Protein AF-0000000073580993 (afdb_homodimer)

Nearest PDB structures (foldseek):
  2byl-assembly1_B  TM=9.867E-01  e=9.637E-42  Homo sapiens
  6hx7-assembly2_B-2  TM=9.896E-01  e=3.726E-40  Homo sapiens
  4zwm-assembly1_A  TM=9.589E-01  e=9.419E-40  Toxoplasma gondii ME49
  5eqc-assembly1_B  TM=9.728E-01  e=3.890E-39  Toxoplasma gondii
  5eqc-assembly1_A  TM=9.597E-01  e=5.052E-38  Toxoplasma gondii

Organism: NCBI:txid1480154

Sequence (876 aa):
MHLLVDSFIYGAGDREDLPPVPARFLVEGRILGPAESFRPQTLSNTRFFTVRTIIIPFQLYLLVQKMLWCGTLRDVNISIFCLLTRPSIRLLTRIFGYDMMLPMNTGAEGVETALKLAKKWGYMKKGITKDEALIVSCCGCFHGRTLAAVSMSCDNDATRGFSPLLGGNLKVDFGDADALESIFKEHGDNIAGFLFEPIQGEAGVIVPPEGYLRKVRELCSKYNVLMIADEIQTGMARTGRLLAVEWENVRPDVVILGKALGAGVLPVSAVLADKEVMLCIQPGEHGSTFGGNPLGSAVGIASLEIVQEECLAERAEELGEKLRESLRELQVRHPDVIKEVRGRGLLNAVEMHPVGSSKVTAYDVCLALKERGILAKPTHNTIIRLSPPLTITEEQIQEAVKAFGSVLEDDYSHLKDLSSKRGSVQKPEPCDRCGRVKMHLLVDSFIYGAGDREDLPPVPARFLVEGRILGPAESFRPQTLSNTRFFTVRTIIIPFQLYLLVQKMLWCGTLRDVNISIFCLLTRPSIRLLTRIFGYDMMLPMNTGAEGVETALKLAKKWGYMKKGITKDEALIVSCCGCFHGRTLAAVSMSCDNDATRGFSPLLGGNLKVDFGDADALESIFKEHGDNIAGFLFEPIQGEAGVIVPPEGYLRKVRELCSKYNVLMIADEIQTGMARTGRLLAVEWENVRPDVVILGKALGAGVLPVSAVLADKEVMLCIQPGEHGSTFGGNPLGSAVGIASLEIVQEECLAERAEELGEKLRESLRELQVRHPDVIKEVRGRGLLNAVEMHPVGSSKVTAYDVCLALKERGILAKPTHNTIIRLSPPLTITEEQIQEAVKAFGSVLEDDYSHLKDLSSKRGSVQKPEPCDRCGRVK

Radius of gyration: 27.7 Å; Cα contacts (8 Å, |Δi|>4): 1701; chains: 2; bounding box: 60×83×71 Å

Structure (mmCIF, N/CA/C/O backbone):
data_AF-0000000073580993-model_v1
#
loop_
_entity.id
_entity.type
_entity.pdbx_description
1 polymer 'Ornithine aminotransferase'
#
loop_
_atom_site.group_PDB
_atom_site.id
_atom_site.type_symbol
_atom_site.label_atom_id
_atom_site.label_alt_id
_atom_site.label_comp_id
_atom_site.label_asym_id
_atom_site.label_entity_id
_atom_site.label_seq_id
_atom_site.pdbx_PDB_ins_code
_atom_site.Cartn_x
_atom_site.Cartn_y
_atom_site.Cartn_z
_atom_site.occupancy
_atom_site.B_iso_or_equiv
_atom_site.auth_seq_id
_atom_site.auth_comp_id
_atom_site.auth_asym_id
_atom_site.auth_atom_id
_atom_site.pdbx_PDB_model_num
ATOM 1 N N . MET A 1 1 ? 11.773 17.062 6.859 1 16.48 1 MET A N 1
ATOM 2 C CA . MET A 1 1 ? 11.078 15.969 6.195 1 16.48 1 MET A CA 1
ATOM 3 C C . MET A 1 1 ? 12.078 14.977 5.598 1 16.48 1 MET A C 1
ATOM 5 O O . MET A 1 1 ? 11.75 13.805 5.395 1 16.48 1 MET A O 1
ATOM 9 N N . HIS A 1 2 ? 13.148 15.727 5.246 1 20.66 2 HIS A N 1
ATOM 10 C CA . HIS A 1 2 ? 14.445 15.25 4.773 1 20.66 2 HIS A CA 1
ATOM 11 C C . HIS A 1 2 ? 15.211 14.531 5.883 1 20.66 2 HIS A C 1
ATOM 13 O O . HIS A 1 2 ? 16.234 13.891 5.629 1 20.66 2 HIS A O 1
ATOM 19 N N . LEU A 1 3 ? 14.953 15.141 7.031 1 20.69 3 LEU A N 1
ATOM 20 C CA . LEU A 1 3 ? 15.836 14.586 8.055 1 20.69 3 LEU A CA 1
ATOM 21 C C . LEU A 1 3 ? 15.492 13.125 8.328 1 20.69 3 LEU A C 1
ATOM 23 O O . LEU A 1 3 ? 16.391 12.305 8.555 1 20.69 3 LEU A O 1
ATOM 27 N N . LEU A 1 4 ? 14.18 12.984 8.461 1 23.67 4 LEU A N 1
ATOM 28 C CA . LEU A 1 4 ? 13.836 11.641 8.922 1 23.67 4 LEU A CA 1
ATOM 29 C C . LEU A 1 4 ? 13.969 10.633 7.785 1 23.67 4 LEU A C 1
ATOM 31 O O . LEU A 1 4 ? 14.141 9.43 8.031 1 23.67 4 LEU A O 1
ATOM 35 N N . VAL A 1 5 ? 13.672 11.039 6.578 1 25.28 5 VAL A N 1
ATOM 36 C CA . VAL A 1 5 ? 13.711 10.117 5.449 1 25.28 5 VAL A CA 1
ATOM 37 C C . VAL A 1 5 ? 15.156 9.867 5.039 1 25.28 5 VAL A C 1
ATOM 39 O O . VAL A 1 5 ? 15.438 8.977 4.227 1 25.28 5 VAL A O 1
ATOM 42 N N . ASP A 1 6 ? 16.031 10.867 5.207 1 24.36 6 ASP A N 1
ATOM 43 C CA . ASP A 1 6 ? 17.297 10.773 4.5 1 24.36 6 ASP A CA 1
ATOM 44 C C . ASP A 1 6 ? 18.047 9.492 4.879 1 24.36 6 ASP A C 1
ATOM 46 O O . ASP A 1 6 ? 19.016 9.117 4.223 1 24.36 6 ASP A O 1
ATOM 50 N N . SER A 1 7 ? 17.953 9.25 6.105 1 24.81 7 SER A N 1
ATOM 51 C CA . SER A 1 7 ? 19.016 8.336 6.523 1 24.81 7 SER A CA 1
ATOM 52 C C . SER A 1 7 ? 18.797 6.938 5.961 1 24.81 7 SER A C 1
ATOM 54 O O . SER A 1 7 ? 19.516 6.004 6.297 1 24.81 7 SER A O 1
ATOM 56 N N . PHE A 1 8 ? 17.531 6.805 5.316 1 27.73 8 PHE A N 1
ATOM 57 C CA . PHE A 1 8 ? 17.234 5.379 5.266 1 27.73 8 PHE A CA 1
ATOM 58 C C . PHE A 1 8 ? 18.016 4.707 4.141 1 27.73 8 PHE A C 1
ATOM 60 O O . PHE A 1 8 ? 17.797 3.529 3.846 1 27.73 8 PHE A O 1
ATOM 67 N N . ILE A 1 9 ? 18.453 5.605 3.219 1 24.52 9 ILE A N 1
ATOM 68 C CA . ILE A 1 9 ? 19.172 4.852 2.189 1 24.52 9 ILE A CA 1
ATOM 69 C C . ILE A 1 9 ? 20.531 4.426 2.709 1 24.52 9 ILE A C 1
ATOM 71 O O . ILE A 1 9 ? 21.391 5.27 2.977 1 24.52 9 ILE A O 1
ATOM 75 N N . TYR A 1 10 ? 20.672 3.471 3.559 1 27.2 10 TYR A N 1
ATOM 76 C CA . TYR A 1 10 ? 21.969 3.127 4.129 1 27.2 10 TYR A CA 1
ATOM 77 C C . TYR A 1 10 ? 22.828 2.387 3.115 1 27.2 10 TYR A C 1
ATOM 79 O O . TYR A 1 10 ? 22.344 1.519 2.389 1 27.2 10 TYR A O 1
ATOM 87 N N . GLY A 1 11 ? 23.703 3.062 2.438 1 22.91 11 GLY A N 1
ATOM 88 C CA . GLY A 1 11 ? 24.75 2.41 1.648 1 22.91 11 GLY A CA 1
ATOM 89 C C . GLY A 1 11 ? 25.703 1.596 2.488 1 22.91 11 GLY A C 1
ATOM 90 O O . GLY A 1 11 ? 25.844 1.823 3.693 1 22.91 11 GLY A O 1
ATOM 91 N N . ALA A 1 12 ? 26.297 0.463 2.02 1 26.25 12 ALA A N 1
ATOM 92 C CA . ALA A 1 12 ? 27.281 -0.498 2.533 1 26.25 12 ALA A CA 1
ATOM 93 C C . ALA A 1 12 ? 28.469 0.215 3.168 1 26.25 12 ALA A C 1
ATOM 95 O O . ALA A 1 12 ? 29.281 -0.414 3.84 1 26.25 12 ALA A O 1
ATOM 96 N N . GLY A 1 13 ? 29.047 1.31 2.658 1 23.62 13 GLY A N 1
ATOM 97 C CA . GLY A 1 13 ? 30.422 1.585 3.059 1 23.62 13 GLY A CA 1
ATOM 98 C C . GLY A 1 13 ? 30.562 1.898 4.535 1 23.62 13 GLY A C 1
ATOM 99 O O . GLY A 1 13 ? 31.609 1.66 5.133 1 23.62 13 GLY A O 1
ATOM 100 N N . ASP A 1 14 ? 30.234 3.043 5.07 1 24.03 14 ASP A N 1
ATOM 101 C CA . ASP A 1 14 ? 31.125 3.736 5.996 1 24.03 14 ASP A CA 1
ATOM 102 C C . ASP A 1 14 ? 31.203 3 7.332 1 24.03 14 ASP A C 1
ATOM 104 O O . ASP A 1 14 ? 32.312 2.678 7.805 1 24.03 14 ASP A O 1
ATOM 108 N N . ARG A 1 15 ? 30.734 3.621 8.719 1 25.2 15 ARG A N 1
ATOM 109 C CA . ARG A 1 15 ? 31.469 3.545 9.984 1 25.2 15 ARG A CA 1
ATOM 110 C C . ARG A 1 15 ? 31.297 2.174 10.625 1 25.2 15 ARG A C 1
ATOM 112 O O . ARG A 1 15 ? 30.188 1.628 10.656 1 25.2 15 ARG A O 1
ATOM 119 N N . GLU A 1 16 ? 32.312 1.208 10.766 1 25.2 16 GLU A N 1
ATOM 120 C CA . GLU A 1 16 ? 32.75 0.004 11.461 1 25.2 16 GLU A CA 1
ATOM 121 C C . GLU A 1 16 ? 32.156 -0.072 12.859 1 25.2 16 GLU A C 1
ATOM 123 O O . GLU A 1 16 ? 32.125 -1.14 13.477 1 25.2 16 GLU A O 1
ATOM 128 N N . ASP A 1 17 ? 32.219 1.053 13.609 1 23.47 17 ASP A N 1
ATOM 129 C CA . ASP A 1 17 ? 32.312 0.964 15.062 1 23.47 17 ASP A CA 1
ATOM 130 C C . ASP A 1 17 ? 30.938 0.675 15.68 1 23.47 17 ASP A C 1
ATOM 132 O O . ASP A 1 17 ? 30.703 0.973 16.859 1 23.47 17 ASP A O 1
ATOM 136 N N . LEU A 1 18 ? 29.969 0.556 14.836 1 26.05 18 LEU A N 1
ATOM 137 C CA . LEU A 1 18 ? 28.891 0.313 15.789 1 26.05 18 LEU A CA 1
ATOM 138 C C . LEU A 1 18 ? 29.016 -1.074 16.406 1 26.05 18 LEU A C 1
ATOM 140 O O . LEU A 1 18 ? 29.312 -2.047 15.711 1 26.05 18 LEU A O 1
ATOM 144 N N . PRO A 1 19 ? 29.297 -1.221 17.703 1 24.36 19 PRO A N 1
ATOM 145 C CA . PRO A 1 19 ? 29.5 -2.516 18.344 1 24.36 19 PRO A CA 1
ATOM 146 C C . PRO A 1 19 ? 28.438 -3.541 17.953 1 24.36 19 PRO A C 1
ATOM 148 O O . PRO A 1 19 ? 27.328 -3.17 17.594 1 24.36 19 PRO A O 1
ATOM 151 N N . PRO A 1 20 ? 28.859 -4.77 17.672 1 23.27 20 PRO A N 1
ATOM 152 C CA . PRO A 1 20 ? 28.047 -5.938 17.344 1 23.27 20 PRO A CA 1
ATOM 153 C C . PRO A 1 20 ? 26.828 -6.082 18.266 1 23.27 20 PRO A C 1
ATOM 155 O O . PRO A 1 20 ? 26.953 -5.898 19.484 1 23.27 20 PRO A O 1
ATOM 158 N N . VAL A 1 21 ? 25.766 -5.703 17.938 1 24.72 21 VAL A N 1
ATOM 159 C CA . VAL A 1 21 ? 24.625 -6.023 18.797 1 24.72 21 VAL A CA 1
ATOM 160 C C . VAL A 1 21 ? 24.609 -7.52 19.109 1 24.72 21 VAL A C 1
ATOM 162 O O . VAL A 1 21 ? 24.672 -8.344 18.188 1 24.72 21 VAL A O 1
ATOM 165 N N . PRO A 1 22 ? 25.094 -8.008 20.281 1 22.66 22 PRO A N 1
ATOM 166 C CA . PRO A 1 22 ? 25.141 -9.43 20.625 1 22.66 22 PRO A CA 1
ATOM 167 C C . PRO A 1 22 ? 23.828 -10.148 20.328 1 22.66 22 PRO A C 1
ATOM 169 O O . PRO A 1 22 ? 22.75 -9.602 20.594 1 22.66 22 PRO A O 1
ATOM 172 N N . ALA A 1 23 ? 23.797 -11.094 19.453 1 22.88 23 ALA A N 1
ATOM 173 C CA . ALA A 1 23 ? 22.781 -12.023 18.984 1 22.88 23 ALA A CA 1
ATOM 174 C C . ALA A 1 23 ? 22.172 -12.789 20.156 1 22.88 23 ALA A C 1
ATOM 176 O O . ALA A 1 23 ? 21.078 -13.352 20.031 1 22.88 23 ALA A O 1
ATOM 177 N N . ARG A 1 24 ? 23.047 -13.312 21.266 1 20.44 24 ARG A N 1
ATOM 178 C CA . ARG A 1 24 ? 22.75 -14.523 22.047 1 20.44 24 ARG A CA 1
ATOM 179 C C . ARG A 1 24 ? 21.625 -14.266 23.047 1 20.44 24 ARG A C 1
ATOM 181 O O . ARG A 1 24 ? 21.875 -14.133 24.25 1 20.44 24 ARG A O 1
ATOM 188 N N . PHE A 1 25 ? 20.859 -13.367 23 1 23.09 25 PHE A N 1
ATOM 189 C CA . PHE A 1 25 ? 20.031 -13.398 24.203 1 23.09 25 PHE A CA 1
ATOM 190 C C . PHE A 1 25 ? 19.125 -14.617 24.203 1 23.09 25 PHE A C 1
ATOM 192 O O . PHE A 1 25 ? 18.203 -14.703 23.406 1 23.09 25 PHE A O 1
ATOM 199 N N . LEU A 1 26 ? 19.688 -15.836 24.594 1 20.14 26 LEU A N 1
ATOM 200 C CA . LEU A 1 26 ? 19.094 -17.141 24.844 1 20.14 26 LEU A CA 1
ATOM 201 C C . LEU A 1 26 ? 18.016 -17.047 25.922 1 20.14 26 LEU A C 1
ATOM 203 O O . LEU A 1 26 ? 18.328 -16.703 27.062 1 20.14 26 LEU A O 1
ATOM 207 N N . VAL A 1 27 ? 16.953 -16.469 25.703 1 23.27 27 VAL A N 1
ATOM 208 C CA . VAL A 1 27 ? 15.945 -16.406 26.75 1 23.27 27 VAL A CA 1
ATOM 209 C C . VAL A 1 27 ? 15.461 -17.812 27.094 1 23.27 27 VAL A C 1
ATOM 211 O O . VAL A 1 27 ? 15.07 -18.578 26.203 1 23.27 27 VAL A O 1
ATOM 214 N N . GLU A 1 28 ? 16.016 -18.453 28.156 1 20.77 28 GLU A N 1
ATOM 215 C CA . GLU A 1 28 ? 15.586 -19.703 28.797 1 20.77 28 GLU A CA 1
ATOM 216 C C . GLU A 1 28 ? 14.156 -19.594 29.328 1 20.77 28 GLU A C 1
ATOM 218 O O . GLU A 1 28 ? 13.891 -18.828 30.266 1 20.77 28 GLU A O 1
ATOM 223 N N . GLY A 1 29 ? 13.133 -19.391 28.531 1 22.64 29 GLY A N 1
ATOM 224 C CA . GLY A 1 29 ? 11.75 -19.328 28.969 1 22.64 29 GLY A CA 1
ATOM 225 C C . GLY A 1 29 ? 11.25 -20.641 29.547 1 22.64 29 GLY A C 1
ATOM 226 O O . GLY A 1 29 ? 11.555 -21.719 29.031 1 22.64 29 GLY A O 1
ATOM 227 N N . ARG A 1 30 ? 11.328 -20.781 30.922 1 19.69 30 ARG A N 1
ATOM 228 C CA . ARG A 1 30 ? 10.734 -21.938 31.594 1 19.69 30 ARG A CA 1
ATOM 229 C C . ARG A 1 30 ? 9.25 -22.062 31.266 1 19.69 30 ARG A C 1
ATOM 231 O O . ARG A 1 30 ? 8.516 -21.078 31.312 1 19.69 30 ARG A O 1
A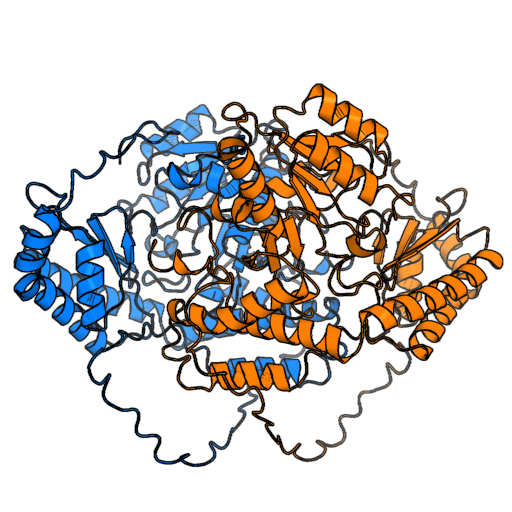TOM 238 N N . ILE A 1 31 ? 8.859 -23.031 30.547 1 21.44 31 ILE A N 1
ATOM 239 C CA . ILE A 1 31 ? 7.57 -23.547 30.109 1 21.44 31 ILE A CA 1
ATOM 240 C C . ILE A 1 31 ? 6.754 -24 31.312 1 21.44 31 ILE A C 1
ATOM 242 O O . ILE A 1 31 ? 7.188 -24.859 32.094 1 21.44 31 ILE A O 1
ATOM 246 N N . LEU A 1 32 ? 6.086 -23.109 31.984 1 22.33 32 LEU A N 1
ATOM 247 C CA . LEU A 1 32 ? 5.242 -23.641 33.062 1 22.33 32 LEU A CA 1
ATOM 248 C C . LEU A 1 32 ? 4.344 -24.75 32.531 1 22.33 32 LEU A C 1
ATOM 250 O O . LEU A 1 32 ? 4.047 -24.812 31.344 1 22.33 32 LEU A O 1
ATOM 254 N N . GLY A 1 33 ? 3.908 -25.688 33.469 1 19.7 33 GLY A N 1
ATOM 255 C CA . GLY A 1 33 ? 3.287 -27 33.375 1 19.7 33 GLY A CA 1
ATOM 256 C C . GLY A 1 33 ? 1.959 -26.984 32.625 1 19.7 33 GLY A C 1
ATOM 257 O O . GLY A 1 33 ? 1.432 -25.906 32.312 1 19.7 33 GLY A O 1
ATOM 258 N N . PRO A 1 34 ? 1.285 -28.172 32.406 1 21.09 34 PRO A N 1
ATOM 259 C CA . PRO A 1 34 ? 0.253 -28.766 31.547 1 21.09 34 PRO A CA 1
ATOM 260 C C . PRO A 1 34 ? -1.145 -28.234 31.859 1 21.09 34 PRO A C 1
ATOM 262 O O . PRO A 1 34 ? -1.585 -28.281 33 1 21.09 34 PRO A O 1
ATOM 265 N N . ALA A 1 35 ? -1.562 -27.062 31.516 1 21.25 35 ALA A N 1
ATOM 266 C CA . ALA A 1 35 ? -2.979 -26.875 31.812 1 21.25 35 ALA A CA 1
ATOM 267 C C . ALA A 1 35 ? -3.797 -28.094 31.406 1 21.25 35 ALA A C 1
ATOM 269 O O . ALA A 1 35 ? -3.553 -28.703 30.375 1 21.25 35 ALA A O 1
ATOM 270 N N . GLU A 1 36 ? -4.531 -28.75 32.156 1 19.94 36 GLU A N 1
ATOM 271 C CA . GLU A 1 36 ? -5.289 -30 32.094 1 19.94 36 GLU A CA 1
ATOM 272 C C . GLU A 1 36 ? -6.16 -30.062 30.859 1 19.94 36 GLU A C 1
ATOM 274 O O . GLU A 1 3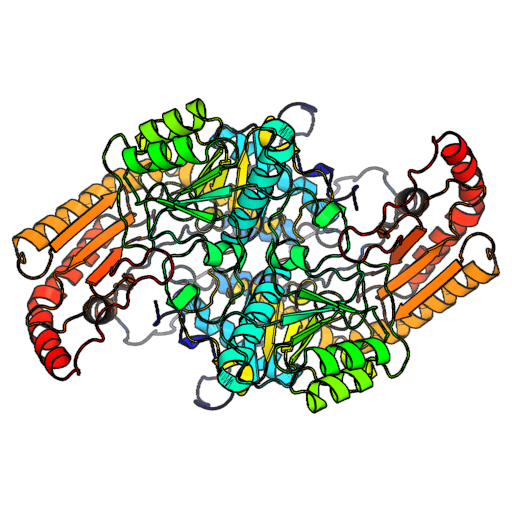6 ? -6.262 -29.078 30.125 1 19.94 36 GLU A O 1
ATOM 279 N N . SER A 1 37 ? -7.594 -30.547 30.922 1 20.27 37 SER A N 1
ATOM 280 C CA . SER A 1 37 ? -8.453 -31.516 30.25 1 20.27 37 SER A CA 1
ATOM 281 C C . SER A 1 37 ? -9.297 -30.844 29.172 1 20.27 37 SER A C 1
ATOM 283 O O . SER A 1 37 ? -10.461 -30.516 29.406 1 20.27 37 SER A O 1
ATOM 285 N N . PHE A 1 38 ? -9.148 -29.719 28.766 1 21 38 PHE A N 1
ATOM 286 C CA . PHE A 1 38 ? -10.203 -29.359 27.828 1 21 38 PHE A CA 1
ATOM 287 C C . PHE A 1 38 ? -10.32 -30.391 26.719 1 21 38 PHE A C 1
ATOM 289 O O . PHE A 1 38 ? -9.375 -30.609 25.969 1 21 38 PHE A O 1
ATOM 296 N N . ARG A 1 39 ? -11.211 -31.359 26.906 1 19.77 39 ARG A N 1
ATOM 297 C CA . ARG A 1 39 ? -11.539 -32.406 25.953 1 19.77 39 ARG A CA 1
ATOM 298 C C . ARG A 1 39 ? -12.016 -31.844 24.625 1 19.77 39 ARG A C 1
ATOM 300 O O . ARG A 1 39 ? -13.094 -31.25 24.547 1 19.77 39 ARG A O 1
ATOM 307 N N . PRO A 1 40 ? -11.109 -31.281 23.812 1 23.06 40 PRO A N 1
ATOM 308 C CA . PRO A 1 40 ? -11.523 -30.906 22.453 1 23.06 40 PRO A CA 1
ATOM 309 C C . PRO A 1 40 ? -12.359 -31.984 21.766 1 23.06 40 PRO A C 1
ATOM 311 O O . PRO A 1 40 ? -11.93 -33.125 21.672 1 23.06 40 PRO A O 1
ATOM 314 N N . GLN A 1 41 ? -13.602 -32.062 21.953 1 21.61 41 GLN A N 1
ATOM 315 C CA . GLN A 1 41 ? -14.328 -33.094 21.25 1 21.61 41 GLN A CA 1
ATOM 316 C C . GLN A 1 41 ? -13.766 -33.312 19.859 1 21.61 41 GLN A C 1
ATOM 318 O O . GLN A 1 41 ? -12.977 -32.531 19.359 1 21.61 41 GLN A O 1
ATOM 323 N N . THR A 1 42 ? -14.695 -34 18.781 1 21.23 42 THR A N 1
ATOM 324 C CA . THR A 1 42 ? -14.609 -34.875 17.625 1 21.23 42 THR A CA 1
ATOM 325 C C . THR A 1 42 ? -14.062 -34.156 16.406 1 21.23 42 THR A C 1
ATOM 327 O O . THR A 1 42 ? -13.977 -34.75 15.32 1 21.23 42 THR A O 1
ATOM 330 N N . LEU A 1 43 ? -14.047 -32.875 16.234 1 22.55 43 LEU A N 1
ATOM 331 C CA . LEU A 1 43 ? -13.656 -32.719 14.844 1 22.55 43 LEU A CA 1
ATOM 332 C C . LEU A 1 43 ? -12.289 -33.344 14.586 1 22.55 43 LEU A C 1
ATOM 334 O O . LEU A 1 43 ? -11.258 -32.75 14.875 1 22.55 43 LEU A O 1
ATOM 338 N N . SER A 1 44 ? -11.961 -34.562 15 1 23.34 44 SER A N 1
ATOM 339 C CA . SER A 1 44 ? -10.82 -35.469 14.922 1 23.34 44 SER A CA 1
ATOM 340 C C . SER A 1 44 ? -10.125 -35.375 13.57 1 23.34 44 SER A C 1
ATOM 342 O O . SER A 1 44 ? -8.891 -35.344 13.492 1 23.34 44 SER A O 1
ATOM 344 N N . ASN A 1 45 ? -10.789 -35.656 12.414 1 20.95 45 ASN A N 1
ATOM 345 C CA . ASN A 1 45 ? -10.172 -36.219 11.211 1 20.95 45 ASN A CA 1
ATOM 346 C C . ASN A 1 45 ? -9.617 -35.094 10.312 1 20.95 45 ASN A C 1
ATOM 348 O O . ASN A 1 45 ? -9.273 -35.344 9.156 1 20.95 45 ASN A O 1
ATOM 352 N N . THR A 1 46 ? -10.109 -33.938 10.398 1 20.81 46 THR A N 1
ATOM 353 C CA . THR A 1 46 ? -9.734 -33.125 9.242 1 20.81 46 THR A CA 1
ATOM 354 C C . THR A 1 46 ? -8.281 -32.688 9.344 1 20.81 46 THR A C 1
ATOM 356 O O . THR A 1 46 ? -7.875 -32.094 10.344 1 20.81 46 THR A O 1
ATOM 359 N N . ARG A 1 47 ? -7.359 -33.438 8.797 1 22.42 47 ARG A N 1
ATOM 360 C CA . ARG A 1 47 ? -5.922 -33.25 8.688 1 22.42 47 ARG A CA 1
ATOM 361 C C . ARG A 1 47 ? -5.617 -31.906 7.992 1 22.42 47 ARG A C 1
ATOM 363 O O . ARG A 1 47 ? -6.039 -31.688 6.855 1 22.42 47 ARG A O 1
ATOM 370 N N . PHE A 1 48 ? -5.805 -30.953 8.672 1 23.12 48 PHE A N 1
ATOM 371 C CA . PHE A 1 48 ? -5.461 -29.656 8.117 1 23.12 48 PHE A CA 1
ATOM 372 C C . PHE A 1 48 ? -4.016 -29.625 7.641 1 23.12 48 PHE A C 1
ATOM 374 O O . PHE A 1 48 ? -3.125 -30.156 8.312 1 23.12 48 PHE A O 1
ATOM 381 N N . PHE A 1 49 ? -3.799 -29.953 6.391 1 20.8 49 PHE A N 1
ATOM 382 C CA . PHE A 1 49 ? -2.455 -29.641 5.922 1 20.8 49 PHE A CA 1
ATOM 383 C C . PHE A 1 49 ? -1.992 -28.297 6.469 1 20.8 49 PHE A C 1
ATOM 385 O O . PHE A 1 49 ? -2.664 -27.281 6.285 1 20.8 49 PHE A O 1
ATOM 392 N N . THR A 1 50 ? -1.534 -28.359 7.621 1 22.3 50 THR A N 1
ATOM 393 C CA . THR A 1 50 ? -0.922 -27.266 8.375 1 22.3 50 THR A CA 1
ATOM 394 C C . THR A 1 50 ? 0.117 -26.531 7.531 1 22.3 50 THR A C 1
ATOM 396 O O . THR A 1 50 ? 1.1 -27.141 7.09 1 22.3 50 THR A O 1
ATOM 399 N N . VAL A 1 51 ? -0.341 -25.969 6.473 1 22.08 51 VAL A N 1
ATOM 400 C CA . VAL A 1 51 ? 0.698 -25.172 5.828 1 22.08 51 VAL A CA 1
ATOM 401 C C . VAL A 1 51 ? 1.48 -24.391 6.883 1 22.08 51 VAL A C 1
ATOM 403 O O . VAL A 1 51 ? 0.901 -23.625 7.645 1 22.08 51 VAL A O 1
ATOM 406 N N . ARG A 1 52 ? 2.473 -25.016 7.418 1 22.95 52 ARG A N 1
ATOM 407 C CA . ARG A 1 52 ? 3.525 -24.547 8.312 1 22.95 52 ARG A CA 1
ATOM 408 C C . ARG A 1 52 ? 4.145 -23.25 7.801 1 22.95 52 ARG A C 1
ATOM 410 O O . ARG A 1 52 ? 4.918 -23.25 6.844 1 22.95 52 ARG A O 1
ATOM 417 N N . THR A 1 53 ? 3.396 -22.266 7.621 1 24.14 53 THR A N 1
ATOM 418 C CA . THR A 1 53 ? 4.078 -20.984 7.5 1 24.14 53 THR A CA 1
ATOM 419 C C . THR A 1 53 ? 5.207 -20.875 8.516 1 24.14 53 THR A C 1
ATOM 421 O O . THR A 1 53 ? 5.172 -21.516 9.57 1 24.14 53 THR A O 1
ATOM 424 N N . ILE A 1 54 ? 6.375 -20.359 8.117 1 23.81 54 ILE A N 1
ATOM 425 C CA . ILE A 1 54 ? 7.574 -20.172 8.922 1 23.81 54 ILE A CA 1
ATOM 426 C C . ILE A 1 54 ? 7.18 -19.766 10.344 1 23.81 54 ILE A C 1
ATOM 428 O O . ILE A 1 54 ? 6.441 -18.797 10.539 1 23.81 54 ILE A O 1
ATOM 432 N N . ILE A 1 55 ? 7.004 -20.75 11.109 1 25.64 55 ILE A N 1
ATOM 433 C CA . ILE A 1 55 ? 6.965 -20.594 12.555 1 25.64 55 ILE A CA 1
ATOM 434 C C . ILE A 1 55 ? 8.008 -19.578 13 1 25.64 55 ILE A C 1
ATOM 436 O O . ILE A 1 55 ? 9.211 -19.812 12.875 1 25.64 55 ILE A O 1
ATOM 440 N N . ILE A 1 56 ? 7.984 -18.422 12.57 1 27.64 56 ILE A N 1
ATOM 441 C CA . ILE A 1 56 ? 8.906 -17.469 13.18 1 27.64 56 ILE A CA 1
ATOM 442 C C . ILE A 1 56 ? 8.93 -17.688 14.695 1 27.64 56 ILE A C 1
ATOM 444 O O . ILE A 1 56 ? 7.906 -17.547 15.367 1 27.64 56 ILE A O 1
ATOM 448 N N . PRO A 1 57 ? 9.898 -18.438 15.125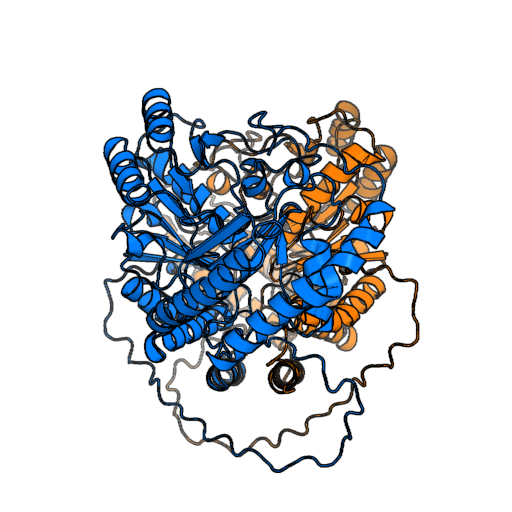 1 28.3 57 PRO A N 1
ATOM 449 C CA . PRO A 1 57 ? 10.203 -18.906 16.484 1 28.3 57 PRO A CA 1
ATOM 450 C C . PRO A 1 57 ? 9.875 -17.859 17.547 1 28.3 57 PRO A C 1
ATOM 452 O O . PRO A 1 57 ? 9.766 -16.656 17.234 1 28.3 57 PRO A O 1
ATOM 455 N N . PHE A 1 58 ? 9.742 -18.328 18.797 1 30.14 58 PHE A N 1
ATOM 456 C CA . PHE A 1 58 ? 9.797 -17.766 20.141 1 30.14 58 PHE A CA 1
ATOM 457 C C . PHE A 1 58 ? 10.812 -16.625 20.219 1 30.14 58 PHE A C 1
ATOM 459 O O . PHE A 1 58 ? 10.594 -15.633 20.906 1 30.14 58 PHE A O 1
ATOM 466 N N . GLN A 1 59 ? 11.734 -16.781 19.438 1 29.45 59 GLN A N 1
ATOM 467 C CA . GLN A 1 59 ? 12.82 -15.812 19.406 1 29.45 59 GLN A CA 1
ATOM 468 C C . GLN A 1 59 ? 12.344 -14.484 18.828 1 29.45 59 GLN A C 1
ATOM 470 O O . GLN A 1 59 ? 12.766 -13.414 19.266 1 29.45 59 GLN A O 1
ATOM 475 N N . LEU A 1 60 ? 11.602 -14.523 17.844 1 33.69 60 LEU A N 1
ATOM 476 C CA . LEU A 1 60 ? 11.102 -13.273 17.297 1 33.69 60 LEU A CA 1
ATOM 477 C C . LEU A 1 60 ? 10.141 -12.594 18.266 1 33.69 60 LEU A C 1
ATOM 479 O O . LEU A 1 60 ? 10.156 -11.367 18.422 1 33.69 60 LEU A O 1
ATOM 483 N N . TYR A 1 61 ? 9.336 -13.438 18.922 1 33.91 61 TYR A N 1
ATOM 484 C CA . TYR A 1 61 ? 8.469 -12.945 19.984 1 33.91 61 TYR A CA 1
ATOM 485 C C . TYR A 1 61 ? 9.281 -12.25 21.078 1 33.91 61 TYR A C 1
ATOM 487 O O . TYR A 1 61 ? 8.922 -11.164 21.531 1 33.91 61 TYR A O 1
ATOM 495 N N . LEU A 1 62 ? 10.266 -12.938 21.375 1 33.34 62 LEU A N 1
ATOM 496 C CA . LEU A 1 62 ? 11.172 -12.383 22.391 1 33.34 62 LEU A CA 1
ATOM 497 C C . LEU A 1 62 ? 11.797 -11.086 21.891 1 33.34 62 LEU A C 1
ATOM 499 O O . LEU A 1 62 ? 12.008 -10.156 22.672 1 33.34 62 LEU A O 1
ATOM 503 N N . LEU A 1 63 ? 11.977 -11.078 20.719 1 34.44 63 LEU A N 1
ATOM 504 C CA . LEU A 1 63 ? 12.555 -9.859 20.156 1 34.44 63 LEU A CA 1
ATOM 505 C C . LEU A 1 63 ? 11.531 -8.734 20.125 1 34.44 63 LEU A C 1
ATOM 507 O O . LEU A 1 63 ? 11.852 -7.594 20.484 1 34.44 63 LEU A O 1
ATOM 511 N N . VAL A 1 64 ? 10.328 -9.094 19.766 1 37.41 64 VAL A N 1
ATOM 512 C CA . VAL A 1 64 ? 9.305 -8.055 19.812 1 37.41 64 VAL A CA 1
ATOM 513 C C . VAL A 1 64 ? 9.062 -7.641 21.266 1 37.41 64 VAL A C 1
ATOM 515 O O . VAL A 1 64 ? 8.93 -6.453 21.562 1 37.41 64 VAL A O 1
ATOM 518 N N . GLN A 1 65 ? 9.047 -8.656 22.094 1 33.5 65 GLN A N 1
ATOM 519 C CA . GLN A 1 65 ? 8.922 -8.391 23.531 1 33.5 65 GLN A CA 1
ATOM 520 C C . GLN A 1 65 ? 10.07 -7.516 24.016 1 33.5 65 GLN A C 1
ATOM 522 O O . GLN A 1 65 ? 9.859 -6.574 24.797 1 33.5 65 GLN A O 1
ATOM 527 N N . LYS A 1 66 ? 11.148 -8.023 23.703 1 32.78 66 LYS A N 1
ATOM 528 C CA . LYS A 1 66 ? 12.328 -7.258 24.109 1 32.78 66 LYS A CA 1
ATOM 529 C C . LYS A 1 66 ? 12.312 -5.859 23.5 1 32.78 66 LYS A C 1
ATOM 531 O O . LYS A 1 66 ? 12.719 -4.891 24.156 1 32.78 66 LYS A O 1
ATOM 536 N N . MET A 1 67 ? 12 -5.84 22.297 1 33.97 67 MET A N 1
ATOM 537 C CA . MET A 1 67 ? 11.938 -4.516 21.688 1 33.97 67 MET A CA 1
ATOM 538 C C . MET A 1 67 ? 10.836 -3.676 22.312 1 33.97 67 MET A C 1
ATOM 540 O O . MET A 1 67 ? 11.008 -2.475 22.531 1 33.97 67 MET A O 1
ATOM 544 N N . LEU A 1 68 ? 9.711 -4.363 22.5 1 34.28 68 LEU A N 1
ATOM 545 C CA . LEU A 1 68 ? 8.617 -3.672 23.172 1 34.28 68 LEU A CA 1
ATOM 546 C C . LEU A 1 68 ? 8.953 -3.436 24.641 1 34.28 68 LEU A C 1
ATOM 548 O O . LEU A 1 68 ? 8.531 -2.436 25.234 1 34.28 68 LEU A O 1
ATOM 552 N N . TRP A 1 69 ? 9.453 -4.492 25.297 1 29.64 69 TRP A N 1
ATOM 553 C CA . TRP A 1 69 ? 9.836 -4.391 26.703 1 29.64 69 TRP A CA 1
ATOM 554 C C . TRP A 1 69 ? 11.031 -3.457 26.875 1 29.64 69 TRP A C 1
ATOM 556 O O . TRP A 1 69 ? 11.297 -2.977 27.984 1 29.64 69 TRP A O 1
ATOM 566 N N . CYS A 1 70 ? 12.055 -3.678 25.984 1 28.61 70 CYS A N 1
ATOM 567 C CA . CYS A 1 70 ? 13.055 -2.666 26.312 1 28.61 70 CYS A CA 1
ATOM 568 C C . CYS A 1 70 ? 12.422 -1.282 26.406 1 28.61 70 CYS A C 1
ATOM 570 O O . CYS A 1 70 ? 11.602 -0.917 25.562 1 28.61 70 CYS A O 1
ATOM 572 N N . GLY A 1 71 ? 12.125 -0.839 27.531 1 28.5 71 GLY A N 1
ATOM 573 C CA . GLY A 1 71 ? 11.734 0.496 27.953 1 28.5 71 GLY A CA 1
ATOM 574 C C . GLY A 1 71 ? 11.891 1.535 26.859 1 28.5 71 GLY A C 1
ATOM 575 O O . GLY A 1 71 ? 11.633 2.721 27.078 1 28.5 71 GLY A O 1
ATOM 576 N N . THR A 1 72 ? 12.672 1.2 25.922 1 27.31 72 THR A N 1
ATOM 577 C CA . THR A 1 72 ? 13.023 2.158 24.891 1 27.31 72 THR A CA 1
ATOM 578 C C . THR A 1 72 ? 11.859 2.348 23.906 1 27.31 72 THR A C 1
ATOM 580 O O . THR A 1 72 ? 11.969 3.113 22.953 1 27.31 72 THR A O 1
ATOM 583 N N . LEU A 1 73 ? 10.922 1.471 23.875 1 30.02 73 LEU A N 1
ATOM 584 C CA . LEU A 1 73 ? 9.789 1.756 23 1 30.02 73 LEU A CA 1
ATOM 585 C C . LEU A 1 73 ? 9 2.961 23.5 1 30.02 73 LEU A C 1
ATOM 587 O O . LEU A 1 73 ? 8.125 3.473 22.797 1 30.02 73 LEU A O 1
ATOM 591 N N . ARG A 1 74 ? 8.922 3.064 24.812 1 28.05 74 ARG A N 1
ATOM 592 C CA . ARG A 1 74 ? 8.344 4.332 25.25 1 28.05 74 ARG A CA 1
ATOM 593 C C . ARG A 1 74 ? 8.797 5.477 24.344 1 28.05 74 ARG A C 1
ATOM 595 O O . ARG A 1 74 ? 8.031 6.41 24.094 1 28.05 74 ARG A O 1
ATOM 602 N N . ASP A 1 75 ? 10.117 5.539 24.328 1 26.77 75 ASP A N 1
ATOM 603 C CA . ASP A 1 75 ? 10.719 6.609 23.531 1 26.77 75 ASP A CA 1
ATOM 604 C C . ASP A 1 75 ? 10.898 6.195 22.078 1 26.77 75 ASP A C 1
ATOM 606 O O . ASP A 1 75 ? 11.875 6.578 21.438 1 26.77 75 ASP A O 1
ATOM 610 N N . VAL A 1 76 ? 10.266 5.129 21.734 1 28.44 76 VAL A N 1
ATOM 611 C CA . VAL A 1 76 ? 10.555 4.676 20.375 1 28.44 76 VAL A CA 1
ATOM 612 C C . VAL A 1 76 ? 9.945 5.652 19.359 1 28.44 76 VAL A C 1
ATOM 614 O O . VAL A 1 76 ? 8.727 5.73 19.219 1 28.44 76 VAL A O 1
ATOM 617 N N . ASN A 1 77 ? 10.336 6.742 19.422 1 27.34 77 ASN A N 1
ATOM 618 C CA . ASN A 1 77 ? 10.055 7.641 18.312 1 27.34 77 ASN A CA 1
ATOM 619 C C . ASN A 1 77 ? 10.297 6.961 16.953 1 27.34 77 ASN A C 1
ATOM 621 O O . ASN A 1 77 ? 11.188 6.113 16.844 1 27.34 77 ASN A O 1
ATOM 625 N N . ILE A 1 78 ? 9.234 6.879 16.219 1 33.31 78 ILE A N 1
ATOM 626 C CA . ILE A 1 78 ? 9.305 6.441 14.82 1 33.31 78 ILE A CA 1
ATOM 627 C C . ILE A 1 78 ? 10.711 6.676 14.273 1 33.31 78 ILE A C 1
ATOM 629 O O . ILE A 1 78 ? 11.227 5.867 13.5 1 33.31 78 ILE A O 1
ATOM 633 N N . SER A 1 79 ? 11.344 7.801 14.758 1 30.3 79 SER A N 1
ATOM 634 C CA . SER A 1 79 ? 12.672 8.125 14.258 1 30.3 79 SER A CA 1
ATOM 635 C C . SER A 1 79 ? 13.703 7.098 14.719 1 30.3 79 SER A C 1
ATOM 637 O O . SER A 1 79 ? 14.773 6.969 14.109 1 30.3 79 SER A O 1
ATOM 639 N N . ILE A 1 80 ? 13.516 6.664 15.883 1 31.22 80 ILE A N 1
ATOM 640 C CA . ILE A 1 80 ? 14.508 5.777 16.469 1 31.22 80 ILE A CA 1
ATOM 641 C C . ILE A 1 80 ? 14.445 4.406 15.805 1 31.22 80 ILE A C 1
ATOM 643 O O . ILE A 1 80 ? 15.383 3.617 15.898 1 31.22 80 ILE A O 1
ATOM 647 N N . PHE A 1 81 ? 13.289 4.238 15.18 1 36.34 81 PHE A N 1
ATOM 648 C CA . PHE A 1 81 ? 13.055 2.973 14.492 1 36.34 81 PHE A CA 1
ATOM 649 C C . PHE A 1 81 ? 14.141 2.715 13.461 1 36.34 81 PHE A C 1
ATOM 651 O O . PHE A 1 81 ? 14.461 1.562 13.156 1 36.34 81 PHE A O 1
ATOM 658 N N . CYS A 1 82 ? 14.875 3.83 13.203 1 36.09 82 CYS A N 1
ATOM 659 C CA . CYS A 1 82 ? 15.836 3.717 12.109 1 36.09 82 CYS A CA 1
ATOM 660 C C . CYS A 1 82 ? 17 2.807 12.492 1 36.09 82 CYS A C 1
ATOM 662 O O . CYS A 1 82 ? 17.547 2.104 11.641 1 36.09 82 CYS A O 1
ATOM 664 N N . LEU A 1 83 ? 17.234 2.738 13.828 1 34.41 83 LEU A N 1
ATOM 665 C CA . LEU A 1 83 ? 18.453 2.031 14.195 1 34.41 83 LEU A CA 1
ATOM 666 C C . LEU A 1 83 ? 18.281 0.525 14.039 1 34.41 83 LEU A C 1
ATOM 668 O O . LEU A 1 83 ? 19.234 -0.181 13.695 1 34.41 83 LEU A O 1
ATOM 672 N N . LEU A 1 84 ? 17.094 0.079 14.32 1 38.03 84 LEU A N 1
ATOM 673 C CA . LEU A 1 84 ? 16.891 -1.365 14.297 1 38.03 84 LEU A CA 1
ATOM 674 C C . LEU A 1 84 ? 16.719 -1.865 12.867 1 38.03 84 LEU A C 1
ATOM 676 O O . LEU A 1 84 ? 16.797 -3.068 12.609 1 38.03 84 LEU A O 1
ATOM 680 N N . THR A 1 85 ? 16.609 -0.833 11.961 1 51.88 85 THR A N 1
ATOM 681 C CA . THR A 1 85 ? 16.391 -1.222 10.57 1 51.88 85 THR A CA 1
ATOM 682 C C . THR A 1 85 ? 17.719 -1.527 9.883 1 51.88 85 THR A C 1
ATOM 684 O O . THR A 1 85 ? 17.766 -2.273 8.906 1 51.88 85 THR A O 1
ATOM 687 N N . ARG A 1 86 ? 18.781 -1.165 10.586 1 51.66 86 ARG A N 1
ATOM 688 C CA . ARG A 1 86 ? 20.094 -1.218 9.93 1 51.66 86 ARG A CA 1
ATOM 689 C C . ARG A 1 86 ? 20.578 -2.654 9.812 1 51.66 86 ARG A C 1
ATOM 691 O O . ARG A 1 86 ? 21.047 -3.066 8.75 1 51.66 86 ARG A O 1
ATOM 698 N N . PRO A 1 87 ? 20.438 -3.393 10.844 1 50.44 87 PRO A N 1
ATOM 699 C CA . PRO A 1 87 ? 20.891 -4.777 10.695 1 50.44 87 PRO A CA 1
ATOM 700 C C . PRO A 1 87 ? 20.125 -5.535 9.609 1 50.44 87 PRO A C 1
ATOM 702 O O . PRO A 1 87 ? 20.703 -6.34 8.883 1 50.44 87 PRO A O 1
ATOM 705 N N . SER A 1 88 ? 18.922 -5.156 9.461 1 60.78 88 SER A N 1
ATOM 706 C CA . SER A 1 88 ? 18.109 -5.84 8.453 1 60.78 88 SER A CA 1
ATOM 707 C C . SER A 1 88 ? 18.562 -5.469 7.043 1 60.78 88 SER A C 1
ATOM 709 O O . SER A 1 88 ? 18.625 -6.324 6.16 1 60.78 88 SER A O 1
ATOM 711 N N . ILE A 1 89 ? 18.906 -4.297 6.941 1 63.38 89 ILE A N 1
ATOM 712 C CA . ILE A 1 89 ? 19.328 -3.809 5.633 1 63.38 89 ILE A CA 1
ATOM 713 C C . ILE A 1 89 ? 20.656 -4.461 5.246 1 63.38 89 ILE A C 1
ATOM 715 O O . ILE A 1 89 ? 20.812 -4.957 4.125 1 63.38 89 ILE A O 1
ATOM 719 N N . ARG A 1 90 ? 21.562 -4.52 6.148 1 65.06 90 ARG A N 1
ATOM 720 C CA . ARG A 1 90 ? 22.875 -5.105 5.875 1 65.06 90 ARG A CA 1
ATOM 721 C C . ARG A 1 90 ? 22.75 -6.594 5.559 1 65.06 90 ARG A C 1
ATOM 723 O O . ARG A 1 90 ? 23.406 -7.094 4.645 1 65.06 90 ARG A O 1
ATOM 730 N N . LEU A 1 91 ? 21.953 -7.188 6.285 1 67.31 91 LEU A N 1
ATOM 731 C CA . LEU A 1 91 ? 21.781 -8.625 6.074 1 67.31 91 LEU A CA 1
ATOM 732 C C . LEU A 1 91 ? 21.172 -8.898 4.707 1 67.31 91 LEU A C 1
ATOM 734 O O . LEU A 1 91 ? 21.672 -9.758 3.967 1 67.31 91 LEU A O 1
ATOM 738 N N . LEU A 1 92 ? 20.156 -8.148 4.363 1 73.12 92 LEU A N 1
ATOM 739 C CA . LEU A 1 92 ? 19.484 -8.383 3.096 1 73.12 92 LEU A CA 1
ATOM 740 C C . LEU A 1 92 ? 20.391 -8.023 1.921 1 73.12 92 LEU A C 1
ATOM 742 O O . LEU A 1 92 ? 20.453 -8.758 0.932 1 73.12 92 LEU A O 1
ATOM 746 N N . THR A 1 93 ? 21.031 -6.996 2.029 1 74.81 93 THR A N 1
ATOM 747 C CA . THR A 1 93 ? 21.906 -6.57 0.939 1 74.81 93 THR A CA 1
ATOM 748 C C . THR A 1 93 ? 23.047 -7.562 0.743 1 74.81 93 THR A C 1
ATOM 750 O O . THR A 1 93 ? 23.438 -7.859 -0.39 1 74.81 93 THR A O 1
ATOM 753 N N . ARG A 1 94 ? 23.516 -8.055 1.787 1 77.31 94 ARG A N 1
ATOM 754 C CA . ARG A 1 94 ? 24.594 -9.031 1.7 1 77.31 94 ARG A CA 1
ATOM 755 C C . ARG A 1 94 ? 24.109 -10.359 1.138 1 77.31 94 ARG A C 1
ATOM 757 O O . ARG A 1 94 ? 24.719 -10.922 0.234 1 77.31 94 ARG A O 1
ATOM 764 N N . ILE A 1 95 ? 23.047 -10.781 1.56 1 83.75 95 ILE A N 1
ATOM 765 C CA . ILE A 1 95 ? 22.516 -12.094 1.195 1 83.75 95 ILE A CA 1
ATOM 766 C C . ILE A 1 95 ? 22.109 -12.094 -0.276 1 83.75 95 ILE A C 1
ATOM 768 O O . ILE A 1 95 ? 22.375 -13.055 -0.998 1 83.75 95 ILE A O 1
ATOM 772 N N . PHE A 1 96 ? 21.531 -11 -0.729 1 89.94 96 PHE A N 1
ATOM 773 C CA . PHE A 1 96 ? 20.984 -10.992 -2.082 1 89.94 96 PHE A CA 1
ATOM 774 C C . PHE A 1 96 ? 21.953 -10.312 -3.045 1 89.94 96 PHE A C 1
ATOM 776 O O . PHE A 1 96 ? 21.781 -10.391 -4.266 1 89.94 96 PHE A O 1
ATOM 783 N N . GLY A 1 97 ? 22.984 -9.672 -2.537 1 90.06 97 GLY A N 1
ATOM 784 C CA . GLY A 1 97 ? 24.047 -9.125 -3.375 1 90.06 97 GLY A CA 1
ATOM 785 C C . GLY A 1 97 ? 23.672 -7.801 -4.02 1 90.06 97 GLY A C 1
ATOM 786 O O . GLY A 1 97 ? 23.922 -7.586 -5.203 1 90.06 97 GLY A O 1
ATOM 787 N N . TYR A 1 98 ? 23.016 -6.977 -3.381 1 92.38 98 TYR A N 1
ATOM 788 C CA . TYR A 1 98 ? 22.688 -5.637 -3.854 1 92.38 98 TYR A CA 1
ATOM 789 C C . TYR A 1 98 ? 23.266 -4.574 -2.928 1 92.38 98 TYR A C 1
ATOM 791 O O . TYR A 1 98 ? 23.516 -4.836 -1.749 1 92.38 98 TYR A O 1
ATOM 799 N N . ASP A 1 99 ? 23.391 -3.348 -3.42 1 88.31 99 ASP A N 1
ATOM 800 C CA . ASP A 1 99 ? 23.984 -2.271 -2.637 1 88.31 99 ASP A CA 1
ATOM 801 C C . ASP A 1 99 ? 22.984 -1.692 -1.642 1 88.31 99 ASP A C 1
ATOM 803 O O . ASP A 1 99 ? 23.375 -1.226 -0.567 1 88.31 99 ASP A O 1
ATOM 807 N N . MET A 1 100 ? 21.719 -1.714 -2.094 1 87.19 100 MET A N 1
ATOM 808 C CA . MET A 1 100 ? 20.734 -0.989 -1.303 1 87.19 100 MET A CA 1
ATOM 809 C C . MET A 1 100 ? 19.438 -1.78 -1.198 1 87.19 100 MET A C 1
ATOM 811 O O . MET A 1 100 ? 19.156 -2.645 -2.033 1 87.19 100 MET A O 1
ATOM 815 N N . MET A 1 101 ? 18.781 -1.449 -0.09 1 86.88 101 MET A N 1
ATOM 816 C CA . MET A 1 101 ? 17.453 -2.006 0.147 1 86.88 101 MET A CA 1
ATOM 817 C C . MET A 1 101 ? 16.516 -0.942 0.691 1 86.88 101 MET A C 1
ATOM 819 O O . MET A 1 101 ? 16.891 -0.155 1.561 1 86.88 101 MET A O 1
ATOM 823 N N . LEU A 1 102 ? 15.367 -0.829 0.087 1 86.81 102 LEU A N 1
ATOM 824 C CA . LEU A 1 102 ? 14.297 0.025 0.593 1 86.81 102 LEU A CA 1
ATOM 825 C C . LEU A 1 102 ? 13.164 -0.812 1.187 1 86.81 102 LEU A C 1
ATOM 827 O O . LEU A 1 102 ? 12.445 -1.493 0.457 1 86.81 102 LEU A O 1
ATOM 831 N N . PRO A 1 103 ? 13.062 -0.767 2.527 1 85.5 103 PRO A N 1
ATOM 832 C CA . PRO A 1 103 ? 11.984 -1.526 3.164 1 85.5 103 PRO A CA 1
ATOM 833 C C . PRO A 1 103 ? 10.609 -0.872 2.982 1 85.5 103 PRO A C 1
ATOM 835 O O . PRO A 1 103 ? 10.5 0.355 3.033 1 85.5 103 PRO A O 1
ATOM 838 N N . MET A 1 104 ? 9.633 -1.658 2.654 1 87.25 104 MET A N 1
ATOM 839 C CA . MET A 1 104 ? 8.234 -1.253 2.541 1 87.25 104 MET A CA 1
ATOM 840 C C . MET A 1 104 ? 7.336 -2.164 3.371 1 87.25 104 MET A C 1
ATOM 842 O O . MET A 1 104 ? 7.816 -2.908 4.227 1 87.25 104 MET A O 1
ATOM 846 N N . ASN A 1 105 ? 6.008 -2.068 3.18 1 85.62 105 ASN A N 1
ATOM 847 C CA . ASN A 1 105 ? 5.086 -2.801 4.043 1 85.62 105 ASN A CA 1
ATOM 848 C C . ASN A 1 105 ? 4.469 -3.994 3.318 1 85.62 105 ASN A C 1
ATOM 850 O O . ASN A 1 105 ? 4.398 -5.094 3.871 1 85.62 105 ASN A O 1
ATOM 854 N N . THR A 1 106 ? 3.975 -3.807 2.131 1 88.75 106 THR A N 1
ATOM 855 C CA . THR A 1 106 ? 3.271 -4.855 1.401 1 88.75 106 THR A CA 1
ATOM 856 C C . THR A 1 106 ? 3.898 -5.07 0.027 1 88.75 106 THR A C 1
ATOM 858 O O . THR A 1 106 ? 4.645 -4.223 -0.461 1 88.75 106 THR A O 1
ATOM 861 N N . GLY A 1 107 ? 3.578 -6.234 -0.546 1 91.06 107 GLY A N 1
ATOM 862 C CA . GLY A 1 107 ? 4.027 -6.488 -1.905 1 91.06 107 GLY A CA 1
ATOM 863 C C . GLY A 1 107 ? 3.594 -5.418 -2.889 1 91.06 107 GLY A C 1
ATOM 864 O O . GLY A 1 107 ? 4.371 -5.012 -3.758 1 91.06 107 GLY A O 1
ATOM 865 N N . ALA A 1 108 ? 2.369 -4.922 -2.762 1 91.56 108 ALA A N 1
ATOM 866 C CA . ALA A 1 108 ? 1.847 -3.873 -3.633 1 91.56 108 ALA A CA 1
ATOM 867 C C . ALA A 1 108 ? 2.678 -2.598 -3.516 1 91.56 108 ALA A C 1
ATOM 869 O O . ALA A 1 108 ? 2.971 -1.945 -4.52 1 91.56 108 ALA A O 1
ATOM 870 N N . GLU A 1 109 ? 3.037 -2.244 -2.332 1 91.88 109 GLU A N 1
ATOM 871 C CA . GLU A 1 109 ? 3.875 -1.066 -2.131 1 91.88 109 GLU A CA 1
ATOM 872 C C . GLU A 1 109 ? 5.273 -1.28 -2.699 1 91.88 109 GLU A C 1
ATOM 874 O O . GLU A 1 109 ? 5.902 -0.339 -3.193 1 91.88 109 GLU A O 1
ATOM 879 N N . GLY A 1 110 ? 5.762 -2.555 -2.551 1 93.94 110 GLY A N 1
ATOM 880 C CA . GLY A 1 110 ? 7.02 -2.873 -3.203 1 93.94 110 GLY A CA 1
ATOM 881 C C . GLY A 1 110 ? 6.984 -2.666 -4.707 1 93.94 110 GLY A C 1
ATOM 882 O O . GLY A 1 110 ? 7.918 -2.104 -5.285 1 93.94 110 GLY A O 1
ATOM 883 N N . VAL A 1 111 ? 5.914 -3.098 -5.312 1 97.31 111 VAL A N 1
ATOM 884 C CA . VAL A 1 111 ? 5.742 -2.939 -6.754 1 97.31 111 VAL A CA 1
ATOM 885 C C . VAL A 1 111 ? 5.633 -1.456 -7.102 1 97.31 111 VAL A C 1
ATOM 887 O O . VAL A 1 111 ? 6.25 -0.992 -8.062 1 97.31 111 VAL A O 1
ATOM 890 N N . GLU A 1 112 ? 4.844 -0.698 -6.324 1 96.06 112 GLU A N 1
ATOM 891 C CA . GLU A 1 112 ? 4.734 0.748 -6.492 1 96.06 112 GLU A CA 1
ATOM 892 C C . GLU A 1 112 ? 6.109 1.414 -6.445 1 96.06 112 GLU A C 1
ATOM 894 O O . GLU A 1 112 ? 6.398 2.303 -7.246 1 96.06 112 GLU A O 1
ATOM 899 N N . THR A 1 113 ? 6.902 0.989 -5.52 1 94.31 113 THR A N 1
ATOM 900 C CA . THR A 1 113 ? 8.242 1.541 -5.348 1 94.31 113 THR A CA 1
ATOM 901 C C . THR A 1 113 ? 9.117 1.222 -6.559 1 94.31 113 THR A C 1
ATOM 903 O O . THR A 1 113 ? 9.828 2.092 -7.062 1 94.31 113 THR A O 1
ATOM 906 N N . ALA A 1 114 ? 9.055 -0.026 -6.98 1 97.38 114 ALA A N 1
ATOM 907 C CA . ALA A 1 114 ? 9.859 -0.445 -8.133 1 97.38 114 ALA A CA 1
ATOM 908 C C . ALA A 1 114 ? 9.461 0.325 -9.383 1 97.38 114 ALA A C 1
ATOM 910 O O . ALA A 1 114 ? 10.312 0.695 -10.195 1 97.38 114 ALA A O 1
ATOM 911 N N . LEU A 1 115 ? 8.18 0.571 -9.594 1 97.81 115 LEU A N 1
ATOM 912 C CA . LEU A 1 115 ? 7.695 1.328 -10.742 1 97.81 115 LEU A CA 1
ATOM 913 C C . LEU A 1 115 ? 8.195 2.768 -10.695 1 97.81 115 LEU A C 1
ATOM 915 O O . LEU A 1 115 ? 8.672 3.295 -11.703 1 97.81 115 LEU A O 1
ATOM 919 N N . LYS A 1 116 ? 8.047 3.371 -9.562 1 96 116 LYS A N 1
ATOM 920 C CA . LYS A 1 116 ? 8.5 4.75 -9.398 1 96 116 LYS A CA 1
ATOM 921 C C . LYS A 1 116 ? 10.016 4.852 -9.602 1 96 116 LYS A C 1
ATOM 923 O O . LYS A 1 116 ? 10.492 5.801 -10.227 1 96 116 LYS A O 1
ATOM 928 N N . LEU A 1 117 ? 10.727 3.879 -9.078 1 94.75 117 LEU A N 1
ATOM 929 C CA . LEU A 1 117 ? 12.18 3.83 -9.242 1 94.75 117 LEU A CA 1
ATOM 930 C C . LEU A 1 117 ? 12.555 3.719 -10.719 1 94.75 117 LEU A C 1
ATOM 932 O O . LEU A 1 117 ? 13.461 4.41 -11.18 1 94.75 117 LEU A O 1
ATOM 936 N N . ALA A 1 118 ? 11.891 2.834 -11.414 1 98.12 118 ALA A N 1
ATOM 937 C CA . ALA A 1 118 ? 12.18 2.611 -12.828 1 98.12 118 ALA A CA 1
ATOM 938 C C . ALA A 1 118 ? 11.93 3.875 -13.641 1 98.12 118 ALA A C 1
ATOM 940 O O . ALA A 1 118 ? 12.75 4.254 -14.484 1 98.12 118 ALA A O 1
ATOM 941 N N . LYS A 1 119 ? 10.828 4.527 -13.43 1 97.62 119 LYS A N 1
ATOM 942 C CA . LYS A 1 119 ? 10.5 5.746 -14.164 1 97.62 119 LYS A CA 1
ATOM 943 C C . LYS A 1 119 ? 11.516 6.848 -13.883 1 97.62 119 LYS A C 1
ATOM 945 O O . LYS A 1 119 ? 12.031 7.473 -14.812 1 97.62 119 LYS A O 1
ATOM 950 N N . LYS A 1 120 ? 11.742 7.043 -12.609 1 95.88 120 LYS A N 1
ATOM 951 C CA . LYS A 1 120 ? 12.688 8.094 -12.234 1 95.88 120 LYS A CA 1
ATOM 952 C C . LYS A 1 120 ? 14.07 7.82 -12.828 1 95.88 120 LYS A C 1
ATOM 954 O O . LYS A 1 120 ? 14.711 8.727 -13.359 1 95.88 120 LYS A O 1
ATOM 959 N N . TRP A 1 121 ? 14.555 6.59 -12.688 1 97.56 121 TRP A N 1
ATOM 960 C CA . TRP A 1 121 ? 15.812 6.184 -13.305 1 97.56 121 TRP A CA 1
ATOM 961 C C . TRP A 1 121 ? 15.789 6.441 -14.805 1 97.56 121 TRP A C 1
ATOM 963 O O . TRP A 1 121 ? 16.766 6.926 -15.375 1 97.56 121 TRP A O 1
ATOM 973 N N . GLY A 1 122 ? 14.672 6.098 -15.445 1 98.19 122 GLY A N 1
ATOM 974 C CA . GLY A 1 122 ? 14.531 6.293 -16.875 1 98.19 122 GLY A CA 1
ATOM 975 C C . GLY A 1 122 ? 14.727 7.734 -17.312 1 98.19 122 GLY A C 1
ATOM 976 O O . GLY A 1 122 ? 15.406 8 -18.312 1 98.19 122 GLY A O 1
ATOM 977 N N . TYR A 1 123 ? 14.18 8.617 -16.562 1 97.19 123 TYR A N 1
ATOM 978 C CA . TYR A 1 123 ? 14.305 10.039 -16.906 1 97.19 123 TYR A CA 1
ATOM 979 C C . TYR A 1 123 ? 15.688 10.562 -16.547 1 97.19 123 TYR A C 1
ATOM 981 O O . TYR A 1 123 ? 16.312 11.273 -17.328 1 97.19 123 TYR A O 1
ATOM 989 N N . MET A 1 124 ? 16.234 10.188 -15.508 1 95.94 124 MET A N 1
ATOM 990 C CA . MET A 1 124 ? 17.453 10.781 -14.969 1 95.94 124 MET A CA 1
ATOM 991 C C . MET A 1 124 ? 18.688 10.172 -15.633 1 95.94 124 MET A C 1
ATOM 993 O O . MET A 1 124 ? 19.688 10.859 -15.82 1 95.94 124 MET A O 1
ATOM 997 N N . LYS A 1 125 ? 18.656 8.891 -15.953 1 96.81 125 LYS A N 1
ATOM 998 C CA . LYS A 1 125 ? 19.875 8.188 -16.359 1 96.81 125 LYS A CA 1
ATOM 999 C C . LYS A 1 125 ? 19.781 7.73 -17.812 1 96.81 125 LYS A C 1
ATOM 1001 O O . LYS A 1 125 ? 20.719 7.906 -18.594 1 96.81 125 LYS A O 1
ATOM 1006 N N . LYS A 1 126 ? 18.703 7.184 -18.172 1 97.31 126 LYS A N 1
ATOM 1007 C CA . LYS A 1 126 ? 18.547 6.645 -19.516 1 97.31 126 LYS A CA 1
ATOM 1008 C C . LYS A 1 126 ? 18.266 7.754 -20.531 1 97.31 126 LYS A C 1
ATOM 1010 O O . LYS A 1 126 ? 18.578 7.617 -21.703 1 97.31 126 LYS A O 1
ATOM 1015 N N . GLY A 1 127 ? 17.594 8.875 -20.047 1 97.38 127 GLY A N 1
ATOM 1016 C CA . GLY A 1 127 ? 17.297 9.992 -20.938 1 97.38 127 GLY A CA 1
ATOM 1017 C C . GLY A 1 127 ? 15.984 9.828 -21.672 1 97.38 127 GLY A C 1
ATOM 1018 O O . GLY A 1 127 ? 15.875 10.188 -22.844 1 97.38 127 GLY A O 1
ATOM 1019 N N . ILE A 1 128 ? 14.984 9.266 -21.047 1 97.56 128 ILE A N 1
ATOM 1020 C CA . ILE A 1 128 ? 13.656 9.094 -21.625 1 97.56 128 ILE A CA 1
ATOM 1021 C C . ILE A 1 128 ? 12.992 10.461 -21.797 1 97.56 128 ILE A C 1
ATOM 1023 O O . ILE A 1 128 ? 13.141 11.336 -20.953 1 97.56 128 ILE A O 1
ATOM 1027 N N . THR A 1 129 ? 12.281 10.602 -22.891 1 96.06 129 THR A N 1
ATOM 1028 C CA . THR A 1 129 ? 11.531 11.828 -23.141 1 96.06 129 THR A CA 1
ATOM 1029 C C . THR A 1 129 ? 10.555 12.102 -22 1 96.06 129 THR A C 1
ATOM 1031 O O . THR A 1 129 ? 9.93 11.172 -21.469 1 96.06 129 THR A O 1
ATOM 1034 N N . LYS A 1 130 ? 10.453 13.312 -21.688 1 93.56 130 LYS A N 1
ATOM 1035 C CA . LYS A 1 130 ? 9.609 13.727 -20.562 1 93.56 130 LYS A CA 1
ATOM 1036 C C . LYS A 1 130 ? 8.195 13.164 -20.703 1 93.56 130 LYS A C 1
ATOM 1038 O O . LYS A 1 130 ? 7.594 13.25 -21.781 1 93.56 130 LYS A O 1
ATOM 1043 N N . ASP A 1 131 ? 7.734 12.484 -19.656 1 93.56 131 ASP A N 1
ATOM 1044 C CA . ASP A 1 131 ? 6.363 12.008 -19.484 1 93.56 131 ASP A CA 1
ATOM 1045 C C . ASP A 1 131 ? 6.074 10.828 -20.406 1 93.56 131 ASP A C 1
ATOM 1047 O O . ASP A 1 131 ? 4.91 10.492 -20.641 1 93.56 131 ASP A O 1
ATOM 1051 N N . GLU A 1 132 ? 7.105 10.141 -20.938 1 96.5 132 GLU A N 1
ATOM 1052 C CA . GLU A 1 132 ? 6.863 9.086 -21.922 1 96.5 132 GLU A CA 1
ATOM 1053 C C . GLU A 1 132 ? 7.422 7.75 -21.453 1 96.5 132 GLU A C 1
ATOM 1055 O O . GLU A 1 132 ? 7.562 6.812 -22.234 1 96.5 132 GLU A O 1
ATOM 1060 N N . ALA A 1 133 ? 7.75 7.715 -20.188 1 98.06 133 ALA A N 1
ATOM 1061 C CA . ALA A 1 133 ? 8.312 6.461 -19.688 1 98.06 133 ALA A CA 1
ATOM 1062 C C . ALA A 1 133 ? 7.324 5.309 -19.859 1 98.06 133 ALA A C 1
ATOM 1064 O O . ALA A 1 133 ? 6.125 5.469 -19.609 1 98.06 133 ALA A O 1
ATOM 1065 N N . LEU A 1 134 ? 7.812 4.172 -20.375 1 98.44 134 LEU A N 1
ATOM 1066 C CA . LEU A 1 134 ? 7.016 2.971 -20.578 1 98.44 134 LEU A CA 1
ATOM 1067 C C . LEU A 1 134 ? 7.492 1.838 -19.688 1 98.44 134 LEU A C 1
ATOM 1069 O O . LEU A 1 134 ? 8.688 1.728 -19.391 1 98.44 134 LEU A O 1
ATOM 1073 N N . ILE A 1 135 ? 6.582 1.051 -19.203 1 98.56 135 ILE A N 1
ATOM 1074 C CA . ILE A 1 135 ? 6.84 -0.183 -18.469 1 98.56 135 ILE A CA 1
ATOM 1075 C C . ILE A 1 135 ? 6.273 -1.372 -19.234 1 98.56 135 ILE A C 1
ATOM 1077 O O . ILE A 1 135 ? 5.121 -1.342 -19.672 1 98.56 135 ILE A O 1
ATOM 1081 N N . VAL A 1 136 ? 7.062 -2.346 -19.453 1 98.38 136 VAL A N 1
ATOM 1082 C CA . VAL A 1 136 ? 6.609 -3.574 -20.109 1 98.38 136 VAL A CA 1
ATOM 1083 C C . VAL A 1 136 ? 6.34 -4.645 -19.047 1 98.38 136 VAL A C 1
ATOM 1085 O O . VAL A 1 136 ? 7.113 -4.789 -18.094 1 98.38 136 VAL A O 1
ATOM 1088 N N . SER A 1 137 ? 5.234 -5.309 -19.125 1 97.81 137 SER A N 1
ATOM 1089 C CA . SER A 1 137 ? 4.898 -6.453 -18.281 1 97.81 137 SER A CA 1
ATOM 1090 C C . SER A 1 137 ? 4.324 -7.598 -19.109 1 97.81 137 SER A C 1
ATOM 1092 O O . SER A 1 137 ? 4.156 -7.469 -20.312 1 97.81 137 SER A O 1
ATOM 1094 N N . CYS A 1 138 ? 4.105 -8.688 -18.484 1 97.31 138 CYS A N 1
ATOM 1095 C CA . CYS A 1 138 ? 3.684 -9.875 -19.219 1 97.31 138 CYS A CA 1
ATOM 1096 C C . CYS A 1 138 ? 2.174 -10.07 -19.125 1 97.31 138 CYS A C 1
ATOM 1098 O O . CYS A 1 138 ? 1.559 -9.695 -18.125 1 97.31 138 CYS A O 1
ATOM 1100 N N . CYS A 1 139 ? 1.646 -10.641 -20.156 1 94.75 139 CYS A N 1
ATOM 1101 C CA . CYS A 1 139 ? 0.27 -11.117 -20.062 1 94.75 139 CYS A CA 1
ATOM 1102 C C . CYS A 1 139 ? 0.128 -12.18 -18.984 1 94.75 139 CYS A C 1
ATOM 1104 O O . CYS A 1 139 ? 1.012 -13.023 -18.812 1 94.75 139 CYS A O 1
ATOM 1106 N N . GLY A 1 140 ? -1 -12.07 -18.203 1 92.44 140 GLY A N 1
ATOM 1107 C CA . GLY A 1 140 ? -1.245 -13.023 -17.125 1 92.44 140 GLY A CA 1
ATOM 1108 C C . GLY A 1 140 ? -0.586 -12.633 -15.82 1 92.44 140 GLY A C 1
ATOM 1109 O O . GLY A 1 140 ? -0.699 -13.352 -14.82 1 92.44 140 GLY A O 1
ATOM 1110 N N . CYS A 1 141 ? -0.004 -11.445 -15.797 1 94.88 141 CYS A N 1
ATOM 1111 C CA . CYS A 1 141 ? 0.759 -11.047 -14.625 1 94.88 141 CYS A CA 1
ATOM 1112 C C . CYS A 1 141 ? -0.169 -10.656 -13.477 1 94.88 141 CYS A C 1
ATOM 1114 O O . CYS A 1 141 ? -1.333 -10.32 -13.703 1 94.88 141 CYS A O 1
ATOM 1116 N N . PHE A 1 142 ? 0.296 -10.758 -12.297 1 92.81 142 PHE A N 1
ATOM 1117 C CA . PHE A 1 142 ? -0.28 -10.227 -11.07 1 92.81 142 PHE A CA 1
ATOM 1118 C C . PHE A 1 142 ? 0.775 -9.484 -10.25 1 92.81 142 PHE A C 1
ATOM 1120 O O . PHE A 1 142 ? 1.681 -10.109 -9.695 1 92.81 142 PHE A O 1
ATOM 1127 N N . HIS A 1 143 ? 0.627 -8.188 -10.102 1 96.44 143 HIS A N 1
ATOM 1128 C CA . HIS A 1 143 ? 1.623 -7.391 -9.398 1 96.44 143 HIS A CA 1
ATOM 1129 C C . HIS A 1 143 ? 0.992 -6.613 -8.25 1 96.44 143 HIS A C 1
ATOM 1131 O O . HIS A 1 143 ? 1.605 -5.691 -7.707 1 96.44 143 HIS A O 1
ATOM 1137 N N . GLY A 1 144 ? -0.214 -6.941 -7.922 1 91.69 144 GLY A N 1
ATOM 1138 C CA . GLY A 1 144 ? -0.877 -6.254 -6.824 1 91.69 144 GLY A CA 1
ATOM 1139 C C . GLY A 1 144 ? -2.209 -5.648 -7.215 1 91.69 144 GLY A C 1
ATOM 1140 O O . GLY A 1 144 ? -2.711 -5.895 -8.312 1 91.69 144 GLY A O 1
ATOM 1141 N N . ARG A 1 145 ? -2.793 -4.84 -6.277 1 90.5 145 ARG A N 1
ATOM 1142 C CA . ARG A 1 145 ? -4.164 -4.395 -6.508 1 90.5 145 ARG A CA 1
ATOM 1143 C C . ARG A 1 145 ? -4.273 -2.877 -6.414 1 90.5 145 ARG A C 1
ATOM 1145 O O . ARG A 1 145 ? -5.375 -2.33 -6.363 1 90.5 145 ARG A O 1
ATOM 1152 N N . THR A 1 146 ? -3.189 -2.158 -6.305 1 94.56 146 THR A N 1
ATOM 1153 C CA . THR A 1 146 ? -3.26 -0.708 -6.441 1 94.56 146 THR A CA 1
ATOM 1154 C C . THR A 1 146 ? -3.668 -0.319 -7.859 1 94.56 146 THR A C 1
ATOM 1156 O O . THR A 1 146 ? -3.611 -1.142 -8.773 1 94.56 146 THR A O 1
ATOM 1159 N N . LEU A 1 147 ? -4.039 0.863 -8.039 1 96.25 147 LEU A N 1
ATOM 1160 C CA . LEU A 1 147 ? -4.473 1.309 -9.359 1 96.25 147 LEU A CA 1
ATOM 1161 C C . LEU A 1 147 ? -3.338 1.199 -10.367 1 96.25 147 LEU A C 1
ATOM 1163 O O . LEU A 1 147 ? -3.562 0.829 -11.523 1 96.25 147 LEU A O 1
ATOM 1167 N N . ALA A 1 148 ? -2.121 1.488 -9.961 1 96.56 148 ALA A N 1
ATOM 1168 C CA . ALA A 1 148 ? -0.988 1.339 -10.867 1 96.56 148 ALA A CA 1
ATOM 1169 C C . ALA A 1 148 ? -0.738 -0.13 -11.203 1 96.56 148 ALA A C 1
ATOM 1171 O O . ALA A 1 148 ? -0.508 -0.482 -12.359 1 96.56 148 ALA A O 1
ATOM 1172 N N . ALA A 1 149 ? -0.814 -0.958 -10.227 1 95.38 149 ALA A N 1
ATOM 1173 C CA . ALA A 1 149 ? -0.57 -2.385 -10.43 1 95.38 149 ALA A CA 1
ATOM 1174 C C . ALA A 1 149 ? -1.638 -3.002 -11.328 1 95.38 149 ALA A C 1
ATOM 1176 O O . ALA A 1 149 ? -1.319 -3.75 -12.258 1 95.38 149 ALA A O 1
ATOM 1177 N N . VAL A 1 150 ? -2.914 -2.67 -11.078 1 94.25 150 VAL A N 1
ATOM 1178 C CA . VAL A 1 150 ? -3.992 -3.295 -11.836 1 94.25 150 VAL A CA 1
ATOM 1179 C C . VAL A 1 150 ? -3.986 -2.768 -13.266 1 94.25 150 VAL A C 1
ATOM 1181 O O . VAL A 1 150 ? -4.496 -3.424 -14.18 1 94.25 150 VAL A O 1
ATOM 1184 N N . SER A 1 151 ? -3.398 -1.615 -13.477 1 95.69 151 SER A N 1
ATOM 1185 C CA . SER A 1 151 ? -3.316 -1.045 -14.812 1 95.69 151 SER A CA 1
ATOM 1186 C C . SER A 1 151 ? -2.463 -1.912 -15.734 1 95.69 151 SER A C 1
ATOM 1188 O O . SER A 1 151 ? -2.533 -1.787 -16.953 1 95.69 151 SER A O 1
ATOM 1190 N N . MET A 1 152 ? -1.666 -2.793 -15.18 1 95.12 152 MET A N 1
ATOM 1191 C CA . MET A 1 152 ? -0.837 -3.695 -15.977 1 95.12 152 MET A CA 1
ATOM 1192 C C . MET A 1 152 ? -1.513 -5.055 -16.141 1 95.12 152 MET A C 1
ATOM 1194 O O . MET A 1 152 ? -1.025 -5.91 -16.875 1 95.12 152 MET A O 1
ATOM 1198 N N . SER A 1 153 ? -2.645 -5.246 -15.492 1 92.62 153 SER A N 1
ATOM 1199 C CA . SER A 1 153 ? -3.262 -6.566 -15.422 1 92.62 153 SER A CA 1
ATOM 1200 C C . SER A 1 153 ? -4.035 -6.879 -16.703 1 92.62 153 SER A C 1
ATOM 1202 O O . SER A 1 153 ? -4.59 -5.98 -17.328 1 92.62 153 SER A O 1
ATOM 1204 N N . CYS A 1 154 ? -4.051 -8.172 -17.031 1 90.06 154 CYS A N 1
ATOM 1205 C CA . CYS A 1 154 ? -4.887 -8.672 -18.125 1 90.06 154 CYS A CA 1
ATOM 1206 C C . CYS A 1 154 ? -6.141 -9.344 -17.578 1 90.06 154 CYS A C 1
ATOM 1208 O O . CYS A 1 154 ? -6.883 -9.984 -18.328 1 90.06 154 CYS A O 1
ATOM 1210 N N . ASP A 1 155 ? -6.367 -9.242 -16.375 1 87.5 155 ASP A N 1
ATOM 1211 C CA . ASP A 1 155 ? -7.574 -9.766 -15.75 1 87.5 155 ASP A CA 1
ATOM 1212 C C . ASP A 1 155 ? -8.695 -8.727 -15.766 1 87.5 155 ASP A C 1
ATOM 1214 O O . ASP A 1 155 ? -8.617 -7.711 -15.07 1 87.5 155 ASP A O 1
ATOM 1218 N N . ASN A 1 156 ? -9.75 -9.031 -16.469 1 88.94 156 ASN A N 1
ATOM 1219 C CA . ASN A 1 156 ? -10.867 -8.094 -16.609 1 88.94 156 ASN A CA 1
ATOM 1220 C C . ASN A 1 156 ? -11.484 -7.758 -15.25 1 88.94 156 ASN A C 1
ATOM 1222 O O . AS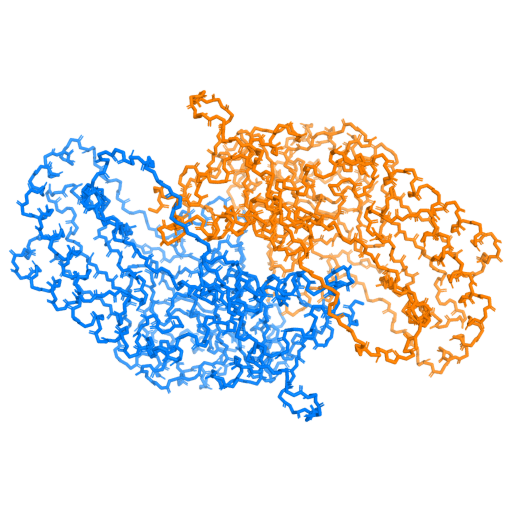N A 1 156 ? -11.922 -6.625 -15.023 1 88.94 156 ASN A O 1
ATOM 1226 N N . ASP A 1 157 ? -11.508 -8.703 -14.383 1 83.5 157 ASP A N 1
ATOM 1227 C CA . ASP A 1 157 ? -12.109 -8.484 -13.07 1 83.5 157 ASP A CA 1
ATOM 1228 C C . ASP A 1 157 ? -11.289 -7.484 -12.25 1 83.5 157 ASP A C 1
ATOM 1230 O O . ASP A 1 157 ? -11.844 -6.754 -11.422 1 83.5 157 ASP A O 1
ATOM 1234 N N . ALA A 1 158 ? -10.047 -7.453 -12.516 1 87.25 158 ALA A N 1
ATOM 1235 C CA . ALA A 1 158 ? -9.156 -6.578 -11.758 1 87.25 158 ALA A CA 1
ATOM 1236 C C . ALA A 1 158 ? -9.156 -5.164 -12.328 1 87.25 158 ALA A C 1
ATOM 1238 O O . ALA A 1 158 ? -8.812 -4.203 -11.633 1 87.25 158 ALA A O 1
ATOM 1239 N N . THR A 1 159 ? -9.57 -4.992 -13.586 1 90.94 159 THR A N 1
ATOM 1240 C CA . THR A 1 159 ? -9.414 -3.699 -14.242 1 90.94 159 THR A CA 1
ATOM 1241 C C . THR A 1 159 ? -10.766 -3.014 -14.422 1 90.94 159 THR A C 1
ATOM 1243 O O . THR A 1 159 ? -10.852 -1.784 -14.391 1 90.94 159 THR A O 1
ATOM 1246 N N . ARG A 1 160 ? -11.797 -3.82 -14.672 1 91.12 160 ARG A N 1
ATOM 1247 C CA . ARG A 1 160 ? -13.102 -3.242 -14.984 1 91.12 160 ARG A CA 1
ATOM 1248 C C . ARG A 1 160 ? -13.656 -2.455 -13.805 1 91.12 160 ARG A C 1
ATOM 1250 O O . ARG A 1 160 ? -13.641 -2.939 -12.672 1 91.12 160 ARG A O 1
ATOM 1257 N N . GLY A 1 161 ? -14.117 -1.256 -14.094 1 92.88 161 GLY A N 1
ATOM 1258 C CA . GLY A 1 161 ? -14.734 -0.414 -13.086 1 92.88 161 GLY A CA 1
ATOM 1259 C C . GLY A 1 161 ? -13.75 0.49 -12.367 1 92.88 161 GLY A C 1
ATOM 1260 O O . GLY A 1 161 ? -14.109 1.202 -11.43 1 92.88 161 GLY A O 1
ATOM 1261 N N . PHE A 1 162 ? -12.523 0.514 -12.859 1 94.25 162 PHE A N 1
ATOM 1262 C CA . PHE A 1 162 ? -11.523 1.298 -12.133 1 94.25 162 PHE A CA 1
ATOM 1263 C C . PHE A 1 162 ? -10.859 2.305 -13.062 1 94.25 162 PHE A C 1
ATOM 1265 O O . PHE A 1 162 ? -9.883 2.953 -12.68 1 94.25 162 PHE A O 1
ATOM 1272 N N . SER A 1 163 ? -11.344 2.42 -14.258 1 93.75 163 SER A N 1
ATOM 1273 C CA . SER A 1 163 ? -10.82 3.391 -15.219 1 93.75 163 SER A CA 1
ATOM 1274 C C . SER A 1 163 ? -11.102 4.82 -14.766 1 93.75 163 SER A C 1
ATOM 1276 O O . SER A 1 163 ? -12.078 5.074 -14.062 1 93.75 163 SER A O 1
ATOM 1278 N N . PRO A 1 164 ? -10.391 5.789 -15.242 1 95.44 164 PRO A N 1
ATOM 1279 C CA . PRO A 1 164 ? -9.188 5.648 -16.062 1 95.44 164 PRO A CA 1
ATOM 1280 C C . PRO A 1 164 ? -8.047 4.938 -15.336 1 95.44 164 PRO A C 1
ATOM 1282 O O . PRO A 1 164 ? -7.895 5.102 -14.125 1 95.44 164 PRO A O 1
ATOM 1285 N N . LEU A 1 165 ? -7.344 4.152 -16.109 1 95.25 165 LEU A N 1
ATOM 1286 C CA . LEU A 1 165 ? -6.188 3.434 -15.578 1 95.25 165 LEU A CA 1
ATOM 1287 C C . LEU A 1 165 ? -4.895 4.172 -15.914 1 95.25 165 LEU A C 1
ATOM 1289 O O . LEU A 1 165 ? -4.902 5.133 -16.688 1 95.25 165 LEU A O 1
ATOM 1293 N N . LEU A 1 166 ? -3.84 3.775 -15.242 1 96.19 166 LEU A N 1
ATOM 1294 C CA . LEU A 1 166 ? -2.537 4.391 -15.484 1 96.19 166 LEU A CA 1
ATOM 1295 C C . LEU A 1 166 ? -2.018 4.039 -16.875 1 96.19 166 LEU A C 1
ATOM 1297 O O . LEU A 1 166 ? -2.035 2.871 -17.266 1 96.19 166 LEU A O 1
ATOM 1301 N N . GLY A 1 167 ? -1.557 5.023 -17.625 1 94.12 167 GLY A N 1
ATOM 1302 C CA . GLY A 1 167 ? -0.985 4.812 -18.953 1 94.12 167 GLY A CA 1
ATOM 1303 C C . GLY A 1 167 ? 0.479 4.418 -18.906 1 94.12 167 GLY A C 1
ATOM 1304 O O . GLY A 1 167 ? 1.071 4.316 -17.828 1 94.12 167 GLY A O 1
ATOM 1305 N N . GLY A 1 168 ? 1.038 4.125 -20.109 1 95.94 168 GLY A N 1
ATOM 1306 C CA . GLY A 1 168 ? 2.459 3.838 -20.234 1 95.94 168 GLY A CA 1
ATOM 1307 C C . GLY A 1 168 ? 2.793 2.377 -20 1 95.94 168 GLY A C 1
ATOM 1308 O O . GLY A 1 168 ? 3.891 2.051 -19.547 1 95.94 168 GLY A O 1
ATOM 1309 N N . ASN A 1 169 ? 1.859 1.501 -20.312 1 96.06 169 ASN A N 1
ATOM 1310 C CA . ASN A 1 169 ? 2.068 0.075 -20.094 1 96.06 169 ASN A CA 1
ATOM 1311 C C . ASN A 1 169 ? 2.016 -0.713 -21.406 1 96.06 169 ASN A C 1
ATOM 1313 O O . ASN A 1 169 ? 1.065 -0.576 -22.172 1 96.06 169 ASN A O 1
ATOM 1317 N N . LEU A 1 170 ? 3.035 -1.424 -21.672 1 96.25 170 LEU A N 1
ATOM 1318 C CA . LEU A 1 170 ? 3.078 -2.35 -22.797 1 96.25 170 LEU A CA 1
ATOM 1319 C C . LEU A 1 170 ? 3.029 -3.795 -22.312 1 96.25 170 LEU A C 1
ATOM 1321 O O . LEU A 1 170 ? 3.404 -4.086 -21.172 1 96.25 170 LEU A O 1
ATOM 1325 N N . LYS A 1 171 ? 2.564 -4.699 -23.203 1 95.5 171 LYS A N 1
ATOM 1326 C CA . LYS A 1 171 ? 2.395 -6.098 -22.828 1 95.5 171 LYS A CA 1
ATOM 1327 C C . LYS A 1 171 ? 3.129 -7.023 -23.797 1 95.5 171 LYS A C 1
ATOM 1329 O O . LYS A 1 171 ? 3.211 -6.734 -25 1 95.5 171 LYS A O 1
ATOM 1334 N N . VAL A 1 172 ? 3.594 -8.086 -23.281 1 96.31 172 VAL A N 1
ATOM 1335 C CA . VAL A 1 172 ? 4.176 -9.172 -24.062 1 96.31 172 VAL A CA 1
ATOM 1336 C C . VAL A 1 172 ? 3.76 -10.516 -23.469 1 96.31 172 VAL A C 1
ATOM 1338 O O . VAL A 1 172 ? 3.408 -10.594 -22.281 1 96.31 172 VAL A O 1
ATOM 1341 N N . ASP A 1 173 ? 3.742 -11.531 -24.266 1 95.56 173 ASP A N 1
ATOM 1342 C CA . ASP A 1 173 ? 3.414 -12.852 -23.734 1 95.56 173 ASP A CA 1
ATOM 1343 C C . ASP A 1 173 ? 4.523 -13.375 -22.828 1 95.56 173 ASP A C 1
ATOM 1345 O O . ASP A 1 173 ? 5.707 -13.211 -23.125 1 95.56 173 ASP A O 1
ATOM 1349 N N . PHE A 1 174 ? 4.109 -13.984 -21.828 1 96.88 174 PHE A N 1
ATOM 1350 C CA . PHE A 1 174 ? 5.07 -14.547 -20.891 1 96.88 174 PHE A CA 1
ATOM 1351 C C . PHE A 1 174 ? 5.848 -15.695 -21.531 1 96.88 174 PHE A C 1
ATOM 1353 O O . PHE A 1 174 ? 5.262 -16.562 -22.172 1 96.88 174 PHE A O 1
ATOM 1360 N N . GLY A 1 175 ? 7.16 -15.656 -21.328 1 97.75 175 GLY A N 1
ATOM 1361 C CA . GLY A 1 175 ? 8.008 -16.703 -21.859 1 97.75 175 GLY A CA 1
ATOM 1362 C C . GLY A 1 175 ? 8.391 -16.5 -23.312 1 97.75 175 GLY A C 1
ATOM 1363 O O . GLY A 1 175 ? 9.086 -17.312 -23.906 1 97.75 175 GLY A O 1
ATOM 1364 N N . ASP A 1 176 ? 7.996 -15.422 -23.906 1 97.56 176 ASP A N 1
ATOM 1365 C CA . ASP A 1 176 ? 8.258 -15.133 -25.312 1 97.56 176 ASP A CA 1
ATOM 1366 C C . ASP A 1 176 ? 9.359 -14.086 -25.469 1 97.56 176 ASP A C 1
ATOM 1368 O O . ASP A 1 176 ? 9.078 -12.906 -25.688 1 97.56 176 ASP A O 1
ATOM 1372 N N . ALA A 1 177 ? 10.57 -14.578 -25.516 1 98.25 177 ALA A N 1
ATOM 1373 C CA . ALA A 1 177 ? 11.727 -13.68 -25.594 1 98.25 177 ALA A CA 1
ATOM 1374 C C . ALA A 1 177 ? 11.766 -12.938 -26.922 1 98.25 177 ALA A C 1
ATOM 1376 O O . ALA A 1 177 ? 12.195 -11.789 -26.984 1 98.25 177 ALA A O 1
ATOM 1377 N N . ASP A 1 178 ? 11.297 -13.562 -27.938 1 98 178 ASP A N 1
ATOM 1378 C CA . ASP A 1 178 ? 11.289 -12.93 -29.25 1 98 178 ASP A CA 1
ATOM 1379 C C . ASP A 1 178 ? 10.32 -11.742 -29.281 1 98 178 ASP A C 1
ATOM 1381 O O . ASP A 1 178 ? 10.656 -10.68 -29.812 1 98 178 ASP A O 1
ATOM 1385 N N . ALA A 1 179 ? 9.188 -11.93 -28.75 1 97.44 179 ALA A N 1
ATOM 1386 C CA . ALA A 1 179 ? 8.227 -10.836 -28.656 1 97.44 179 ALA A CA 1
ATOM 1387 C C . ALA A 1 179 ? 8.766 -9.695 -27.797 1 97.44 179 ALA A C 1
ATOM 1389 O O . ALA A 1 179 ? 8.531 -8.523 -28.094 1 97.44 179 ALA A O 1
ATOM 1390 N N . LEU A 1 180 ? 9.445 -10.039 -26.75 1 98.44 180 LEU A N 1
ATOM 1391 C CA . LEU A 1 180 ? 10.047 -9.023 -25.891 1 98.44 180 LEU A CA 1
ATOM 1392 C C . LEU A 1 180 ? 11.07 -8.195 -26.672 1 98.44 180 LEU A C 1
ATOM 1394 O O . LEU A 1 180 ? 11.086 -6.965 -26.562 1 98.44 180 LEU A O 1
ATOM 1398 N N . GLU A 1 181 ? 11.859 -8.891 -27.406 1 98.56 181 GLU A N 1
ATOM 1399 C CA . GLU A 1 181 ? 12.859 -8.172 -28.203 1 98.56 181 GLU A CA 1
ATOM 1400 C C . GLU A 1 181 ? 12.195 -7.246 -29.219 1 98.56 181 GLU A C 1
ATOM 1402 O O . GLU A 1 181 ? 12.672 -6.137 -29.453 1 98.56 181 GLU A O 1
ATOM 1407 N N . SER A 1 182 ? 11.156 -7.715 -29.828 1 98.44 182 SER A N 1
ATOM 1408 C CA . SER A 1 182 ? 10.438 -6.895 -30.797 1 98.44 182 SER A CA 1
ATOM 1409 C C . SER A 1 182 ? 9.93 -5.605 -30.156 1 98.44 182 SER A C 1
ATOM 1411 O O . SER A 1 182 ? 10.023 -4.531 -30.75 1 98.44 182 SER A O 1
ATOM 1413 N N . ILE A 1 183 ? 9.383 -5.68 -28.969 1 97.88 183 ILE A N 1
ATOM 1414 C CA . ILE A 1 183 ? 8.859 -4.523 -28.25 1 97.88 183 ILE A CA 1
ATOM 1415 C C . ILE A 1 183 ? 10.008 -3.584 -27.891 1 97.88 183 ILE A C 1
ATOM 1417 O O . ILE A 1 183 ? 9.867 -2.361 -27.969 1 97.88 183 ILE A O 1
ATOM 1421 N N . PHE A 1 184 ? 11.141 -4.168 -27.469 1 98.44 184 PHE A N 1
ATOM 1422 C CA . PHE A 1 184 ? 12.305 -3.361 -27.125 1 98.44 184 PHE A CA 1
ATOM 1423 C C . PHE A 1 184 ? 12.836 -2.617 -28.344 1 98.44 184 PHE A C 1
ATOM 1425 O O . PHE A 1 184 ? 13.25 -1.46 -28.234 1 98.44 184 PHE A O 1
ATOM 1432 N N . LYS A 1 185 ? 12.797 -3.277 -29.516 1 97.94 185 LYS A N 1
ATOM 1433 C CA . LYS A 1 185 ? 13.25 -2.643 -30.75 1 97.94 185 LYS A CA 1
ATOM 1434 C C . LYS A 1 185 ? 12.352 -1.464 -31.125 1 97.94 185 LYS A C 1
ATOM 1436 O O . LYS A 1 185 ? 12.844 -0.42 -31.562 1 97.94 185 LYS A O 1
ATOM 1441 N N . GLU A 1 186 ? 11.156 -1.649 -30.891 1 97.62 186 GLU A N 1
ATOM 1442 C CA . GLU A 1 186 ? 10.172 -0.663 -31.328 1 97.62 186 GLU A CA 1
ATOM 1443 C C . GLU A 1 186 ? 10.109 0.521 -30.375 1 97.62 186 GLU A C 1
ATOM 1445 O O . GLU A 1 186 ? 9.945 1.666 -30.797 1 97.62 186 GLU A O 1
ATOM 1450 N N . HIS A 1 187 ? 10.188 0.27 -29.078 1 96.75 187 HIS A N 1
ATOM 1451 C CA . HIS A 1 187 ? 9.898 1.301 -28.094 1 96.75 187 HIS A CA 1
ATOM 1452 C C . HIS A 1 187 ? 11.07 1.481 -27.125 1 96.75 187 HIS A C 1
ATOM 1454 O O . HIS A 1 187 ? 10.953 2.203 -26.141 1 96.75 187 HIS A O 1
ATOM 1460 N N . GLY A 1 188 ? 12.172 0.91 -27.375 1 94.69 188 GLY A N 1
ATOM 1461 C CA . GLY A 1 188 ? 13.266 0.738 -26.438 1 94.69 188 GLY A CA 1
ATOM 1462 C C . GLY A 1 188 ? 13.75 2.045 -25.844 1 94.69 188 GLY A C 1
ATOM 1463 O O . GLY A 1 188 ? 14.133 2.096 -24.672 1 94.69 188 GLY A O 1
ATOM 1464 N N . ASP A 1 189 ? 13.641 3.082 -26.531 1 96.38 189 ASP A N 1
ATOM 1465 C CA . ASP A 1 189 ? 14.156 4.371 -26.062 1 96.38 189 ASP A CA 1
ATOM 1466 C C . ASP A 1 189 ? 13.312 4.922 -24.922 1 96.38 189 ASP A C 1
ATOM 1468 O O . ASP A 1 189 ? 13.812 5.672 -24.078 1 96.38 189 ASP A O 1
ATOM 1472 N N . ASN A 1 190 ? 12.086 4.461 -24.891 1 98.12 190 ASN A N 1
ATOM 1473 C CA . ASN A 1 190 ? 11.195 5.02 -23.875 1 98.12 190 ASN A CA 1
ATOM 1474 C C . ASN A 1 190 ? 10.805 3.971 -22.828 1 98.12 190 ASN A C 1
ATOM 1476 O O . ASN A 1 190 ? 9.992 4.242 -21.953 1 98.12 190 ASN A O 1
ATOM 1480 N N . ILE A 1 191 ? 11.359 2.787 -22.938 1 98.75 191 ILE A N 1
ATOM 1481 C CA . ILE A 1 191 ? 11.039 1.757 -21.953 1 98.75 191 ILE A CA 1
ATOM 1482 C C . ILE A 1 191 ? 11.977 1.878 -20.75 1 98.75 191 ILE A C 1
ATOM 1484 O O . ILE A 1 191 ? 13.195 1.767 -20.891 1 98.75 191 ILE A O 1
ATOM 1488 N N . ALA A 1 192 ? 11.406 2.143 -19.594 1 98.69 192 ALA A N 1
ATOM 1489 C CA . ALA A 1 192 ? 12.172 2.297 -18.375 1 98.69 192 ALA A CA 1
ATOM 1490 C C . ALA A 1 192 ? 12.484 0.941 -17.75 1 98.69 192 ALA A C 1
ATOM 1492 O O . ALA A 1 192 ? 13.578 0.736 -17.203 1 98.69 192 ALA A O 1
ATOM 1493 N N . GLY A 1 193 ? 11.516 0.041 -17.797 1 98.81 193 GLY A N 1
ATOM 1494 C CA . GLY A 1 193 ? 11.727 -1.229 -17.125 1 98.81 193 GLY A CA 1
ATOM 1495 C C . GLY A 1 193 ? 10.836 -2.338 -17.656 1 98.81 193 GLY A C 1
ATOM 1496 O O . GLY A 1 193 ? 9.797 -2.074 -18.25 1 98.81 193 GLY A O 1
ATOM 1497 N N . PHE A 1 194 ? 11.344 -3.545 -17.562 1 98.88 194 PHE A N 1
ATOM 1498 C CA . PHE A 1 194 ? 10.578 -4.77 -17.766 1 98.88 194 PHE A CA 1
ATOM 1499 C C . PHE A 1 194 ? 10.281 -5.457 -16.438 1 98.88 194 PHE A C 1
ATOM 1501 O O . PHE A 1 194 ? 11.188 -6.016 -15.812 1 98.88 194 PHE A O 1
ATOM 1508 N N . LEU A 1 195 ? 9.016 -5.355 -15.961 1 98.88 195 LEU A N 1
ATOM 1509 C CA . LEU A 1 195 ? 8.555 -5.941 -14.711 1 98.88 195 LEU A CA 1
ATOM 1510 C C . LEU A 1 195 ? 7.898 -7.297 -14.953 1 98.88 195 LEU A C 1
ATOM 1512 O O . LEU A 1 195 ? 6.895 -7.391 -15.672 1 98.88 195 LEU A O 1
ATOM 1516 N N . PHE A 1 196 ? 8.453 -8.352 -14.328 1 98.62 196 PHE A N 1
ATOM 1517 C CA . PHE A 1 196 ? 7.902 -9.68 -14.57 1 98.62 196 PHE A CA 1
ATOM 1518 C C . PHE A 1 196 ? 8.047 -10.562 -13.336 1 98.62 196 PHE A C 1
ATOM 1520 O O . PHE A 1 196 ? 8.797 -10.227 -12.414 1 98.62 196 PHE A O 1
ATOM 1527 N N . GLU A 1 197 ? 7.262 -11.602 -13.258 1 98.56 197 GLU A N 1
ATOM 1528 C CA . GLU A 1 197 ? 7.418 -12.703 -12.305 1 98.56 197 GLU A CA 1
ATOM 1529 C C . GLU A 1 197 ? 8.297 -13.805 -12.883 1 98.56 197 GLU A C 1
ATOM 1531 O O . GLU A 1 197 ? 8.016 -14.336 -13.961 1 98.56 197 GLU A O 1
ATOM 1536 N N . PRO A 1 198 ? 9.359 -14.211 -12.172 1 98.69 198 PRO A N 1
ATOM 1537 C CA . PRO A 1 198 ? 10.164 -15.312 -12.703 1 98.69 198 PRO A CA 1
ATOM 1538 C C . PRO A 1 198 ? 9.344 -16.562 -12.977 1 98.69 198 PRO A C 1
ATOM 1540 O O . PRO A 1 198 ? 9.672 -17.344 -13.891 1 98.69 198 PRO A O 1
ATOM 1543 N N . ILE A 1 199 ? 8.391 -16.797 -12.164 1 98.5 199 ILE A N 1
ATOM 1544 C CA . ILE A 1 199 ? 7.312 -17.766 -12.336 1 98.5 199 ILE A CA 1
ATOM 1545 C C . ILE A 1 199 ? 5.969 -17.109 -12.055 1 98.5 199 ILE A C 1
ATOM 1547 O O . ILE A 1 199 ? 5.805 -16.438 -11.031 1 98.5 199 ILE A O 1
ATOM 1551 N N . GLN A 1 200 ? 5.055 -17.172 -12.992 1 97.38 200 GLN A N 1
ATOM 1552 C CA . GLN A 1 200 ? 3.754 -16.562 -12.734 1 97.38 200 GLN A CA 1
ATOM 1553 C C . GLN A 1 200 ? 2.91 -17.438 -11.812 1 97.38 200 GLN A C 1
ATOM 1555 O O . GLN A 1 200 ? 2.32 -18.422 -12.25 1 97.38 200 GLN A O 1
ATOM 1560 N N . GLY A 1 201 ? 2.801 -17.031 -10.609 1 93.31 201 GLY A N 1
ATOM 1561 C CA . GLY A 1 201 ? 2.078 -17.797 -9.617 1 93.31 201 GLY A CA 1
ATOM 1562 C C . GLY A 1 201 ? 0.572 -17.734 -9.789 1 93.31 201 GLY A C 1
ATOM 1563 O O . GLY A 1 201 ? -0.082 -18.766 -9.977 1 93.31 201 GLY A O 1
ATOM 1564 N N . GLU A 1 202 ? 0.028 -16.531 -9.836 1 88.62 202 GLU A N 1
ATOM 1565 C CA . GLU A 1 202 ? -1.416 -16.328 -9.883 1 88.62 202 GLU A CA 1
ATOM 1566 C C . GLU A 1 202 ? -2.01 -16.812 -11.195 1 88.62 202 GLU A C 1
ATOM 1568 O O . GLU A 1 202 ? -3.199 -17.125 -11.266 1 88.62 202 GLU A O 1
ATOM 1573 N N . ALA A 1 203 ? -1.199 -16.938 -12.172 1 91.44 203 ALA A N 1
ATOM 1574 C CA . ALA A 1 203 ? -1.668 -17.391 -13.477 1 91.44 203 ALA A CA 1
ATOM 1575 C C . ALA A 1 203 ? -1.723 -18.922 -13.539 1 91.44 203 ALA A C 1
ATOM 1577 O O . ALA A 1 203 ? -2.174 -19.484 -14.531 1 91.44 203 ALA A O 1
ATOM 1578 N N . GLY A 1 204 ? -1.343 -19.594 -12.461 1 93.31 204 GLY A N 1
ATOM 1579 C CA . GLY A 1 204 ? -1.37 -21.047 -12.43 1 93.31 204 GLY A CA 1
ATOM 1580 C C . GLY A 1 204 ? 0.013 -21.672 -12.406 1 93.31 204 GLY A C 1
ATOM 1581 O O . GLY A 1 204 ? 0.236 -22.719 -13 1 93.31 204 GLY A O 1
ATOM 1582 N N . VAL A 1 205 ? 0.935 -20.938 -11.82 1 96.69 205 VAL A N 1
ATOM 1583 C CA . VAL A 1 205 ? 2.311 -21.406 -11.672 1 96.69 205 VAL A CA 1
ATOM 1584 C C . VAL A 1 205 ? 2.904 -21.734 -13.039 1 96.69 205 VAL A C 1
ATOM 1586 O O . VAL A 1 205 ? 3.383 -22.844 -13.266 1 96.69 205 VAL A O 1
ATOM 1589 N N . ILE A 1 206 ? 2.943 -20.75 -13.891 1 97.25 206 ILE A N 1
ATOM 1590 C CA . ILE A 1 206 ? 3.494 -20.922 -15.234 1 97.25 206 ILE A CA 1
ATOM 1591 C C . ILE A 1 206 ? 5.012 -20.734 -15.195 1 97.25 206 ILE A C 1
ATOM 1593 O O . ILE A 1 206 ? 5.508 -19.641 -14.93 1 97.25 206 ILE A O 1
ATOM 1597 N N . VAL A 1 207 ? 5.738 -21.859 -15.422 1 97.94 207 VAL A N 1
ATOM 1598 C CA . VAL A 1 207 ? 7.195 -21.844 -15.477 1 97.94 207 VAL A CA 1
ATOM 1599 C C . VAL A 1 207 ? 7.652 -21.5 -16.891 1 97.94 207 VAL A C 1
ATOM 1601 O O . VAL A 1 207 ? 7.215 -22.109 -17.859 1 97.94 207 VAL A O 1
ATOM 1604 N N . PRO A 1 208 ? 8.453 -20.484 -17.031 1 98.06 208 PRO A N 1
ATOM 1605 C CA . PRO A 1 208 ? 8.891 -20.125 -18.391 1 98.06 208 PRO A CA 1
ATOM 1606 C C . PRO A 1 208 ? 9.828 -21.172 -19 1 98.06 208 PRO A C 1
ATOM 1608 O O . PRO A 1 208 ? 10.398 -21.984 -18.266 1 98.06 208 PRO A O 1
ATOM 1611 N N . PRO A 1 209 ? 9.961 -21.141 -20.312 1 97.75 209 PRO A N 1
ATOM 1612 C CA . PRO A 1 209 ? 10.914 -22.047 -20.953 1 97.75 209 PRO A CA 1
ATOM 1613 C C . PRO A 1 209 ? 12.344 -21.844 -20.453 1 97.75 209 PRO A C 1
ATOM 1615 O O . PRO A 1 209 ? 12.719 -20.734 -20.094 1 97.75 209 PRO A O 1
ATOM 1618 N N . GLU A 1 210 ? 13.078 -22.969 -20.5 1 97.44 210 GLU A N 1
ATOM 1619 C CA . GLU A 1 210 ? 14.484 -22.906 -20.094 1 97.44 210 GLU A CA 1
ATOM 1620 C C . GLU A 1 210 ? 15.234 -21.859 -20.922 1 97.44 210 GLU A C 1
ATOM 1622 O O . GLU A 1 210 ? 15.078 -21.781 -22.141 1 97.44 210 GLU A O 1
ATOM 1627 N N . GLY A 1 211 ? 15.984 -21.047 -20.266 1 98.31 211 GLY A N 1
ATOM 1628 C CA . GLY A 1 211 ? 16.797 -20.031 -20.938 1 98.31 211 GLY A CA 1
ATOM 1629 C C . GLY A 1 211 ? 16.094 -18.688 -21.031 1 98.31 211 GLY A C 1
ATOM 1630 O O . GLY A 1 211 ? 16.719 -17.672 -21.359 1 98.31 211 GLY A O 1
ATOM 1631 N N . TYR A 1 212 ? 14.828 -18.594 -20.797 1 98.62 212 TYR A N 1
ATOM 1632 C CA . TYR A 1 212 ? 14.047 -17.375 -20.922 1 98.62 212 TYR A CA 1
ATOM 1633 C C . TYR A 1 212 ? 14.609 -16.266 -20.047 1 98.62 212 TYR A C 1
ATOM 1635 O O . TYR A 1 212 ? 14.789 -15.133 -20.5 1 98.62 212 TYR A O 1
ATOM 1643 N N . LEU A 1 213 ? 14.898 -16.516 -18.734 1 98.75 213 LEU A N 1
ATOM 1644 C CA . LEU A 1 213 ? 15.391 -15.492 -17.797 1 98.75 213 LEU A CA 1
ATOM 1645 C C . LEU A 1 213 ? 16.734 -14.945 -18.25 1 98.75 213 LEU A C 1
ATOM 1647 O O . LEU A 1 213 ? 17 -13.742 -18.141 1 98.75 213 LEU A O 1
ATOM 1651 N N . ARG A 1 214 ? 17.594 -15.859 -18.719 1 98.56 214 ARG A N 1
ATOM 1652 C CA . ARG A 1 214 ? 18.875 -15.43 -19.25 1 98.56 214 ARG A CA 1
ATOM 1653 C C . ARG A 1 214 ? 18.703 -14.508 -20.453 1 98.56 214 ARG A C 1
ATOM 1655 O O . ARG A 1 214 ? 19.391 -13.492 -20.562 1 98.56 214 ARG A O 1
ATOM 1662 N N . LYS A 1 215 ? 17.812 -14.898 -21.297 1 98.62 215 LYS A N 1
ATOM 1663 C CA . LYS A 1 215 ? 17.531 -14.078 -22.469 1 98.62 215 LYS A CA 1
ATOM 1664 C C . LYS A 1 215 ? 16.984 -12.719 -22.078 1 98.62 215 LYS A C 1
ATOM 1666 O O . LYS A 1 215 ? 17.328 -11.695 -22.688 1 98.62 215 LYS A O 1
ATOM 1671 N N . VAL A 1 216 ? 16.078 -12.664 -21.141 1 98.75 216 VAL A N 1
ATOM 1672 C CA . VAL A 1 216 ? 15.523 -11.414 -20.641 1 98.75 216 VAL A CA 1
ATOM 1673 C C . VAL A 1 216 ? 16.656 -10.516 -20.141 1 98.75 216 VAL A C 1
ATOM 1675 O O . VAL A 1 216 ? 16.688 -9.32 -20.438 1 98.75 216 VAL A O 1
ATOM 1678 N N . ARG A 1 217 ? 17.562 -11.086 -19.344 1 98.75 217 ARG A N 1
ATOM 1679 C CA . ARG A 1 217 ? 18.703 -10.32 -18.828 1 98.75 217 ARG A CA 1
ATOM 1680 C C . ARG A 1 217 ? 19.531 -9.734 -19.969 1 98.75 217 ARG A C 1
ATOM 1682 O O . ARG A 1 217 ? 19.922 -8.562 -19.906 1 98.75 217 ARG A O 1
ATOM 1689 N N . GLU A 1 218 ? 19.812 -10.562 -20.938 1 98.69 218 GLU A N 1
ATOM 1690 C CA . GLU A 1 218 ? 20.578 -10.117 -22.109 1 98.69 218 GLU A CA 1
ATOM 1691 C C . GLU A 1 218 ? 19.859 -8.969 -22.828 1 98.69 218 GLU A C 1
ATOM 1693 O O . GLU A 1 218 ? 20.5 -7.969 -23.172 1 98.69 218 GLU A O 1
ATOM 1698 N N . LEU A 1 219 ? 18.594 -9.109 -23.062 1 98.75 219 LEU A N 1
ATOM 1699 C CA . LEU A 1 219 ? 17.812 -8.102 -23.766 1 98.75 219 LEU A CA 1
ATOM 1700 C C . LEU A 1 219 ? 17.75 -6.797 -22.969 1 98.75 219 LEU A C 1
ATOM 1702 O O . LEU A 1 219 ? 17.906 -5.711 -23.547 1 98.75 219 LEU A O 1
ATOM 1706 N N . CYS A 1 220 ? 17.484 -6.914 -21.672 1 98.75 220 CYS A N 1
ATOM 1707 C CA . CYS A 1 220 ? 17.438 -5.723 -20.828 1 98.75 220 CYS A CA 1
ATOM 1708 C C . CYS A 1 220 ? 18.766 -4.973 -20.844 1 98.75 220 CYS A C 1
ATOM 1710 O O . CYS A 1 220 ? 18.781 -3.742 -20.875 1 98.75 220 CYS A O 1
ATOM 1712 N N . SER A 1 221 ? 19.891 -5.719 -20.859 1 98.38 221 SER A N 1
ATOM 1713 C CA . SER A 1 221 ? 21.219 -5.102 -20.953 1 98.38 221 SER A CA 1
ATOM 1714 C C . SER A 1 221 ? 21.422 -4.441 -22.297 1 98.38 221 SER A C 1
ATOM 1716 O O . SER A 1 221 ? 21.906 -3.311 -22.375 1 98.38 221 SER A O 1
ATOM 1718 N N . LYS A 1 222 ? 21.078 -5.137 -23.297 1 98.31 222 LYS A N 1
ATOM 1719 C CA . LYS A 1 222 ? 21.281 -4.668 -24.656 1 98.31 222 LYS A CA 1
ATOM 1720 C C . LYS A 1 222 ? 20.516 -3.371 -24.922 1 98.31 222 LYS A C 1
ATOM 1722 O O . LYS A 1 222 ? 21.047 -2.457 -25.562 1 98.31 222 LYS A O 1
ATOM 1727 N N . TYR A 1 223 ? 19.328 -3.223 -24.438 1 98.38 223 TYR A N 1
ATOM 1728 C CA . TYR A 1 223 ? 18.469 -2.094 -24.766 1 98.38 223 TYR A CA 1
ATOM 1729 C C . TYR A 1 223 ? 18.422 -1.095 -23.625 1 98.38 223 TYR A C 1
ATOM 1731 O O . TYR A 1 223 ? 17.641 -0.138 -23.656 1 98.38 223 TYR A O 1
ATOM 1739 N N . ASN A 1 224 ? 19.172 -1.311 -22.578 1 98.44 224 ASN A N 1
ATOM 1740 C CA . ASN A 1 224 ? 19.234 -0.438 -21.406 1 98.44 224 ASN A CA 1
ATOM 1741 C C . ASN A 1 224 ? 17.859 -0.266 -20.766 1 98.44 224 ASN A C 1
ATOM 1743 O O . ASN A 1 224 ? 17.375 0.858 -20.609 1 98.44 224 ASN A O 1
ATOM 1747 N N . VAL A 1 225 ? 17.25 -1.335 -20.5 1 98.75 225 VAL A N 1
ATOM 1748 C CA . VAL A 1 225 ? 15.984 -1.439 -19.797 1 98.75 225 VAL A CA 1
ATOM 1749 C C . VAL A 1 225 ? 16.203 -2.104 -18.438 1 98.75 225 VAL A C 1
ATOM 1751 O O . VAL A 1 225 ? 16.938 -3.082 -18.328 1 98.75 225 VAL A O 1
ATOM 1754 N N . LEU A 1 226 ? 15.648 -1.551 -17.344 1 98.88 226 LEU A N 1
ATOM 1755 C CA . LEU A 1 226 ? 15.812 -2.176 -16.031 1 98.88 226 LEU A CA 1
ATOM 1756 C C . LEU A 1 226 ? 15.07 -3.508 -15.977 1 98.88 226 LEU A C 1
ATOM 1758 O O . LEU A 1 226 ? 13.875 -3.57 -16.266 1 98.88 226 LEU A O 1
ATOM 1762 N N . MET A 1 227 ? 15.789 -4.555 -15.672 1 98.88 227 MET A N 1
ATOM 1763 C CA . MET A 1 227 ? 15.172 -5.836 -15.352 1 98.88 227 MET A CA 1
ATOM 1764 C C . MET A 1 227 ? 14.633 -5.84 -13.922 1 98.88 227 MET A C 1
ATOM 1766 O O . MET A 1 227 ? 15.398 -5.766 -12.969 1 98.88 227 MET A O 1
ATOM 1770 N N . ILE A 1 228 ? 13.344 -5.914 -13.766 1 98.94 228 ILE A N 1
ATOM 1771 C CA . ILE A 1 228 ? 12.695 -5.875 -12.461 1 98.94 228 ILE A CA 1
ATOM 1772 C C . ILE A 1 228 ? 12.016 -7.215 -12.188 1 98.94 228 ILE A C 1
ATOM 1774 O O . ILE A 1 228 ? 11 -7.543 -12.805 1 98.94 228 ILE A O 1
ATOM 1778 N N . ALA A 1 229 ? 12.523 -7.918 -11.242 1 98.88 229 ALA A N 1
ATOM 1779 C CA . ALA A 1 229 ? 11.969 -9.234 -10.906 1 98.88 229 ALA A CA 1
ATOM 1780 C C . ALA A 1 229 ? 11.047 -9.148 -9.703 1 98.88 229 ALA A C 1
ATOM 1782 O O . ALA A 1 229 ? 11.469 -8.781 -8.602 1 98.88 229 ALA A O 1
ATOM 1783 N N . ASP A 1 230 ? 9.805 -9.414 -9.93 1 98.69 230 ASP A N 1
ATOM 1784 C CA . ASP A 1 230 ? 8.836 -9.562 -8.852 1 98.69 230 ASP A CA 1
ATOM 1785 C C . ASP A 1 230 ? 8.945 -10.938 -8.195 1 98.69 230 ASP A C 1
ATOM 1787 O O . ASP A 1 230 ? 8.336 -11.898 -8.656 1 98.69 230 ASP A O 1
ATOM 1791 N N . GLU A 1 231 ? 9.68 -11 -7.09 1 98.19 231 GLU A N 1
ATOM 1792 C CA . GLU A 1 231 ? 9.969 -12.242 -6.371 1 98.19 231 GLU A CA 1
ATOM 1793 C C . GLU A 1 231 ? 9.086 -12.375 -5.129 1 98.19 231 GLU A C 1
ATOM 1795 O O . GLU A 1 231 ? 9.422 -13.109 -4.199 1 98.19 231 GLU A O 1
ATOM 1800 N N . ILE A 1 232 ? 8.008 -11.641 -5.117 1 95.5 232 ILE A N 1
ATOM 1801 C CA . ILE A 1 232 ? 7.113 -11.633 -3.959 1 95.5 232 ILE A CA 1
ATOM 1802 C C . ILE A 1 232 ? 6.609 -13.047 -3.686 1 95.5 232 ILE A C 1
ATOM 1804 O O . ILE A 1 232 ? 6.57 -13.484 -2.533 1 95.5 232 ILE A O 1
ATOM 1808 N N . GLN A 1 233 ? 6.234 -13.781 -4.711 1 93.31 233 GLN A N 1
ATOM 1809 C CA . GLN A 1 233 ? 5.727 -15.133 -4.52 1 93.31 233 GLN A CA 1
ATOM 1810 C C . GLN A 1 233 ? 6.844 -16.172 -4.645 1 93.31 233 GLN A C 1
ATOM 1812 O O . GLN A 1 233 ? 6.809 -17.203 -3.984 1 93.31 233 GLN A O 1
ATOM 1817 N N . THR A 1 234 ? 7.844 -15.898 -5.438 1 97.25 234 THR A N 1
ATOM 1818 C CA . THR A 1 234 ? 8.805 -16.922 -5.82 1 97.25 234 THR A CA 1
ATOM 1819 C C . THR A 1 234 ? 10.062 -16.844 -4.957 1 97.25 234 THR A C 1
ATOM 1821 O O . THR A 1 234 ? 10.828 -17.797 -4.875 1 97.25 234 THR A O 1
ATOM 1824 N N . GLY A 1 235 ? 10.297 -15.727 -4.344 1 95.38 235 GLY A N 1
ATOM 1825 C CA . GLY A 1 235 ? 11.508 -15.547 -3.559 1 95.38 235 GLY A CA 1
ATOM 1826 C C . GLY A 1 235 ? 11.453 -16.234 -2.207 1 95.38 235 GLY A C 1
ATOM 1827 O O . GLY A 1 235 ? 10.539 -17.016 -1.944 1 95.38 235 GLY A O 1
ATOM 1828 N N . MET A 1 236 ? 12.523 -16.078 -1.479 1 93.75 236 MET A N 1
ATOM 1829 C CA . MET A 1 236 ? 12.656 -16.594 -0.119 1 93.75 236 MET A CA 1
ATOM 1830 C C . MET A 1 236 ? 12.562 -18.125 -0.104 1 93.75 236 MET A C 1
ATOM 1832 O O . MET A 1 236 ? 11.797 -18.688 0.67 1 93.75 236 MET A O 1
ATOM 1836 N N . ALA A 1 237 ? 13.188 -18.766 -1.015 1 95.44 237 ALA A N 1
ATOM 1837 C CA . ALA A 1 237 ? 13.461 -20.203 -1.026 1 95.44 237 ALA A CA 1
ATOM 1838 C C . ALA A 1 237 ? 12.266 -20.984 -1.555 1 95.44 237 ALA A C 1
ATOM 1840 O O . ALA A 1 237 ? 12.305 -22.203 -1.642 1 95.44 237 ALA A O 1
ATOM 1841 N N . ARG A 1 238 ? 11.203 -20.281 -2.016 1 96.06 238 ARG A N 1
ATOM 1842 C CA . ARG A 1 238 ? 9.953 -20.922 -2.406 1 96.06 238 ARG A CA 1
ATOM 1843 C C . ARG A 1 238 ? 10.172 -21.906 -3.549 1 96.06 238 ARG A C 1
ATOM 1845 O O . ARG A 1 238 ? 9.57 -22.984 -3.574 1 96.06 238 ARG A O 1
ATOM 1852 N N . THR A 1 239 ? 11.102 -21.578 -4.473 1 98.12 239 THR A N 1
ATOM 1853 C CA . THR A 1 239 ? 11.227 -22.328 -5.715 1 98.12 239 THR A CA 1
ATOM 1854 C C . THR A 1 239 ? 12.461 -23.219 -5.691 1 98.12 239 THR A C 1
ATOM 1856 O O . THR A 1 239 ? 12.828 -23.797 -6.711 1 98.12 239 THR A O 1
ATOM 1859 N N . GLY A 1 240 ? 13.094 -23.312 -4.543 1 97.88 240 GLY A N 1
ATOM 1860 C CA . GLY A 1 240 ? 14.266 -24.172 -4.438 1 97.88 240 GLY A CA 1
ATOM 1861 C C . GLY A 1 240 ? 15.57 -23.406 -4.449 1 97.88 240 GLY A C 1
ATOM 1862 O O . GLY A 1 240 ? 16.641 -23.984 -4.258 1 97.88 240 GLY A O 1
ATOM 1863 N N . ARG A 1 241 ? 15.516 -22.172 -4.719 1 97.38 241 ARG A N 1
ATOM 1864 C CA . ARG A 1 241 ? 16.594 -21.188 -4.59 1 97.38 241 ARG A CA 1
ATOM 1865 C C . ARG A 1 241 ? 16.141 -20 -3.756 1 97.38 241 ARG A C 1
ATOM 1867 O O . ARG A 1 241 ? 14.945 -19.797 -3.523 1 97.38 241 ARG A O 1
ATOM 1874 N N . LEU A 1 242 ? 17.094 -19.234 -3.266 1 95.56 242 LEU A N 1
ATOM 1875 C CA . LEU A 1 242 ? 16.703 -18.047 -2.514 1 95.56 242 LEU A CA 1
ATOM 1876 C C . LEU A 1 242 ? 15.844 -17.125 -3.367 1 95.56 242 LEU A C 1
ATOM 1878 O O . LEU A 1 242 ? 14.836 -16.609 -2.893 1 95.56 242 LEU A O 1
ATOM 1882 N N . LEU A 1 243 ? 16.297 -16.875 -4.578 1 97.88 243 LEU A N 1
ATOM 1883 C CA . LEU A 1 243 ? 15.516 -16.203 -5.609 1 97.88 243 LEU A CA 1
ATOM 1884 C C . LEU A 1 243 ? 15.32 -17.109 -6.82 1 97.88 243 LEU A C 1
ATOM 1886 O O . LEU A 1 243 ? 16.234 -17.859 -7.199 1 97.88 243 LEU A O 1
ATOM 1890 N N . ALA A 1 244 ? 14.18 -17.031 -7.445 1 98.5 244 ALA A N 1
ATOM 1891 C CA . ALA A 1 244 ? 13.875 -17.875 -8.602 1 98.5 244 ALA A CA 1
ATOM 1892 C C . ALA A 1 244 ? 14.805 -17.562 -9.766 1 98.5 244 ALA A C 1
ATOM 1894 O O . ALA A 1 244 ? 15.156 -18.453 -10.547 1 98.5 244 ALA A O 1
ATOM 1895 N N . VAL A 1 245 ? 15.211 -16.391 -9.914 1 98.31 245 VAL A N 1
ATOM 1896 C CA . VAL A 1 245 ? 16.062 -15.977 -11.023 1 98.31 245 VAL A CA 1
ATOM 1897 C C . VAL A 1 245 ? 17.406 -16.703 -10.945 1 98.31 245 VAL A C 1
ATOM 1899 O O . VAL A 1 245 ? 18.109 -16.828 -11.945 1 98.31 245 VAL A O 1
ATOM 1902 N N . GLU A 1 246 ? 17.766 -17.203 -9.805 1 97.56 246 GLU A N 1
ATOM 1903 C CA . GLU A 1 246 ? 19.031 -17.906 -9.609 1 97.56 246 GLU A CA 1
ATOM 1904 C C . GLU A 1 246 ? 19.047 -19.234 -10.352 1 97.56 246 GLU A C 1
ATOM 1906 O O . GLU A 1 246 ? 20.125 -19.797 -10.586 1 97.56 246 GLU A O 1
ATOM 1911 N N . TRP A 1 247 ? 17.953 -19.75 -10.695 1 97.75 247 TRP A N 1
ATOM 1912 C CA . TRP A 1 247 ? 17.906 -20.984 -11.469 1 97.75 247 TRP A CA 1
ATOM 1913 C C . TRP A 1 247 ? 18.641 -20.828 -12.797 1 97.75 247 TRP A C 1
ATOM 1915 O O . TRP A 1 247 ? 19.109 -21.812 -13.359 1 97.75 247 TRP A O 1
ATOM 1925 N N . GLU A 1 248 ? 18.703 -19.609 -13.281 1 98 248 GLU A N 1
ATOM 1926 C CA . GLU A 1 248 ? 19.422 -19.375 -14.531 1 98 248 GLU A CA 1
ATOM 1927 C C . GLU A 1 248 ? 20.578 -18.391 -14.32 1 98 248 GLU A C 1
ATOM 1929 O O . GLU A 1 248 ? 21.031 -17.75 -15.266 1 98 248 GLU A O 1
ATOM 1934 N N . ASN A 1 249 ? 20.953 -18.188 -13.07 1 96.94 249 ASN A N 1
ATOM 1935 C CA . ASN A 1 249 ? 22.094 -17.359 -12.672 1 96.94 249 ASN A CA 1
ATOM 1936 C C . ASN A 1 249 ? 21.969 -15.945 -13.219 1 96.94 249 ASN A C 1
ATOM 1938 O O . ASN A 1 249 ? 22.906 -15.43 -13.828 1 96.94 249 ASN A O 1
ATOM 1942 N N . VAL A 1 250 ? 20.812 -15.422 -13.062 1 97.25 250 VAL A N 1
ATOM 1943 C CA . VAL A 1 250 ? 20.516 -14.062 -13.508 1 97.25 250 VAL A CA 1
ATOM 1944 C C . VAL A 1 250 ? 20.391 -13.141 -12.305 1 97.25 250 VAL A C 1
ATOM 1946 O O . VAL A 1 250 ? 19.844 -13.531 -11.266 1 97.25 250 VAL A O 1
ATOM 1949 N N . ARG A 1 251 ? 20.969 -11.938 -12.438 1 97.94 251 ARG A N 1
ATOM 1950 C CA . ARG A 1 251 ? 20.828 -10.898 -11.414 1 97.94 251 ARG A CA 1
ATOM 1951 C C . ARG A 1 251 ? 20.031 -9.711 -11.945 1 97.94 251 ARG A C 1
ATOM 1953 O O . ARG A 1 251 ? 20.562 -8.906 -12.719 1 97.94 251 ARG A O 1
ATOM 1960 N N . PRO A 1 252 ? 18.797 -9.516 -11.531 1 98.69 252 PRO A N 1
ATOM 1961 C CA . PRO A 1 252 ? 18 -8.359 -11.969 1 98.69 252 PRO A CA 1
ATOM 1962 C C . PRO A 1 252 ? 18.547 -7.035 -11.453 1 98.69 252 PRO A C 1
ATOM 1964 O O . PRO A 1 252 ? 19.359 -7.016 -10.523 1 98.69 252 PRO A O 1
ATOM 1967 N N . ASP A 1 253 ? 18.141 -5.938 -12.055 1 98.69 253 ASP A N 1
ATOM 1968 C CA . ASP A 1 253 ? 18.516 -4.605 -11.578 1 98.69 253 ASP A CA 1
ATOM 1969 C C . ASP A 1 253 ? 17.734 -4.242 -10.312 1 98.69 253 ASP A C 1
ATOM 1971 O O . ASP A 1 253 ? 18.219 -3.498 -9.469 1 98.69 253 ASP A O 1
ATOM 1975 N N . VAL A 1 254 ? 16.531 -4.723 -10.25 1 98.5 254 VAL A N 1
ATOM 1976 C CA . VAL A 1 254 ? 15.641 -4.492 -9.109 1 98.5 254 VAL A CA 1
ATOM 1977 C C . VAL A 1 254 ? 14.93 -5.793 -8.734 1 98.5 254 VAL A C 1
ATOM 1979 O O . VAL A 1 254 ? 14.453 -6.52 -9.602 1 98.5 254 VAL A O 1
ATOM 1982 N N . VAL A 1 255 ? 14.906 -6.102 -7.465 1 98.38 255 VAL A N 1
ATOM 1983 C CA . VAL A 1 255 ? 14.195 -7.258 -6.934 1 98.38 255 VAL A CA 1
ATOM 1984 C C . VAL A 1 255 ? 13.156 -6.801 -5.914 1 98.38 255 VAL A C 1
ATOM 1986 O O . VAL A 1 255 ? 13.438 -5.945 -5.07 1 98.38 255 VAL A O 1
ATOM 1989 N N . ILE A 1 256 ? 11.992 -7.316 -6.031 1 97.88 256 ILE A N 1
ATOM 1990 C CA . ILE A 1 256 ? 10.93 -7.02 -5.078 1 97.88 256 ILE A CA 1
ATOM 1991 C C . ILE A 1 256 ? 10.633 -8.25 -4.234 1 97.88 256 ILE A C 1
ATOM 1993 O O . ILE A 1 256 ? 10.344 -9.328 -4.77 1 97.88 256 ILE A O 1
ATOM 1997 N N . LEU A 1 257 ? 10.727 -8.117 -2.955 1 95 257 LEU A N 1
ATOM 1998 C CA . LEU A 1 257 ? 10.414 -9.195 -2.018 1 95 257 LEU A CA 1
ATOM 1999 C C . LEU A 1 257 ? 9.188 -8.836 -1.176 1 95 257 LEU A C 1
ATOM 2001 O O . LEU A 1 257 ? 8.875 -7.656 -0.994 1 95 257 LEU A O 1
ATOM 2005 N N . GLY A 1 258 ? 8.516 -9.789 -0.671 1 90.88 258 GLY A N 1
ATOM 2006 C CA . GLY A 1 258 ? 7.363 -9.641 0.208 1 90.88 258 GLY A CA 1
ATOM 2007 C C . GLY A 1 258 ? 6.883 -10.953 0.796 1 90.88 258 GLY A C 1
ATOM 2008 O O . GLY A 1 258 ? 7.691 -11.82 1.138 1 90.88 258 GLY A O 1
ATOM 2009 N N . LYS A 1 259 ? 5.586 -11.016 1.085 1 81.69 259 LYS A N 1
ATOM 2010 C CA . LYS A 1 259 ? 4.863 -12.195 1.559 1 81.69 259 LYS A CA 1
ATOM 2011 C C . LYS A 1 259 ? 5.699 -12.984 2.561 1 81.69 259 LYS A C 1
ATOM 2013 O O . LYS A 1 259 ? 5.66 -12.719 3.762 1 81.69 259 LYS A O 1
ATOM 2018 N N . ALA A 1 260 ? 6.621 -13.812 2.062 1 76.62 260 ALA A N 1
ATOM 2019 C CA . ALA A 1 260 ? 7.41 -14.719 2.898 1 76.62 260 ALA A CA 1
ATOM 2020 C C . ALA A 1 260 ? 8.375 -13.945 3.787 1 76.62 260 ALA A C 1
ATOM 2022 O O . ALA A 1 260 ? 8.773 -14.422 4.852 1 76.62 260 ALA A O 1
ATOM 2023 N N . LEU A 1 261 ? 8.727 -12.789 3.354 1 81.69 261 LEU A N 1
ATOM 2024 C CA . LEU A 1 261 ? 9.633 -11.961 4.141 1 81.69 261 LEU A CA 1
ATOM 2025 C C . LEU A 1 261 ? 9.031 -11.633 5.504 1 81.69 261 LEU A C 1
ATOM 2027 O O . LEU A 1 261 ? 9.758 -11.508 6.492 1 81.69 261 LEU A O 1
ATOM 2031 N N . GLY A 1 262 ? 7.754 -11.523 5.52 1 75.31 262 GLY A N 1
ATOM 2032 C CA . GLY A 1 262 ? 7.055 -11.25 6.766 1 75.31 262 GLY A CA 1
ATOM 2033 C C . GLY A 1 262 ? 6.641 -12.508 7.504 1 75.31 262 GLY A C 1
ATOM 2034 O O . GLY A 1 262 ? 5.898 -12.445 8.484 1 75.31 262 GLY A O 1
ATOM 2035 N N . ALA A 1 263 ? 7.082 -13.57 7.043 1 65.88 263 ALA A N 1
ATOM 2036 C CA . ALA A 1 263 ? 6.844 -14.883 7.648 1 65.88 263 ALA A CA 1
ATOM 2037 C C . ALA A 1 263 ? 5.348 -15.148 7.801 1 65.88 263 ALA A C 1
ATOM 2039 O O . ALA A 1 263 ? 4.93 -15.852 8.727 1 65.88 263 ALA A O 1
ATOM 2040 N N . GLY A 1 264 ? 4.57 -14.469 7.043 1 64 264 GLY A N 1
ATOM 2041 C CA . GLY A 1 264 ? 3.131 -14.688 7.094 1 64 264 GLY A CA 1
ATOM 2042 C C . GLY A 1 264 ? 2.469 -14.016 8.281 1 64 264 GLY A C 1
ATOM 2043 O O . GLY A 1 264 ? 1.254 -14.117 8.461 1 64 264 GLY A O 1
ATOM 2044 N N . VAL A 1 265 ? 3.17 -13.195 8.961 1 63.41 265 VAL A N 1
ATOM 2045 C CA . VAL A 1 265 ? 2.627 -12.656 10.203 1 63.41 265 VAL A CA 1
ATOM 2046 C C . VAL A 1 265 ? 2.371 -11.164 10.055 1 63.41 265 VAL A C 1
ATOM 2048 O O . VAL A 1 265 ? 1.408 -10.633 10.609 1 63.41 265 VAL A O 1
ATOM 2051 N N . LEU A 1 266 ? 3.264 -10.523 9.352 1 74.5 266 LEU A N 1
ATOM 2052 C CA . LEU A 1 266 ? 3.193 -9.07 9.227 1 74.5 266 LEU A CA 1
ATOM 2053 C C . LEU A 1 266 ? 3.449 -8.641 7.785 1 74.5 266 LEU A C 1
ATOM 2055 O O . LEU A 1 266 ? 4.129 -9.344 7.031 1 74.5 266 LEU A O 1
ATOM 2059 N N . PRO A 1 267 ? 2.84 -7.555 7.473 1 82.5 267 PRO A N 1
ATOM 2060 C CA . PRO A 1 267 ? 3.195 -7.008 6.16 1 82.5 267 PRO A CA 1
ATOM 2061 C C . PRO A 1 267 ? 4.617 -6.445 6.121 1 82.5 267 PRO A C 1
ATOM 2063 O O . PRO A 1 267 ? 4.926 -5.484 6.828 1 82.5 267 PRO A O 1
ATOM 2066 N N . VAL A 1 268 ? 5.492 -7.086 5.414 1 84.44 268 VAL A N 1
ATOM 2067 C CA . VAL A 1 268 ? 6.867 -6.648 5.188 1 84.44 268 VAL A CA 1
ATOM 2068 C C . VAL A 1 268 ? 7.238 -6.844 3.723 1 84.44 268 VAL A C 1
ATOM 2070 O O . VAL A 1 268 ? 6.871 -7.852 3.111 1 84.44 268 VAL A O 1
ATOM 2073 N N . SER A 1 269 ? 7.82 -5.875 3.15 1 90.25 269 SER A N 1
ATOM 2074 C CA . SER A 1 269 ? 8.375 -6.012 1.807 1 90.25 269 SER A CA 1
ATOM 2075 C C . SER A 1 269 ? 9.695 -5.266 1.672 1 90.25 269 SER A C 1
ATOM 2077 O O . SER A 1 269 ? 10.062 -4.484 2.551 1 90.25 269 SER A O 1
ATOM 2079 N N . ALA A 1 270 ? 10.406 -5.543 0.669 1 90.38 270 ALA A N 1
ATOM 2080 C CA . ALA A 1 270 ? 11.695 -4.898 0.411 1 90.38 270 ALA A CA 1
ATOM 2081 C C . ALA A 1 270 ? 11.961 -4.789 -1.087 1 90.38 270 ALA A C 1
ATOM 2083 O O . ALA A 1 270 ? 11.641 -5.703 -1.851 1 90.38 270 ALA A O 1
ATOM 2084 N N . VAL A 1 271 ? 12.477 -3.676 -1.458 1 93.25 271 VAL A N 1
ATOM 2085 C CA . VAL A 1 271 ? 12.945 -3.457 -2.822 1 93.25 271 VAL A CA 1
ATOM 2086 C C . VAL A 1 271 ? 14.469 -3.34 -2.83 1 93.25 271 VAL A C 1
ATOM 2088 O O . VAL A 1 271 ? 15.039 -2.518 -2.109 1 93.25 271 VAL A O 1
ATOM 2091 N N . LEU A 1 272 ? 15.141 -4.195 -3.572 1 93.38 272 LEU A N 1
ATOM 2092 C CA . LEU A 1 272 ? 16.594 -4.23 -3.635 1 93.38 272 LEU A CA 1
ATOM 2093 C C . LEU A 1 272 ? 17.094 -3.709 -4.98 1 93.38 272 LEU A C 1
ATOM 2095 O O . LEU A 1 272 ? 16.5 -4.004 -6.02 1 93.38 272 LEU A O 1
ATOM 2099 N N . ALA A 1 273 ? 18.094 -2.924 -4.969 1 94.88 273 ALA A N 1
ATOM 2100 C CA . ALA A 1 273 ? 18.766 -2.404 -6.156 1 94.88 273 ALA A CA 1
ATOM 2101 C C . ALA A 1 273 ? 20.141 -1.857 -5.812 1 94.88 273 ALA A C 1
ATOM 2103 O O . ALA A 1 273 ? 20.484 -1.699 -4.637 1 94.88 273 ALA A O 1
ATOM 2104 N N . ASP A 1 274 ? 20.938 -1.7 -6.801 1 92.75 274 ASP A N 1
ATOM 2105 C CA . ASP A 1 274 ? 22.234 -1.049 -6.59 1 92.75 274 ASP A CA 1
ATOM 2106 C C . ASP A 1 274 ? 22.062 0.464 -6.457 1 92.75 274 ASP A C 1
ATOM 2108 O O . ASP A 1 274 ? 21 1.008 -6.777 1 92.75 274 ASP A O 1
ATOM 2112 N N . LYS A 1 275 ? 23.125 1.147 -6.051 1 88.75 275 LYS A N 1
ATOM 2113 C CA . LYS A 1 275 ? 23.109 2.572 -5.734 1 88.75 275 LYS A CA 1
ATOM 2114 C C . LYS A 1 275 ? 22.703 3.404 -6.945 1 88.75 275 LYS A C 1
ATOM 2116 O O . LYS A 1 275 ? 21.953 4.379 -6.812 1 88.75 275 LYS A O 1
ATOM 2121 N N . GLU A 1 276 ? 23.141 3.029 -8.047 1 93.31 276 GLU A N 1
ATOM 2122 C CA . GLU A 1 276 ? 22.906 3.805 -9.258 1 93.31 276 GLU A CA 1
ATOM 2123 C C . GLU A 1 276 ? 21.422 3.893 -9.586 1 93.31 276 GLU A C 1
ATOM 2125 O O . GLU A 1 276 ? 20.953 4.887 -10.148 1 93.31 276 GLU A O 1
ATOM 2130 N N . VAL A 1 277 ? 20.641 2.867 -9.188 1 94.44 277 VAL A N 1
ATOM 2131 C CA . VAL A 1 277 ? 19.203 2.834 -9.438 1 94.44 277 VAL A CA 1
ATOM 2132 C C . VAL A 1 277 ? 18.453 3.383 -8.227 1 94.44 277 VAL A C 1
ATOM 2134 O O . VAL A 1 277 ? 17.609 4.27 -8.359 1 94.44 277 VAL A O 1
ATOM 2137 N N . MET A 1 278 ? 18.781 2.982 -7.012 1 91.5 278 MET A N 1
ATOM 2138 C CA . MET A 1 278 ? 18.047 3.293 -5.789 1 91.5 278 MET A CA 1
ATOM 2139 C C . MET A 1 278 ? 18.141 4.781 -5.465 1 91.5 278 MET A C 1
ATOM 2141 O O . MET A 1 278 ? 17.156 5.379 -5.008 1 91.5 278 MET A O 1
ATOM 2145 N N . LEU A 1 279 ? 19.234 5.395 -5.758 1 88.81 279 LEU A N 1
ATOM 2146 C CA . LEU A 1 279 ? 19.469 6.77 -5.32 1 88.81 279 LEU A CA 1
ATOM 2147 C C . LEU A 1 279 ? 18.844 7.762 -6.297 1 88.81 279 LEU A C 1
ATOM 2149 O O . LEU A 1 279 ? 18.938 8.977 -6.098 1 88.81 279 LEU A O 1
ATOM 2153 N N . CYS A 1 280 ? 18.25 7.227 -7.332 1 88.12 280 CYS A N 1
ATOM 2154 C CA . CYS A 1 280 ? 17.453 8.125 -8.172 1 88.12 280 CYS A CA 1
ATOM 2155 C C . CYS A 1 280 ? 16.312 8.734 -7.387 1 88.12 280 CYS A C 1
ATOM 2157 O O . CYS A 1 280 ? 15.844 9.836 -7.707 1 88.12 280 CYS A O 1
ATOM 2159 N N . ILE A 1 281 ? 15.82 8.008 -6.43 1 84.06 281 ILE A N 1
ATOM 2160 C CA . ILE A 1 281 ? 14.828 8.562 -5.516 1 84.06 281 ILE A CA 1
ATOM 2161 C C . ILE A 1 281 ? 15.531 9.18 -4.305 1 84.06 281 ILE A C 1
ATOM 2163 O O . ILE A 1 281 ? 16.328 8.516 -3.633 1 84.06 281 ILE A O 1
ATOM 2167 N N . GLN A 1 282 ? 15.266 10.359 -4.141 1 71.44 282 GLN A N 1
ATOM 2168 C CA . GLN A 1 282 ? 15.898 11.102 -3.051 1 71.44 282 GLN A CA 1
ATOM 2169 C C . GLN A 1 282 ? 14.969 11.195 -1.842 1 71.44 282 GLN A C 1
ATOM 2171 O O . GLN A 1 282 ? 13.766 10.961 -1.956 1 71.44 282 GLN A O 1
ATOM 2176 N N . PRO A 1 283 ? 15.609 11.516 -0.728 1 64.44 283 PRO A N 1
ATOM 2177 C CA . PRO A 1 283 ? 14.781 11.68 0.471 1 64.44 283 PRO A CA 1
ATOM 2178 C C . PRO A 1 283 ? 13.609 12.633 0.257 1 64.44 283 PRO A C 1
ATOM 2180 O O . PRO A 1 283 ? 13.773 13.68 -0.38 1 64.44 283 PRO A O 1
ATOM 2183 N N . GLY A 1 284 ? 12.422 12.219 0.691 1 62.59 284 GLY A N 1
ATOM 2184 C CA . GLY A 1 284 ? 11.242 13.055 0.552 1 62.59 284 GLY A CA 1
ATOM 2185 C C . GLY A 1 284 ? 10.391 12.688 -0.652 1 62.59 284 GLY A C 1
ATOM 2186 O O . GLY A 1 284 ? 9.188 12.945 -0.669 1 62.59 284 GLY A O 1
ATOM 2187 N N . GLU A 1 285 ? 11.016 12.086 -1.637 1 66 285 GLU A N 1
ATOM 2188 C CA . GLU A 1 285 ? 10.312 11.789 -2.879 1 66 285 GLU A CA 1
ATOM 2189 C C . GLU A 1 285 ? 9.555 10.461 -2.781 1 66 285 GLU A C 1
ATOM 2191 O O . GLU A 1 285 ? 8.648 10.203 -3.574 1 66 285 GLU A O 1
ATOM 2196 N N . HIS A 1 286 ? 10.023 9.711 -1.876 1 73.62 286 HIS A N 1
ATOM 2197 C CA . HIS A 1 286 ? 9.359 8.445 -1.591 1 73.62 286 HIS A CA 1
ATOM 2198 C C . HIS A 1 286 ? 9.562 8.031 -0.135 1 73.62 286 HIS A C 1
ATOM 2200 O O . HIS A 1 286 ? 10.398 8.609 0.567 1 73.62 286 HIS A O 1
ATOM 2206 N N . GLY A 1 287 ? 8.57 7.223 0.35 1 63.38 287 GLY A N 1
ATOM 2207 C CA . GLY A 1 287 ? 8.625 6.777 1.733 1 63.38 287 GLY A CA 1
ATOM 2208 C C . GLY A 1 287 ? 7.332 6.148 2.213 1 63.38 287 GLY A C 1
ATOM 2209 O O . GLY A 1 287 ? 6.348 6.094 1.471 1 63.38 287 GLY A O 1
ATOM 2210 N N . SER A 1 288 ? 7.5 5.492 3.252 1 63.94 288 SER A N 1
ATOM 2211 C CA . SER A 1 288 ? 6.348 4.887 3.918 1 63.94 288 SER A CA 1
ATOM 2212 C C . SER A 1 288 ? 6.414 5.094 5.426 1 63.94 288 SER A C 1
ATOM 2214 O O . SER A 1 288 ? 7.492 5.047 6.02 1 63.94 288 SER A O 1
ATOM 2216 N N . THR A 1 289 ? 5.301 5.359 5.938 1 48.97 289 THR A N 1
ATOM 2217 C CA . THR A 1 289 ? 5.211 5.582 7.375 1 48.97 289 THR A CA 1
ATOM 2218 C C . THR A 1 289 ? 5.746 4.379 8.141 1 48.97 289 THR A C 1
ATOM 2220 O O . THR A 1 289 ? 6.469 4.531 9.133 1 48.97 289 THR A O 1
ATOM 2223 N N . PHE A 1 290 ? 5.57 3.248 7.637 1 53.22 290 PHE A N 1
ATOM 2224 C CA . PHE A 1 290 ? 5.902 2.062 8.422 1 53.22 290 PHE A CA 1
ATOM 2225 C C . PHE A 1 290 ? 6.957 1.225 7.711 1 53.22 290 PHE A C 1
ATOM 2227 O O . PHE A 1 290 ? 7.293 0.128 8.164 1 53.22 290 PHE A O 1
ATOM 2234 N N . GLY A 1 291 ? 7.332 1.815 6.586 1 60.75 291 GLY A N 1
ATOM 2235 C CA . GLY A 1 291 ? 8.43 1.101 5.949 1 60.75 291 GLY A CA 1
ATOM 2236 C C . GLY A 1 291 ? 9.664 1.004 6.82 1 60.75 291 GLY A C 1
ATOM 2237 O O . GLY A 1 291 ? 10.148 2.016 7.328 1 60.75 291 GLY A O 1
ATOM 2238 N N . GLY A 1 292 ? 10.109 -0.167 7.098 1 59.84 292 GLY A N 1
ATOM 2239 C CA . GLY A 1 292 ? 11.289 -0.36 7.922 1 59.84 292 GLY A CA 1
ATOM 2240 C C . GLY A 1 292 ? 11 -0.279 9.406 1 59.84 292 GLY A C 1
ATOM 2241 O O . GLY A 1 292 ? 11.883 0.042 10.203 1 59.84 292 GLY A O 1
ATOM 2242 N N . ASN A 1 293 ? 9.703 -0.494 9.734 1 66.88 293 ASN A N 1
ATOM 2243 C CA . ASN A 1 293 ? 9.383 -0.515 11.156 1 66.88 293 ASN A CA 1
ATOM 2244 C C . ASN A 1 293 ? 10.156 -1.605 11.891 1 66.88 293 ASN A C 1
ATOM 2246 O O . ASN A 1 293 ? 10.469 -2.648 11.312 1 66.88 293 ASN A O 1
ATOM 2250 N N . PRO A 1 294 ? 10.492 -1.324 13.125 1 65.19 294 PRO A N 1
ATOM 2251 C CA . PRO A 1 294 ? 11.383 -2.221 13.859 1 65.19 294 PRO A CA 1
ATOM 2252 C C . PRO A 1 294 ? 10.852 -3.65 13.938 1 65.19 294 PRO A C 1
ATOM 2254 O O . PRO A 1 294 ? 11.625 -4.605 13.82 1 65.19 294 PRO A O 1
ATOM 2257 N N . LEU A 1 295 ? 9.578 -3.787 14.156 1 69 295 LEU A N 1
ATOM 2258 C CA . LEU A 1 295 ? 9.016 -5.129 14.258 1 69 295 LEU A CA 1
ATOM 2259 C C . LEU A 1 295 ? 9.086 -5.848 12.914 1 69 295 LEU A C 1
ATOM 2261 O O . LEU A 1 295 ? 9.461 -7.02 12.852 1 69 295 LEU A O 1
ATOM 2265 N N . GLY A 1 296 ? 8.664 -5.109 11.891 1 74.38 296 GLY A N 1
ATOM 2266 C CA . GLY A 1 296 ? 8.773 -5.672 10.555 1 74.38 296 GLY A CA 1
ATOM 2267 C C . GLY A 1 296 ? 10.195 -6.051 10.18 1 74.38 296 GLY A C 1
ATOM 2268 O O . GLY A 1 296 ? 10.422 -7.109 9.586 1 74.38 296 GLY A O 1
ATOM 2269 N N . SER A 1 297 ? 11.109 -5.23 10.531 1 73.38 297 SER A N 1
ATOM 2270 C CA . SER A 1 297 ? 12.516 -5.492 10.234 1 73.38 297 SER A CA 1
ATOM 2271 C C . SER A 1 297 ? 13.023 -6.719 10.984 1 73.38 297 SER A C 1
ATOM 2273 O O . SER A 1 297 ? 13.75 -7.539 10.43 1 73.38 297 SER A O 1
ATOM 2275 N N . ALA A 1 298 ? 12.648 -6.793 12.188 1 70.5 298 ALA A N 1
ATOM 2276 C CA . ALA A 1 298 ? 13.062 -7.93 13.008 1 70.5 298 ALA A CA 1
ATOM 2277 C C . ALA A 1 298 ? 12.516 -9.234 12.445 1 70.5 298 ALA A C 1
ATOM 2279 O O . ALA A 1 298 ? 13.227 -10.242 12.383 1 70.5 298 ALA A O 1
ATOM 2280 N N . VAL A 1 299 ? 11.297 -9.188 12.062 1 73.62 299 VAL A N 1
ATOM 2281 C CA . VAL A 1 299 ? 10.656 -10.375 11.492 1 73.62 299 VAL A CA 1
ATOM 2282 C C . VAL A 1 299 ? 11.32 -10.734 10.164 1 73.62 299 VAL A C 1
ATOM 2284 O O . VAL A 1 299 ? 11.547 -11.914 9.875 1 73.62 299 VAL A O 1
ATOM 2287 N N . GLY A 1 300 ? 11.609 -9.695 9.398 1 79.19 300 GLY A N 1
ATOM 2288 C CA . GLY A 1 300 ? 12.281 -9.938 8.133 1 79.19 300 GLY A CA 1
ATOM 2289 C C . GLY A 1 300 ? 13.641 -10.602 8.297 1 79.19 300 GLY A C 1
ATOM 2290 O O . GLY A 1 300 ? 13.969 -11.539 7.57 1 79.19 300 GLY A O 1
ATOM 2291 N N . ILE A 1 301 ? 14.375 -10.18 9.25 1 75.25 301 ILE A N 1
ATOM 2292 C CA . ILE A 1 301 ? 15.695 -10.742 9.531 1 75.25 301 ILE A CA 1
ATOM 2293 C C . ILE A 1 301 ? 15.555 -12.188 10 1 75.25 301 ILE A C 1
ATOM 2295 O O . ILE A 1 301 ? 16.266 -13.07 9.523 1 75.25 301 ILE A O 1
ATOM 2299 N N . ALA A 1 302 ? 14.641 -12.359 10.883 1 73.19 302 ALA A N 1
ATOM 2300 C CA . ALA A 1 302 ? 14.414 -13.703 11.422 1 73.19 302 ALA A CA 1
ATOM 2301 C C . ALA A 1 302 ? 14.023 -14.68 10.32 1 73.19 302 ALA A C 1
ATOM 2303 O O . ALA A 1 302 ? 14.477 -15.828 10.312 1 73.19 302 ALA A O 1
ATOM 2304 N N . SER A 1 303 ? 13.156 -14.25 9.5 1 80.25 303 SER A N 1
ATOM 2305 C CA . SER A 1 303 ? 12.719 -15.086 8.391 1 80.25 303 SER A CA 1
ATOM 2306 C C . SER A 1 303 ? 13.891 -15.5 7.512 1 80.25 303 SER A C 1
ATOM 2308 O O . SER A 1 303 ? 14 -16.672 7.125 1 80.25 303 SER A O 1
ATOM 2310 N N . LEU A 1 304 ? 14.742 -14.609 7.211 1 82.25 304 LEU A N 1
ATOM 2311 C CA . LEU A 1 304 ? 15.891 -14.883 6.355 1 82.25 304 LEU A CA 1
ATOM 2312 C C . LEU A 1 304 ? 16.875 -15.812 7.047 1 82.25 304 LEU A C 1
ATOM 2314 O O . LEU A 1 304 ? 17.469 -16.688 6.402 1 82.25 304 LEU A O 1
ATOM 2318 N N . GLU A 1 305 ? 17.078 -15.562 8.281 1 76.94 305 GLU A N 1
ATOM 2319 C CA . GLU A 1 305 ? 17.984 -16.422 9.055 1 76.94 305 GLU A CA 1
ATOM 2320 C C . GLU A 1 305 ? 17.484 -17.859 9.078 1 76.94 305 GLU A C 1
ATOM 2322 O O . GLU A 1 305 ? 18.281 -18.797 8.906 1 76.94 305 GLU A O 1
ATOM 2327 N N . ILE A 1 306 ? 16.266 -18.031 9.242 1 78.5 306 ILE A N 1
ATOM 2328 C CA . ILE A 1 306 ? 15.688 -19.375 9.281 1 78.5 306 ILE A CA 1
ATOM 2329 C C . ILE A 1 306 ? 15.836 -20.031 7.914 1 78.5 306 ILE A C 1
ATOM 2331 O O . ILE A 1 306 ? 16.141 -21.234 7.832 1 78.5 306 ILE A O 1
ATOM 2335 N N . VAL A 1 307 ? 15.617 -19.312 6.891 1 86.69 307 VAL A N 1
ATOM 2336 C CA . VAL A 1 307 ? 15.727 -19.844 5.535 1 86.69 307 VAL A CA 1
ATOM 2337 C C . VAL A 1 307 ? 17.141 -20.375 5.305 1 86.69 307 VAL A C 1
ATOM 2339 O O . VAL A 1 307 ? 17.328 -21.438 4.723 1 86.69 307 VAL A O 1
ATOM 2342 N N . GLN A 1 308 ? 18.078 -19.656 5.789 1 85.75 308 GLN A N 1
ATOM 2343 C CA . GLN A 1 308 ? 19.469 -20.031 5.586 1 85.75 308 GLN A CA 1
ATOM 2344 C C . GLN A 1 308 ? 19.875 -21.172 6.516 1 85.75 308 GLN A C 1
ATOM 2346 O O . GLN A 1 308 ? 20.484 -22.156 6.078 1 85.75 308 GLN A O 1
ATOM 2351 N N . GLU A 1 309 ? 19.547 -21.031 7.738 1 80.75 309 GLU A N 1
ATOM 2352 C CA . GLU A 1 309 ? 19.984 -21.969 8.758 1 80.75 309 GLU A CA 1
ATOM 2353 C C . GLU A 1 309 ? 19.375 -23.359 8.523 1 80.75 309 GLU A C 1
ATOM 2355 O O . GLU A 1 309 ? 20.031 -24.375 8.734 1 80.75 309 GLU A O 1
ATOM 2360 N N . GLU A 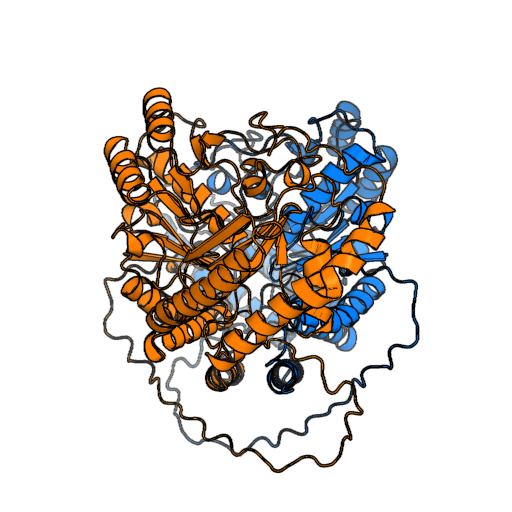1 310 ? 18.172 -23.328 8.125 1 85.31 310 GLU A N 1
ATOM 2361 C CA . GLU A 1 310 ? 17.453 -24.594 7.957 1 85.31 310 GLU A CA 1
ATOM 2362 C C . GLU A 1 310 ? 17.547 -25.094 6.516 1 85.31 310 GLU A C 1
ATOM 2364 O O . GLU A 1 310 ? 16.906 -26.078 6.16 1 85.31 310 GLU A O 1
ATOM 2369 N N . CYS A 1 311 ? 18.297 -24.469 5.742 1 92.5 311 CYS A N 1
ATOM 2370 C CA . CYS A 1 311 ? 18.516 -24.844 4.352 1 92.5 311 CYS A CA 1
ATOM 2371 C C . CYS A 1 311 ? 17.203 -25.094 3.635 1 92.5 311 CYS A C 1
ATOM 2373 O O . CYS A 1 311 ? 17 -26.141 3.029 1 92.5 311 CYS A O 1
ATOM 2375 N N . LEU A 1 312 ? 16.344 -24.094 3.732 1 92.62 312 LEU A N 1
ATOM 2376 C CA . LEU A 1 312 ? 14.969 -24.266 3.256 1 92.62 312 LEU A CA 1
ATOM 2377 C C . LEU A 1 312 ? 14.922 -24.266 1.732 1 92.62 312 LEU A C 1
ATOM 2379 O O . LEU A 1 312 ? 14.008 -24.844 1.135 1 92.62 312 LEU A O 1
ATOM 2383 N N . ALA A 1 313 ? 15.891 -23.641 1.079 1 96.06 313 ALA A N 1
ATOM 2384 C CA . ALA A 1 313 ? 15.938 -23.672 -0.381 1 96.06 313 ALA A CA 1
ATOM 2385 C C . ALA A 1 313 ? 16.188 -25.094 -0.883 1 96.06 313 ALA A C 1
ATOM 2387 O O . ALA A 1 313 ? 15.477 -25.578 -1.767 1 96.06 313 ALA A O 1
ATOM 2388 N N . GLU A 1 314 ? 17.188 -25.734 -0.33 1 97.12 314 GLU A N 1
ATOM 2389 C CA . GLU A 1 314 ? 17.5 -27.109 -0.699 1 97.12 314 GLU A CA 1
ATOM 2390 C C . GLU A 1 314 ? 16.344 -28.047 -0.374 1 97.12 314 GLU A C 1
ATOM 2392 O O . GLU A 1 314 ? 16.016 -28.938 -1.164 1 97.12 314 GLU A O 1
ATOM 2397 N N . ARG A 1 315 ? 15.766 -27.828 0.744 1 96.25 315 ARG A N 1
ATOM 2398 C CA . ARG A 1 315 ? 14.617 -28.625 1.152 1 96.25 315 ARG A CA 1
ATOM 2399 C C . ARG A 1 315 ? 13.461 -28.453 0.175 1 96.25 315 ARG A C 1
ATOM 2401 O O . ARG A 1 315 ? 12.812 -29.438 -0.2 1 96.25 315 ARG A O 1
ATOM 2408 N N . ALA A 1 316 ? 13.18 -27.203 -0.177 1 97.06 316 ALA A N 1
ATOM 2409 C CA . ALA A 1 316 ? 12.102 -26.922 -1.123 1 97.06 316 ALA A CA 1
ATOM 2410 C C . ALA A 1 316 ? 12.352 -27.625 -2.457 1 97.06 316 ALA A C 1
ATOM 2412 O O . ALA A 1 316 ? 11.414 -28.125 -3.084 1 97.06 316 ALA A O 1
ATOM 2413 N N . GLU A 1 317 ? 13.586 -27.609 -2.939 1 98 317 GLU A N 1
ATOM 2414 C CA . GLU A 1 317 ? 13.938 -28.281 -4.191 1 98 317 GLU A CA 1
ATOM 2415 C C . GLU A 1 317 ? 13.688 -29.781 -4.105 1 98 317 GLU A C 1
ATOM 2417 O O . GLU A 1 317 ? 13.055 -30.375 -4.992 1 98 317 GLU A O 1
ATOM 2422 N N . GLU A 1 318 ? 14.133 -30.359 -3.047 1 98 318 GLU A N 1
ATOM 2423 C CA . GLU A 1 318 ? 14.016 -31.812 -2.867 1 98 318 GLU A CA 1
ATOM 2424 C C . GLU A 1 318 ? 12.562 -32.219 -2.697 1 98 318 GLU A C 1
ATOM 2426 O O . GLU A 1 318 ? 12.078 -33.125 -3.404 1 98 318 GLU A O 1
ATOM 2431 N N . LEU A 1 319 ? 11.898 -31.594 -1.726 1 96.88 319 LEU A N 1
ATOM 2432 C CA . LEU A 1 319 ? 10.523 -31.969 -1.416 1 96.88 319 LEU A CA 1
ATOM 2433 C C . LEU A 1 319 ? 9.586 -31.594 -2.559 1 96.88 319 LEU A C 1
ATOM 2435 O O . LEU A 1 319 ? 8.586 -32.281 -2.799 1 96.88 319 LEU A O 1
ATOM 2439 N N . GLY A 1 320 ? 9.906 -30.469 -3.24 1 98 320 GLY A N 1
ATOM 2440 C CA . GLY A 1 320 ? 9.141 -30.109 -4.418 1 98 320 GLY A CA 1
ATOM 2441 C C . GLY A 1 320 ? 9.18 -31.172 -5.508 1 98 320 GLY A C 1
ATOM 2442 O O . GLY A 1 320 ? 8.164 -31.453 -6.137 1 98 320 GLY A O 1
ATOM 2443 N N . GLU A 1 321 ? 10.344 -31.734 -5.734 1 98 321 GLU A N 1
ATOM 2444 C CA . GLU A 1 321 ? 10.492 -32.781 -6.727 1 98 321 GLU A CA 1
ATOM 2445 C C . GLU A 1 321 ? 9.695 -34.031 -6.328 1 98 321 GLU A C 1
ATOM 2447 O O . GLU A 1 321 ? 9.039 -34.656 -7.168 1 98 321 GLU A O 1
ATOM 2452 N N . LYS A 1 322 ? 9.742 -34.375 -5.074 1 97.62 322 LYS A N 1
ATOM 2453 C CA . LYS A 1 322 ? 8.984 -35.531 -4.574 1 97.62 322 LYS A CA 1
ATOM 2454 C C . LYS A 1 322 ? 7.484 -35.312 -4.75 1 97.62 322 LYS A C 1
ATOM 2456 O O . LYS A 1 322 ? 6.762 -36.219 -5.133 1 97.62 322 LYS A O 1
ATOM 2461 N N . LEU A 1 323 ? 7.066 -34.125 -4.41 1 97.75 323 LEU A N 1
ATOM 2462 C CA . LEU A 1 323 ? 5.656 -33.781 -4.562 1 97.75 323 LEU A CA 1
ATOM 2463 C C . LEU A 1 323 ? 5.223 -33.938 -6.02 1 97.75 323 LEU A C 1
ATOM 2465 O O . LEU A 1 323 ? 4.207 -34.562 -6.312 1 97.75 323 LEU A O 1
ATOM 2469 N N . ARG A 1 324 ? 5.957 -33.375 -6.93 1 98.31 324 ARG A N 1
ATOM 2470 C CA . ARG A 1 324 ? 5.609 -33.406 -8.344 1 98.31 324 ARG A CA 1
ATOM 2471 C C . ARG A 1 324 ? 5.652 -34.844 -8.891 1 98.31 324 ARG A C 1
ATOM 2473 O O . ARG A 1 324 ? 4.824 -35.219 -9.719 1 98.31 324 ARG A O 1
ATOM 2480 N N . GLU A 1 325 ? 6.633 -35.594 -8.445 1 98 325 GLU A N 1
ATOM 2481 C CA . GLU A 1 325 ? 6.715 -37 -8.859 1 98 325 GLU A CA 1
ATOM 2482 C C . GLU A 1 325 ? 5.473 -37.781 -8.438 1 98 325 GLU A C 1
ATOM 2484 O O . GLU A 1 325 ? 4.906 -38.531 -9.227 1 98 325 GLU A O 1
ATOM 2489 N N . SER A 1 326 ? 5.098 -37.562 -7.199 1 97.44 326 SER A N 1
ATOM 2490 C CA . SER A 1 326 ? 3.912 -38.25 -6.684 1 97.44 326 SER A CA 1
ATOM 2491 C C . SER A 1 326 ? 2.658 -37.812 -7.434 1 97.44 326 SER A C 1
ATOM 2493 O O . SER A 1 326 ? 1.78 -38.625 -7.715 1 97.44 326 SER A O 1
ATOM 2495 N N . LEU A 1 327 ? 2.541 -36.562 -7.742 1 97.62 327 LEU A N 1
ATOM 2496 C CA . LEU A 1 327 ? 1.392 -36.031 -8.477 1 97.62 327 LEU A CA 1
ATOM 2497 C C . LEU A 1 327 ? 1.386 -36.562 -9.914 1 97.62 327 LEU A C 1
ATOM 2499 O O . LEU A 1 327 ? 0.32 -36.781 -10.484 1 97.62 327 LEU A O 1
ATOM 2503 N N . ARG A 1 328 ? 2.549 -36.719 -10.516 1 97.88 328 ARG A N 1
ATOM 2504 C CA . ARG A 1 328 ? 2.65 -37.281 -11.867 1 97.88 328 ARG A CA 1
ATOM 2505 C C . ARG A 1 328 ? 2.186 -38.719 -11.898 1 97.88 328 ARG A C 1
ATOM 2507 O O . ARG A 1 328 ? 1.601 -39.188 -12.891 1 97.88 328 ARG A O 1
ATOM 2514 N N . GLU A 1 329 ? 2.457 -39.375 -10.828 1 97.38 329 GLU A N 1
ATOM 2515 C CA . GLU A 1 329 ? 1.932 -40.719 -10.727 1 97.38 329 GLU A CA 1
ATOM 2516 C C . GLU A 1 329 ? 0.406 -40.719 -10.75 1 97.38 329 GLU A C 1
ATOM 2518 O O . GLU A 1 329 ? -0.207 -41.594 -11.375 1 97.38 329 GLU A O 1
ATOM 2523 N N . LEU A 1 330 ? -0.139 -39.812 -10.047 1 96 330 LEU A N 1
ATOM 2524 C CA . LEU A 1 330 ? -1.591 -39.656 -10.086 1 96 330 LEU A CA 1
ATOM 2525 C C . LEU A 1 330 ? -2.072 -39.312 -11.484 1 96 330 LEU A C 1
ATOM 2527 O O . LEU A 1 330 ? -3.137 -39.781 -11.914 1 96 330 LEU A O 1
ATOM 2531 N N . GLN A 1 331 ? -1.34 -38.469 -12.156 1 96.31 331 GLN A N 1
ATOM 2532 C CA . GLN A 1 331 ? -1.674 -38.094 -13.523 1 96.31 331 GLN A CA 1
ATOM 2533 C C . GLN A 1 331 ? -1.714 -39.312 -14.43 1 96.31 331 GLN A C 1
ATOM 2535 O O . GLN A 1 331 ? -2.596 -39.406 -15.289 1 96.31 331 GLN A O 1
ATOM 2540 N N . VAL A 1 332 ? -0.777 -40.219 -14.305 1 96.88 332 VAL A N 1
ATOM 2541 C CA . VAL A 1 332 ? -0.702 -41.438 -15.094 1 96.88 332 VAL A CA 1
ATOM 2542 C C . VAL A 1 332 ? -1.923 -42.312 -14.82 1 96.88 332 VAL A C 1
ATOM 2544 O O . VAL A 1 332 ? -2.475 -42.906 -15.734 1 96.88 332 VAL A O 1
ATOM 2547 N N . ARG A 1 333 ? -2.346 -42.281 -13.609 1 95.38 333 ARG A N 1
ATOM 2548 C CA . ARG A 1 333 ? -3.484 -43.125 -13.219 1 95.38 333 ARG A CA 1
ATOM 2549 C C . ARG A 1 333 ? -4.797 -42.469 -13.648 1 95.38 333 ARG A C 1
ATOM 2551 O O . ARG A 1 333 ? -5.781 -43.188 -13.898 1 95.38 333 ARG A O 1
ATOM 2558 N N . HIS A 1 334 ? -4.738 -41.156 -13.695 1 93.88 334 HIS A N 1
ATOM 2559 C CA . HIS A 1 334 ? -5.949 -40.438 -14.047 1 93.88 334 HIS A CA 1
ATOM 2560 C C . HIS A 1 334 ? -5.684 -39.438 -15.172 1 93.88 334 HIS A C 1
ATOM 2562 O O . HIS A 1 334 ? -5.914 -38.219 -15.008 1 93.88 334 HIS A O 1
ATOM 2568 N N . PRO A 1 335 ? -5.328 -39.906 -16.344 1 93.19 335 PRO A N 1
ATOM 2569 C CA . PRO A 1 335 ? -4.945 -39.031 -17.453 1 93.19 335 PRO A CA 1
ATOM 2570 C C . PRO A 1 335 ? -6.129 -38.25 -18.016 1 93.19 335 PRO A C 1
ATOM 2572 O O . PRO A 1 335 ? -5.941 -37.219 -18.672 1 93.19 335 PRO A O 1
ATOM 2575 N N . ASP A 1 336 ? -7.297 -38.719 -17.719 1 90.44 336 ASP A N 1
ATOM 2576 C CA . ASP A 1 336 ? -8.492 -38.062 -18.25 1 90.44 336 ASP A CA 1
ATOM 2577 C C . ASP A 1 336 ? -8.891 -36.844 -17.375 1 90.44 336 ASP A C 1
ATOM 2579 O O . ASP A 1 336 ? -9.695 -36.031 -17.797 1 90.44 336 ASP A O 1
ATOM 2583 N N . VAL A 1 337 ? -8.289 -36.781 -16.219 1 92 337 VAL A N 1
ATOM 2584 C CA . VAL A 1 337 ? -8.656 -35.75 -15.297 1 92 337 VAL A CA 1
ATOM 2585 C C . VAL A 1 337 ? -7.527 -34.719 -15.211 1 92 337 VAL A C 1
ATOM 2587 O O . VAL A 1 337 ? -7.766 -33.5 -15.344 1 92 337 VAL A O 1
ATOM 2590 N N . ILE A 1 338 ? -6.277 -35.188 -15.008 1 95.31 338 ILE A N 1
ATOM 2591 C CA . ILE A 1 338 ? -5.129 -34.312 -14.82 1 95.31 338 ILE A CA 1
ATOM 2592 C C . ILE A 1 338 ? -4.43 -34.062 -16.156 1 95.31 338 ILE A C 1
ATOM 2594 O O . ILE A 1 338 ? -3.916 -35 -16.766 1 95.31 338 ILE A O 1
ATOM 2598 N N . LYS A 1 339 ? -4.418 -32.844 -16.578 1 95.62 339 LYS A N 1
ATOM 2599 C CA . LYS A 1 339 ? -3.791 -32.438 -17.828 1 95.62 339 LYS A CA 1
ATOM 2600 C C . LYS A 1 339 ? -2.283 -32.281 -17.672 1 95.62 339 LYS A C 1
ATOM 2602 O O . LYS A 1 339 ? -1.506 -32.75 -18.5 1 95.62 339 LYS A O 1
ATOM 2607 N N . GLU A 1 340 ? -1.895 -31.578 -16.547 1 96.94 340 GLU A N 1
ATOM 2608 C CA . GLU A 1 340 ? -0.484 -31.234 -16.391 1 96.94 340 GLU A CA 1
ATOM 2609 C C . GLU A 1 340 ? -0.13 -31.016 -14.922 1 96.94 340 GLU A C 1
ATOM 2611 O O . GLU A 1 340 ? -0.955 -30.531 -14.148 1 96.94 340 GLU A O 1
ATOM 2616 N N . VAL A 1 341 ? 1.022 -31.5 -14.523 1 97.75 341 VAL A N 1
ATOM 2617 C CA . VAL A 1 341 ? 1.653 -31.156 -13.258 1 97.75 341 VAL A CA 1
ATOM 2618 C C . VAL A 1 341 ? 2.906 -30.328 -13.508 1 97.75 341 VAL A C 1
ATOM 2620 O O . VAL A 1 341 ? 3.785 -30.734 -14.273 1 97.75 341 VAL A O 1
ATOM 2623 N N . ARG A 1 342 ? 2.955 -29.109 -12.953 1 97.88 342 ARG A N 1
ATOM 2624 C CA . ARG A 1 342 ? 4.105 -28.25 -13.172 1 97.88 342 ARG A CA 1
ATOM 2625 C C . ARG A 1 342 ? 4.484 -27.5 -11.898 1 97.88 342 ARG A C 1
ATOM 2627 O O . ARG A 1 342 ? 3.703 -27.453 -10.945 1 97.88 342 ARG A O 1
ATOM 2634 N N . GLY A 1 343 ? 5.73 -26.969 -11.906 1 98 343 GLY A N 1
ATOM 2635 C CA . GLY A 1 343 ? 6.188 -26.156 -10.789 1 98 343 GLY A CA 1
ATOM 2636 C C . GLY A 1 343 ? 7.695 -26.188 -10.594 1 98 343 GLY A C 1
ATOM 2637 O O . GLY A 1 343 ? 8.414 -26.781 -11.414 1 98 343 GLY A O 1
ATOM 2638 N N . ARG A 1 344 ? 8.141 -25.5 -9.672 1 98.12 344 ARG A N 1
ATOM 2639 C CA . ARG A 1 344 ? 9.523 -25.453 -9.211 1 98.12 344 ARG A CA 1
ATOM 2640 C C . ARG A 1 344 ? 9.586 -25.328 -7.691 1 98.12 344 ARG A C 1
ATOM 2642 O O . ARG A 1 344 ? 8.867 -24.531 -7.094 1 98.12 344 ARG A O 1
ATOM 2649 N N . GLY A 1 345 ? 10.477 -26.172 -7.094 1 98.19 345 GLY A N 1
ATOM 2650 C CA . GLY A 1 345 ? 10.453 -26.203 -5.641 1 98.19 345 GLY A CA 1
ATOM 2651 C C . GLY A 1 345 ? 9.078 -26.5 -5.074 1 98.19 345 GLY A C 1
ATOM 2652 O O . GLY A 1 345 ? 8.398 -27.422 -5.539 1 98.19 345 GLY A O 1
ATOM 2653 N N . LEU A 1 346 ? 8.688 -25.766 -4.066 1 95.44 346 LEU A N 1
ATOM 2654 C CA . LEU A 1 346 ? 7.406 -26.016 -3.42 1 95.44 346 LEU A CA 1
ATOM 2655 C C . LEU A 1 346 ? 6.355 -25.031 -3.895 1 95.44 346 LEU A C 1
ATOM 2657 O O . LEU A 1 346 ? 5.449 -24.672 -3.141 1 95.44 346 LEU A O 1
ATOM 2661 N N . LEU A 1 347 ? 6.539 -24.5 -5.074 1 97 347 LEU A N 1
ATOM 2662 C CA . LEU A 1 347 ? 5.516 -23.797 -5.84 1 97 347 LEU A CA 1
ATOM 2663 C C . LEU A 1 347 ? 5.039 -24.656 -7.012 1 97 347 LEU A C 1
ATOM 2665 O O . LEU A 1 347 ? 5.707 -24.719 -8.047 1 97 347 LEU A O 1
ATOM 2669 N N . ASN A 1 348 ? 3.848 -25.266 -6.848 1 97.25 348 ASN A N 1
ATOM 2670 C CA . ASN A 1 348 ? 3.4 -26.266 -7.816 1 97.25 348 ASN A CA 1
ATOM 2671 C C . ASN A 1 348 ? 1.938 -26.062 -8.195 1 97.25 348 ASN A C 1
ATOM 2673 O O . ASN A 1 348 ? 1.219 -25.312 -7.539 1 97.25 348 ASN A O 1
ATOM 2677 N N . ALA A 1 349 ? 1.554 -26.656 -9.32 1 97.25 349 ALA A N 1
ATOM 2678 C CA . ALA A 1 349 ? 0.164 -26.625 -9.766 1 97.25 349 ALA A CA 1
ATOM 2679 C C . ALA A 1 349 ? -0.224 -27.906 -10.484 1 97.25 349 ALA A C 1
ATOM 2681 O O . ALA A 1 349 ? 0.618 -28.562 -11.109 1 97.25 349 ALA A O 1
ATOM 2682 N N . VAL A 1 350 ? -1.45 -28.297 -10.297 1 96.38 350 VAL A N 1
ATOM 2683 C CA . VAL A 1 350 ? -2.096 -29.344 -11.062 1 96.38 350 VAL A CA 1
ATOM 2684 C C . VAL A 1 350 ? -3.176 -28.75 -11.961 1 96.38 350 VAL A C 1
ATOM 2686 O O . VAL A 1 350 ? -4.113 -28.109 -11.477 1 96.38 350 VAL A O 1
ATOM 2689 N N . GLU A 1 351 ? -2.982 -28.859 -13.203 1 95.69 351 GLU A N 1
ATOM 2690 C CA . GLU A 1 351 ? -3.992 -28.406 -14.156 1 95.69 351 GLU A CA 1
ATOM 2691 C C . GLU A 1 351 ? -4.895 -29.547 -14.602 1 95.69 351 GLU A C 1
ATOM 2693 O O . GLU A 1 351 ? -4.406 -30.578 -15.078 1 95.69 351 GLU A O 1
ATOM 2698 N N . MET A 1 352 ? -6.137 -29.359 -14.453 1 92.75 352 MET A N 1
ATOM 2699 C CA . MET A 1 352 ? -7.133 -30.328 -14.883 1 92.75 352 MET A CA 1
ATOM 2700 C C . MET A 1 352 ? -7.582 -30.047 -16.312 1 92.75 352 MET A C 1
ATOM 2702 O O . MET A 1 352 ? -7.434 -28.938 -16.812 1 92.75 352 MET A O 1
ATOM 2706 N N . HIS A 1 353 ? -8.078 -31.062 -16.969 1 89.31 353 HIS A N 1
ATOM 2707 C CA . HIS A 1 353 ? -8.656 -30.859 -18.281 1 89.31 353 HIS A CA 1
ATOM 2708 C C . HIS A 1 353 ? -9.891 -29.969 -18.219 1 89.31 353 HIS A C 1
ATOM 2710 O O . HIS A 1 353 ? -10.664 -30.047 -17.266 1 89.31 353 HIS A O 1
ATOM 2716 N N . PRO A 1 354 ? -9.812 -29.031 -19.328 1 75.56 354 PRO A N 1
ATOM 2717 C CA . PRO A 1 354 ? -11 -28.172 -19.359 1 75.56 354 PRO A CA 1
ATOM 2718 C C . PRO A 1 354 ? -12.297 -28.984 -19.422 1 75.56 354 PRO A C 1
ATOM 2720 O O . PRO A 1 354 ? -12.297 -30.125 -19.859 1 75.56 354 PRO A O 1
ATOM 2723 N N . VAL A 1 355 ? -13.383 -28.422 -18.906 1 58.69 355 VAL A N 1
ATOM 2724 C CA . VAL A 1 355 ? -14.719 -29 -18.797 1 58.69 355 VAL A CA 1
ATOM 2725 C C . VAL A 1 355 ? -15.172 -29.531 -20.156 1 58.69 355 VAL A C 1
ATOM 2727 O O . VAL A 1 355 ? -15.328 -28.766 -21.109 1 58.69 355 VAL A O 1
ATOM 2730 N N . GLY A 1 356 ? -14.508 -30.453 -20.703 1 53.06 356 GLY A N 1
ATOM 2731 C CA . GLY A 1 356 ? -15.305 -31.031 -21.781 1 53.06 356 GLY A CA 1
ATOM 2732 C C . GLY A 1 356 ? -16.75 -31.297 -21.391 1 53.06 356 GLY A C 1
ATOM 2733 O O . GLY A 1 356 ? -17.484 -30.375 -21.062 1 53.06 356 GLY A O 1
ATOM 2734 N N . SER A 1 357 ? -17.078 -32.594 -21.266 1 52.09 357 SER A N 1
ATOM 2735 C CA . SER A 1 357 ? -18.391 -33.062 -20.828 1 52.09 357 SER A CA 1
ATOM 2736 C C . SER A 1 357 ? -18.562 -32.906 -19.328 1 52.09 357 SER A C 1
ATOM 2738 O O . SER A 1 357 ? -19.688 -32.844 -18.828 1 52.09 357 SER A O 1
ATOM 2740 N N . SER A 1 358 ? -17.375 -32.688 -18.547 1 62.41 358 SER A N 1
ATOM 2741 C CA . SER A 1 358 ? -17.516 -32.594 -17.109 1 62.41 358 SER A CA 1
ATOM 2742 C C . SER A 1 358 ? -17.453 -31.141 -16.641 1 62.41 358 SER A C 1
ATOM 2744 O O . SER A 1 358 ? -16.719 -30.344 -17.219 1 62.41 358 SER A O 1
ATOM 2746 N N . LYS A 1 359 ? -18.391 -30.672 -15.883 1 76.81 359 LYS A N 1
ATOM 2747 C CA . LYS A 1 359 ? -18.5 -29.312 -15.336 1 76.81 359 LYS A CA 1
ATOM 2748 C C . LYS A 1 359 ? -17.781 -29.203 -14 1 76.81 359 LYS A C 1
ATOM 2750 O O . LYS A 1 359 ? -18.016 -28.266 -13.234 1 76.81 359 LYS A O 1
ATOM 2755 N N . VAL A 1 360 ? -16.828 -30.328 -13.828 1 83.88 360 VAL A N 1
ATOM 2756 C CA . VAL A 1 360 ? -16.109 -30.297 -12.555 1 83.88 360 VAL A CA 1
ATOM 2757 C C . VAL A 1 360 ? -15.008 -29.234 -12.609 1 83.88 360 VAL A C 1
ATOM 2759 O O . VAL A 1 360 ? -14.195 -29.234 -13.539 1 83.88 360 VAL A O 1
ATOM 2762 N N . THR A 1 361 ? -14.953 -28.375 -11.648 1 86.25 361 THR A N 1
ATOM 2763 C CA . THR A 1 361 ? -13.977 -27.297 -11.594 1 86.25 361 THR A CA 1
ATOM 2764 C C . THR A 1 361 ? -12.906 -27.594 -10.547 1 86.25 361 THR A C 1
ATOM 2766 O O . THR A 1 361 ? -13.07 -28.484 -9.711 1 86.25 361 THR A O 1
ATOM 2769 N N . ALA A 1 362 ? -11.75 -26.906 -10.68 1 89.69 362 ALA A N 1
ATOM 2770 C CA . ALA A 1 362 ? -10.711 -26.953 -9.648 1 89.69 362 ALA A CA 1
ATOM 2771 C C . ALA A 1 362 ? -11.289 -26.625 -8.273 1 89.69 362 ALA A C 1
ATOM 2773 O O . ALA A 1 362 ? -10.852 -27.172 -7.262 1 89.69 362 ALA A O 1
ATOM 2774 N N . TYR A 1 363 ? -12.258 -25.766 -8.281 1 87.25 363 TYR A N 1
ATOM 2775 C CA . TYR A 1 363 ? -12.906 -25.391 -7.031 1 87.25 363 TYR A CA 1
ATOM 2776 C C . TYR A 1 363 ? -13.57 -26.594 -6.375 1 87.25 363 TYR A C 1
ATOM 2778 O O . TYR A 1 363 ? -13.445 -26.797 -5.164 1 87.25 363 TYR A O 1
ATOM 2786 N N . ASP A 1 364 ? -14.258 -27.359 -7.105 1 87.38 364 ASP A N 1
ATOM 2787 C CA . ASP A 1 364 ? -14.938 -28.562 -6.598 1 87.38 364 ASP A CA 1
ATOM 2788 C C . ASP A 1 364 ? -13.938 -29.516 -5.961 1 87.38 364 ASP A C 1
ATOM 2790 O O . ASP A 1 364 ? -14.195 -30.062 -4.887 1 87.38 364 ASP A O 1
ATOM 2794 N N . VAL A 1 365 ? -12.906 -29.641 -6.652 1 90.75 365 VAL A N 1
ATOM 2795 C CA . VAL A 1 365 ? -11.883 -30.562 -6.164 1 90.75 365 VAL A CA 1
ATOM 2796 C C . VAL A 1 365 ? -11.273 -30.016 -4.871 1 90.75 365 VAL A C 1
ATOM 2798 O O . VAL A 1 365 ? -11.031 -30.766 -3.926 1 90.75 365 VAL A O 1
ATOM 2801 N N . CYS A 1 366 ? -11.016 -28.703 -4.828 1 88.12 366 CYS A N 1
ATOM 2802 C CA . CYS A 1 366 ? -10.445 -28.078 -3.645 1 88.12 366 CYS A CA 1
ATOM 2803 C C . CYS A 1 366 ? -11.375 -28.219 -2.447 1 88.12 366 CYS A C 1
ATOM 2805 O O . CYS A 1 366 ? -10.922 -28.391 -1.315 1 88.12 366 CYS A O 1
ATOM 2807 N N . LEU A 1 367 ? -12.695 -28.172 -2.688 1 87 367 LEU A N 1
ATOM 2808 C CA . LEU A 1 367 ? -13.656 -28.359 -1.608 1 87 367 LEU A CA 1
ATOM 2809 C C . LEU A 1 367 ? -13.586 -29.781 -1.063 1 87 367 LEU A C 1
ATOM 2811 O O . LEU A 1 367 ? -13.688 -29.984 0.148 1 87 367 LEU A O 1
ATOM 2815 N N . ALA A 1 368 ? -13.484 -30.703 -1.951 1 89.62 368 ALA A N 1
ATOM 2816 C CA . ALA A 1 368 ? -13.359 -32.094 -1.526 1 89.62 368 ALA A CA 1
ATOM 2817 C C . ALA A 1 368 ? -12.07 -32.312 -0.749 1 89.62 368 ALA A C 1
ATOM 2819 O O . ALA A 1 368 ? -12.039 -33.094 0.216 1 89.62 368 ALA A O 1
ATOM 2820 N N . LEU A 1 369 ? -11 -31.688 -1.172 1 88.06 369 LEU A N 1
ATOM 2821 C CA . LEU A 1 369 ? -9.719 -31.766 -0.476 1 88.06 369 LEU A CA 1
ATOM 2822 C C . LEU A 1 369 ? -9.82 -31.172 0.924 1 88.06 369 LEU A C 1
ATOM 2824 O O . LEU A 1 369 ? -9.25 -31.703 1.876 1 88.06 369 LEU A O 1
ATOM 2828 N N . LYS A 1 370 ? -10.531 -30.047 0.955 1 85.88 370 LYS A N 1
ATOM 2829 C CA . LYS A 1 370 ? -10.75 -29.406 2.244 1 85.88 370 LYS A CA 1
ATOM 2830 C C . LYS A 1 370 ? -11.391 -30.359 3.242 1 85.88 370 LYS A C 1
ATOM 2832 O O . LYS A 1 370 ? -11.008 -30.391 4.414 1 85.88 370 LYS A O 1
ATOM 2837 N N . GLU A 1 371 ? -12.328 -31.188 2.824 1 84.25 371 GLU A N 1
ATOM 2838 C CA . GLU A 1 371 ? -13.016 -32.156 3.674 1 84.25 371 GLU A CA 1
ATOM 2839 C C . GLU A 1 371 ? -12.055 -33.25 4.168 1 84.25 371 GLU A C 1
ATOM 2841 O O . GLU A 1 371 ? -12.328 -33.906 5.168 1 84.25 371 GLU A O 1
ATOM 2846 N N . ARG A 1 372 ? -10.992 -33.281 3.488 1 85.56 372 ARG A N 1
ATOM 2847 C CA . ARG A 1 372 ? -9.992 -34.25 3.877 1 85.56 372 ARG A CA 1
ATOM 2848 C C . ARG A 1 372 ? -8.812 -33.594 4.578 1 85.56 372 ARG A C 1
ATOM 2850 O O . ARG A 1 372 ? -7.766 -34.219 4.777 1 85.56 372 ARG A O 1
ATOM 2857 N N . GLY A 1 373 ? -8.891 -32.281 4.785 1 79.25 373 GLY A N 1
ATOM 2858 C CA . GLY A 1 373 ? -7.918 -31.578 5.605 1 79.25 373 GLY A CA 1
ATOM 2859 C C . GLY A 1 373 ? -6.844 -30.891 4.793 1 79.25 373 GLY A C 1
ATOM 2860 O O . GLY A 1 373 ? -5.82 -30.469 5.336 1 79.25 373 GLY A O 1
ATOM 2861 N N . ILE A 1 374 ? -7.027 -30.844 3.498 1 84.81 374 ILE A N 1
ATOM 2862 C CA . ILE A 1 374 ? -6.043 -30.203 2.635 1 84.81 374 ILE A CA 1
ATOM 2863 C C . ILE A 1 374 ? -6.637 -28.922 2.027 1 84.81 374 ILE A C 1
ATOM 2865 O O . ILE A 1 374 ? -7.648 -28.984 1.325 1 84.81 374 ILE A O 1
ATOM 2869 N N . LEU A 1 375 ? -5.965 -27.828 2.289 1 79.56 375 LEU A N 1
ATOM 2870 C CA . LEU A 1 375 ? -6.391 -26.562 1.696 1 79.56 375 LEU A CA 1
ATOM 2871 C C . LEU A 1 375 ? -5.539 -26.219 0.479 1 79.56 375 LEU A C 1
ATOM 2873 O O . LEU A 1 375 ? -4.312 -26.141 0.576 1 79.56 375 LEU A O 1
ATOM 2877 N N . ALA A 1 376 ? -6.18 -26.125 -0.612 1 84.12 376 ALA A N 1
ATOM 2878 C CA . ALA A 1 376 ? -5.531 -25.75 -1.868 1 84.12 376 ALA A CA 1
ATOM 2879 C C . ALA A 1 376 ? -6.246 -24.578 -2.521 1 84.12 376 ALA A C 1
ATOM 2881 O O . ALA A 1 376 ? -7.355 -24.219 -2.125 1 84.12 376 ALA A O 1
ATOM 2882 N N . LYS A 1 377 ? -5.527 -23.984 -3.453 1 82.06 377 LYS A N 1
ATOM 2883 C CA . LYS A 1 377 ? -6.086 -22.797 -4.074 1 82.06 377 LYS A CA 1
ATOM 2884 C C . LYS A 1 377 ? -6.461 -23.062 -5.531 1 82.06 377 LYS A C 1
ATOM 2886 O O . LYS A 1 377 ? -5.605 -23.422 -6.34 1 82.06 377 LYS A O 1
ATOM 2891 N N . PRO A 1 378 ? -7.785 -22.875 -5.781 1 85.12 378 PRO A N 1
ATOM 2892 C CA . PRO A 1 378 ? -8.195 -22.969 -7.184 1 85.12 378 PRO A CA 1
ATOM 2893 C C . PRO A 1 378 ? -7.906 -21.688 -7.965 1 85.12 378 PRO A C 1
ATOM 2895 O O . PRO A 1 378 ? -8.055 -20.594 -7.43 1 85.12 378 PRO A O 1
ATOM 2898 N N . THR A 1 379 ? -7.48 -21.875 -9.133 1 80.94 379 THR A N 1
ATOM 2899 C CA . THR A 1 379 ? -7.211 -20.734 -10.016 1 80.94 379 THR A CA 1
ATOM 2900 C C . THR A 1 379 ? -7.746 -21.016 -11.422 1 80.94 379 THR A C 1
ATOM 2902 O O . THR A 1 379 ? -7.633 -22.141 -11.93 1 80.94 379 THR A O 1
ATOM 2905 N N . HIS A 1 380 ? -8.398 -20.094 -12.062 1 80 380 HIS A N 1
ATOM 2906 C CA . HIS A 1 380 ? -8.852 -20.125 -13.453 1 80 380 HIS A CA 1
ATOM 2907 C C . HIS A 1 380 ? -9.664 -21.375 -13.734 1 80 380 HIS A C 1
ATOM 2909 O O . HIS A 1 380 ? -9.422 -22.062 -14.734 1 80 380 HIS A O 1
ATOM 2915 N N . ASN A 1 381 ? -10.398 -21.875 -12.883 1 80.12 381 ASN A N 1
ATOM 2916 C CA . ASN A 1 381 ? -11.422 -22.906 -13 1 80.12 381 ASN A CA 1
ATOM 2917 C C . ASN A 1 381 ? -10.789 -24.297 -13.086 1 80.12 381 ASN A C 1
ATOM 2919 O O . ASN A 1 381 ? -11.43 -25.297 -12.75 1 80.12 381 ASN A O 1
ATOM 2923 N N . THR A 1 382 ? -9.57 -24.406 -13.633 1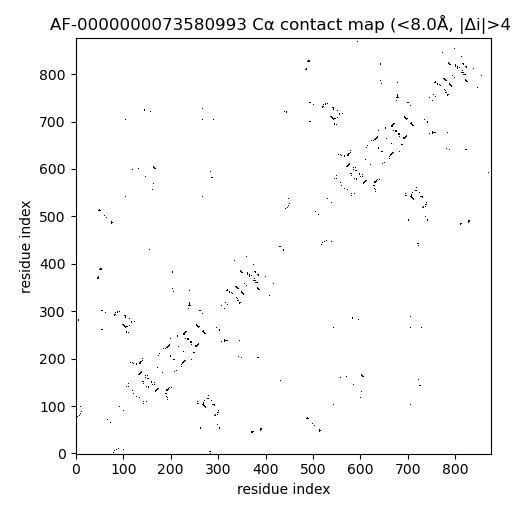 90.12 382 THR A N 1
ATOM 2924 C CA . THR A 1 382 ? -9.055 -25.734 -13.898 1 90.12 382 THR A CA 1
ATOM 2925 C C . THR A 1 382 ? -7.73 -25.969 -13.172 1 90.12 382 THR A C 1
ATOM 2927 O O . THR A 1 382 ? -7.199 -27.078 -13.172 1 90.12 382 THR A O 1
ATOM 2930 N N . ILE A 1 383 ? -7.203 -24.969 -12.562 1 92.88 383 ILE A N 1
ATOM 2931 C CA . ILE A 1 383 ? -5.855 -25.094 -12.016 1 92.88 383 ILE A CA 1
ATOM 2932 C C . ILE A 1 383 ? -5.918 -25.094 -10.484 1 92.88 383 ILE A C 1
ATOM 2934 O O . ILE A 1 383 ? -6.621 -24.266 -9.891 1 92.88 383 ILE A O 1
ATOM 2938 N N . ILE A 1 384 ? -5.25 -26.031 -9.898 1 92.38 384 ILE A N 1
ATOM 2939 C CA . ILE A 1 384 ? -5.09 -26.109 -8.453 1 92.38 384 ILE A CA 1
ATOM 2940 C C . ILE A 1 384 ? -3.652 -25.766 -8.07 1 92.38 384 ILE A C 1
ATOM 2942 O O . ILE A 1 384 ? -2.719 -26.484 -8.445 1 92.38 384 ILE A O 1
ATOM 2946 N N . ARG A 1 385 ? -3.459 -24.703 -7.375 1 92.62 385 ARG A N 1
ATOM 2947 C CA . ARG A 1 385 ? -2.131 -24.281 -6.934 1 92.62 385 ARG A CA 1
ATOM 2948 C C . ARG A 1 385 ? -1.786 -24.891 -5.582 1 92.62 385 ARG A C 1
ATOM 2950 O O . ARG A 1 385 ? -2.623 -24.922 -4.676 1 92.62 385 ARG A O 1
ATOM 2957 N N . LEU A 1 386 ? -0.607 -25.406 -5.48 1 92.56 386 LEU A N 1
ATOM 2958 C CA . LEU A 1 386 ? -0.102 -26.047 -4.273 1 92.56 386 LEU A CA 1
ATOM 2959 C C . LEU A 1 386 ? 1.202 -25.406 -3.818 1 92.56 386 LEU A C 1
ATOM 2961 O O . LEU A 1 386 ? 2.254 -25.625 -4.422 1 92.56 386 LEU A O 1
ATOM 2965 N N . SER A 1 387 ? 1.15 -24.609 -2.787 1 89.19 387 SER A N 1
ATOM 2966 C CA . SER A 1 387 ? 2.305 -23.938 -2.195 1 89.19 387 SER A CA 1
ATOM 2967 C C . SER A 1 387 ? 2.381 -24.203 -0.693 1 89.19 387 SER A C 1
ATOM 2969 O O . SER A 1 387 ? 2.205 -23.281 0.11 1 89.19 387 SER A O 1
ATOM 2971 N N . PRO A 1 388 ? 2.695 -25.406 -0.291 1 88.75 388 PRO A N 1
ATOM 2972 C CA . PRO A 1 388 ? 2.748 -25.734 1.138 1 88.75 388 PRO A CA 1
ATOM 2973 C C . PRO A 1 388 ? 3.852 -24.969 1.872 1 88.75 388 PRO A C 1
ATOM 2975 O O . PRO A 1 388 ? 4.738 -24.391 1.236 1 88.75 388 PRO A O 1
ATOM 2978 N N . PRO A 1 389 ? 3.785 -25 3.195 1 83.38 389 PRO A N 1
ATOM 2979 C CA . PRO A 1 389 ? 4.883 -24.391 3.951 1 83.38 389 PRO A CA 1
ATOM 2980 C C . PRO A 1 389 ? 6.238 -25.016 3.629 1 83.38 389 PRO A C 1
ATOM 2982 O O . PRO A 1 389 ? 6.324 -26.219 3.389 1 83.38 389 PRO A O 1
ATOM 2985 N N . LEU A 1 390 ? 7.289 -24.203 3.717 1 86.75 390 LEU A N 1
ATOM 2986 C CA . LEU A 1 390 ? 8.625 -24.703 3.404 1 86.75 390 LEU A CA 1
ATOM 2987 C C . LEU A 1 390 ? 9.07 -25.734 4.43 1 86.75 390 LEU A C 1
ATOM 2989 O O . LEU A 1 390 ? 10.016 -26.484 4.188 1 86.75 390 LEU A O 1
ATOM 2993 N N . THR A 1 391 ? 8.391 -25.781 5.555 1 80.31 391 THR A N 1
ATOM 2994 C CA . THR A 1 391 ? 8.75 -26.703 6.637 1 80.31 391 THR A CA 1
ATOM 2995 C C . THR A 1 391 ? 7.957 -28 6.531 1 80.31 391 THR A C 1
ATOM 2997 O O . THR A 1 391 ? 8.008 -28.844 7.43 1 80.31 391 THR A O 1
ATOM 3000 N N . ILE A 1 392 ? 7.219 -28.188 5.445 1 87.5 392 ILE A N 1
ATOM 3001 C CA . ILE A 1 392 ? 6.402 -29.391 5.258 1 87.5 392 ILE A CA 1
ATOM 3002 C C . ILE A 1 392 ? 7.289 -30.625 5.301 1 87.5 392 ILE A C 1
ATOM 3004 O O . ILE A 1 392 ? 8.461 -30.578 4.922 1 87.5 392 ILE A O 1
ATOM 3008 N N . THR A 1 393 ? 6.734 -31.688 5.789 1 87.31 393 THR A N 1
ATOM 3009 C CA . THR A 1 393 ? 7.48 -32.938 5.848 1 87.31 393 THR A CA 1
ATOM 3010 C C . THR A 1 393 ? 7.098 -33.844 4.684 1 87.31 393 THR A C 1
ATOM 3012 O O . THR A 1 393 ? 6.066 -33.656 4.039 1 87.31 393 THR A O 1
ATOM 3015 N N . GLU A 1 394 ? 7.98 -34.812 4.465 1 93.62 394 GLU A N 1
ATOM 3016 C CA . GLU A 1 394 ? 7.695 -35.781 3.412 1 93.62 394 GLU A CA 1
ATOM 3017 C C . GLU A 1 394 ? 6.414 -36.562 3.707 1 93.62 394 GLU A C 1
ATOM 3019 O O . GLU A 1 394 ? 5.652 -36.906 2.793 1 93.62 394 GLU A O 1
ATOM 3024 N N . GLU A 1 395 ? 6.172 -36.844 4.961 1 91.62 395 GLU A N 1
ATOM 3025 C CA . GLU A 1 395 ? 4.961 -37.531 5.375 1 91.62 395 GLU A CA 1
ATOM 3026 C C . GLU A 1 395 ? 3.715 -36.719 5.051 1 91.62 395 GLU A C 1
ATOM 3028 O O . GLU A 1 395 ? 2.719 -37.281 4.566 1 91.62 395 GLU A O 1
ATOM 3033 N N . GLN A 1 396 ? 3.807 -35.469 5.324 1 89.94 396 GLN A N 1
ATOM 3034 C CA . GLN A 1 396 ? 2.684 -34.562 5.039 1 89.94 396 GLN A CA 1
ATOM 3035 C C . GLN A 1 396 ? 2.43 -34.469 3.535 1 89.94 396 GLN A C 1
ATOM 3037 O O . GLN A 1 396 ? 1.28 -34.375 3.102 1 89.94 396 GLN A O 1
ATOM 3042 N N . ILE A 1 397 ? 3.449 -34.5 2.766 1 94.31 397 ILE A N 1
ATOM 3043 C CA . ILE A 1 397 ? 3.332 -34.469 1.312 1 94.31 397 ILE A CA 1
ATOM 3044 C C . ILE A 1 397 ? 2.605 -35.75 0.843 1 94.31 397 ILE A C 1
ATOM 3046 O O . ILE A 1 397 ? 1.678 -35.656 0.034 1 94.31 397 ILE A O 1
ATOM 3050 N N . GLN A 1 398 ? 2.963 -36.844 1.377 1 94.06 398 GLN A N 1
ATOM 3051 C CA . GLN A 1 398 ? 2.34 -38.125 1.001 1 94.06 398 GLN A CA 1
ATOM 3052 C C . GLN A 1 398 ? 0.868 -38.156 1.402 1 94.06 398 GLN A C 1
ATOM 3054 O O . GLN A 1 398 ? 0.026 -38.656 0.657 1 94.06 398 GLN A O 1
ATOM 3059 N N . GLU A 1 399 ? 0.636 -37.594 2.541 1 91.19 399 GLU A N 1
ATOM 3060 C CA . GLU A 1 399 ? -0.749 -37.5 2.994 1 91.19 399 GLU A CA 1
ATOM 3061 C C . GLU A 1 399 ? -1.585 -36.656 2.039 1 91.19 399 GLU A C 1
ATOM 3063 O O . GLU A 1 399 ? -2.727 -37 1.731 1 91.19 399 GLU A O 1
ATOM 3068 N N . ALA A 1 400 ? -1.026 -35.562 1.65 1 92.44 400 ALA A N 1
ATOM 3069 C CA . ALA A 1 400 ? -1.738 -34.656 0.745 1 92.44 400 ALA A CA 1
ATOM 3070 C C . ALA A 1 400 ? -1.979 -35.312 -0.608 1 92.44 400 ALA A C 1
ATOM 3072 O O . ALA A 1 400 ? -3.061 -35.188 -1.188 1 92.44 400 ALA A O 1
ATOM 3073 N N . VAL A 1 401 ? -0.999 -36.031 -1.093 1 95.56 401 VAL A N 1
ATOM 3074 C CA . VAL A 1 401 ? -1.11 -36.719 -2.385 1 95.56 401 VAL A CA 1
ATOM 3075 C C . VAL A 1 401 ? -2.145 -37.844 -2.299 1 95.56 401 VAL A C 1
ATOM 3077 O O . VAL A 1 401 ? -2.926 -38.031 -3.23 1 95.56 401 VAL A O 1
ATOM 3080 N N . LYS A 1 402 ? -2.127 -38.5 -1.212 1 94.75 402 LYS A N 1
ATOM 3081 C CA . LYS A 1 402 ? -3.121 -39.562 -0.992 1 94.75 402 LYS A CA 1
ATOM 3082 C C . LYS A 1 402 ? -4.531 -38.969 -0.974 1 94.75 402 LYS A C 1
ATOM 3084 O O . LYS A 1 402 ? -5.457 -39.562 -1.543 1 94.75 402 LYS A O 1
ATOM 3089 N N . ALA A 1 403 ? -4.633 -37.906 -0.278 1 93 403 ALA A N 1
ATOM 3090 C CA . ALA A 1 403 ? -5.926 -37.25 -0.243 1 93 403 ALA A CA 1
ATOM 3091 C C . ALA A 1 403 ? -6.375 -36.844 -1.646 1 93 403 ALA A C 1
ATOM 3093 O O . ALA A 1 403 ? -7.543 -37 -2.006 1 93 403 ALA A O 1
ATOM 3094 N N . PHE A 1 404 ? -5.484 -36.344 -2.398 1 95.38 404 PHE A N 1
ATOM 3095 C CA . PHE A 1 404 ? -5.77 -35.938 -3.775 1 95.38 404 PHE A CA 1
ATOM 3096 C C . PHE A 1 404 ? -6.23 -37.156 -4.594 1 95.38 404 PHE A C 1
ATOM 3098 O O . PHE A 1 404 ? -7.223 -37.062 -5.32 1 95.38 404 PHE A O 1
ATOM 3105 N N . GLY A 1 405 ? -5.555 -38.188 -4.496 1 95.81 405 GLY A N 1
ATOM 3106 C CA . GLY A 1 405 ? -5.922 -39.406 -5.176 1 95.81 405 GLY A CA 1
ATOM 3107 C C . GLY A 1 405 ? -7.293 -39.938 -4.777 1 95.81 405 GLY A C 1
ATOM 3108 O O . GLY A 1 405 ? -8.07 -40.375 -5.629 1 95.81 405 GLY A O 1
ATOM 3109 N N . SER A 1 406 ? -7.539 -39.844 -3.512 1 95.19 406 SER A N 1
ATOM 3110 C CA . SER A 1 406 ? -8.828 -40.281 -3.006 1 95.19 406 SER A CA 1
ATOM 3111 C C . SER A 1 406 ? -9.969 -39.469 -3.584 1 95.19 406 SER A C 1
ATOM 3113 O O . SER A 1 406 ? -11.047 -40 -3.867 1 95.19 406 SER A O 1
ATOM 3115 N N . VAL A 1 407 ? -9.742 -38.188 -3.693 1 94.56 407 VAL A N 1
ATOM 3116 C CA . VAL A 1 407 ? -10.766 -37.344 -4.273 1 94.56 407 VAL A CA 1
ATOM 3117 C C . VAL A 1 407 ? -11.016 -37.75 -5.723 1 94.56 407 VAL A C 1
ATOM 3119 O O . VAL A 1 407 ? -12.164 -37.781 -6.168 1 94.56 407 VAL A O 1
ATOM 3122 N N . LEU A 1 408 ? -10.008 -38.094 -6.465 1 93.69 408 LEU A N 1
ATOM 3123 C CA . LEU A 1 408 ? -10.133 -38.469 -7.871 1 93.69 408 LEU A CA 1
ATOM 3124 C C . LEU A 1 408 ? -10.773 -39.844 -8.031 1 93.69 408 LEU A C 1
ATOM 3126 O O . LEU A 1 408 ? -11.492 -40.094 -9 1 93.69 408 LEU A O 1
ATOM 3130 N N . GLU A 1 409 ? -10.531 -40.656 -7.078 1 92.94 409 GLU A N 1
ATOM 3131 C CA . GLU A 1 409 ? -11.008 -42.031 -7.172 1 92.94 409 GLU A CA 1
ATOM 3132 C C . GLU A 1 409 ? -12.414 -42.188 -6.59 1 92.94 409 GLU A C 1
ATOM 3134 O O . GLU A 1 409 ? -13.273 -42.844 -7.176 1 92.94 409 GLU A O 1
ATOM 3139 N N . ASP A 1 410 ? -12.594 -41.5 -5.5 1 91.25 410 ASP A N 1
ATOM 3140 C CA . ASP A 1 410 ? -13.812 -41.75 -4.742 1 91.25 410 ASP A CA 1
ATOM 3141 C C . ASP A 1 410 ? -14.859 -40.656 -5.012 1 91.25 410 ASP A C 1
ATOM 3143 O O . ASP A 1 410 ? -16.062 -40.938 -5 1 91.25 410 ASP A O 1
ATOM 3147 N N . ASP A 1 411 ? -14.414 -39.5 -5.148 1 89.62 411 ASP A N 1
ATOM 3148 C CA . ASP A 1 411 ? -15.359 -38.375 -5.129 1 89.62 411 ASP A CA 1
ATOM 3149 C C . ASP A 1 411 ? -15.625 -37.875 -6.539 1 89.62 411 ASP A C 1
ATOM 3151 O O . ASP A 1 411 ? -16.609 -37.156 -6.773 1 89.62 411 ASP A O 1
ATOM 3155 N N . TYR A 1 412 ? -14.836 -38.156 -7.445 1 87.5 412 TYR A N 1
ATOM 3156 C CA . TYR A 1 412 ? -14.867 -37.469 -8.727 1 87.5 412 TYR A CA 1
ATOM 3157 C C . TYR A 1 412 ? -16.172 -37.75 -9.469 1 87.5 412 TYR A C 1
ATOM 3159 O O . TYR A 1 412 ? -16.719 -36.844 -10.117 1 87.5 412 TYR A O 1
ATOM 3167 N N . SER A 1 413 ? -16.609 -38.969 -9.422 1 84.88 413 SER A N 1
ATOM 3168 C CA . SER A 1 413 ? -17.875 -39.312 -10.07 1 84.88 413 SER A CA 1
ATOM 3169 C C . SER A 1 413 ? -19.031 -38.5 -9.484 1 84.88 413 SER A C 1
ATOM 3171 O O . SER A 1 413 ? -19.906 -38.062 -10.219 1 84.88 413 SER A O 1
ATOM 3173 N N . HIS A 1 414 ? -18.969 -38.406 -8.242 1 87.12 414 HIS A N 1
ATOM 3174 C CA . HIS A 1 414 ? -20 -37.625 -7.57 1 87.12 414 HIS A CA 1
ATOM 3175 C C . HIS A 1 414 ? -19.891 -36.156 -7.945 1 87.12 414 HIS A C 1
ATOM 3177 O O . HIS A 1 414 ? -20.922 -35.469 -8.117 1 87.12 414 HIS A O 1
ATOM 3183 N N . LEU A 1 415 ? -18.719 -35.656 -7.996 1 87.44 415 LEU A N 1
ATOM 3184 C CA . LEU A 1 415 ? -18.5 -34.25 -8.391 1 87.44 415 LEU A CA 1
ATOM 3185 C C . LEU A 1 415 ? -19 -34 -9.812 1 87.44 415 LEU A C 1
ATOM 3187 O O . LEU A 1 415 ? -19.562 -32.938 -10.102 1 87.44 415 LEU A O 1
ATOM 3191 N N . LYS A 1 416 ? -18.844 -34.938 -10.656 1 84.88 416 LYS A N 1
ATOM 3192 C CA . LYS A 1 416 ? -19.344 -34.875 -12.031 1 84.88 416 LYS A CA 1
ATOM 3193 C C . LYS A 1 416 ? -20.875 -34.75 -12.062 1 84.88 416 LYS A C 1
ATOM 3195 O O . LYS A 1 416 ? -21.422 -33.969 -12.828 1 84.88 416 LYS A O 1
ATOM 3200 N N . ASP A 1 417 ? -21.453 -35.562 -11.227 1 82.75 417 ASP A N 1
ATOM 3201 C CA . ASP A 1 417 ? -22.906 -35.562 -11.148 1 82.75 417 ASP A CA 1
ATOM 3202 C C . ASP A 1 417 ? -23.438 -34.219 -10.656 1 82.75 417 ASP A C 1
ATOM 3204 O O . ASP A 1 417 ? -24.406 -33.688 -11.188 1 82.75 417 ASP A O 1
ATOM 3208 N N . LEU A 1 418 ? -22.797 -33.656 -9.703 1 80 418 LEU A N 1
ATOM 3209 C CA . LEU A 1 418 ? -23.203 -32.375 -9.133 1 80 418 LEU A CA 1
ATOM 3210 C C . LEU A 1 418 ? -23 -31.234 -10.117 1 80 418 LEU A C 1
ATOM 3212 O O . LEU A 1 418 ? -23.797 -30.312 -10.188 1 80 418 LEU A O 1
ATOM 3216 N N . SER A 1 419 ? -21.891 -31.328 -10.758 1 79.38 419 SER A N 1
ATOM 3217 C CA . SER A 1 419 ? -21.547 -30.25 -11.672 1 79.38 419 SER A CA 1
ATOM 3218 C C . SER A 1 419 ? -22.453 -30.25 -12.906 1 79.38 419 SER A C 1
ATOM 3220 O O . SER A 1 419 ? -22.641 -29.219 -13.547 1 79.38 419 SER A O 1
ATOM 3222 N N . SER A 1 420 ? -22.984 -31.375 -13.273 1 75.88 420 SER A N 1
ATOM 3223 C CA . SER A 1 420 ? -23.859 -31.484 -14.43 1 75.88 420 SER A CA 1
ATOM 3224 C C . SER A 1 420 ? -25.156 -30.703 -14.219 1 75.88 420 SER A C 1
ATOM 3226 O O . SER A 1 420 ? -25.828 -30.344 -15.18 1 75.88 420 SER A O 1
ATOM 3228 N N . LYS A 1 421 ? -25.516 -30.344 -13.016 1 72.19 421 LYS A N 1
ATOM 3229 C CA . LYS A 1 421 ? -26.734 -29.609 -12.703 1 72.19 421 LYS A CA 1
ATOM 3230 C C . LYS A 1 421 ? -26.5 -28.109 -12.812 1 72.19 421 LYS A C 1
ATOM 3232 O O . LYS A 1 421 ? -27.453 -27.328 -12.742 1 72.19 421 LYS A O 1
ATOM 3237 N N . ARG A 1 422 ? -25.172 -27.859 -12.992 1 73.25 422 ARG A N 1
ATOM 3238 C CA . ARG A 1 422 ? -24.828 -26.453 -13.078 1 73.25 422 ARG A CA 1
ATOM 3239 C C . ARG A 1 422 ? -25.047 -25.922 -14.492 1 73.25 422 ARG A C 1
ATOM 3241 O O . ARG A 1 422 ? -24.891 -26.672 -15.469 1 73.25 422 ARG A O 1
ATOM 3248 N N . GLY A 1 423 ? -25.672 -24.797 -14.516 1 65.06 423 GLY A N 1
ATOM 3249 C CA . GLY A 1 423 ? -25.844 -24.172 -15.812 1 65.06 423 GLY A CA 1
ATOM 3250 C C . GLY A 1 423 ? -24.547 -23.969 -16.562 1 65.06 423 GLY A C 1
ATOM 3251 O O . GLY A 1 423 ? -23.484 -24.328 -16.062 1 65.06 423 GLY A O 1
ATOM 3252 N N . SER A 1 424 ? -24.609 -23.594 -17.859 1 58.97 424 SER A N 1
ATOM 3253 C CA . SER A 1 424 ? -23.469 -23.375 -18.734 1 58.97 424 SER A CA 1
ATOM 3254 C C . SER A 1 424 ? -22.5 -22.359 -18.141 1 58.97 424 SER A C 1
ATOM 3256 O O . SER A 1 424 ? -22.922 -21.375 -17.531 1 58.97 424 SER A O 1
ATOM 3258 N N . VAL A 1 425 ? -21.234 -22.859 -18.062 1 59.28 425 VAL A N 1
ATOM 3259 C CA . VAL A 1 425 ? -20.188 -21.953 -17.594 1 59.28 425 VAL A CA 1
ATOM 3260 C C . VAL A 1 425 ? -20 -20.812 -18.609 1 59.28 425 VAL A C 1
ATOM 3262 O O . VAL A 1 425 ? -20.016 -21.047 -19.828 1 59.28 425 VAL A O 1
ATOM 3265 N N . GLN A 1 426 ? -20.109 -19.594 -18.109 1 59.88 426 GLN A N 1
ATOM 3266 C CA . GLN A 1 426 ? -19.891 -18.422 -18.969 1 59.88 426 GLN A CA 1
ATOM 3267 C C . GLN A 1 426 ? -18.547 -18.531 -19.703 1 59.88 426 GLN A C 1
ATOM 3269 O O . GLN A 1 426 ? -17.547 -18.891 -19.109 1 59.88 426 GLN A O 1
ATOM 3274 N N . LYS A 1 427 ? -18.531 -18.484 -21.109 1 62.75 427 LYS A N 1
ATOM 3275 C CA . LYS A 1 427 ? -17.328 -18.453 -21.922 1 62.75 427 LYS A CA 1
ATOM 3276 C C . LYS A 1 427 ? -16.375 -17.359 -21.453 1 62.75 427 LYS A C 1
ATOM 3278 O O . LYS A 1 427 ? -16.812 -16.266 -21.062 1 62.75 427 LYS A O 1
ATOM 3283 N N . PRO A 1 428 ? -15.133 -17.75 -21.375 1 72.81 428 PRO A N 1
ATOM 3284 C CA . PRO A 1 428 ? -14.18 -16.719 -20.969 1 72.81 428 PRO A CA 1
ATOM 3285 C C . PRO A 1 428 ? -14.219 -15.492 -21.891 1 72.81 428 PRO A C 1
ATOM 3287 O O . PRO A 1 428 ? -14.375 -15.633 -23.109 1 72.81 428 PRO A O 1
ATOM 3290 N N . GLU A 1 429 ? -14.445 -14.32 -21.391 1 80.44 429 GLU A N 1
ATOM 3291 C CA . GLU A 1 429 ? -14.414 -13.07 -22.125 1 80.44 429 GLU A CA 1
ATOM 3292 C C . GLU A 1 429 ? -12.984 -12.672 -22.484 1 80.44 429 GLU A C 1
ATOM 3294 O O . GLU A 1 429 ? -12.047 -12.938 -21.719 1 80.44 429 GLU A O 1
ATOM 3299 N N . PRO A 1 430 ? -12.82 -12.188 -23.656 1 87.12 430 PRO A N 1
ATOM 3300 C CA . PRO A 1 430 ? -11.477 -11.727 -24.016 1 87.12 430 PRO A CA 1
ATOM 3301 C C . PRO A 1 430 ? -10.938 -10.664 -23.078 1 87.12 430 PRO A C 1
ATOM 3303 O O . PRO A 1 430 ? -11.703 -9.867 -22.531 1 87.12 430 PRO A O 1
ATOM 3306 N N . CYS A 1 431 ? -9.688 -10.711 -22.953 1 87.75 431 CYS A N 1
ATOM 3307 C CA . CYS A 1 431 ? -9 -9.68 -22.172 1 87.75 431 CYS A CA 1
ATOM 3308 C C . CYS A 1 431 ? -9.234 -8.305 -22.781 1 87.75 431 CYS A C 1
ATOM 3310 O O . CYS A 1 431 ? -9.102 -8.117 -23.984 1 87.75 431 CYS A O 1
ATOM 3312 N N . ASP A 1 432 ? -9.633 -7.379 -22 1 85.88 432 ASP A N 1
ATOM 3313 C CA . ASP A 1 432 ? -9.914 -6.023 -22.469 1 85.88 432 ASP A CA 1
ATOM 3314 C C . ASP A 1 432 ? -8.641 -5.344 -22.953 1 85.88 432 ASP A C 1
ATOM 3316 O O . ASP A 1 432 ? -8.695 -4.43 -23.781 1 85.88 432 ASP A O 1
ATOM 3320 N N . ARG A 1 433 ? -7.512 -5.832 -22.562 1 83.38 433 ARG A N 1
ATOM 3321 C CA . ARG A 1 433 ? -6.246 -5.18 -22.875 1 83.38 433 ARG A CA 1
ATOM 3322 C C . ARG A 1 433 ? -5.598 -5.801 -24.109 1 83.38 433 ARG A C 1
ATOM 3324 O O . ARG A 1 433 ? -5.219 -5.094 -25.031 1 83.38 433 ARG A O 1
ATOM 3331 N N . CYS A 1 434 ? -5.52 -7.105 -24.062 1 78.06 434 CYS A N 1
ATOM 3332 C CA . CYS A 1 434 ? -4.746 -7.73 -25.125 1 78.06 434 CYS A CA 1
ATOM 3333 C C . CYS A 1 434 ? -5.66 -8.469 -26.094 1 78.06 434 CYS A C 1
ATOM 3335 O O . CYS A 1 434 ? -5.215 -8.914 -27.156 1 78.06 434 CYS A O 1
ATOM 3337 N N . GLY A 1 435 ? -6.941 -8.578 -25.703 1 79.19 435 GLY A N 1
ATOM 3338 C CA . GLY A 1 435 ? -7.922 -9.156 -26.609 1 79.19 435 GLY A CA 1
ATOM 3339 C C . GLY A 1 435 ? -7.879 -10.672 -26.641 1 79.19 435 GLY A C 1
ATOM 3340 O O . GLY A 1 435 ? -8.695 -11.305 -27.312 1 79.19 435 GLY A O 1
ATOM 3341 N N . ARG A 1 436 ? -7.078 -11.234 -25.875 1 77.56 436 ARG A N 1
ATOM 3342 C CA . ARG A 1 436 ? -6.93 -12.688 -25.906 1 77.56 436 ARG A CA 1
ATOM 3343 C C . ARG A 1 436 ? -7.906 -13.359 -24.938 1 77.56 436 ARG A C 1
ATOM 3345 O O . ARG A 1 436 ? -8.258 -12.781 -23.906 1 77.56 436 ARG A O 1
ATOM 3352 N N . VAL A 1 437 ? -8.5 -14.469 -25.406 1 70.5 437 VAL A N 1
ATOM 3353 C CA . VAL A 1 437 ? -9.359 -15.281 -24.562 1 70.5 437 VAL A CA 1
ATOM 3354 C C . VAL A 1 437 ? -8.531 -16.359 -23.875 1 70.5 437 VAL A C 1
ATOM 3356 O O . VAL A 1 437 ? -7.805 -17.109 -24.531 1 70.5 437 VAL A O 1
ATOM 3359 N N . LYS A 1 438 ? -8.469 -16.219 -22.516 1 58.03 438 LYS A N 1
ATOM 3360 C CA . LYS A 1 438 ? -7.664 -17.172 -21.75 1 58.03 438 LYS A CA 1
ATOM 3361 C C . LYS A 1 438 ? -8.461 -18.438 -21.438 1 58.03 438 LYS A C 1
ATOM 3363 O O . LYS A 1 438 ? -9.664 -18.359 -21.156 1 58.03 438 LYS A O 1
ATOM 3368 N N . MET B 1 1 ? -10.539 -18.5 -4.691 1 16.59 1 MET B N 1
ATOM 3369 C CA . MET B 1 1 ? -9.938 -17.188 -4.461 1 16.59 1 MET B CA 1
ATOM 3370 C C . MET B 1 1 ? -10.938 -16.234 -3.803 1 16.59 1 MET B C 1
ATOM 3372 O O . MET B 1 1 ? -10.547 -15.258 -3.164 1 16.59 1 MET B O 1
ATOM 3376 N N . HIS B 1 2 ? -12.164 -16.641 -4.23 1 20.91 2 HIS B N 1
ATOM 3377 C CA . HIS B 1 2 ? -13.469 -16.203 -3.748 1 20.91 2 HIS B CA 1
ATOM 3378 C C . HIS B 1 2 ? -13.727 -16.688 -2.324 1 20.91 2 HIS B C 1
ATOM 3380 O O . HIS B 1 2 ? -14.672 -16.234 -1.671 1 20.91 2 HIS B O 1
ATOM 3386 N N . LEU B 1 3 ? -13.211 -17.891 -2.191 1 20.77 3 LEU B N 1
ATOM 3387 C CA . LEU B 1 3 ? -13.625 -18.422 -0.896 1 20.77 3 LEU B CA 1
ATOM 3388 C C . LEU B 1 3 ? -13 -17.625 0.241 1 20.77 3 LEU B C 1
ATOM 3390 O O . LEU B 1 3 ? -13.641 -17.391 1.269 1 20.77 3 LEU B O 1
ATOM 3394 N N . LEU B 1 4 ? -11.695 -17.453 0.036 1 23.89 4 LEU B N 1
ATOM 3395 C CA . LEU B 1 4 ? -11.039 -16.844 1.19 1 23.89 4 LEU B CA 1
ATOM 3396 C C . LEU B 1 4 ? -11.359 -15.352 1.283 1 23.89 4 LEU B C 1
ATOM 3398 O O . LEU B 1 4 ? -11.281 -14.766 2.363 1 23.89 4 LEU B O 1
ATOM 3402 N N . VAL B 1 5 ? -11.508 -14.695 0.16 1 25.22 5 VAL B N 1
ATOM 3403 C CA . VAL B 1 5 ? -11.719 -13.25 0.152 1 25.22 5 VAL B CA 1
ATOM 3404 C C . VAL B 1 5 ? -13.164 -12.938 0.542 1 25.22 5 VAL B C 1
ATOM 3406 O O . VAL B 1 5 ? -13.508 -11.781 0.784 1 25.22 5 VAL B O 1
ATOM 3409 N N . ASP B 1 6 ? -14.102 -13.828 0.182 1 24.38 6 ASP B N 1
ATOM 3410 C CA . ASP B 1 6 ? -15.484 -13.375 0.196 1 24.38 6 ASP B CA 1
ATOM 3411 C C . ASP B 1 6 ? -15.898 -12.906 1.589 1 24.38 6 ASP B C 1
ATOM 3413 O O . ASP B 1 6 ? -16.953 -12.305 1.759 1 24.38 6 ASP B O 1
ATOM 3417 N N . SER B 1 7 ? -15.438 -13.633 2.492 1 24.8 7 SER B N 1
ATOM 3418 C CA . SER B 1 7 ? -16.219 -13.469 3.719 1 24.8 7 SER B CA 1
ATOM 3419 C C . SER B 1 7 ? -15.969 -12.094 4.34 1 24.8 7 SER B C 1
ATOM 3421 O O . SER B 1 7 ? -16.406 -11.828 5.461 1 24.8 7 SER B O 1
ATOM 3423 N N . PHE B 1 8 ? -14.969 -11.375 3.637 1 27.95 8 PHE B N 1
ATOM 3424 C CA . PHE B 1 8 ? -14.5 -10.352 4.562 1 27.95 8 PHE B CA 1
ATOM 3425 C C . PHE B 1 8 ? -15.508 -9.219 4.68 1 27.95 8 PHE B C 1
ATOM 3427 O O . PHE B 1 8 ? -15.242 -8.195 5.32 1 27.95 8 PHE B O 1
ATOM 3434 N N . ILE B 1 9 ? -16.375 -9.195 3.635 1 24.75 9 ILE B N 1
ATOM 3435 C CA . ILE B 1 9 ? -17.266 -8.062 3.844 1 24.75 9 ILE B CA 1
ATOM 3436 C C . ILE B 1 9 ? -18.281 -8.391 4.93 1 24.75 9 ILE B C 1
ATOM 3438 O O . ILE B 1 9 ? -19.109 -9.297 4.758 1 24.75 9 ILE B O 1
ATOM 3442 N N . TYR B 1 10 ? -17.969 -8.398 6.184 1 27.19 10 TYR B N 1
ATOM 3443 C CA . TYR B 1 10 ? -18.906 -8.797 7.223 1 27.19 10 TYR B CA 1
ATOM 3444 C C . TYR B 1 10 ? -19.953 -7.715 7.469 1 27.19 10 TYR B C 1
ATOM 3446 O O . TYR B 1 10 ? -19.625 -6.523 7.484 1 27.19 10 TYR B O 1
ATOM 3454 N N . GLY B 1 11 ? -21.094 -7.824 6.855 1 22.84 11 GLY B N 1
ATOM 3455 C CA . GLY B 1 11 ? -22.234 -6.984 7.23 1 22.84 11 GLY B CA 1
ATOM 3456 C C . GLY B 1 11 ? -22.719 -7.238 8.641 1 22.84 11 GLY B C 1
ATOM 3457 O O . GLY B 1 11 ? -22.453 -8.305 9.211 1 22.84 11 GLY B O 1
ATOM 3458 N N . ALA B 1 12 ? -23.25 -6.254 9.414 1 25.94 12 ALA B N 1
ATOM 3459 C CA . ALA B 1 12 ? -23.828 -6.172 10.758 1 25.94 12 ALA B CA 1
ATOM 3460 C C . ALA B 1 12 ? -24.828 -7.301 10.992 1 25.94 12 ALA B C 1
ATOM 3462 O O . ALA B 1 12 ? -25.266 -7.516 12.125 1 25.94 12 ALA B O 1
ATOM 3463 N N . GLY B 1 13 ? -25.719 -7.723 10.086 1 23.47 13 GLY B N 1
ATOM 3464 C CA . GLY B 1 13 ? -26.891 -8.406 10.586 1 23.47 13 GLY B CA 1
ATOM 3465 C C . GLY B 1 13 ? -26.578 -9.727 11.266 1 23.47 13 GLY B C 1
ATOM 3466 O O . GLY B 1 13 ? -27.234 -10.102 12.242 1 23.47 13 GLY B O 1
ATOM 3467 N N . ASP B 1 14 ? -26.359 -10.852 10.625 1 23.84 14 ASP B N 1
ATOM 3468 C CA . ASP B 1 14 ? -27 -12.125 10.961 1 23.84 14 ASP B CA 1
ATOM 3469 C C . ASP B 1 14 ? -26.453 -12.68 12.273 1 23.84 14 ASP B C 1
ATOM 3471 O O . ASP B 1 14 ? -27.234 -13.031 13.172 1 23.84 14 ASP B O 1
ATOM 3475 N N . ARG B 1 15 ? -25.594 -14 12.406 1 25.38 15 ARG B N 1
ATOM 3476 C CA . ARG B 1 15 ? -25.797 -15.023 13.43 1 25.38 15 ARG B CA 1
ATOM 3477 C C . ARG B 1 15 ? -25.234 -14.578 14.773 1 25.38 15 ARG B C 1
ATOM 3479 O O . ARG B 1 15 ? -24.125 -14.055 14.852 1 25.38 15 ARG B O 1
ATOM 3486 N N . GLU B 1 16 ? -26.016 -14.227 15.898 1 25.28 16 GLU B N 1
ATOM 3487 C CA . GLU B 1 16 ? -26 -14.023 17.344 1 25.28 16 GLU B CA 1
ATOM 3488 C C . GLU B 1 16 ? -24.953 -14.898 18.016 1 25.28 16 GLU B C 1
ATOM 3490 O O . GLU B 1 16 ? -24.547 -14.633 19.156 1 25.28 16 GLU B O 1
ATOM 3495 N N . ASP B 1 17 ? -24.938 -16.203 17.688 1 23.42 17 ASP B N 1
ATOM 3496 C CA . ASP B 1 17 ? -24.516 -17.219 18.641 1 23.42 17 ASP B CA 1
ATOM 3497 C C . ASP B 1 17 ? -23 -17.297 18.75 1 23.42 17 ASP B C 1
ATOM 3499 O O . ASP B 1 17 ? -22.453 -18.312 19.172 1 23.42 17 ASP B O 1
ATOM 3503 N N . LEU B 1 18 ? -22.344 -16.453 18 1 26 18 LEU B N 1
ATOM 3504 C CA . LEU B 1 18 ? -20.984 -16.844 18.375 1 26 18 LEU B CA 1
ATOM 3505 C C . LEU B 1 18 ? -20.672 -16.406 19.812 1 26 18 LEU B C 1
ATOM 3507 O O . LEU B 1 18 ? -21.016 -15.289 20.203 1 26 18 LEU B O 1
ATOM 3511 N N . PRO B 1 19 ? -20.516 -17.297 20.766 1 24.19 19 PRO B N 1
ATOM 3512 C CA . PRO B 1 19 ? -20.266 -16.953 22.172 1 24.19 19 PRO B CA 1
ATOM 3513 C C . PRO B 1 19 ? -19.234 -15.836 22.328 1 24.19 19 PRO B C 1
ATOM 3515 O O . PRO B 1 19 ? -18.391 -15.648 21.453 1 24.19 19 PRO B O 1
ATOM 3518 N N . PRO B 1 20 ? -19.516 -14.875 23.219 1 23.23 20 PRO B N 1
ATOM 3519 C CA . PRO B 1 20 ? -18.672 -13.75 23.609 1 23.23 20 PRO B CA 1
ATOM 3520 C C . PRO B 1 20 ? -17.219 -14.156 23.844 1 23.23 20 PRO B C 1
ATOM 3522 O O . PRO B 1 20 ? -16.953 -15.195 24.453 1 23.23 20 PRO B O 1
ATOM 3525 N N . VAL B 1 21 ? -16.406 -14.008 23.016 1 24.66 21 VAL B N 1
ATOM 3526 C CA . VAL B 1 21 ? -15.008 -14.266 23.359 1 24.66 21 VAL B CA 1
ATOM 3527 C C . VAL B 1 21 ? -14.648 -13.508 24.641 1 24.66 21 VAL B C 1
ATOM 3529 O O . VAL B 1 21 ? -14.867 -12.297 24.734 1 24.66 21 VAL B O 1
ATOM 3532 N N . PRO B 1 22 ? -14.625 -14.109 25.844 1 22.56 22 PRO B N 1
ATOM 3533 C CA . PRO B 1 22 ? -14.312 -13.43 27.109 1 22.56 22 PRO B CA 1
ATOM 3534 C C . PRO B 1 22 ? -13.062 -12.562 27.016 1 22.56 22 PRO B C 1
ATOM 3536 O O . PRO B 1 22 ? -12.07 -12.961 26.406 1 22.56 22 PRO B O 1
ATOM 3539 N N . ALA B 1 23 ? -13.18 -11.297 27.156 1 22.83 23 ALA B N 1
ATOM 3540 C CA . ALA B 1 23 ? -12.219 -10.195 27.219 1 22.83 23 ALA B CA 1
ATOM 3541 C C . ALA B 1 23 ? -11.148 -10.453 28.266 1 22.83 23 ALA B C 1
ATOM 3543 O O . ALA B 1 23 ? -10.078 -9.844 28.25 1 22.83 23 ALA B O 1
ATOM 3544 N N . ARG B 1 24 ? -11.523 -11.047 29.609 1 20.41 24 ARG B N 1
ATOM 3545 C CA . ARG B 1 24 ? -10.812 -10.773 30.844 1 20.41 24 ARG B CA 1
ATOM 3546 C C . ARG B 1 24 ? -9.484 -11.523 30.891 1 20.41 24 ARG B C 1
ATOM 3548 O O . ARG B 1 24 ? -9.344 -12.516 31.594 1 20.41 24 ARG B O 1
ATOM 3555 N N . PHE B 1 25 ? -8.914 -12.008 29.969 1 22.95 25 PHE B N 1
ATOM 3556 C CA . PHE B 1 25 ? -7.754 -12.742 30.469 1 22.95 25 PHE B CA 1
ATOM 3557 C C . PHE B 1 25 ? -6.715 -11.781 31.031 1 22.95 25 PHE B C 1
ATOM 3559 O O . PHE B 1 25 ? -6.102 -11.008 30.297 1 22.95 25 PHE B O 1
ATOM 3566 N N . LEU B 1 26 ? -6.91 -11.344 32.344 1 20.09 26 LEU B N 1
ATOM 3567 C CA . LEU B 1 26 ? -6.07 -10.57 33.25 1 20.09 26 LEU B CA 1
ATOM 3568 C C . LEU B 1 26 ? -4.723 -11.25 33.469 1 20.09 26 LEU B C 1
ATOM 3570 O O . LEU B 1 26 ? -4.66 -12.375 33.969 1 20.09 26 LEU B O 1
ATOM 3574 N N . VAL B 1 27 ? -3.891 -11.273 32.531 1 23.41 27 VAL B N 1
ATOM 3575 C CA . VAL B 1 27 ? -2.596 -11.914 32.75 1 23.41 27 VAL B CA 1
ATOM 3576 C C . VAL B 1 27 ? -1.815 -11.18 33.812 1 23.41 27 VAL B C 1
ATOM 3578 O O . VAL B 1 27 ? -1.639 -9.961 33.75 1 23.41 27 VAL B O 1
ATOM 3581 N N . GLU B 1 28 ? -1.861 -11.664 35.094 1 20.77 28 GLU B N 1
ATOM 3582 C CA . GLU B 1 28 ? -1.053 -11.273 36.25 1 20.77 28 GLU B CA 1
ATOM 3583 C C . GLU B 1 28 ? 0.429 -11.539 36 1 20.77 28 GLU B C 1
ATOM 3585 O O . GLU B 1 28 ? 0.855 -12.688 35.906 1 20.77 28 GLU B O 1
ATOM 3590 N N . GLY B 1 29 ? 1.099 -10.938 35.031 1 22.69 29 GLY B N 1
ATOM 3591 C CA . GLY B 1 29 ? 2.521 -11.117 34.781 1 22.69 29 GLY B CA 1
ATOM 3592 C C . GLY B 1 29 ? 3.393 -10.586 35.906 1 22.69 29 GLY B C 1
ATOM 3593 O O . GLY B 1 29 ? 3.113 -9.531 36.469 1 22.69 29 GLY B O 1
ATOM 3594 N N . ARG B 1 30 ? 3.814 -11.484 36.844 1 19.52 30 ARG B N 1
ATOM 3595 C CA . ARG B 1 30 ? 4.781 -11.117 37.875 1 19.52 30 ARG B CA 1
ATOM 3596 C C . ARG B 1 30 ? 6.066 -10.578 37.281 1 19.52 30 ARG B C 1
ATOM 3598 O O . ARG B 1 30 ? 6.594 -11.156 36.312 1 19.52 30 ARG B O 1
ATOM 3605 N N . ILE B 1 31 ? 6.352 -9.344 37.438 1 21.41 31 ILE B N 1
ATOM 3606 C CA . ILE B 1 31 ? 7.488 -8.477 37.125 1 21.41 31 ILE B CA 1
ATOM 3607 C C . ILE B 1 31 ? 8.727 -8.969 37.875 1 21.41 31 ILE B C 1
ATOM 3609 O O . ILE B 1 31 ? 8.719 -9.055 39.094 1 21.41 31 ILE B O 1
ATOM 3613 N N . LEU B 1 32 ? 9.422 -9.945 37.375 1 22.25 32 LEU B N 1
ATOM 3614 C CA . LEU B 1 32 ? 10.648 -10.266 38.125 1 22.25 32 LEU B CA 1
ATOM 3615 C C . LEU B 1 32 ? 11.492 -9.016 38.344 1 22.25 32 LEU B C 1
ATOM 3617 O O . LEU B 1 32 ? 11.375 -8.047 37.594 1 22.25 32 LEU B O 1
ATOM 3621 N N . GLY B 1 33 ? 12.414 -9.023 39.375 1 19.66 33 GLY B N 1
ATOM 3622 C CA . GLY B 1 33 ? 13.18 -8.008 40.094 1 19.66 33 GLY B CA 1
ATOM 3623 C C . GLY B 1 33 ? 14.125 -7.242 39.188 1 19.66 33 GLY B C 1
ATOM 3624 O O . GLY B 1 33 ? 14.32 -7.605 38.031 1 19.66 33 GLY B O 1
ATOM 3625 N N . PRO B 1 34 ? 14.852 -6.164 39.719 1 21.09 34 PRO B N 1
ATOM 3626 C CA . PRO B 1 34 ? 15.57 -4.965 39.281 1 21.09 34 PRO B CA 1
ATOM 3627 C C . PRO B 1 34 ? 16.891 -5.285 38.594 1 21.09 34 PRO B C 1
ATOM 3629 O O . PRO B 1 34 ? 17.719 -6.016 39.125 1 21.09 34 PRO B O 1
ATOM 3632 N N . ALA B 1 35 ? 16.953 -5.664 37.375 1 21.34 35 ALA B N 1
ATOM 3633 C CA . ALA B 1 35 ? 18.328 -5.773 36.875 1 21.34 35 ALA B CA 1
ATOM 3634 C C . ALA B 1 35 ? 19.172 -4.578 37.312 1 21.34 35 ALA B C 1
ATOM 3636 O O . ALA B 1 35 ? 18.688 -3.439 37.281 1 21.34 35 ALA B O 1
ATOM 3637 N N . GLU B 1 36 ? 20.219 -4.617 37.969 1 19.89 36 GLU B N 1
ATOM 3638 C CA . GLU B 1 36 ? 21.125 -3.668 38.594 1 19.89 36 GLU B CA 1
ATOM 3639 C C . GLU B 1 36 ? 21.516 -2.559 37.625 1 19.89 36 GLU B C 1
ATOM 3641 O O . GLU B 1 36 ? 21.219 -2.627 36.438 1 19.89 36 GLU B O 1
ATOM 3646 N N . SER B 1 37 ? 22.953 -2.037 37.594 1 20.33 37 SER B N 1
ATOM 3647 C CA . SER B 1 37 ? 23.656 -0.761 37.594 1 20.33 37 SER B CA 1
ATOM 3648 C C . SER B 1 37 ? 24 -0.303 36.188 1 20.33 37 SER B C 1
ATOM 3650 O O . SER B 1 37 ? 25.094 -0.551 35.688 1 20.33 37 SER B O 1
ATOM 3652 N N . PHE B 1 38 ? 23.516 -0.743 35.156 1 21.05 38 PHE B N 1
ATOM 3653 C CA . PHE B 1 38 ? 24.141 -0.13 33.969 1 21.05 38 PHE B CA 1
ATOM 3654 C C . PHE B 1 38 ? 24.078 1.39 34.062 1 21.05 38 PHE B C 1
ATOM 3656 O O . PHE B 1 38 ? 22.984 1.966 34.125 1 21.05 38 PHE B O 1
ATOM 3663 N N . ARG B 1 39 ? 25.141 2.006 34.562 1 19.86 39 ARG B N 1
ATOM 3664 C CA . ARG B 1 39 ? 25.312 3.449 34.688 1 19.86 39 ARG B CA 1
ATOM 3665 C C . ARG B 1 39 ? 25.188 4.141 33.344 1 19.86 39 ARG B C 1
ATOM 3667 O O . ARG B 1 39 ? 26.062 3.986 32.469 1 19.86 39 ARG B O 1
ATOM 3674 N N . PRO B 1 40 ? 23.984 4.285 32.781 1 22.78 40 PRO B N 1
ATOM 3675 C CA . PRO B 1 40 ? 23.844 5.117 31.578 1 22.78 40 PRO B CA 1
ATOM 3676 C C . PRO B 1 40 ? 24.562 6.461 31.719 1 22.78 40 PRO B C 1
ATOM 3678 O O . PRO B 1 40 ? 24.375 7.168 32.719 1 22.78 40 PRO B O 1
ATOM 3681 N N . GLN B 1 41 ? 25.766 6.605 31.422 1 21.41 41 GLN B N 1
ATOM 3682 C CA . GLN B 1 41 ? 26.344 7.941 31.531 1 21.41 41 GLN B CA 1
ATOM 3683 C C . GLN B 1 41 ? 25.344 9.016 31.141 1 21.41 41 GLN B C 1
ATOM 3685 O O . GLN B 1 41 ? 24.312 8.727 30.516 1 21.41 41 GLN B O 1
ATOM 3690 N N . THR B 1 42 ? 25.812 10.492 31.062 1 20.92 42 THR B N 1
ATOM 3691 C CA . THR B 1 42 ? 25.328 11.859 31.203 1 20.92 42 THR B CA 1
ATOM 3692 C C . THR B 1 42 ? 24.422 12.227 30.031 1 20.92 42 THR B C 1
ATOM 3694 O O . THR B 1 42 ? 24.016 13.383 29.906 1 20.92 42 THR B O 1
ATOM 3697 N N . LEU B 1 43 ? 24.266 11.594 28.938 1 22.31 43 LEU B N 1
ATOM 3698 C CA . LEU B 1 43 ? 23.484 12.523 28.141 1 22.31 43 LEU B CA 1
ATOM 3699 C C . LEU B 1 43 ? 22.203 12.906 28.844 1 22.31 43 LEU B C 1
ATOM 3701 O O . LEU B 1 43 ? 21.234 12.133 28.859 1 22.31 43 LEU B O 1
ATOM 3705 N N . SER B 1 44 ? 22.141 13.406 30.078 1 23.14 44 SER B N 1
ATOM 3706 C CA . SER B 1 44 ? 21.188 13.891 31.062 1 23.14 44 SER B CA 1
ATOM 3707 C C . SER B 1 44 ? 20.047 14.648 30.406 1 23.14 44 SER B C 1
ATOM 3709 O O . SER B 1 44 ? 18.875 14.453 30.734 1 23.14 44 SER B O 1
ATOM 3711 N N . ASN B 1 45 ? 20.266 15.828 29.75 1 20.91 45 ASN B N 1
ATOM 3712 C CA . ASN B 1 45 ? 19.328 16.953 29.641 1 20.91 45 ASN B CA 1
ATOM 3713 C C . ASN B 1 45 ? 18.359 16.766 28.484 1 20.91 45 ASN B C 1
ATOM 3715 O O . ASN B 1 45 ? 17.672 17.719 28.094 1 20.91 45 ASN B O 1
ATOM 3719 N N . THR B 1 46 ? 18.688 16.047 27.516 1 20.7 46 THR B N 1
ATOM 3720 C CA . THR B 1 46 ? 17.828 16.281 26.359 1 20.7 46 THR B CA 1
ATOM 3721 C C . THR B 1 46 ? 16.453 15.672 26.578 1 20.7 46 THR B C 1
ATOM 3723 O O . THR B 1 46 ? 16.344 14.484 26.875 1 20.7 46 THR B O 1
ATOM 3726 N N . ARG B 1 47 ? 15.531 16.438 27.141 1 22.2 47 ARG B N 1
ATOM 3727 C CA . ARG B 1 47 ? 14.125 16.125 27.391 1 22.2 47 ARG B CA 1
ATOM 3728 C C . ARG B 1 47 ? 13.422 15.68 26.109 1 22.2 47 ARG B C 1
ATOM 3730 O O . ARG B 1 47 ? 13.383 16.422 25.125 1 22.2 47 ARG B O 1
ATOM 3737 N N . PHE B 1 48 ? 13.719 14.586 25.766 1 23.03 48 PHE B N 1
ATOM 3738 C CA . PHE B 1 48 ? 13.016 14.047 24.594 1 23.03 48 PHE B CA 1
ATOM 3739 C C . PHE B 1 48 ? 11.508 14.133 24.797 1 23.03 48 PHE B C 1
ATOM 3741 O O . PHE B 1 48 ? 11 13.852 25.875 1 23.03 48 PHE B O 1
ATOM 3748 N N . PHE B 1 49 ? 10.914 15.234 24.375 1 20.75 49 PHE B N 1
ATOM 3749 C CA . PHE B 1 49 ? 9.461 15.141 24.328 1 20.75 49 PHE B CA 1
ATOM 3750 C C . PHE B 1 49 ? 9.023 13.773 23.828 1 20.75 49 PHE B C 1
ATOM 3752 O O . PHE B 1 49 ? 9.43 13.336 22.75 1 20.75 49 PHE B O 1
ATOM 3759 N N . THR B 1 50 ? 9.008 12.898 24.719 1 22.36 50 THR B N 1
ATOM 3760 C CA . THR B 1 50 ? 8.523 11.523 24.594 1 22.36 50 THR B CA 1
ATOM 3761 C C . THR B 1 50 ? 7.152 11.5 23.922 1 22.36 50 THR B C 1
ATOM 3763 O O . THR B 1 50 ? 6.188 12.062 24.453 1 22.36 50 THR B O 1
ATOM 3766 N N . VAL B 1 51 ? 7.117 11.992 22.734 1 21.77 51 VAL B N 1
ATOM 3767 C CA . VAL B 1 51 ? 5.801 11.789 22.141 1 21.77 51 VAL B CA 1
ATOM 3768 C C . VAL B 1 51 ? 5.309 10.375 22.438 1 21.77 51 VAL B C 1
ATOM 3770 O O . VAL B 1 51 ? 5.984 9.398 22.109 1 21.77 51 VAL B O 1
ATOM 3773 N N . ARG B 1 52 ? 4.676 10.234 23.547 1 22.7 52 ARG B N 1
ATOM 3774 C CA . ARG B 1 52 ? 3.92 9.102 24.078 1 22.7 52 ARG B CA 1
ATOM 3775 C C . ARG B 1 52 ? 2.98 8.531 23.016 1 22.7 52 ARG B C 1
ATOM 3777 O O . ARG B 1 52 ? 1.938 9.125 22.719 1 22.7 52 ARG B O 1
ATOM 3784 N N . THR B 1 53 ? 3.461 8.156 21.938 1 23.97 53 THR B N 1
ATOM 3785 C CA . THR B 1 53 ? 2.586 7.316 21.125 1 23.97 53 THR B CA 1
ATOM 3786 C C . THR B 1 53 ? 1.866 6.289 22 1 23.97 53 THR B C 1
ATOM 3788 O O . THR B 1 53 ? 2.359 5.914 23.062 1 23.97 53 THR B O 1
ATOM 3791 N N . ILE B 1 54 ? 0.564 6.086 21.75 1 23.41 54 ILE B N 1
ATOM 3792 C CA . ILE B 1 54 ? -0.324 5.176 22.469 1 23.41 54 ILE B CA 1
ATOM 3793 C C . ILE B 1 54 ? 0.434 3.904 22.844 1 23.41 54 ILE B C 1
ATOM 3795 O O . ILE B 1 54 ? 1.02 3.248 21.984 1 23.41 54 ILE B O 1
ATOM 3799 N N . ILE B 1 55 ? 1.017 3.973 23.953 1 25.55 55 ILE B N 1
ATOM 3800 C CA . ILE B 1 55 ? 1.515 2.799 24.656 1 25.55 55 ILE B CA 1
ATOM 3801 C C . ILE B 1 55 ? 0.515 1.652 24.531 1 25.55 55 ILE B C 1
ATOM 3803 O O . ILE B 1 55 ? -0.59 1.717 25.062 1 25.55 55 ILE B O 1
ATOM 3807 N N . ILE B 1 56 ? 0.135 1.266 23.422 1 27.27 56 ILE B N 1
ATOM 3808 C CA . ILE B 1 56 ? -0.675 0.053 23.406 1 27.27 56 ILE B CA 1
ATOM 3809 C C . ILE B 1 56 ? -0.091 -0.978 24.359 1 27.27 56 ILE B C 1
ATOM 3811 O O . ILE B 1 56 ? 1.042 -1.431 24.188 1 27.27 56 ILE B O 1
ATOM 3815 N N . PRO B 1 57 ? -0.588 -0.96 25.578 1 28.41 57 PRO B N 1
ATOM 3816 C CA . PRO B 1 57 ? -0.241 -1.699 26.797 1 28.41 57 PRO B CA 1
ATOM 3817 C C . PRO B 1 57 ? 0.186 -3.137 26.516 1 28.41 57 PRO B C 1
ATOM 3819 O O . PRO B 1 57 ? -0.098 -3.668 25.438 1 28.41 57 PRO B O 1
ATOM 3822 N N . PHE B 1 58 ? 0.699 -3.814 27.562 1 30.06 58 PHE B N 1
ATOM 3823 C CA . PHE B 1 58 ? 0.979 -5.188 27.969 1 30.06 58 PHE B CA 1
ATOM 3824 C C . PHE B 1 58 ? -0.128 -6.125 27.516 1 30.06 58 PHE B C 1
ATOM 3826 O O . PHE B 1 58 ? 0.142 -7.262 27.109 1 30.06 58 PHE B O 1
ATOM 3833 N N . GLN B 1 59 ? -1.218 -5.586 27.484 1 29.17 59 GLN B N 1
ATOM 3834 C CA . GLN B 1 59 ? -2.389 -6.367 27.094 1 29.17 59 GLN B CA 1
ATOM 3835 C C . GLN B 1 59 ? -2.352 -6.73 25.625 1 29.17 59 GLN B C 1
ATOM 3837 O O . GLN B 1 59 ? -2.764 -7.824 25.234 1 29.17 59 GLN B O 1
ATOM 3842 N N . LEU B 1 60 ? -1.967 -5.871 24.828 1 33.47 60 LEU B N 1
ATOM 3843 C CA . LEU B 1 60 ? -1.881 -6.203 23.422 1 33.47 60 LEU B CA 1
ATOM 3844 C C . LEU B 1 60 ? -0.773 -7.223 23.156 1 33.47 60 LEU B C 1
ATOM 3846 O O . LEU B 1 60 ? -0.935 -8.133 22.344 1 33.47 60 LEU B O 1
ATOM 3850 N N . TYR B 1 61 ? 0.32 -7.027 23.906 1 33.94 61 TYR B N 1
ATOM 3851 C CA . TYR B 1 61 ? 1.4 -8.008 23.875 1 33.94 61 TYR B CA 1
ATOM 3852 C C . TYR B 1 61 ? 0.893 -9.391 24.266 1 33.94 61 TYR B C 1
ATOM 3854 O O . TYR B 1 61 ? 1.209 -10.383 23.609 1 33.94 61 TYR B O 1
ATOM 3862 N N . LEU B 1 62 ? 0.19 -9.32 25.281 1 33.28 62 LEU B N 1
ATOM 3863 C CA . LEU B 1 62 ? -0.406 -10.562 25.75 1 33.28 62 LEU B CA 1
ATOM 3864 C C . LEU B 1 62 ? -1.363 -11.141 24.719 1 33.28 62 LEU B C 1
ATOM 3866 O O . LEU B 1 62 ? -1.448 -12.359 24.547 1 33.28 62 LEU B O 1
ATOM 3870 N N . LEU B 1 63 ? -1.928 -10.289 24.078 1 34.25 63 LEU B N 1
ATOM 3871 C CA . LEU B 1 63 ? -2.85 -10.75 23.047 1 34.25 63 LEU B CA 1
ATOM 3872 C C . LEU B 1 63 ? -2.09 -11.32 21.859 1 34.25 63 LEU B C 1
ATOM 3874 O O . LEU B 1 63 ? -2.459 -12.367 21.328 1 34.25 63 LEU B O 1
ATOM 3878 N N . VAL B 1 64 ? -1.042 -10.617 21.5 1 37.34 64 VAL B N 1
ATOM 3879 C CA . VAL B 1 64 ? -0.232 -11.172 20.422 1 37.34 64 VAL B CA 1
ATOM 3880 C C . VAL B 1 64 ? 0.408 -12.484 20.875 1 37.34 64 VAL B C 1
ATOM 3882 O O . VAL B 1 64 ? 0.441 -13.461 20.125 1 37.34 64 VAL B O 1
ATOM 3885 N N . GLN B 1 65 ? 0.869 -12.438 22.109 1 33.47 65 GLN B N 1
ATOM 3886 C CA . GLN B 1 65 ? 1.412 -13.656 22.703 1 33.47 65 GLN B CA 1
ATOM 3887 C C . GLN B 1 65 ? 0.366 -14.773 22.734 1 33.47 65 GLN B C 1
ATOM 3889 O O . GLN B 1 65 ? 0.666 -15.922 22.406 1 33.47 65 GLN B O 1
ATOM 3894 N N . LYS B 1 66 ? -0.654 -14.367 23.297 1 32.66 66 LYS B N 1
ATOM 3895 C CA . LYS B 1 66 ? -1.738 -15.344 23.359 1 32.66 66 LYS B CA 1
ATOM 3896 C C . LYS B 1 66 ? -2.152 -15.812 21.969 1 32.66 66 LYS B C 1
ATOM 3898 O O . LYS B 1 66 ? -2.467 -16.984 21.766 1 32.66 66 LYS B O 1
ATOM 3903 N N . MET B 1 67 ? -2.264 -14.875 21.156 1 33.69 67 MET B N 1
ATOM 3904 C CA . MET B 1 67 ? -2.619 -15.273 19.797 1 33.69 67 MET B CA 1
ATOM 3905 C C . MET B 1 67 ? -1.518 -16.125 19.172 1 33.69 67 MET B C 1
ATOM 3907 O O . MET B 1 67 ? -1.8 -17.094 18.453 1 33.69 67 MET B O 1
ATOM 3911 N N . LEU B 1 68 ? -0.303 -15.641 19.406 1 34 68 LEU B N 1
ATOM 3912 C CA . LEU B 1 68 ? 0.827 -16.422 18.922 1 34 68 LEU B CA 1
ATOM 3913 C C . LEU B 1 68 ? 0.972 -17.719 19.719 1 34 68 LEU B C 1
ATOM 3915 O O . LEU B 1 68 ? 1.391 -18.734 19.172 1 34 68 LEU B O 1
ATOM 3919 N N . TRP B 1 69 ? 0.918 -17.562 21.047 1 29.55 69 TRP B N 1
ATOM 3920 C CA . TRP B 1 69 ? 1.023 -18.734 21.906 1 29.55 69 TRP B CA 1
ATOM 3921 C C . TRP B 1 69 ? -0.176 -19.656 21.734 1 29.55 69 TRP B C 1
ATOM 3923 O O . TRP B 1 69 ? -0.129 -20.828 22.125 1 29.55 69 TRP B O 1
ATOM 3933 N N . CYS B 1 70 ? -1.389 -19.016 21.75 1 28.55 70 CYS B N 1
ATOM 3934 C CA . CYS B 1 70 ? -2.359 -20.078 21.547 1 28.55 70 CYS B CA 1
ATOM 3935 C C . CYS B 1 70 ? -1.97 -20.953 20.344 1 28.55 70 CYS B C 1
ATOM 3937 O O . CYS B 1 70 ? -1.563 -20.422 19.312 1 28.55 70 CYS B O 1
ATOM 3939 N N . GLY B 1 71 ? -1.388 -22.031 20.562 1 28.31 71 GLY B N 1
ATOM 3940 C CA . GLY B 1 71 ? -1.096 -23.141 19.672 1 28.31 71 GLY B CA 1
ATOM 3941 C C . GLY B 1 71 ? -1.778 -23.016 18.328 1 28.31 71 GLY B C 1
ATOM 3942 O O . GLY B 1 71 ? -1.664 -23.906 17.484 1 28.31 71 GLY B O 1
ATOM 3943 N N . THR B 1 72 ? -2.746 -22.219 18.312 1 27.3 72 THR B N 1
ATOM 3944 C CA . THR B 1 72 ? -3.58 -22.109 17.109 1 27.3 72 THR B CA 1
ATOM 3945 C C . THR B 1 72 ? -2.859 -21.328 16.016 1 27.3 72 THR B C 1
ATOM 3947 O O . THR B 1 72 ? -3.402 -21.125 14.93 1 27.3 72 THR B O 1
ATOM 3950 N N . LEU B 1 73 ? -1.864 -20.594 16.328 1 29.81 73 LEU B N 1
ATOM 3951 C CA . LEU B 1 73 ? -1.147 -19.953 15.234 1 29.81 73 LEU B CA 1
ATOM 3952 C C . LEU B 1 73 ? -0.429 -20.984 14.375 1 29.81 73 LEU B C 1
ATOM 3954 O O . LEU B 1 73 ? 0.076 -20.656 13.297 1 29.81 73 LEU B O 1
ATOM 3958 N N . ARG B 1 74 ? 0.088 -22 15.039 1 28.11 74 ARG B N 1
ATOM 3959 C CA . ARG B 1 74 ? 0.572 -23.078 14.164 1 28.11 74 ARG B CA 1
ATOM 3960 C C . ARG B 1 74 ? -0.327 -23.234 12.945 1 28.11 74 ARG B C 1
ATOM 3962 O O . ARG B 1 74 ? 0.151 -23.531 11.852 1 28.11 74 ARG B O 1
ATOM 3969 N N . ASP B 1 75 ? -1.57 -23.453 13.32 1 26.73 75 ASP B N 1
ATOM 3970 C CA . ASP B 1 75 ? -2.57 -23.688 12.281 1 26.73 75 ASP B CA 1
ATOM 3971 C C . ASP B 1 75 ? -3.16 -22.359 11.797 1 26.73 75 ASP B C 1
ATOM 3973 O O . ASP B 1 75 ? -4.344 -22.297 11.461 1 26.73 75 ASP B O 1
ATOM 3977 N N . VAL B 1 76 ? -2.551 -21.312 12.172 1 28.36 76 VAL B N 1
ATOM 3978 C CA . VAL B 1 76 ? -3.215 -20.062 11.805 1 28.36 76 VAL B CA 1
ATOM 3979 C C . VAL B 1 76 ? -3.133 -19.859 10.297 1 28.36 76 VAL B C 1
ATOM 3981 O O . VAL B 1 76 ? -2.055 -19.594 9.758 1 28.36 76 VAL B O 1
ATOM 3984 N N . ASN B 1 77 ? -3.615 -20.672 9.656 1 27.3 77 ASN B N 1
ATOM 3985 C CA . ASN B 1 77 ? -3.859 -20.391 8.242 1 27.3 77 ASN B CA 1
ATOM 3986 C C . ASN B 1 77 ? -4.441 -19 8.039 1 27.3 77 ASN B C 1
ATOM 3988 O O . ASN B 1 77 ? -5.184 -18.5 8.891 1 27.3 77 ASN B O 1
ATOM 3992 N N . ILE B 1 78 ? -3.693 -18.203 7.316 1 32.94 78 ILE B N 1
ATOM 3993 C CA . ILE B 1 78 ? -4.164 -16.906 6.844 1 32.94 78 ILE B CA 1
ATOM 3994 C C . ILE B 1 78 ? -5.691 -16.891 6.824 1 32.94 78 ILE B C 1
ATOM 3996 O O . ILE B 1 78 ? -6.312 -15.875 7.133 1 32.94 78 ILE B O 1
ATOM 4000 N N . SER B 1 79 ? -6.285 -18.094 6.504 1 30.23 79 SER B N 1
ATOM 4001 C CA . SER B 1 79 ? -7.742 -18.156 6.426 1 30.23 79 SER B CA 1
ATOM 4002 C C . SER B 1 79 ? -8.375 -17.969 7.801 1 30.23 79 SER B C 1
ATOM 4004 O O . SER B 1 79 ? -9.547 -17.609 7.906 1 30.23 79 SER B O 1
ATOM 4006 N N . ILE B 1 80 ? -7.734 -18.516 8.734 1 30.95 80 ILE B N 1
ATOM 4007 C CA . ILE B 1 80 ? -8.312 -18.5 10.078 1 30.95 80 ILE B CA 1
ATOM 4008 C C . ILE B 1 80 ? -8.242 -17.094 10.656 1 30.95 80 ILE B C 1
ATOM 4010 O O . ILE B 1 80 ? -8.961 -16.766 11.609 1 30.95 80 ILE B O 1
ATOM 4014 N N . PHE B 1 81 ? -7.348 -16.344 10.031 1 36.31 81 PHE B N 1
ATOM 4015 C CA . PHE B 1 81 ? -7.164 -14.969 10.461 1 36.31 81 PHE B CA 1
ATOM 4016 C C . PHE B 1 81 ? -8.477 -14.203 10.406 1 36.31 81 PHE B C 1
ATOM 4018 O O . PHE B 1 81 ? -8.695 -13.266 11.18 1 36.31 81 PHE B O 1
ATOM 4025 N N . CYS B 1 82 ? -9.422 -14.859 9.68 1 36.09 82 CYS B N 1
ATOM 4026 C CA . CYS B 1 82 ? -10.664 -14.141 9.438 1 36.09 82 CYS B CA 1
ATOM 4027 C C . CYS B 1 82 ? -11.477 -14.008 10.727 1 36.09 82 CYS B C 1
ATOM 4029 O O . CYS B 1 82 ? -12.164 -13.008 10.93 1 36.09 82 CYS B O 1
ATOM 4031 N N . LEU B 1 83 ? -11.227 -14.984 11.641 1 34.31 83 LEU B N 1
ATOM 4032 C CA . LEU B 1 83 ? -12.125 -14.984 12.789 1 34.31 83 LEU B CA 1
ATOM 4033 C C . LEU B 1 83 ? -11.781 -13.844 13.742 1 34.31 83 LEU B C 1
ATOM 4035 O O . LEU B 1 83 ? -12.672 -13.281 14.383 1 34.31 83 LEU B O 1
ATOM 4039 N N . LEU B 1 84 ? -10.508 -13.57 13.836 1 37.97 84 LEU B N 1
ATOM 4040 C CA . LEU B 1 84 ? -10.109 -12.562 14.82 1 37.97 84 LEU B CA 1
ATOM 4041 C C . LEU B 1 84 ? -10.359 -11.156 14.289 1 37.97 84 LEU B C 1
ATOM 4043 O O . LEU B 1 84 ? -10.344 -10.188 15.055 1 37.97 84 LEU B O 1
ATOM 4047 N N . THR B 1 85 ? -10.719 -11.164 12.961 1 51.44 85 THR B N 1
ATOM 4048 C CA . THR B 1 85 ? -10.938 -9.852 12.359 1 51.44 85 THR B CA 1
ATOM 4049 C C . THR B 1 85 ? -12.352 -9.359 12.633 1 51.44 85 THR B C 1
ATOM 4051 O O . THR B 1 85 ? -12.609 -8.148 12.633 1 51.44 85 THR B O 1
ATOM 4054 N N . ARG B 1 86 ? -13.156 -10.281 13.133 1 51.84 86 ARG B N 1
ATOM 4055 C CA . ARG B 1 86 ? -14.578 -9.969 13.227 1 51.84 86 ARG B CA 1
ATOM 4056 C C . ARG B 1 86 ? -14.852 -9.008 14.383 1 51.84 86 ARG B C 1
ATOM 4058 O O . ARG B 1 86 ? -15.586 -8.031 14.227 1 51.84 86 ARG B O 1
ATOM 4065 N N . PRO B 1 87 ? -14.258 -9.266 15.484 1 50.34 87 PRO B N 1
ATOM 4066 C CA . PRO B 1 87 ? -14.5 -8.312 16.578 1 50.34 87 PRO B CA 1
ATOM 4067 C C . PRO B 1 87 ? -14.031 -6.902 16.234 1 50.34 87 PRO B C 1
ATOM 4069 O O . PRO B 1 87 ? -14.695 -5.926 16.594 1 50.34 87 PRO B O 1
ATOM 4072 N N . SER B 1 88 ? -13.023 -6.852 15.469 1 60.62 88 SER B N 1
ATOM 4073 C CA . SER B 1 88 ? -12.516 -5.535 15.109 1 60.62 88 SER B CA 1
ATOM 4074 C C . SER B 1 88 ? -13.461 -4.809 14.164 1 60.62 88 SER B C 1
ATOM 4076 O O . SER B 1 88 ? -13.688 -3.605 14.305 1 60.62 88 SER B O 1
ATOM 4078 N N . ILE B 1 89 ? -14 -5.559 13.359 1 62.88 89 ILE B N 1
ATOM 4079 C CA . ILE B 1 89 ? -14.914 -4.984 12.383 1 62.88 89 ILE B CA 1
ATOM 4080 C C . ILE B 1 89 ? -16.172 -4.473 13.078 1 62.88 89 ILE B C 1
ATOM 4082 O O . ILE B 1 89 ? -16.609 -3.348 12.836 1 62.88 89 ILE B O 1
ATOM 4086 N N . ARG B 1 90 ? -16.688 -5.238 13.961 1 64.69 90 ARG B N 1
ATOM 4087 C CA . ARG B 1 90 ? -17.906 -4.855 14.672 1 64.69 90 ARG B CA 1
ATOM 4088 C C . ARG B 1 90 ? -17.672 -3.625 15.539 1 64.69 90 ARG B C 1
ATOM 4090 O O . ARG B 1 90 ? -18.5 -2.723 15.594 1 64.69 90 ARG B O 1
ATOM 4097 N N . LEU B 1 91 ? -16.594 -3.654 16.141 1 66.75 91 LEU B N 1
ATOM 4098 C CA . LEU B 1 91 ? -16.281 -2.529 17.016 1 66.75 91 LEU B CA 1
ATOM 4099 C C . LEU B 1 91 ? -16.125 -1.24 16.203 1 66.75 91 LEU B C 1
ATOM 4101 O O . LEU B 1 91 ? -16.703 -0.21 16.562 1 66.75 91 LEU B O 1
ATOM 4105 N N . LEU B 1 92 ? -15.422 -1.332 15.109 1 72.75 92 LEU B N 1
ATOM 4106 C CA . LEU B 1 92 ? -15.188 -0.133 14.312 1 72.75 92 LEU B CA 1
ATOM 4107 C C . LEU B 1 92 ? -16.469 0.356 13.664 1 72.75 92 LEU B C 1
ATOM 4109 O O . LEU B 1 92 ? -16.75 1.559 13.648 1 72.75 92 LEU B O 1
ATOM 4113 N N . THR B 1 93 ? -17.219 -0.498 13.195 1 74.06 93 THR B N 1
ATOM 4114 C CA . THR B 1 93 ? -18.453 -0.11 12.539 1 74.06 93 THR B CA 1
ATOM 4115 C C . THR B 1 93 ? -19.422 0.507 13.547 1 74.06 93 THR B C 1
ATOM 4117 O O . THR B 1 93 ? -20.125 1.475 13.227 1 74.06 93 THR B O 1
ATOM 4120 N N . ARG B 1 94 ? -19.422 -0.005 14.672 1 77.19 94 ARG B N 1
ATOM 4121 C CA . ARG B 1 94 ? -20.297 0.527 15.703 1 77.19 94 ARG B CA 1
ATOM 4122 C C . ARG B 1 94 ? -19.828 1.894 16.188 1 77.19 94 ARG B C 1
ATOM 4124 O O . ARG B 1 94 ? -20.609 2.834 16.281 1 77.19 94 ARG B O 1
ATOM 4131 N N . ILE B 1 95 ? -18.641 2.023 16.375 1 83.56 95 ILE B N 1
ATOM 4132 C CA . ILE B 1 95 ? -18.062 3.238 16.953 1 83.56 95 ILE B CA 1
ATOM 4133 C C . ILE B 1 95 ? -18.188 4.387 15.945 1 83.56 95 ILE B C 1
ATOM 4135 O O . ILE B 1 95 ? -18.516 5.512 16.328 1 83.56 95 ILE B O 1
ATOM 4139 N N . PHE B 1 96 ? -17.969 4.09 14.688 1 89.88 96 PHE B N 1
ATOM 4140 C CA . PHE B 1 96 ? -17.922 5.16 13.703 1 89.88 96 PHE B CA 1
ATOM 4141 C C . PHE B 1 96 ? -19.25 5.273 12.961 1 89.88 96 PHE B C 1
ATOM 4143 O O . PHE B 1 96 ? -19.484 6.246 12.242 1 89.88 96 PHE B O 1
ATOM 4150 N N . GLY B 1 97 ? -20.141 4.32 13.156 1 90 97 GLY B N 1
ATOM 4151 C CA . GLY B 1 97 ? -21.484 4.41 12.609 1 90 97 GLY B CA 1
ATOM 4152 C C . GLY B 1 97 ? -21.562 4.07 11.133 1 90 97 GLY B C 1
ATOM 4153 O O . GLY B 1 97 ? -22.234 4.758 10.367 1 90 97 GLY B O 1
ATOM 4154 N N . TYR B 1 98 ? -20.891 3.154 10.688 1 92.31 98 TYR B N 1
ATOM 4155 C CA . TYR B 1 98 ? -20.953 2.674 9.312 1 92.31 98 TYR B CA 1
ATOM 4156 C C . TYR B 1 98 ? -21.344 1.2 9.273 1 92.31 98 TYR B C 1
ATOM 4158 O O . TYR B 1 98 ? -21.125 0.467 10.242 1 92.31 98 TYR B O 1
ATOM 4166 N N . ASP B 1 99 ? -21.812 0.734 8.125 1 88.12 99 ASP B N 1
ATOM 4167 C CA . ASP B 1 99 ? -22.266 -0.646 7.996 1 88.12 99 ASP B CA 1
ATOM 4168 C C . ASP B 1 99 ? -21.094 -1.601 7.812 1 88.12 99 ASP B C 1
ATOM 4170 O O . ASP B 1 99 ? -21.156 -2.758 8.227 1 88.12 99 ASP B O 1
ATOM 4174 N N . MET B 1 100 ? -20.062 -1.051 7.129 1 86.88 100 MET B N 1
ATOM 4175 C CA . MET B 1 100 ? -19 -1.955 6.723 1 86.88 100 MET B CA 1
ATOM 4176 C C . MET B 1 100 ? -17.625 -1.308 6.926 1 86.88 100 MET B C 1
ATOM 4178 O O . MET B 1 100 ? -17.516 -0.081 6.977 1 86.88 100 MET B O 1
ATOM 4182 N N . MET B 1 101 ? -16.703 -2.238 7.105 1 86.75 101 MET B N 1
ATOM 4183 C CA . MET B 1 101 ? -15.312 -1.836 7.203 1 86.75 101 MET B CA 1
ATOM 4184 C C . MET B 1 101 ? -14.414 -2.787 6.418 1 86.75 101 MET B C 1
ATOM 4186 O O . MET B 1 101 ? -14.594 -4.004 6.473 1 86.75 101 MET B O 1
ATOM 4190 N N . LEU B 1 102 ? -13.57 -2.236 5.59 1 86.75 102 LEU B N 1
ATOM 4191 C CA . LEU B 1 102 ? -12.539 -3.002 4.898 1 86.75 102 LEU B CA 1
ATOM 4192 C C . LEU B 1 102 ? -11.156 -2.709 5.484 1 86.75 102 LEU B C 1
ATOM 4194 O O . LEU B 1 102 ? -10.625 -1.611 5.309 1 86.75 102 LEU B O 1
ATOM 4198 N N . PRO B 1 103 ? -10.617 -3.707 6.199 1 85.44 103 PRO B N 1
ATOM 4199 C CA . PRO B 1 103 ? -9.281 -3.506 6.77 1 85.44 103 PRO B CA 1
ATOM 4200 C C . PRO B 1 103 ? -8.18 -3.592 5.723 1 85.44 103 PRO B C 1
ATOM 4202 O O . PRO B 1 103 ? -8.242 -4.422 4.812 1 85.44 103 PRO B O 1
ATOM 4205 N N . MET B 1 104 ? -7.25 -2.686 5.773 1 87.25 104 MET B N 1
ATOM 4206 C CA . MET B 1 104 ? -6.055 -2.65 4.938 1 87.25 104 MET B CA 1
ATOM 4207 C C . MET B 1 104 ? -4.797 -2.52 5.793 1 87.25 104 MET B C 1
ATOM 4209 O O . MET B 1 104 ? -4.84 -2.727 7.004 1 87.25 104 MET B O 1
ATOM 4213 N N . ASN B 1 105 ? -3.646 -2.225 5.16 1 85.62 105 ASN B N 1
ATOM 4214 C CA . ASN B 1 105 ? -2.381 -2.236 5.887 1 85.62 105 ASN B CA 1
ATOM 4215 C C . ASN B 1 105 ? -1.864 -0.823 6.137 1 85.62 105 ASN B C 1
ATOM 4217 O O . ASN B 1 105 ? -1.44 -0.499 7.246 1 85.62 105 ASN B O 1
ATOM 4221 N N . THR B 1 106 ? -1.832 0.01 5.141 1 88.81 106 THR B N 1
ATOM 4222 C CA . THR B 1 106 ? -1.264 1.349 5.254 1 88.81 106 THR B CA 1
ATOM 4223 C C . THR B 1 106 ? -2.275 2.404 4.816 1 88.81 106 THR B C 1
ATOM 4225 O O . THR B 1 106 ? -3.268 2.086 4.16 1 88.81 106 THR B O 1
ATOM 4228 N N . GLY B 1 107 ? -1.991 3.637 5.227 1 91.19 107 GLY B N 1
ATOM 4229 C CA . GLY B 1 107 ? -2.828 4.734 4.77 1 91.19 107 GLY B CA 1
ATOM 4230 C C . GLY B 1 107 ? -2.926 4.824 3.258 1 91.19 107 GLY B C 1
ATOM 4231 O O . GLY B 1 107 ? -4.004 5.074 2.713 1 91.19 107 GLY B O 1
ATOM 4232 N N . ALA B 1 108 ? -1.822 4.594 2.555 1 91.69 108 ALA B N 1
ATOM 4233 C CA . ALA B 1 108 ? -1.798 4.629 1.095 1 91.69 108 ALA B CA 1
ATOM 4234 C C . ALA B 1 108 ? -2.727 3.572 0.505 1 91.69 108 ALA B C 1
ATOM 4236 O O . ALA B 1 108 ? -3.439 3.836 -0.467 1 91.69 108 ALA B O 1
ATOM 4237 N N . GLU B 1 109 ? -2.715 2.416 1.055 1 91.94 109 GLU B N 1
ATOM 4238 C CA . GLU B 1 109 ? -3.605 1.359 0.583 1 91.94 109 GLU B CA 1
ATOM 4239 C C . GLU B 1 109 ? -5.066 1.692 0.883 1 91.94 109 GLU B C 1
ATOM 4241 O O . GLU B 1 109 ? -5.961 1.338 0.113 1 91.94 109 GLU B O 1
ATOM 4246 N N . GLY B 1 110 ? -5.262 2.348 2.076 1 93.94 110 GLY B N 1
ATOM 4247 C CA . GLY B 1 110 ? -6.605 2.836 2.352 1 93.94 110 GLY B CA 1
ATOM 4248 C C . GLY B 1 110 ? -7.109 3.809 1.305 1 93.94 110 GLY B C 1
ATOM 4249 O O . GLY B 1 110 ? -8.258 3.713 0.864 1 93.94 110 GLY B O 1
ATOM 4250 N N . VAL B 1 111 ? -6.258 4.719 0.905 1 97.31 111 VAL B N 1
ATOM 4251 C CA . VAL B 1 111 ? -6.613 5.699 -0.115 1 97.31 111 VAL B CA 1
ATOM 4252 C C . VAL B 1 111 ? -6.863 4.992 -1.445 1 97.31 111 VAL B C 1
ATOM 4254 O O . VAL B 1 111 ? -7.836 5.297 -2.143 1 97.31 111 VAL B O 1
ATOM 4257 N N . GLU B 1 112 ? -5.988 4.043 -1.811 1 96.06 112 GLU B N 1
ATOM 4258 C CA . GLU B 1 112 ? -6.172 3.232 -3.012 1 96.06 112 GLU B CA 1
ATOM 4259 C C . GLU B 1 112 ? -7.531 2.543 -3.01 1 96.06 112 GLU B C 1
ATOM 4261 O O . GLU B 1 112 ? -8.211 2.5 -4.035 1 96.06 112 GLU B O 1
ATOM 4266 N N . THR B 1 113 ? -7.887 2.016 -1.892 1 94.31 113 THR B N 1
ATOM 4267 C CA . THR B 1 113 ? -9.156 1.317 -1.743 1 94.31 113 THR B CA 1
ATOM 4268 C C . THR B 1 113 ? -10.328 2.279 -1.927 1 94.31 113 THR B C 1
ATOM 4270 O O . THR B 1 113 ? -11.297 1.964 -2.623 1 94.31 113 THR B O 1
ATOM 4273 N N . ALA B 1 114 ? -10.227 3.42 -1.272 1 97.44 114 ALA B N 1
ATOM 4274 C CA . ALA B 1 114 ? -11.297 4.414 -1.37 1 97.44 114 ALA B CA 1
ATOM 4275 C C . ALA B 1 114 ? -11.469 4.895 -2.809 1 97.44 114 ALA B C 1
ATOM 4277 O O . ALA B 1 114 ? -12.594 5.105 -3.266 1 97.44 114 ALA B O 1
ATOM 4278 N N . LEU B 1 115 ? -10.391 5.086 -3.543 1 97.81 115 LEU B N 1
ATOM 4279 C CA . LEU B 1 115 ? -10.445 5.508 -4.938 1 97.81 115 LEU B CA 1
ATOM 4280 C C . LEU B 1 115 ? -11.117 4.449 -5.801 1 97.81 115 LEU B C 1
ATOM 4282 O O . LEU B 1 115 ? -11.984 4.77 -6.621 1 97.81 115 LEU B O 1
ATOM 4286 N N . LYS B 1 116 ? -10.695 3.232 -5.625 1 96 116 LYS B N 1
ATOM 4287 C CA . LYS B 1 116 ? -11.281 2.139 -6.391 1 96 116 LYS B CA 1
ATOM 4288 C C . LYS B 1 116 ? -12.766 1.984 -6.078 1 96 116 LYS B C 1
ATOM 4290 O O . LYS B 1 116 ? -13.578 1.75 -6.977 1 96 116 LYS B O 1
ATOM 4295 N N . LEU B 1 117 ? -13.094 2.121 -4.809 1 94.75 117 LEU B N 1
ATOM 4296 C CA . LEU B 1 117 ? -14.492 2.045 -4.379 1 94.75 117 LEU B CA 1
ATOM 4297 C C . LEU B 1 117 ? -15.32 3.145 -5.031 1 94.75 117 LEU B C 1
ATOM 4299 O O . LEU B 1 117 ? -16.422 2.889 -5.508 1 94.75 117 LEU B O 1
ATOM 4303 N N . ALA B 1 118 ? -14.797 4.348 -5.016 1 98.12 118 ALA B N 1
ATOM 4304 C CA . ALA B 1 118 ? -15.516 5.488 -5.582 1 98.12 118 ALA B CA 1
ATOM 4305 C C . ALA B 1 118 ? -15.758 5.301 -7.074 1 98.12 118 ALA B C 1
ATOM 4307 O O . ALA B 1 118 ? -16.859 5.539 -7.57 1 98.12 118 ALA B O 1
ATOM 4308 N N . LYS B 1 119 ? -14.766 4.887 -7.805 1 97.56 119 LYS B N 1
ATOM 4309 C CA . LYS B 1 119 ? -14.898 4.676 -9.242 1 97.56 119 LYS B CA 1
ATOM 4310 C C . LYS B 1 119 ? -15.922 3.588 -9.547 1 97.56 119 LYS B C 1
ATOM 4312 O O . LYS B 1 119 ? -16.812 3.779 -10.375 1 97.56 119 LYS B O 1
ATOM 4317 N N . LYS B 1 120 ? -15.727 2.486 -8.867 1 95.81 120 LYS B N 1
ATOM 4318 C CA . LYS B 1 120 ? -16.641 1.374 -9.094 1 95.81 120 LYS B CA 1
ATOM 4319 C C . LYS B 1 120 ? -18.078 1.772 -8.773 1 95.81 120 LYS B C 1
ATOM 4321 O O . LYS B 1 120 ? -19 1.473 -9.547 1 95.81 120 LYS B O 1
ATOM 4326 N N . TRP B 1 121 ? -18.297 2.402 -7.629 1 97.56 121 TRP B N 1
ATOM 4327 C CA . TRP B 1 121 ? -19.609 2.924 -7.266 1 97.56 121 TRP B CA 1
ATOM 4328 C C . TRP B 1 121 ? -20.141 3.865 -8.344 1 97.56 121 TRP B C 1
ATOM 4330 O O . TRP B 1 121 ? -21.312 3.809 -8.703 1 97.56 121 TRP B O 1
ATOM 4340 N N . GLY B 1 122 ? -19.266 4.742 -8.844 1 98.19 122 GLY B N 1
ATOM 4341 C CA . GLY B 1 122 ? -19.656 5.691 -9.875 1 98.19 122 GLY B CA 1
ATOM 4342 C C . GLY B 1 122 ? -20.203 5.027 -11.125 1 98.19 122 GLY B C 1
ATOM 4343 O O . GLY B 1 122 ? -21.219 5.48 -11.672 1 98.19 122 GLY B O 1
ATOM 4344 N N . TYR B 1 123 ? -19.594 3.979 -11.531 1 97.12 123 TYR B N 1
ATOM 4345 C CA . TYR B 1 123 ? -20.031 3.271 -12.727 1 97.12 123 TYR B CA 1
ATOM 4346 C C . TYR B 1 123 ? -21.281 2.447 -12.43 1 97.12 123 TYR B C 1
ATOM 4348 O O . TYR B 1 123 ? -22.234 2.459 -13.211 1 97.12 123 TYR B O 1
ATOM 4356 N N . MET B 1 124 ? -21.375 1.841 -11.359 1 95.88 124 MET B N 1
ATOM 4357 C CA . MET B 1 124 ? -22.422 0.864 -11.078 1 95.88 124 MET B CA 1
ATOM 4358 C C . MET B 1 124 ? -23.688 1.554 -10.602 1 95.88 124 MET B C 1
ATOM 4360 O O . MET B 1 124 ? -24.797 1.086 -10.875 1 95.88 124 MET B O 1
ATOM 4364 N N . LYS B 1 125 ? -23.578 2.646 -9.852 1 96.75 125 LYS B N 1
ATOM 4365 C CA . LYS B 1 125 ? -24.734 3.219 -9.164 1 96.75 125 LYS B CA 1
ATOM 4366 C C . LYS B 1 125 ? -25.062 4.609 -9.711 1 96.75 125 LYS B C 1
ATOM 4368 O O . LYS B 1 125 ? -26.219 4.918 -9.977 1 96.75 125 LYS B O 1
ATOM 4373 N N . LYS B 1 126 ? -24.109 5.398 -9.875 1 97.25 126 LYS B N 1
ATOM 4374 C CA . LYS B 1 126 ? -24.328 6.773 -10.32 1 97.25 126 LYS B CA 1
ATOM 4375 C C . LYS B 1 126 ? -24.578 6.832 -11.82 1 97.25 126 LYS B C 1
ATOM 4377 O O . LYS B 1 126 ? -25.266 7.742 -12.305 1 97.25 126 LYS B O 1
ATOM 4382 N N . GLY B 1 127 ? -23.969 5.844 -12.594 1 97.31 127 GLY B N 1
ATOM 4383 C CA . GLY B 1 127 ? -24.172 5.809 -14.031 1 97.31 127 GLY B CA 1
ATOM 4384 C C . GLY B 1 127 ? -23.172 6.672 -14.789 1 97.31 127 GLY B C 1
ATOM 4385 O O . GLY B 1 127 ? -23.531 7.309 -15.781 1 97.31 127 GLY B O 1
ATOM 4386 N N . ILE B 1 128 ? -21.953 6.738 -14.344 1 97.56 128 ILE B N 1
ATOM 4387 C CA . ILE B 1 128 ? -20.891 7.488 -15.016 1 97.56 128 ILE B CA 1
ATOM 4388 C C . ILE B 1 128 ? -20.547 6.816 -16.344 1 97.56 128 ILE B C 1
ATOM 4390 O O . ILE B 1 128 ? -20.531 5.586 -16.438 1 97.56 128 ILE B O 1
ATOM 4394 N N . THR B 1 129 ? -20.266 7.633 -17.328 1 96 129 THR B N 1
ATOM 4395 C CA . THR B 1 129 ? -19.859 7.121 -18.625 1 96 129 THR B CA 1
ATOM 4396 C C . THR B 1 129 ? -18.594 6.258 -18.484 1 96 129 THR B C 1
ATOM 4398 O O . THR B 1 129 ? -17.703 6.582 -17.719 1 96 129 THR B O 1
ATOM 4401 N N . LYS B 1 130 ? -18.594 5.238 -19.234 1 93.56 130 LYS B N 1
ATOM 4402 C CA . LYS B 1 130 ? -17.5 4.277 -19.172 1 93.56 130 LYS B CA 1
ATOM 4403 C C . LYS B 1 130 ? -16.141 4.973 -19.312 1 93.56 130 LYS B C 1
ATOM 4405 O O . LYS B 1 130 ? -15.961 5.793 -20.219 1 93.56 130 LYS B O 1
ATOM 4410 N N . ASP B 1 131 ? -15.258 4.723 -18.359 1 93.62 131 ASP B N 1
ATOM 4411 C CA . ASP B 1 131 ? -13.859 5.125 -18.375 1 93.62 131 ASP B CA 1
ATOM 4412 C C . ASP B 1 131 ? -13.711 6.625 -18.156 1 93.62 131 ASP B C 1
ATOM 4414 O O . ASP B 1 131 ? -12.664 7.207 -18.453 1 93.62 131 ASP B O 1
ATOM 4418 N N . GLU B 1 132 ? -14.734 7.312 -17.594 1 96.44 132 GLU B N 1
ATOM 4419 C CA . GLU B 1 132 ? -14.68 8.766 -17.484 1 96.44 132 GLU B CA 1
ATOM 4420 C C . GLU B 1 132 ? -14.828 9.211 -16.031 1 96.44 132 GLU B C 1
ATOM 4422 O O . GLU B 1 132 ? -15.078 10.391 -15.75 1 96.44 132 GLU B O 1
ATOM 4427 N N . ALA B 1 133 ? -14.695 8.258 -15.148 1 98.06 133 ALA B N 1
ATOM 4428 C CA . ALA B 1 133 ? -14.852 8.625 -13.742 1 98.06 133 ALA B CA 1
ATOM 4429 C C . ALA B 1 133 ? -13.82 9.664 -13.328 1 98.06 133 ALA B C 1
ATOM 4431 O O . ALA B 1 133 ? -12.648 9.57 -13.703 1 98.06 133 ALA B O 1
ATOM 4432 N N . LEU B 1 134 ? -14.273 10.711 -12.625 1 98.44 134 LEU B N 1
ATOM 4433 C CA . LEU B 1 134 ? -13.414 11.781 -12.133 1 98.44 134 LEU B CA 1
ATOM 4434 C C . LEU B 1 134 ? -13.375 11.789 -10.609 1 98.44 134 LEU B C 1
ATOM 4436 O O . LEU B 1 134 ? -14.367 11.469 -9.953 1 98.44 134 LEU B O 1
ATOM 4440 N N . ILE B 1 135 ? -12.234 12.086 -10.055 1 98.56 135 ILE B N 1
ATOM 4441 C CA . ILE B 1 135 ? -12.039 12.32 -8.633 1 98.56 135 ILE B CA 1
ATOM 4442 C C . ILE B 1 135 ? -11.586 13.758 -8.398 1 98.56 135 ILE B C 1
ATOM 4444 O O . ILE B 1 135 ? -10.664 14.242 -9.07 1 98.56 135 ILE B O 1
ATOM 4448 N N . VAL B 1 136 ? -12.242 14.445 -7.551 1 98.38 136 VAL B N 1
ATOM 4449 C CA . VAL B 1 136 ? -11.844 15.797 -7.18 1 98.38 136 VAL B CA 1
ATOM 4450 C C . VAL B 1 136 ? -11.07 15.773 -5.863 1 98.38 136 VAL B C 1
ATOM 4452 O O . VAL B 1 136 ? -11.438 15.047 -4.938 1 98.38 136 VAL B O 1
ATOM 4455 N N . SER B 1 137 ? -9.961 16.438 -5.797 1 97.81 137 SER B N 1
ATOM 4456 C CA . SER B 1 137 ? -9.18 16.625 -4.578 1 97.81 137 SER B CA 1
ATOM 4457 C C . SER B 1 137 ? -8.75 18.078 -4.414 1 97.81 137 SER B C 1
ATOM 4459 O O . SER B 1 137 ? -9.023 18.906 -5.277 1 97.81 137 SER B O 1
ATOM 4461 N N . CYS B 1 138 ? -8.172 18.391 -3.324 1 97.31 138 CYS B N 1
ATOM 4462 C CA . CYS B 1 138 ? -7.84 19.766 -3.02 1 97.31 138 CYS B CA 1
ATOM 4463 C C . CYS B 1 138 ? -6.379 20.062 -3.33 1 97.31 138 CYS B C 1
ATOM 4465 O O . CYS B 1 138 ? -5.527 19.188 -3.227 1 97.31 138 CYS B O 1
ATOM 4467 N N . CYS B 1 139 ? -6.145 21.281 -3.693 1 94.62 139 CYS B N 1
ATOM 4468 C CA . CYS B 1 139 ? -4.766 21.75 -3.758 1 94.62 139 CYS B CA 1
ATOM 4469 C C . CYS B 1 139 ? -4.098 21.672 -2.389 1 94.62 139 CYS B C 1
ATOM 4471 O O . CYS B 1 139 ? -4.73 21.953 -1.371 1 94.62 139 CYS B O 1
ATOM 4473 N N . GLY B 1 140 ? -2.807 21.203 -2.391 1 92.38 140 GLY B N 1
ATOM 4474 C CA . GLY B 1 140 ? -2.068 21.078 -1.144 1 92.38 140 GLY B CA 1
ATOM 4475 C C . GLY B 1 140 ? -2.301 19.75 -0.44 1 92.38 140 GLY B C 1
ATOM 4476 O O . GLY B 1 140 ? -1.746 19.5 0.634 1 92.38 140 GLY B O 1
ATOM 4477 N N . CYS B 1 141 ? -3.014 18.859 -1.1 1 94.88 141 CYS B N 1
ATOM 4478 C CA . CYS B 1 141 ? -3.389 17.609 -0.45 1 94.88 141 CYS B CA 1
ATOM 4479 C C . CYS B 1 141 ? -2.201 16.656 -0.38 1 94.88 141 CYS B C 1
ATOM 4481 O O . CYS B 1 141 ? -1.254 16.781 -1.158 1 94.88 141 CYS B O 1
ATOM 4483 N N . PHE B 1 142 ? -2.225 15.781 0.552 1 92.81 142 PHE B N 1
ATOM 4484 C CA . PHE B 1 142 ? -1.357 14.617 0.68 1 92.81 142 PHE B CA 1
ATOM 4485 C C . PHE B 1 142 ? -2.176 13.367 0.974 1 92.81 142 PHE B C 1
ATOM 4487 O O . PHE B 1 142 ? -2.723 13.219 2.068 1 92.81 142 PHE B O 1
ATOM 4494 N N . HIS B 1 143 ? -2.184 12.43 0.048 1 96.44 143 HIS B N 1
ATOM 4495 C CA . HIS B 1 143 ? -2.994 11.227 0.213 1 96.44 143 HIS B CA 1
ATOM 4496 C C . HIS B 1 143 ? -2.139 9.969 0.102 1 96.44 143 HIS B C 1
ATOM 4498 O O . HIS B 1 143 ? -2.67 8.859 -0.041 1 96.44 143 HIS B O 1
ATOM 4504 N N . GLY B 1 144 ? -0.865 10.125 0.12 1 91.69 144 GLY B N 1
ATOM 4505 C CA . GLY B 1 144 ? 0.013 8.969 0.04 1 91.69 144 GLY B CA 1
ATOM 4506 C C . GLY B 1 144 ? 1.022 9.062 -1.089 1 91.69 144 GLY B C 1
ATOM 4507 O O . GLY B 1 144 ? 1.157 10.109 -1.723 1 91.69 144 GLY B O 1
ATOM 4508 N N . ARG B 1 145 ? 1.757 7.938 -1.32 1 90.56 145 ARG B N 1
ATOM 4509 C CA . ARG B 1 145 ? 2.883 8.023 -2.244 1 90.56 145 ARG B CA 1
ATOM 4510 C C . ARG B 1 145 ? 2.779 6.969 -3.338 1 90.56 145 ARG B C 1
ATOM 4512 O O . ARG B 1 145 ? 3.74 6.734 -4.074 1 90.56 145 ARG B O 1
ATOM 4519 N N . THR B 1 146 ? 1.688 6.25 -3.441 1 94.56 146 THR B N 1
ATOM 4520 C CA . THR B 1 146 ? 1.479 5.41 -4.613 1 94.56 146 THR B CA 1
ATOM 4521 C C . THR B 1 146 ? 1.321 6.262 -5.871 1 94.56 146 THR B C 1
ATOM 4523 O O . THR B 1 146 ? 1.093 7.469 -5.781 1 94.56 146 THR B O 1
ATOM 4526 N N . LEU B 1 147 ? 1.423 5.672 -6.977 1 96.31 147 LEU B N 1
ATOM 4527 C CA . LEU B 1 147 ? 1.312 6.418 -8.227 1 96.31 147 LEU B CA 1
ATOM 4528 C C . LEU B 1 147 ? -0.067 7.059 -8.352 1 96.31 147 LEU B C 1
ATOM 4530 O O . LEU B 1 147 ? -0.189 8.188 -8.836 1 96.31 147 LEU B O 1
ATOM 4534 N N . ALA B 1 148 ? -1.104 6.383 -7.914 1 96.62 148 ALA B N 1
ATOM 4535 C CA . ALA B 1 148 ? -2.441 6.969 -7.957 1 96.62 148 ALA B CA 1
ATOM 4536 C C . ALA B 1 148 ? -2.557 8.141 -6.984 1 96.62 148 ALA B C 1
ATOM 4538 O O . ALA B 1 148 ? -3.104 9.188 -7.332 1 96.62 148 ALA B O 1
ATOM 4539 N N . ALA B 1 149 ? -2.021 7.984 -5.836 1 95.44 149 ALA B N 1
ATOM 4540 C CA . ALA B 1 149 ? -2.096 9.031 -4.82 1 95.44 149 ALA B CA 1
ATOM 4541 C C . ALA B 1 149 ? -1.31 10.266 -5.246 1 95.44 149 ALA B C 1
ATOM 4543 O O . ALA B 1 149 ? -1.8 11.391 -5.129 1 95.44 149 ALA B O 1
ATOM 4544 N N . VAL B 1 150 ? -0.094 10.062 -5.773 1 94.31 150 VAL B N 1
ATOM 4545 C CA . VAL B 1 150 ? 0.748 11.203 -6.121 1 94.31 150 VAL B CA 1
ATOM 4546 C C . VAL B 1 150 ? 0.179 11.914 -7.348 1 94.31 150 VAL B C 1
ATOM 4548 O O . VAL B 1 150 ? 0.448 13.094 -7.57 1 94.31 150 VAL B O 1
ATOM 4551 N N . SER B 1 151 ? -0.616 11.211 -8.117 1 95.69 151 SER B N 1
ATOM 4552 C CA . SER B 1 151 ? -1.232 11.812 -9.297 1 95.69 151 SER B CA 1
ATOM 4553 C C . SER B 1 151 ? -2.201 12.922 -8.906 1 95.69 151 SER B C 1
ATOM 4555 O O . SER B 1 151 ? -2.568 13.75 -9.742 1 95.69 151 SER B O 1
ATOM 4557 N N . MET B 1 152 ? -2.619 12.969 -7.668 1 95.12 152 MET B N 1
ATOM 4558 C CA . MET B 1 152 ? -3.516 14.008 -7.188 1 95.12 152 MET B CA 1
ATOM 4559 C C . MET B 1 152 ? -2.732 15.133 -6.512 1 95.12 152 MET B C 1
ATOM 4561 O O . MET B 1 152 ? -3.301 16.172 -6.156 1 95.12 152 MET B O 1
ATOM 4565 N N . SER B 1 153 ? -1.435 14.961 -6.375 1 92.62 153 SER B N 1
ATOM 4566 C CA . SER B 1 153 ? -0.634 15.875 -5.574 1 92.62 153 SER B CA 1
ATOM 4567 C C . SER B 1 153 ? -0.293 17.141 -6.355 1 92.62 153 SER B C 1
ATOM 4569 O O . SER B 1 153 ? -0.138 17.094 -7.578 1 92.62 153 SER B O 1
ATOM 4571 N N . CYS B 1 154 ? -0.194 18.25 -5.613 1 90.06 154 CYS B N 1
ATOM 4572 C CA . CYS B 1 154 ? 0.297 19.516 -6.168 1 90.06 154 CYS B CA 1
ATOM 4573 C C . CYS B 1 154 ? 1.751 19.75 -5.781 1 90.06 154 CYS B C 1
ATOM 4575 O O . CYS B 1 154 ? 2.291 20.828 -6.012 1 90.06 154 CYS B O 1
ATOM 4577 N N . ASP B 1 155 ? 2.348 18.828 -5.223 1 87.44 155 ASP B N 1
ATOM 4578 C CA . ASP B 1 155 ? 3.764 18.906 -4.875 1 87.44 155 ASP B CA 1
ATOM 4579 C C . ASP B 1 155 ? 4.637 18.406 -6.023 1 87.44 155 ASP B C 1
ATOM 4581 O O . ASP B 1 155 ? 4.637 17.203 -6.336 1 87.44 155 ASP B O 1
ATOM 4585 N N . ASN B 1 156 ? 5.426 19.281 -6.57 1 88.94 156 ASN B N 1
ATOM 4586 C CA . ASN B 1 156 ? 6.266 18.938 -7.715 1 88.94 156 ASN B CA 1
ATOM 4587 C C . ASN B 1 156 ? 7.246 17.812 -7.375 1 88.94 156 ASN B C 1
ATOM 4589 O O . ASN B 1 156 ? 7.547 16.969 -8.219 1 88.94 156 ASN B O 1
ATOM 4593 N N . ASP B 1 157 ? 7.715 17.797 -6.172 1 83.5 157 ASP B N 1
ATOM 4594 C CA . ASP B 1 157 ? 8.68 16.781 -5.762 1 83.5 157 ASP B CA 1
ATOM 4595 C C . ASP B 1 157 ? 8.039 15.398 -5.738 1 83.5 157 ASP B C 1
ATOM 4597 O O . ASP B 1 157 ? 8.711 14.398 -5.969 1 83.5 157 ASP B O 1
ATOM 4601 N N . ALA B 1 158 ? 6.793 15.383 -5.504 1 87.31 158 ALA B N 1
ATOM 4602 C CA . ALA B 1 158 ? 6.082 14.109 -5.402 1 87.31 158 ALA B CA 1
ATOM 4603 C C . ALA B 1 158 ? 5.672 13.594 -6.781 1 87.31 158 ALA B C 1
ATOM 4605 O O . ALA B 1 158 ? 5.438 12.398 -6.961 1 87.31 158 ALA B O 1
ATOM 4606 N N . THR B 1 159 ? 5.609 14.469 -7.785 1 91 159 THR B N 1
ATOM 4607 C CA . THR B 1 159 ? 5.035 14.07 -9.062 1 91 159 THR B CA 1
ATOM 4608 C C . THR B 1 159 ? 6.121 13.969 -10.133 1 91 159 THR B C 1
ATOM 4610 O O . THR B 1 159 ? 6.027 13.141 -11.039 1 91 159 THR B O 1
ATOM 4613 N N . ARG B 1 160 ? 7.125 14.852 -10.039 1 91.25 160 ARG B N 1
ATOM 4614 C CA . ARG B 1 160 ? 8.141 14.906 -11.086 1 91.25 160 ARG B CA 1
ATOM 4615 C C . ARG B 1 160 ? 8.922 13.602 -11.156 1 91.25 160 ARG B C 1
ATOM 4617 O O . ARG B 1 160 ? 9.375 13.094 -10.133 1 91.25 160 ARG B O 1
ATOM 4624 N N . GLY B 1 161 ? 9.062 13.086 -12.367 1 92.94 161 GLY B N 1
ATOM 4625 C CA . GLY B 1 161 ? 9.852 11.883 -12.602 1 92.94 161 GLY B CA 1
ATOM 4626 C C . GLY B 1 161 ? 9.031 10.609 -12.516 1 92.94 161 GLY B C 1
ATOM 4627 O O . GLY B 1 161 ? 9.578 9.508 -12.617 1 92.94 161 GLY B O 1
ATOM 4628 N N . PHE B 1 162 ? 7.727 10.766 -12.398 1 94.31 162 PHE B N 1
ATOM 4629 C CA . PHE B 1 162 ? 6.922 9.562 -12.211 1 94.31 162 PHE B CA 1
ATOM 4630 C C . PHE B 1 162 ? 5.832 9.477 -13.273 1 94.31 162 PHE B C 1
ATOM 4632 O O . PHE B 1 162 ? 4.949 8.617 -13.188 1 94.31 162 PHE B O 1
ATOM 4639 N N . SER B 1 163 ? 5.852 10.359 -14.234 1 93.88 163 SER B N 1
ATOM 4640 C CA . SER B 1 163 ? 4.895 10.336 -15.328 1 93.88 163 SER B CA 1
ATOM 4641 C C . SER B 1 163 ? 5.082 9.102 -16.203 1 93.88 163 SER B C 1
ATOM 4643 O O . SER B 1 163 ? 6.191 8.57 -16.312 1 93.88 163 SER B O 1
ATOM 4645 N N . PRO B 1 164 ? 4.113 8.703 -16.953 1 95.62 164 PRO B N 1
ATOM 4646 C CA . PRO B 1 164 ? 2.742 9.219 -16.938 1 95.62 164 PRO B CA 1
ATOM 4647 C C . PRO B 1 164 ? 2.043 8.969 -15.594 1 95.62 164 PRO B C 1
ATOM 4649 O O . PRO B 1 164 ? 2.281 7.953 -14.945 1 95.62 164 PRO B O 1
ATOM 4652 N N . LEU B 1 165 ? 1.25 9.938 -15.234 1 95.25 165 LEU B N 1
ATOM 4653 C CA . LEU B 1 165 ? 0.462 9.859 -14.008 1 95.25 165 LEU B CA 1
ATOM 4654 C C . LEU B 1 165 ? -0.965 9.414 -14.312 1 95.25 165 LEU B C 1
ATOM 4656 O O . LEU B 1 165 ? -1.369 9.352 -15.477 1 95.25 165 LEU B O 1
ATOM 4660 N N . LEU B 1 166 ? -1.652 9.031 -13.266 1 96.19 166 LEU B N 1
ATOM 4661 C CA . LEU B 1 166 ? -3.037 8.602 -13.422 1 96.19 166 LEU B CA 1
ATOM 4662 C C . LEU B 1 166 ? -3.934 9.773 -13.797 1 96.19 166 LEU B C 1
ATOM 4664 O O . LEU B 1 166 ? -3.867 10.836 -13.18 1 96.19 166 LEU B O 1
ATOM 4668 N N . GLY B 1 167 ? -4.773 9.602 -14.82 1 94.19 167 GLY B N 1
ATOM 4669 C CA . GLY B 1 167 ? -5.715 10.625 -15.242 1 94.19 167 GLY B CA 1
ATOM 4670 C C . GLY B 1 167 ? -7 10.625 -14.438 1 94.19 167 GLY B C 1
ATOM 4671 O O . GLY B 1 167 ? -7.164 9.812 -13.523 1 94.19 167 GLY B O 1
ATOM 4672 N N . GLY B 1 168 ? -7.879 11.617 -14.727 1 95.81 168 GLY B N 1
ATOM 4673 C CA . GLY B 1 168 ? -9.195 11.672 -14.102 1 95.81 168 GLY B CA 1
ATOM 4674 C C . GLY B 1 168 ? -9.195 12.414 -12.781 1 95.81 168 GLY B C 1
ATOM 4675 O O . GLY B 1 168 ? -10 12.109 -11.898 1 95.81 168 GLY B O 1
ATOM 4676 N N . ASN B 1 169 ? -8.305 13.375 -12.648 1 96 169 ASN B N 1
ATOM 4677 C CA . ASN B 1 169 ? -8.195 14.109 -11.391 1 96 169 ASN B CA 1
ATOM 4678 C C . ASN B 1 169 ? -8.461 15.602 -11.594 1 96 169 ASN B C 1
ATOM 4680 O O . ASN B 1 169 ? -7.859 16.234 -12.461 1 96 169 ASN B O 1
ATOM 4684 N N . LEU B 1 170 ? -9.391 16.109 -10.883 1 96.12 170 LEU B N 1
ATOM 4685 C CA . LEU B 1 170 ? -9.664 17.531 -10.852 1 96.12 170 LEU B CA 1
ATOM 4686 C C . LEU B 1 170 ? -9.234 18.141 -9.516 1 96.12 170 LEU B C 1
ATOM 4688 O O . LEU B 1 170 ? -9.148 17.438 -8.508 1 96.12 170 LEU B O 1
ATOM 4692 N N . LYS B 1 171 ? -8.961 19.469 -9.539 1 95.5 171 LYS B N 1
ATOM 4693 C CA . LYS B 1 171 ? -8.461 20.141 -8.344 1 95.5 171 LYS B CA 1
ATOM 4694 C C . LYS B 1 171 ? -9.328 21.344 -7.984 1 95.5 171 LYS B C 1
ATOM 4696 O O . LYS B 1 171 ? -9.852 22.016 -8.867 1 95.5 171 LYS B O 1
ATOM 4701 N N . VAL B 1 172 ? -9.414 21.594 -6.738 1 96.25 172 VAL B N 1
ATOM 4702 C CA . VAL B 1 172 ? -10.047 22.781 -6.195 1 96.25 172 VAL B CA 1
ATOM 4703 C C . VAL B 1 172 ? -9.25 23.297 -5 1 96.25 172 VAL B C 1
ATOM 4705 O O . VAL B 1 172 ? -8.516 22.547 -4.363 1 96.25 172 VAL B O 1
ATOM 4708 N N . ASP B 1 173 ? -9.344 24.547 -4.73 1 95.56 173 ASP B N 1
ATOM 4709 C CA . ASP B 1 173 ? -8.656 25.094 -3.562 1 95.56 173 ASP B CA 1
ATOM 4710 C C . ASP B 1 173 ? -9.297 24.594 -2.27 1 95.56 173 ASP B C 1
ATOM 4712 O O . ASP B 1 173 ? -10.523 24.516 -2.166 1 95.56 173 ASP B O 1
ATOM 4716 N N . PHE B 1 174 ? -8.477 24.328 -1.381 1 96.88 174 PHE B N 1
ATOM 4717 C CA . PHE B 1 174 ? -8.961 23.844 -0.091 1 96.88 174 PHE B CA 1
ATOM 4718 C C . PHE B 1 174 ? -9.719 24.953 0.646 1 96.88 174 PHE B C 1
ATOM 4720 O O . PHE B 1 174 ? -9.25 26.094 0.718 1 96.88 174 PHE B O 1
ATOM 4727 N N . GLY B 1 175 ? -10.875 24.578 1.17 1 97.69 175 GLY B N 1
ATOM 4728 C CA . GLY B 1 175 ? -11.68 25.531 1.921 1 97.69 175 GLY B CA 1
ATOM 4729 C C . GLY B 1 175 ? -12.555 26.391 1.04 1 97.69 175 GLY B C 1
ATOM 4730 O O . GLY B 1 175 ? -13.273 27.266 1.535 1 97.69 175 GLY B O 1
ATOM 4731 N N . ASP B 1 176 ? -12.57 26.188 -0.228 1 97.56 176 ASP B N 1
ATOM 4732 C CA . ASP B 1 176 ? -13.336 27 -1.175 1 97.56 176 ASP B CA 1
ATOM 4733 C C . ASP B 1 176 ? -14.57 26.25 -1.662 1 97.56 176 ASP B C 1
ATOM 4735 O O . ASP B 1 176 ? -14.562 25.672 -2.748 1 97.56 176 ASP B O 1
ATOM 4739 N N . ALA B 1 177 ? -15.633 26.422 -0.932 1 98.25 177 ALA B N 1
ATOM 4740 C CA . ALA B 1 177 ? -16.875 25.703 -1.244 1 98.25 177 ALA B CA 1
ATOM 4741 C C . ALA B 1 177 ? -17.469 26.188 -2.561 1 98.25 177 ALA B C 1
ATOM 4743 O O . ALA B 1 177 ? -18.078 25.406 -3.299 1 98.25 177 ALA B O 1
ATOM 4744 N N . ASP B 1 178 ? -17.281 27.422 -2.854 1 98.06 178 ASP B N 1
ATOM 4745 C CA . ASP B 1 178 ? -17.812 27.969 -4.102 1 98.06 178 ASP B CA 1
ATOM 4746 C C . ASP B 1 178 ? -17.109 27.359 -5.309 1 98.06 178 ASP B C 1
ATOM 4748 O O . ASP B 1 178 ? -17.766 26.984 -6.293 1 98.06 178 ASP B O 1
ATOM 4752 N N . ALA B 1 179 ? -15.852 27.266 -5.234 1 97.44 179 ALA B N 1
ATOM 4753 C CA . ALA B 1 179 ? -15.094 26.625 -6.312 1 97.44 179 ALA B CA 1
ATOM 4754 C C . ALA B 1 179 ? -15.484 25.156 -6.465 1 97.44 179 ALA B C 1
ATOM 4756 O O . ALA B 1 179 ? -15.547 24.641 -7.582 1 97.44 179 ALA B O 1
ATOM 4757 N N . LEU B 1 180 ? -15.703 24.5 -5.375 1 98.44 180 LEU B N 1
ATOM 4758 C CA . LEU B 1 180 ? -16.141 23.109 -5.41 1 98.44 180 LEU B CA 1
ATOM 4759 C C . LEU B 1 180 ? -17.469 22.984 -6.133 1 98.44 180 LEU B C 1
ATOM 4761 O O . LEU B 1 180 ? -17.641 22.078 -6.965 1 98.44 180 LEU B O 1
ATOM 4765 N N . GLU B 1 181 ? -18.344 23.859 -5.793 1 98.56 181 GLU B N 1
ATOM 4766 C CA . GLU B 1 181 ? -19.656 23.812 -6.449 1 98.56 181 GLU B CA 1
ATOM 4767 C C . GLU B 1 181 ? -19.516 24.047 -7.949 1 98.56 181 GLU B C 1
ATOM 4769 O O . GLU B 1 181 ? -20.219 23.422 -8.75 1 98.56 181 GLU B O 1
ATOM 4774 N N . SER B 1 182 ? -18.703 24.984 -8.305 1 98.44 182 SER B N 1
ATOM 4775 C CA . SER B 1 182 ? -18.484 25.266 -9.719 1 98.44 182 SER B CA 1
ATOM 4776 C C . SER B 1 182 ? -18 24.031 -10.469 1 98.44 182 SER B C 1
ATOM 4778 O O . SER B 1 182 ? -18.469 23.734 -11.57 1 98.44 182 SER B O 1
ATOM 4780 N N . ILE B 1 183 ? -17.078 23.281 -9.891 1 97.81 183 ILE B N 1
ATOM 4781 C CA . ILE B 1 183 ? -16.531 22.062 -10.5 1 97.81 183 ILE B CA 1
ATOM 4782 C C . ILE B 1 183 ? -17.625 21 -10.586 1 97.81 183 ILE B C 1
ATOM 4784 O O . ILE B 1 183 ? -17.719 20.281 -11.586 1 97.81 183 ILE B O 1
ATOM 4788 N N . PHE B 1 184 ? -18.438 20.906 -9.539 1 98.38 184 PHE B N 1
ATOM 4789 C CA . PHE B 1 184 ? -19.531 19.938 -9.531 1 98.38 184 PHE B CA 1
ATOM 4790 C C . PHE B 1 184 ? -20.547 20.25 -10.617 1 98.38 184 PHE B C 1
ATOM 4792 O O . PHE B 1 184 ? -21.078 19.344 -11.266 1 98.38 184 PHE B O 1
ATOM 4799 N N . LYS B 1 185 ? -20.812 21.562 -10.836 1 97.88 185 LYS B N 1
ATOM 4800 C CA . LYS B 1 185 ? -21.75 21.984 -11.875 1 97.88 185 LYS B CA 1
ATOM 4801 C C . LYS B 1 185 ? -21.234 21.625 -13.266 1 97.88 185 LYS B C 1
ATOM 4803 O O . LYS B 1 185 ? -21.984 21.172 -14.125 1 97.88 185 LYS B O 1
ATOM 4808 N N . GLU B 1 186 ? -20 21.75 -13.398 1 97.56 186 GLU B N 1
ATOM 4809 C CA . GLU B 1 186 ? -19.391 21.578 -14.719 1 97.56 186 GLU B CA 1
ATOM 4810 C C . GLU B 1 186 ? -19.188 20.109 -15.047 1 97.56 186 GLU B C 1
ATOM 4812 O O . GLU B 1 186 ? -19.359 19.688 -16.188 1 97.56 186 GLU B O 1
ATOM 4817 N N . HIS B 1 187 ? -18.797 19.312 -14.07 1 96.69 187 HIS B N 1
ATOM 4818 C CA . HIS B 1 187 ? -18.359 17.953 -14.344 1 96.69 187 HIS B CA 1
ATOM 4819 C C . HIS B 1 187 ? -19.141 16.938 -13.516 1 96.69 187 HIS B C 1
ATOM 4821 O O . HIS B 1 187 ? -18.812 15.75 -13.508 1 96.69 187 HIS B O 1
ATOM 4827 N N . GLY B 1 188 ? -20.156 17.328 -12.875 1 94.5 188 GLY B N 1
ATOM 4828 C CA . GLY B 1 188 ? -20.828 16.578 -11.82 1 94.5 188 GLY B CA 1
ATOM 4829 C C . GLY B 1 188 ? -21.281 15.195 -12.266 1 94.5 188 GLY B C 1
ATOM 4830 O O . GLY B 1 188 ? -21.234 14.242 -11.492 1 94.5 188 GLY B O 1
ATOM 4831 N N . ASP B 1 189 ? -21.578 15.039 -13.469 1 96.31 189 ASP B N 1
ATOM 4832 C CA . ASP B 1 189 ? -22.094 13.773 -13.969 1 96.31 189 ASP B CA 1
ATOM 4833 C C . ASP B 1 189 ? -21.016 12.695 -14 1 96.31 189 ASP B C 1
ATOM 4835 O O . ASP B 1 189 ? -21.312 11.508 -13.891 1 96.31 189 ASP B O 1
ATOM 4839 N N . ASN B 1 190 ? -19.812 13.172 -14.047 1 98.06 190 ASN B N 1
ATOM 4840 C CA . ASN B 1 190 ? -18.719 12.203 -14.172 1 98.06 190 ASN B CA 1
ATOM 4841 C C . ASN B 1 190 ? -17.844 12.188 -12.922 1 98.06 190 ASN B C 1
ATOM 4843 O O . ASN B 1 190 ? -16.828 11.484 -12.883 1 98.06 190 ASN B O 1
ATOM 4847 N N . ILE B 1 191 ? -18.203 12.945 -11.922 1 98.69 191 ILE B N 1
ATOM 4848 C CA . ILE B 1 191 ? -17.406 12.953 -10.695 1 98.69 191 ILE B CA 1
ATOM 4849 C C . ILE B 1 191 ? -17.891 11.844 -9.766 1 98.69 191 ILE B C 1
ATOM 4851 O O . ILE B 1 191 ? -19.062 11.82 -9.359 1 98.69 191 ILE B O 1
ATOM 4855 N N . ALA B 1 192 ? -17.016 10.906 -9.477 1 98.69 192 ALA B N 1
ATOM 4856 C CA . ALA B 1 192 ? -17.328 9.781 -8.609 1 98.69 192 ALA B CA 1
ATOM 4857 C C . ALA B 1 192 ? -17.203 10.164 -7.137 1 98.69 192 ALA B C 1
ATOM 4859 O O . ALA B 1 192 ? -18 9.727 -6.301 1 98.69 192 ALA B O 1
ATOM 4860 N N . GLY B 1 193 ? -16.188 10.961 -6.836 1 98.81 193 GLY B N 1
ATOM 4861 C CA . GLY B 1 193 ? -15.961 11.266 -5.434 1 98.81 193 GLY B CA 1
ATOM 4862 C C . GLY B 1 193 ? -15.133 12.523 -5.227 1 98.81 193 GLY B C 1
ATOM 4863 O O . GLY B 1 193 ? -14.414 12.961 -6.129 1 98.81 193 GLY B O 1
ATOM 4864 N N . PHE B 1 194 ? -15.375 13.164 -4.105 1 98.88 194 PHE B N 1
ATOM 4865 C CA . PHE B 1 194 ? -14.547 14.25 -3.59 1 98.88 194 PHE B CA 1
ATOM 4866 C C . PHE B 1 194 ? -13.719 13.773 -2.402 1 98.88 194 PHE B C 1
ATOM 4868 O O . PHE B 1 194 ? -14.25 13.531 -1.32 1 98.88 194 PHE B O 1
ATOM 4875 N N . LEU B 1 195 ? -12.391 13.547 -2.629 1 98.88 195 LEU B N 1
ATOM 4876 C CA . LEU B 1 195 ? -11.445 13.086 -1.619 1 98.88 195 LEU B CA 1
ATOM 4877 C C . LEU B 1 195 ? -10.711 14.258 -0.986 1 98.88 195 LEU B C 1
ATOM 4879 O O . LEU B 1 195 ? -10.008 15 -1.677 1 98.88 195 LEU B O 1
ATOM 4883 N N . PHE B 1 196 ? -10.844 14.414 0.344 1 98.62 196 PHE B N 1
ATOM 4884 C CA . PHE B 1 196 ? -10.211 15.555 0.994 1 98.62 196 PHE B CA 1
ATOM 4885 C C . PHE B 1 196 ? -9.781 15.203 2.414 1 98.62 196 PHE B C 1
ATOM 4887 O O . PHE B 1 196 ? -10.219 14.195 2.967 1 98.62 196 PHE B O 1
ATOM 4894 N N . GLU B 1 197 ? -8.867 15.945 2.957 1 98.56 197 GLU B N 1
ATOM 4895 C CA . GLU B 1 197 ? -8.516 15.945 4.375 1 98.56 197 GLU B CA 1
ATOM 4896 C C . GLU B 1 197 ? -9.359 16.953 5.152 1 98.56 197 GLU B C 1
ATOM 4898 O O . GLU B 1 197 ? -9.383 18.141 4.812 1 98.56 197 GLU B O 1
ATOM 4903 N N . PRO B 1 198 ? -10.031 16.547 6.219 1 98.69 198 PRO B N 1
ATOM 4904 C CA . PRO B 1 198 ? -10.789 17.531 6.992 1 98.69 198 PRO B CA 1
ATOM 4905 C C . PRO B 1 198 ? -9.93 18.688 7.48 1 98.69 198 PRO B C 1
ATOM 4907 O O . PRO B 1 198 ? -10.414 19.812 7.621 1 98.69 198 PRO B O 1
ATOM 4910 N N . ILE B 1 199 ? -8.727 18.391 7.797 1 98.5 199 ILE B N 1
ATOM 4911 C CA . ILE B 1 199 ? -7.637 19.328 8.047 1 98.5 199 ILE B CA 1
ATOM 4912 C C . ILE B 1 199 ? -6.395 18.891 7.273 1 98.5 199 ILE B C 1
ATOM 4914 O O . ILE B 1 199 ? -6 17.719 7.328 1 98.5 199 ILE B O 1
ATOM 4918 N N . GLN B 1 200 ? -5.859 19.766 6.469 1 97.38 200 GLN B N 1
ATOM 4919 C CA . GLN B 1 200 ? -4.66 19.375 5.73 1 97.38 200 GLN B CA 1
ATOM 4920 C C . GLN B 1 200 ? -3.432 19.406 6.633 1 97.38 200 GLN B C 1
ATOM 4922 O O . GLN B 1 200 ? -2.883 20.469 6.914 1 97.38 200 GLN B O 1
ATOM 4927 N N . GLY B 1 201 ? -2.982 18.281 6.984 1 93.38 201 GLY B N 1
ATOM 4928 C CA . GLY B 1 201 ? -1.854 18.156 7.895 1 93.38 201 GLY B CA 1
ATOM 4929 C C . GLY B 1 201 ? -0.525 18.484 7.242 1 93.38 201 GLY B C 1
ATOM 493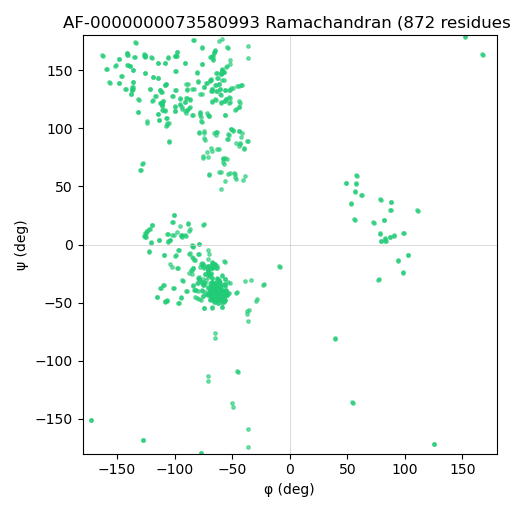0 O O . GLY B 1 201 ? 0.177 19.406 7.668 1 93.38 201 GLY B O 1
ATOM 4931 N N . GLU B 1 202 ? -0.219 17.812 6.141 1 88.69 202 GLU B N 1
ATOM 4932 C CA . GLU B 1 202 ? 1.073 17.938 5.473 1 88.69 202 GLU B CA 1
ATOM 4933 C C . GLU B 1 202 ? 1.255 19.328 4.863 1 88.69 202 GLU B C 1
ATOM 4935 O O . GLU B 1 202 ? 2.383 19.766 4.648 1 88.69 202 GLU B O 1
ATOM 4940 N N . ALA B 1 203 ? 0.189 19.984 4.664 1 91.44 203 ALA B N 1
ATOM 4941 C CA . ALA B 1 203 ? 0.252 21.328 4.078 1 91.44 203 ALA B CA 1
ATOM 4942 C C . ALA B 1 203 ? 0.521 22.375 5.145 1 91.44 203 ALA B C 1
ATOM 4944 O O . ALA B 1 203 ? 0.687 23.562 4.832 1 91.44 203 ALA B O 1
ATOM 4945 N N . GLY B 1 204 ? 0.639 21.969 6.41 1 93.31 204 GLY B N 1
ATOM 4946 C CA . GLY B 1 204 ? 0.904 22.906 7.484 1 93.31 204 GLY B CA 1
ATOM 4947 C C . GLY B 1 204 ? -0.272 23.078 8.43 1 93.31 204 GLY B C 1
ATOM 4948 O O . GLY B 1 204 ? -0.511 24.188 8.93 1 93.31 204 GLY B O 1
ATOM 4949 N N . VAL B 1 205 ? -1.053 22.031 8.539 1 96.69 205 VAL B N 1
ATOM 4950 C CA . VAL B 1 205 ? -2.205 22.016 9.43 1 96.69 205 VAL B CA 1
ATOM 4951 C C . VAL B 1 205 ? -3.166 23.141 9.07 1 96.69 205 VAL B C 1
ATOM 4953 O O . VAL B 1 205 ? -3.51 23.969 9.922 1 96.69 205 VAL B O 1
ATOM 4956 N N . ILE B 1 206 ? -3.639 23.125 7.871 1 97.25 206 ILE B N 1
ATOM 4957 C CA . ILE B 1 206 ? -4.578 24.125 7.391 1 97.25 206 ILE B CA 1
ATOM 4958 C C . ILE B 1 206 ? -6 23.75 7.797 1 97.25 206 ILE B C 1
ATOM 4960 O O . ILE B 1 206 ? -6.543 22.75 7.312 1 97.25 206 ILE B O 1
ATOM 4964 N N . VAL B 1 207 ? -6.582 24.547 8.727 1 97.94 207 VAL B N 1
ATOM 4965 C CA . VAL B 1 207 ? -7.961 24.344 9.164 1 97.94 207 VAL B CA 1
ATOM 4966 C C . VAL B 1 207 ? -8.914 25.078 8.234 1 97.94 207 VAL B C 1
ATOM 4968 O O . VAL B 1 207 ? -8.734 26.266 7.977 1 97.94 207 VAL B O 1
ATOM 4971 N N . PRO B 1 208 ? -9.859 24.391 7.676 1 98.06 208 PRO B N 1
ATOM 4972 C CA . PRO B 1 208 ? -10.781 25.094 6.773 1 98.06 208 PRO B CA 1
ATOM 4973 C C . PRO B 1 208 ? -11.695 26.062 7.504 1 98.06 208 PRO B C 1
ATOM 4975 O O . PRO B 1 208 ? -11.844 25.984 8.727 1 98.06 208 PRO B O 1
ATOM 4978 N N . PRO B 1 209 ? -12.273 27 6.746 1 97.75 209 PRO B N 1
ATOM 4979 C CA . PRO B 1 209 ? -13.234 27.906 7.375 1 97.75 209 PRO B CA 1
ATOM 4980 C C . PRO B 1 209 ? -14.422 27.188 8 1 97.75 209 PRO B C 1
ATOM 4982 O O . PRO B 1 209 ? -14.828 26.125 7.516 1 97.75 209 PRO B O 1
ATOM 4985 N N . GLU B 1 210 ? -14.938 27.844 9.047 1 97.44 210 GLU B N 1
ATOM 4986 C CA . GLU B 1 210 ? -16.125 27.281 9.695 1 97.44 210 GLU B CA 1
ATOM 4987 C C . GLU B 1 210 ? -17.266 27.094 8.703 1 97.44 210 GLU B C 1
ATOM 4989 O O . GLU B 1 210 ? -17.531 27.969 7.879 1 97.44 210 GLU B O 1
ATOM 4994 N N . GLY B 1 211 ? -17.859 25.953 8.75 1 98.31 211 GLY B N 1
ATOM 4995 C CA . GLY B 1 211 ? -19 25.656 7.883 1 98.31 211 GLY B CA 1
ATOM 4996 C C . GLY B 1 211 ? -18.594 24.953 6.598 1 98.31 211 GLY B C 1
ATOM 4997 O O . GLY B 1 211 ? -19.438 24.422 5.883 1 98.31 211 GLY B O 1
ATOM 4998 N N . TYR B 1 212 ? -17.344 24.922 6.254 1 98.62 212 TYR B N 1
ATOM 4999 C CA . TYR B 1 212 ? -16.859 24.328 5.012 1 98.62 212 TYR B CA 1
ATOM 5000 C C . TYR B 1 212 ? -17.266 22.859 4.906 1 98.62 212 TYR B C 1
ATOM 5002 O O . TYR B 1 212 ? -17.75 22.422 3.869 1 98.62 212 TYR B O 1
ATOM 5010 N N . LEU B 1 213 ? -17.047 22.016 5.945 1 98.75 213 LEU B N 1
ATOM 5011 C CA . LEU B 1 213 ? -17.344 20.594 5.902 1 98.75 213 LEU B CA 1
ATOM 5012 C C . LEU B 1 213 ? -18.828 20.344 5.695 1 98.75 213 LEU B C 1
ATOM 5014 O O . LEU B 1 213 ? -19.219 19.438 4.961 1 98.75 213 LEU B O 1
ATOM 5018 N N . ARG B 1 214 ? -19.641 21.156 6.375 1 98.56 214 ARG B N 1
ATOM 5019 C CA . ARG B 1 214 ? -21.094 21.062 6.188 1 98.56 214 ARG B CA 1
ATOM 5020 C C . ARG B 1 214 ? -21.469 21.359 4.742 1 98.56 214 ARG B C 1
ATOM 5022 O O . ARG B 1 214 ? -22.312 20.672 4.16 1 98.56 214 ARG B O 1
ATOM 5029 N N . LYS B 1 215 ? -20.859 22.391 4.23 1 98.69 215 LYS B N 1
ATOM 5030 C CA . LYS B 1 215 ? -21.141 22.75 2.846 1 98.69 215 LYS B CA 1
ATOM 5031 C C . LYS B 1 215 ? -20.703 21.641 1.886 1 98.69 215 LYS B C 1
ATOM 5033 O O . LYS B 1 215 ? -21.391 21.359 0.9 1 98.69 215 LYS B O 1
ATOM 5038 N N . VAL B 1 216 ? -19.562 21.062 2.092 1 98.75 216 VAL B N 1
ATOM 5039 C CA . VAL B 1 216 ? -19.078 19.953 1.281 1 98.75 216 VAL B CA 1
ATOM 5040 C C . VAL B 1 216 ? -20.094 18.828 1.297 1 98.75 216 VAL B C 1
ATOM 5042 O O . VAL B 1 216 ? -20.406 18.25 0.251 1 98.75 216 VAL B O 1
ATOM 5045 N N . ARG B 1 217 ? -20.578 18.469 2.488 1 98.75 217 ARG B N 1
ATOM 5046 C CA . ARG B 1 217 ? -21.578 17.406 2.609 1 98.75 217 ARG B CA 1
ATOM 5047 C C . ARG B 1 217 ? -22.828 17.734 1.788 1 98.75 217 ARG B C 1
ATOM 5049 O O . ARG B 1 217 ? -23.359 16.859 1.092 1 98.75 217 ARG B O 1
ATOM 5056 N N . GLU B 1 218 ? -23.281 18.969 1.924 1 98.69 218 GLU B N 1
ATOM 5057 C CA . GLU B 1 218 ? -24.453 19.406 1.172 1 98.69 218 GLU B CA 1
ATOM 5058 C C . GLU B 1 218 ? -24.219 19.281 -0.332 1 98.69 218 GLU B C 1
ATOM 5060 O O . GLU B 1 218 ? -25.078 18.781 -1.063 1 98.69 218 GLU B O 1
ATOM 5065 N N . LEU B 1 219 ? -23.094 19.75 -0.803 1 98.75 219 LEU B N 1
ATOM 5066 C CA . LEU B 1 219 ? -22.766 19.719 -2.225 1 98.75 219 LEU B CA 1
ATOM 5067 C C . LEU B 1 219 ? -22.656 18.297 -2.736 1 98.75 219 LEU B C 1
ATOM 5069 O O . LEU B 1 219 ? -23.156 17.969 -3.811 1 98.75 219 LEU B O 1
ATOM 5073 N N . CYS B 1 220 ? -21.953 17.453 -1.967 1 98.75 220 CYS B N 1
ATOM 5074 C CA . CYS B 1 220 ? -21.797 16.047 -2.367 1 98.75 220 CYS B CA 1
ATOM 5075 C C . CYS B 1 220 ? -23.156 15.367 -2.484 1 98.75 220 CYS B C 1
ATOM 5077 O O . CYS B 1 220 ? -23.375 14.578 -3.404 1 98.75 220 CYS B O 1
ATOM 5079 N N . SER B 1 221 ? -24.094 15.688 -1.561 1 98.38 221 SER B N 1
ATOM 5080 C CA . SER B 1 221 ? -25.438 15.141 -1.62 1 98.38 221 SER B CA 1
ATOM 5081 C C . SER B 1 221 ? -26.203 15.664 -2.83 1 98.38 221 SER B C 1
ATOM 5083 O O . SER B 1 221 ? -26.844 14.898 -3.549 1 98.38 221 SER B O 1
ATOM 5085 N N . LYS B 1 222 ? -26.094 16.906 -3.02 1 98.31 222 LYS B N 1
ATOM 5086 C CA . LYS B 1 222 ? -26.828 17.562 -4.098 1 98.31 222 LYS B CA 1
ATOM 5087 C C . LYS B 1 222 ? -26.406 17.031 -5.461 1 98.31 222 LYS B C 1
ATOM 5089 O O . LYS B 1 222 ? -27.25 16.812 -6.336 1 98.31 222 LYS B O 1
ATOM 5094 N N . TYR B 1 223 ? -25.172 16.766 -5.691 1 98.38 223 TYR B N 1
ATOM 5095 C CA . TYR B 1 223 ? -24.656 16.406 -7.004 1 98.38 223 TYR B CA 1
ATOM 5096 C C . TYR B 1 223 ? -24.375 14.906 -7.086 1 98.38 223 TYR B C 1
ATOM 5098 O O . TYR B 1 223 ? -23.812 14.422 -8.07 1 98.38 223 TYR B O 1
ATOM 5106 N N . ASN B 1 224 ? -24.688 14.164 -6.055 1 98.44 224 ASN B N 1
ATOM 5107 C CA . ASN B 1 224 ? -24.484 12.727 -5.992 1 98.44 224 ASN B CA 1
ATOM 5108 C C . ASN B 1 224 ? -23.031 12.359 -6.207 1 98.44 224 ASN B C 1
ATOM 5110 O O . ASN B 1 224 ? -22.703 11.57 -7.098 1 98.44 224 ASN B O 1
ATOM 5114 N N . VAL B 1 225 ? -22.203 12.953 -5.465 1 98.75 225 VAL B N 1
ATOM 5115 C CA . VAL B 1 225 ? -20.766 12.703 -5.402 1 98.75 225 VAL B CA 1
ATOM 5116 C C . VAL B 1 225 ? -20.406 12.102 -4.043 1 98.75 225 VAL B C 1
ATOM 5118 O O . VAL B 1 225 ? -20.906 12.547 -3.008 1 98.75 225 VAL B O 1
ATOM 5121 N N . LEU B 1 226 ? -19.609 11.023 -3.994 1 98.88 226 LEU B N 1
ATOM 5122 C CA . LEU B 1 226 ? -19.219 10.445 -2.713 1 98.88 226 LEU B CA 1
ATOM 5123 C C . LEU B 1 226 ? -18.312 11.391 -1.944 1 98.88 226 LEU B C 1
ATOM 5125 O O . LEU B 1 226 ? -17.297 11.844 -2.475 1 98.88 226 LEU B O 1
ATOM 5129 N N . MET B 1 227 ? -18.719 11.75 -0.757 1 98.88 227 MET B N 1
ATOM 5130 C CA . MET B 1 227 ? -17.828 12.453 0.167 1 98.88 227 MET B CA 1
ATOM 5131 C C . MET B 1 227 ? -16.844 11.492 0.82 1 98.88 227 MET B C 1
ATOM 5133 O O . MET B 1 227 ? -17.25 10.617 1.591 1 98.88 227 MET B O 1
ATOM 5137 N N . ILE B 1 228 ? -15.586 11.625 0.534 1 98.94 228 ILE B N 1
ATOM 5138 C CA . ILE B 1 228 ? -14.547 10.742 1.051 1 98.94 228 ILE B CA 1
ATOM 5139 C C . ILE B 1 228 ? -13.617 11.523 1.969 1 98.94 228 ILE B C 1
ATOM 5141 O O . ILE B 1 228 ? -12.828 12.352 1.503 1 98.94 228 ILE B O 1
ATOM 5145 N N . ALA B 1 229 ? -13.656 11.211 3.215 1 98.88 229 ALA B N 1
ATOM 5146 C CA . ALA B 1 229 ? -12.828 11.922 4.188 1 98.88 229 ALA B CA 1
ATOM 5147 C C . ALA B 1 229 ? -11.57 11.125 4.52 1 98.88 229 ALA B C 1
ATOM 5149 O O . ALA B 1 229 ? -11.648 10.008 5.035 1 98.88 229 ALA B O 1
ATOM 5150 N N . ASP B 1 230 ? -10.461 11.656 4.172 1 98.69 230 ASP B N 1
ATOM 5151 C CA . ASP B 1 230 ? -9.164 11.117 4.578 1 98.69 230 ASP B CA 1
ATOM 5152 C C . ASP B 1 230 ? -8.828 11.516 6.016 1 98.69 230 ASP B C 1
ATOM 5154 O O . ASP B 1 230 ? -8.266 12.586 6.25 1 98.69 230 ASP B O 1
ATOM 5158 N N . GLU B 1 231 ? -9.125 10.641 6.953 1 98.19 231 GLU B N 1
ATOM 5159 C CA . GLU B 1 231 ? -8.953 10.875 8.383 1 98.19 231 GLU B CA 1
ATOM 5160 C C . GLU B 1 231 ? -7.695 10.188 8.914 1 98.19 231 GLU B C 1
ATOM 5162 O O . GLU B 1 231 ? -7.578 9.938 10.109 1 98.19 231 GLU B O 1
ATOM 5167 N N . ILE B 1 232 ? -6.797 9.867 8.016 1 95.5 232 ILE B N 1
ATOM 5168 C CA . ILE B 1 232 ? -5.586 9.148 8.383 1 95.5 232 ILE B CA 1
ATOM 5169 C C . ILE B 1 232 ? -4.801 9.953 9.422 1 95.5 232 ILE B C 1
ATOM 5171 O O . ILE B 1 232 ? -4.316 9.398 10.406 1 95.5 232 ILE B O 1
ATOM 5175 N N . GLN B 1 233 ? -4.688 11.25 9.227 1 93.38 233 GLN B N 1
ATOM 5176 C CA . GLN B 1 233 ? -3.938 12.086 10.164 1 93.38 233 GLN B CA 1
ATOM 5177 C C . GLN B 1 233 ? -4.852 12.672 11.234 1 93.38 233 GLN B C 1
ATOM 5179 O O . GLN B 1 233 ? -4.438 12.867 12.375 1 93.38 233 GLN B O 1
ATOM 5184 N N . THR B 1 234 ? -6.09 12.938 10.906 1 97.31 234 THR B N 1
ATOM 5185 C CA . THR B 1 234 ? -6.953 13.742 11.766 1 97.31 234 THR B CA 1
ATOM 5186 C C . THR B 1 234 ? -7.84 12.852 12.633 1 97.31 234 THR B C 1
ATOM 5188 O O . THR B 1 234 ? -8.375 13.297 13.648 1 97.31 234 THR B O 1
ATOM 5191 N N . GLY B 1 235 ? -8.023 11.633 12.258 1 95.44 235 GLY B N 1
ATOM 5192 C CA . GLY B 1 235 ? -8.906 10.742 12.984 1 95.44 235 GLY B CA 1
ATOM 5193 C C . GLY B 1 235 ? -8.297 10.211 14.273 1 95.44 235 GLY B C 1
ATOM 5194 O O . GLY B 1 235 ? -7.246 10.688 14.703 1 95.44 235 GLY B O 1
ATOM 5195 N N . MET B 1 236 ? -9.07 9.398 14.945 1 93.75 236 MET B N 1
ATOM 5196 C CA . MET B 1 236 ? -8.656 8.719 16.172 1 93.75 236 MET B CA 1
ATOM 5197 C C . MET B 1 236 ? -8.328 9.727 17.266 1 93.75 236 MET B C 1
ATOM 5199 O O . MET B 1 236 ? -7.266 9.656 17.891 1 93.75 236 MET B O 1
ATOM 5203 N N . ALA B 1 237 ? -9.109 10.734 17.422 1 95.5 237 ALA B N 1
ATOM 5204 C CA . ALA B 1 237 ? -9.148 11.648 18.562 1 95.5 237 ALA B CA 1
ATOM 5205 C C . ALA B 1 237 ? -8.086 12.734 18.422 1 95.5 237 ALA B C 1
ATOM 5207 O O . ALA B 1 237 ? -7.961 13.602 19.281 1 95.5 237 ALA B O 1
ATOM 5208 N N . ARG B 1 238 ? -7.375 12.781 17.281 1 96.12 238 ARG B N 1
ATOM 5209 C CA . ARG B 1 238 ? -6.242 13.688 17.094 1 96.12 238 ARG B CA 1
ATOM 5210 C C . ARG B 1 238 ? -6.68 15.141 17.219 1 96.12 238 ARG B C 1
ATOM 5212 O O . ARG B 1 238 ? -5.957 15.961 17.797 1 96.12 238 ARG B O 1
ATOM 5219 N N . THR B 1 239 ? -7.91 15.445 16.766 1 98.12 239 THR B N 1
ATOM 5220 C CA . THR B 1 239 ? -8.328 16.844 16.625 1 98.12 239 THR B CA 1
ATOM 5221 C C . THR B 1 239 ? -9.328 17.219 17.719 1 98.12 239 THR B C 1
ATOM 5223 O O . THR B 1 239 ? -9.914 18.297 17.672 1 98.12 239 THR B O 1
ATOM 5226 N N . GLY B 1 240 ? -9.508 16.344 18.672 1 97.94 240 GLY B N 1
ATOM 5227 C CA . GLY B 1 240 ? -10.422 16.641 19.766 1 97.94 240 GLY B CA 1
ATOM 5228 C C . GLY B 1 240 ? -11.758 15.93 19.625 1 97.94 240 GLY B C 1
ATOM 5229 O O . GLY B 1 240 ? -12.602 15.992 20.531 1 97.94 240 GLY B O 1
ATOM 5230 N N . ARG B 1 241 ? -11.992 15.336 18.531 1 97.38 241 ARG B N 1
ATOM 5231 C CA . ARG B 1 241 ? -13.094 14.422 18.25 1 97.38 241 ARG B CA 1
ATOM 5232 C C . ARG B 1 241 ? -12.586 13.094 17.703 1 97.38 241 ARG B C 1
ATOM 5234 O O . ARG B 1 241 ? -11.43 12.992 17.297 1 97.38 241 ARG B O 1
ATOM 5241 N N . LEU B 1 242 ? -13.422 12.086 17.766 1 95.56 242 LEU B N 1
ATOM 5242 C CA . LEU B 1 242 ? -12.992 10.812 17.203 1 95.56 242 LEU B CA 1
ATOM 5243 C C . LEU B 1 242 ? -12.617 10.961 15.734 1 95.56 242 LEU B C 1
ATOM 5245 O O . LEU B 1 242 ? -11.602 10.43 15.289 1 95.56 242 LEU B O 1
ATOM 5249 N N . LEU B 1 243 ? -13.5 11.617 14.992 1 97.88 243 LEU B N 1
ATOM 5250 C CA . LEU B 1 243 ? -13.227 12.055 13.625 1 97.88 243 LEU B CA 1
ATOM 5251 C C . LEU B 1 243 ? -13.312 13.578 13.516 1 97.88 243 LEU B C 1
ATOM 5253 O O . LEU B 1 243 ? -14.164 14.203 14.148 1 97.88 243 LEU B O 1
ATOM 5257 N N . ALA B 1 244 ? -12.469 14.164 12.703 1 98.5 244 ALA B N 1
ATOM 5258 C CA . ALA B 1 244 ? -12.445 15.617 12.547 1 98.5 244 ALA B CA 1
ATOM 5259 C C . ALA B 1 244 ? -13.75 16.125 11.945 1 98.5 244 ALA B C 1
ATOM 5261 O O . ALA B 1 244 ? -14.203 17.219 12.266 1 98.5 244 ALA B O 1
ATOM 5262 N N . VAL B 1 245 ? -14.367 15.383 11.133 1 98.31 245 VAL B N 1
ATOM 5263 C CA . VAL B 1 245 ? -15.602 15.797 10.461 1 98.31 245 VAL B CA 1
ATOM 5264 C C . VAL B 1 245 ? -16.703 16.016 11.5 1 98.31 245 VAL B C 1
ATOM 5266 O O . VAL B 1 245 ? -17.688 16.719 11.242 1 98.31 245 VAL B O 1
ATOM 5269 N N . GLU B 1 246 ? -16.562 15.453 12.656 1 97.56 246 GLU B N 1
ATOM 5270 C CA . GLU B 1 246 ? -17.562 15.562 13.711 1 97.56 246 GLU B CA 1
ATOM 5271 C C . GLU B 1 246 ? -17.641 16.984 14.266 1 97.56 246 GLU B C 1
ATOM 5273 O O . GLU B 1 246 ? -18.609 17.359 14.906 1 97.56 246 GLU B O 1
ATOM 5278 N N . TRP B 1 247 ? -16.656 17.75 14.078 1 97.81 247 TRP B N 1
ATOM 5279 C CA . TRP B 1 247 ? -16.672 19.141 14.516 1 97.81 247 TRP B CA 1
ATOM 5280 C C . TRP B 1 247 ? -17.828 19.906 13.875 1 97.81 247 TRP B C 1
ATOM 5282 O O . TRP B 1 247 ? -18.297 20.891 14.422 1 97.81 247 TRP B O 1
ATOM 5292 N N . GLU B 1 248 ? -18.234 19.453 12.703 1 98 248 GLU B N 1
ATOM 5293 C CA . GLU B 1 248 ? -19.375 20.094 12.039 1 98 248 GLU B CA 1
ATOM 5294 C C . GLU B 1 248 ? -20.516 19.109 11.828 1 98 248 GLU B C 1
ATOM 5296 O O . GLU B 1 248 ? -21.359 19.312 10.953 1 98 248 GLU B O 1
ATOM 5301 N N . ASN B 1 249 ? -20.469 17.984 12.547 1 96.94 249 ASN B N 1
ATOM 5302 C CA . ASN B 1 249 ? -21.531 16.984 12.555 1 96.94 249 ASN B CA 1
ATOM 5303 C C . ASN B 1 249 ? -21.828 16.469 11.148 1 96.94 249 ASN B C 1
ATOM 5305 O O . ASN B 1 249 ? -22.984 16.422 10.734 1 96.94 249 ASN B O 1
ATOM 5309 N N . VAL B 1 250 ? -20.781 16.188 10.469 1 97.25 250 VAL B N 1
ATOM 5310 C CA . VAL B 1 250 ? -20.875 15.672 9.102 1 97.25 250 VAL B CA 1
ATOM 5311 C C . VAL B 1 250 ? -20.5 14.195 9.086 1 97.25 250 VAL B C 1
ATOM 5313 O O . VAL B 1 250 ? -19.578 13.773 9.797 1 97.25 250 VAL B O 1
ATOM 5316 N N . ARG B 1 251 ? -21.266 13.406 8.32 1 97.88 251 ARG B N 1
ATOM 5317 C CA . ARG B 1 251 ? -20.953 12 8.109 1 97.88 251 ARG B CA 1
ATOM 5318 C C . ARG B 1 251 ? -20.578 11.727 6.656 1 97.88 251 ARG B C 1
ATOM 5320 O O . ARG B 1 251 ? -21.453 11.672 5.789 1 97.88 251 ARG B O 1
ATOM 5327 N N . PRO B 1 252 ? -19.328 11.484 6.336 1 98.69 252 PRO B N 1
ATOM 5328 C CA . PRO B 1 252 ? -18.922 11.18 4.961 1 98.69 252 PRO B CA 1
ATOM 5329 C C . PRO B 1 252 ? -19.453 9.836 4.473 1 98.69 252 PRO B C 1
ATOM 5331 O O . PRO B 1 252 ? -19.891 9.008 5.281 1 98.69 252 PRO B O 1
ATOM 5334 N N . ASP B 1 253 ? -19.469 9.625 3.174 1 98.69 253 ASP B N 1
ATOM 5335 C CA . ASP B 1 253 ? -19.844 8.336 2.6 1 98.69 253 ASP B CA 1
ATOM 5336 C C . ASP B 1 253 ? -18.75 7.293 2.805 1 98.69 253 ASP B C 1
ATOM 5338 O O . ASP B 1 253 ? -19.031 6.102 2.922 1 98.69 253 ASP B O 1
ATOM 5342 N N . VAL B 1 254 ? -17.531 7.746 2.797 1 98.5 254 VAL B N 1
ATOM 5343 C CA . VAL B 1 254 ? -16.359 6.898 2.992 1 98.5 254 VAL B CA 1
ATOM 5344 C C . VAL B 1 254 ? -15.375 7.586 3.932 1 98.5 254 VAL B C 1
ATOM 5346 O O . VAL B 1 254 ? -15.109 8.781 3.791 1 98.5 254 VAL B O 1
ATOM 5349 N N . VAL B 1 255 ? -14.875 6.863 4.895 1 98.38 255 VAL B N 1
ATOM 5350 C CA . VAL B 1 255 ? -13.852 7.352 5.812 1 98.38 255 VAL B CA 1
ATOM 5351 C C . VAL B 1 255 ? -12.609 6.461 5.727 1 98.38 255 VAL B C 1
ATOM 5353 O O . VAL B 1 255 ? -12.719 5.234 5.68 1 98.38 255 VAL B O 1
ATOM 5356 N N . ILE B 1 256 ? -11.492 7.062 5.645 1 97.88 256 ILE B N 1
ATOM 5357 C CA . ILE B 1 256 ? -10.227 6.336 5.625 1 97.88 256 ILE B CA 1
ATOM 5358 C C . ILE B 1 256 ? -9.477 6.57 6.93 1 97.88 256 ILE B C 1
ATOM 5360 O O . ILE B 1 256 ? -9.227 7.719 7.309 1 97.88 256 ILE B O 1
ATOM 5364 N N . LEU B 1 257 ? -9.148 5.535 7.609 1 95 257 LEU B N 1
ATOM 5365 C CA . LEU B 1 257 ? -8.375 5.598 8.844 1 95 257 LEU B CA 1
ATOM 5366 C C . LEU B 1 257 ? -7.012 4.934 8.664 1 95 257 LEU B C 1
ATOM 5368 O O . LEU B 1 257 ? -6.844 4.074 7.793 1 95 257 LEU B O 1
ATOM 5372 N N . GLY B 1 258 ? -6.066 5.293 9.438 1 90.81 258 GLY B N 1
ATOM 5373 C CA . GLY B 1 258 ? -4.727 4.727 9.445 1 90.81 258 GLY B CA 1
ATOM 5374 C C . GLY B 1 258 ? -3.875 5.234 10.594 1 90.81 258 GLY B C 1
ATOM 5375 O O . GLY B 1 258 ? -4.375 5.438 11.703 1 90.81 258 GLY B O 1
ATOM 5376 N N . LYS B 1 259 ? -2.557 5.266 10.367 1 81.56 259 LYS B N 1
ATOM 5377 C CA . LYS B 1 259 ? -1.539 5.801 11.266 1 81.56 259 LYS B CA 1
ATOM 5378 C C . LYS B 1 259 ? -1.854 5.461 12.719 1 81.56 259 LYS B C 1
ATOM 5380 O O . LYS B 1 259 ? -1.442 4.41 13.219 1 81.56 259 LYS B O 1
ATOM 5385 N N . ALA B 1 260 ? -2.76 6.23 13.352 1 76.5 260 ALA B N 1
ATOM 5386 C CA . ALA B 1 260 ? -3.066 6.094 14.766 1 76.5 260 ALA B CA 1
ATOM 5387 C C . ALA B 1 260 ? -3.787 4.777 15.047 1 76.5 260 ALA B C 1
ATOM 5389 O O . ALA B 1 260 ? -3.725 4.254 16.172 1 76.5 260 ALA B O 1
ATOM 5390 N N . LEU B 1 261 ? -4.426 4.27 14.062 1 81.81 261 LEU B N 1
ATOM 5391 C CA . LEU B 1 261 ? -5.137 3.002 14.227 1 81.81 261 LEU B CA 1
ATOM 5392 C C . LEU B 1 261 ? -4.168 1.881 14.586 1 81.81 261 LEU B C 1
ATOM 5394 O O . LEU B 1 261 ? -4.523 0.958 15.32 1 81.81 261 LEU B O 1
ATOM 5398 N N . GLY B 1 262 ? -3.002 1.994 14.086 1 75.19 262 GLY B N 1
ATOM 5399 C CA . GLY B 1 262 ? -1.973 1.009 14.375 1 75.19 262 GLY B CA 1
ATOM 5400 C C . GLY B 1 262 ? -1.143 1.355 15.594 1 75.19 262 GLY B C 1
ATOM 5401 O O . GLY B 1 262 ? -0.139 0.698 15.883 1 75.19 262 GLY B O 1
ATOM 5402 N N . ALA B 1 263 ? -1.532 2.332 16.266 1 65.94 263 ALA B N 1
ATOM 5403 C CA . ALA B 1 263 ? -0.901 2.781 17.5 1 65.94 263 ALA B CA 1
ATOM 5404 C C . ALA B 1 263 ? 0.58 3.08 17.281 1 65.94 263 ALA B C 1
ATOM 5406 O O . ALA B 1 263 ? 1.392 2.916 18.188 1 65.94 263 ALA B O 1
ATOM 5407 N N . GLY B 1 264 ? 0.936 3.314 16.062 1 63.91 264 GLY B N 1
ATOM 5408 C CA . GLY B 1 264 ? 2.32 3.645 15.773 1 63.91 264 GLY B CA 1
ATOM 5409 C C . GLY B 1 264 ? 3.232 2.434 15.75 1 63.91 264 GLY B C 1
ATOM 5410 O O . GLY B 1 264 ? 4.438 2.559 15.516 1 63.91 264 GLY B O 1
ATOM 5411 N N . VAL B 1 265 ? 2.688 1.284 15.797 1 63.44 265 VAL B N 1
ATOM 5412 C CA . VAL B 1 265 ? 3.527 0.1 15.938 1 63.44 265 VAL B CA 1
ATOM 5413 C C . VAL B 1 265 ? 3.479 -0.732 14.664 1 63.44 265 VAL B C 1
ATOM 5415 O O . VAL B 1 265 ? 4.477 -1.345 14.273 1 63.44 265 VAL B O 1
ATOM 5418 N N . LEU B 1 266 ? 2.318 -0.776 14.086 1 74.44 266 LEU B N 1
ATOM 5419 C CA . LEU B 1 266 ? 2.115 -1.625 12.914 1 74.44 266 LEU B CA 1
ATOM 5420 C C . LEU B 1 266 ? 1.318 -0.891 11.844 1 74.44 266 LEU B C 1
ATOM 5422 O O . LEU B 1 266 ? 0.541 0.015 12.156 1 74.44 266 LEU B O 1
ATOM 5426 N N . PRO B 1 267 ? 1.604 -1.279 10.656 1 82.56 267 PRO B N 1
ATOM 5427 C CA . PRO B 1 267 ? 0.743 -0.729 9.602 1 82.56 267 PRO B CA 1
ATOM 5428 C C . PRO B 1 267 ? -0.676 -1.291 9.648 1 82.56 267 PRO B C 1
ATOM 5430 O O . PRO B 1 267 ? -0.875 -2.494 9.469 1 82.56 267 PRO B O 1
ATOM 5433 N N . VAL B 1 268 ? -1.63 -0.487 10 1 84.31 268 VAL B N 1
ATOM 5434 C CA . VAL B 1 268 ? -3.049 -0.826 10.008 1 84.31 268 VAL B CA 1
ATOM 5435 C C . VAL B 1 268 ? -3.861 0.325 9.422 1 84.31 268 VAL B C 1
ATOM 5437 O O . VAL B 1 268 ? -3.57 1.495 9.68 1 84.31 268 VAL B O 1
ATOM 5440 N N . SER B 1 269 ? -4.746 0.012 8.562 1 90.31 269 SER B N 1
ATOM 5441 C CA . SER B 1 269 ? -5.688 1.006 8.062 1 90.31 269 SER B CA 1
ATOM 5442 C C . SER B 1 269 ? -7.078 0.406 7.879 1 90.31 269 SER B C 1
ATOM 5444 O O . SER B 1 269 ? -7.25 -0.813 7.953 1 90.31 269 SER B O 1
ATOM 5446 N N . ALA B 1 270 ? -8.031 1.221 7.734 1 90.38 270 ALA B N 1
ATOM 5447 C CA . ALA B 1 270 ? -9.414 0.786 7.547 1 90.38 270 ALA B CA 1
ATOM 5448 C C . ALA B 1 270 ? -10.18 1.773 6.676 1 90.38 270 ALA B C 1
ATOM 5450 O O . ALA B 1 270 ? -10 2.988 6.793 1 90.38 270 ALA B O 1
ATOM 5451 N N . VAL B 1 271 ? -10.961 1.23 5.809 1 93.25 271 VAL B N 1
ATOM 5452 C CA . VAL B 1 271 ? -11.891 2.016 5.008 1 93.25 271 VAL B CA 1
ATOM 5453 C C . VAL B 1 271 ? -13.328 1.703 5.426 1 93.25 271 VAL B C 1
ATOM 5455 O O . VAL B 1 271 ? -13.742 0.541 5.434 1 93.25 271 VAL B O 1
ATOM 5458 N N . LEU B 1 272 ? -14.07 2.713 5.852 1 93.25 272 LEU B N 1
ATOM 5459 C CA . LEU B 1 272 ? -15.438 2.549 6.332 1 93.25 272 LEU B CA 1
ATOM 5460 C C . LEU B 1 272 ? -16.438 3.117 5.328 1 93.25 272 LEU B C 1
ATOM 5462 O O . LEU B 1 272 ? -16.203 4.172 4.734 1 93.25 272 LEU B O 1
ATOM 5466 N N . ALA B 1 273 ? -17.469 2.434 5.098 1 94.81 273 ALA B N 1
ATOM 5467 C CA . ALA B 1 273 ? -18.578 2.859 4.246 1 94.81 273 ALA B CA 1
ATOM 5468 C C . ALA B 1 273 ? -19.828 2.029 4.516 1 94.81 273 ALA B C 1
ATOM 5470 O O . ALA B 1 273 ? -19.766 1.006 5.199 1 94.81 273 ALA B O 1
ATOM 5471 N N . ASP B 1 274 ? -20.938 2.529 4.094 1 92.56 274 ASP B N 1
ATOM 5472 C CA . ASP B 1 274 ? -22.156 1.741 4.176 1 92.56 274 ASP B CA 1
ATOM 5473 C C . ASP B 1 274 ? -22.203 0.675 3.082 1 92.56 274 ASP B C 1
ATOM 5475 O O . ASP B 1 274 ? -21.422 0.72 2.135 1 92.56 274 ASP B O 1
ATOM 5479 N N . LYS B 1 275 ? -23.156 -0.243 3.18 1 88.62 275 LYS B N 1
ATOM 5480 C CA . LYS B 1 275 ? -23.266 -1.414 2.314 1 88.62 275 LYS B CA 1
ATOM 5481 C C . LYS B 1 275 ? -23.422 -1.004 0.853 1 88.62 275 LYS B C 1
ATOM 5483 O O . LYS B 1 275 ? -22.844 -1.627 -0.038 1 88.62 275 LYS B O 1
ATOM 5488 N N . GLU B 1 276 ? -24.141 -0.013 0.631 1 93.25 276 GLU B N 1
ATOM 5489 C CA . GLU B 1 276 ? -24.469 0.407 -0.731 1 93.25 276 GLU B CA 1
ATOM 5490 C C . GLU B 1 276 ? -23.203 0.818 -1.487 1 93.25 276 GLU B C 1
ATOM 5492 O O . GLU B 1 276 ? -23.125 0.65 -2.705 1 93.25 276 GLU B O 1
ATOM 5497 N N . VAL B 1 277 ? -22.188 1.327 -0.764 1 94.38 277 VAL B N 1
ATOM 5498 C CA . VAL B 1 277 ? -20.938 1.759 -1.375 1 94.38 277 VAL B CA 1
ATOM 5499 C C . VAL B 1 277 ? -19.906 0.624 -1.319 1 94.38 277 VAL B C 1
ATOM 5501 O O . VAL B 1 277 ? -19.312 0.27 -2.338 1 94.38 277 VAL B O 1
ATOM 5504 N N . MET B 1 278 ? -19.75 -0.058 -0.207 1 91.38 278 MET B N 1
ATOM 5505 C CA . MET B 1 278 ? -18.703 -1.046 0.037 1 91.38 278 MET B CA 1
ATOM 5506 C C . MET B 1 278 ? -18.906 -2.281 -0.834 1 91.38 278 MET B C 1
ATOM 5508 O O . MET B 1 278 ? -17.938 -2.861 -1.333 1 91.38 278 MET B O 1
ATOM 5512 N N . LEU B 1 279 ? -20.125 -2.643 -1.094 1 88.62 279 LEU B N 1
ATOM 5513 C CA . LEU B 1 279 ? -20.406 -3.904 -1.771 1 88.62 279 LEU B CA 1
ATOM 5514 C C . LEU B 1 279 ? -20.297 -3.742 -3.283 1 88.62 279 LEU B C 1
ATOM 5516 O O . LEU B 1 279 ? -20.5 -4.703 -4.031 1 88.62 279 LEU B O 1
ATOM 5520 N N . CYS B 1 280 ? -20.016 -2.533 -3.705 1 88.19 280 CYS B N 1
ATOM 5521 C CA . CYS B 1 280 ? -19.719 -2.379 -5.121 1 88.19 280 CYS B CA 1
ATOM 5522 C C . CYS B 1 280 ? -18.469 -3.178 -5.504 1 88.19 280 CYS B C 1
ATOM 5524 O O . CYS B 1 280 ? -18.328 -3.588 -6.656 1 88.19 280 CYS B O 1
ATOM 5526 N N . ILE B 1 281 ? -17.578 -3.326 -4.566 1 84.12 281 ILE B N 1
ATOM 5527 C CA . ILE B 1 281 ? -16.438 -4.211 -4.773 1 84.12 281 ILE B CA 1
ATOM 5528 C C . ILE B 1 281 ? -16.766 -5.613 -4.277 1 84.12 281 ILE B C 1
ATOM 5530 O O . ILE B 1 281 ? -17.188 -5.793 -3.129 1 84.12 281 ILE B O 1
ATOM 5534 N N . GLN B 1 282 ? -16.656 -6.48 -5.129 1 71.81 282 GLN B N 1
ATOM 5535 C CA . GLN B 1 282 ? -16.984 -7.867 -4.824 1 71.81 282 GLN B CA 1
ATOM 5536 C C . GLN B 1 282 ? -15.734 -8.672 -4.5 1 71.81 282 GLN B C 1
ATOM 5538 O O . GLN B 1 282 ? -14.617 -8.25 -4.805 1 71.81 282 GLN B O 1
ATOM 5543 N N . PRO B 1 283 ? -16 -9.812 -3.871 1 64.19 283 PRO B N 1
ATOM 5544 C CA . PRO B 1 283 ? -14.852 -10.672 -3.57 1 64.19 283 PRO B CA 1
ATOM 5545 C C . PRO B 1 283 ? -13.992 -10.961 -4.801 1 64.19 283 PRO B C 1
ATOM 5547 O O . PRO B 1 283 ? -14.531 -11.203 -5.887 1 64.19 283 PRO B O 1
ATOM 5550 N N . GLY B 1 284 ? -12.688 -10.82 -4.637 1 62.56 284 GLY B N 1
ATOM 5551 C CA . GLY B 1 284 ? -11.766 -11.086 -5.734 1 62.56 284 GLY B CA 1
ATOM 5552 C C . GLY B 1 284 ? -11.336 -9.82 -6.461 1 62.56 284 GLY B C 1
ATOM 5553 O O . GLY B 1 284 ? -10.266 -9.789 -7.078 1 62.56 284 GLY B O 1
ATOM 5554 N N . GLU B 1 285 ? -12.141 -8.789 -6.371 1 66.25 285 GLU B N 1
ATOM 5555 C CA . GLU B 1 285 ? -11.867 -7.566 -7.117 1 66.25 285 GLU B CA 1
ATOM 5556 C C . GLU B 1 285 ? -10.922 -6.648 -6.348 1 66.25 285 GLU B C 1
ATOM 5558 O O . GLU B 1 285 ? -10.312 -5.746 -6.93 1 66.25 285 GLU B O 1
ATOM 5563 N N . HIS B 1 286 ? -10.93 -6.883 -5.109 1 73.94 286 HIS B N 1
ATOM 5564 C CA . HIS B 1 286 ? -10.016 -6.152 -4.234 1 73.94 286 HIS B CA 1
ATOM 5565 C C . HIS B 1 286 ? -9.648 -6.98 -3.01 1 73.94 286 HIS B C 1
ATOM 5567 O O . HIS B 1 286 ? -10.266 -8.016 -2.742 1 73.94 286 HIS B O 1
ATOM 5573 N N . GLY B 1 287 ? -8.453 -6.66 -2.461 1 63.72 287 GLY B N 1
ATOM 5574 C CA . GLY B 1 287 ? -7.969 -7.395 -1.3 1 63.72 287 GLY B CA 1
ATOM 5575 C C . GLY B 1 287 ? -6.504 -7.141 -1 1 63.72 287 GLY B C 1
ATOM 5576 O O . GLY B 1 287 ? -5.836 -6.402 -1.727 1 63.72 287 GLY B O 1
ATOM 5577 N N . SER B 1 288 ? -6.203 -7.504 0.147 1 64.19 288 SER B N 1
ATOM 5578 C CA . SER B 1 288 ? -4.812 -7.418 0.586 1 64.19 288 SER B CA 1
ATOM 5579 C C . SER B 1 288 ? -4.395 -8.672 1.342 1 64.19 288 SER B C 1
ATOM 5581 O O . SER B 1 288 ? -5.188 -9.242 2.096 1 64.19 288 SER B O 1
ATOM 5583 N N . THR B 1 289 ? -3.23 -9.055 1.063 1 49.19 289 THR B N 1
ATOM 5584 C CA . THR B 1 289 ? -2.697 -10.242 1.715 1 49.19 289 THR B CA 1
ATOM 5585 C C . THR B 1 289 ? -2.74 -10.094 3.232 1 49.19 289 THR B C 1
ATOM 5587 O O . THR B 1 289 ? -3.104 -11.031 3.945 1 49.19 289 THR B O 1
ATOM 5590 N N . PHE B 1 290 ? -2.566 -8.945 3.709 1 52.72 290 PHE B N 1
ATOM 5591 C CA . PHE B 1 290 ? -2.422 -8.797 5.152 1 52.72 290 PHE B CA 1
ATOM 5592 C C . PHE B 1 290 ? -3.512 -7.887 5.711 1 52.72 290 PHE B C 1
ATOM 5594 O O . PHE B 1 290 ? -3.496 -7.551 6.898 1 52.72 290 PHE B O 1
ATOM 5601 N N . GLY B 1 291 ? -4.32 -7.504 4.742 1 61.47 291 GLY B N 1
ATOM 5602 C CA . GLY B 1 291 ? -5.438 -6.73 5.266 1 61.47 291 GLY B CA 1
ATOM 5603 C C . GLY B 1 291 ? -6.273 -7.5 6.27 1 61.47 291 GLY B C 1
ATOM 5604 O O . GLY B 1 291 ? -6.711 -8.617 5.992 1 61.47 291 GLY B O 1
ATOM 5605 N N . GLY B 1 292 ? -6.406 -6.996 7.445 1 60.25 292 GLY B N 1
ATOM 5606 C CA . GLY B 1 292 ? -7.195 -7.66 8.469 1 60.25 292 GLY B CA 1
ATOM 5607 C C . GLY B 1 292 ? -6.441 -8.766 9.18 1 60.25 292 GLY B C 1
ATOM 5608 O O . GLY B 1 292 ? -7.051 -9.695 9.711 1 60.25 292 GLY B O 1
ATOM 5609 N N . ASN B 1 293 ? -5.094 -8.664 9.086 1 66.81 293 ASN B N 1
ATOM 5610 C CA . ASN B 1 293 ? -4.312 -9.656 9.82 1 66.81 293 ASN B CA 1
ATOM 5611 C C . ASN B 1 293 ? -4.613 -9.594 11.32 1 66.81 293 ASN B C 1
ATOM 5613 O O . ASN B 1 293 ? -4.934 -8.531 11.852 1 66.81 293 ASN B O 1
ATOM 5617 N N . PRO B 1 294 ? -4.559 -10.742 11.953 1 65.12 294 PRO B N 1
ATOM 5618 C CA . PRO B 1 294 ? -5 -10.836 13.344 1 65.12 294 PRO B CA 1
ATOM 5619 C C . PRO B 1 294 ? -4.262 -9.867 14.266 1 65.12 294 PRO B C 1
ATOM 5621 O O . PRO B 1 294 ? -4.867 -9.273 15.156 1 65.12 294 PRO B O 1
ATOM 5624 N N . LEU B 1 295 ? -2.98 -9.734 14.07 1 68.81 295 LEU B N 1
ATOM 5625 C CA . LEU B 1 295 ? -2.217 -8.836 14.922 1 68.81 295 LEU B CA 1
ATOM 5626 C C . LEU B 1 295 ? -2.625 -7.383 14.688 1 68.81 295 LEU B C 1
ATOM 5628 O O . LEU B 1 295 ? -2.811 -6.621 15.641 1 68.81 295 LEU B O 1
ATOM 5632 N N . GLY B 1 296 ? -2.684 -7.055 13.398 1 74.38 296 GLY B N 1
ATOM 5633 C CA . GLY B 1 296 ? -3.145 -5.719 13.062 1 74.38 296 GLY B CA 1
ATOM 5634 C C . GLY B 1 296 ? -4.531 -5.41 13.602 1 74.38 296 GLY B C 1
ATOM 5635 O O . GLY B 1 296 ? -4.777 -4.312 14.102 1 74.38 296 GLY B O 1
ATOM 5636 N N . SER B 1 297 ? -5.395 -6.359 13.523 1 73 297 SER B N 1
ATOM 5637 C CA . SER B 1 297 ? -6.758 -6.191 14.016 1 73 297 SER B CA 1
ATOM 5638 C C . SER B 1 297 ? -6.785 -6.016 15.531 1 73 297 SER B C 1
ATOM 5640 O O . SER B 1 297 ? -7.523 -5.18 16.047 1 73 297 SER B O 1
ATOM 5642 N N . ALA B 1 298 ? -6.023 -6.793 16.172 1 70.31 298 ALA B N 1
ATOM 5643 C CA . ALA B 1 298 ? -5.953 -6.707 17.625 1 70.31 298 ALA B CA 1
ATOM 5644 C C . ALA B 1 298 ? -5.434 -5.344 18.078 1 70.31 298 ALA B C 1
ATOM 5646 O O . ALA B 1 298 ? -5.957 -4.75 19.016 1 70.31 298 ALA B O 1
ATOM 5647 N N . VAL B 1 299 ? -4.434 -4.898 17.406 1 73.5 299 VAL B N 1
ATOM 5648 C CA . VAL B 1 299 ? -3.85 -3.604 17.719 1 73.5 299 VAL B CA 1
ATOM 5649 C C . VAL B 1 299 ? -4.859 -2.494 17.438 1 73.5 299 VAL B C 1
ATOM 5651 O O . VAL B 1 299 ? -4.98 -1.539 18.203 1 73.5 299 VAL B O 1
ATOM 5654 N N . GLY B 1 300 ? -5.555 -2.654 16.312 1 79 300 GLY B N 1
ATOM 5655 C CA . GLY B 1 300 ? -6.578 -1.676 15.977 1 79 300 GLY B CA 1
ATOM 5656 C C . GLY B 1 300 ? -7.672 -1.574 17.016 1 79 300 GLY B C 1
ATOM 5657 O O . GLY B 1 300 ? -8.078 -0.473 17.406 1 79 300 GLY B O 1
ATOM 5658 N N . ILE B 1 301 ? -8.094 -2.662 17.531 1 75.19 301 ILE B N 1
ATOM 5659 C CA . ILE B 1 301 ? -9.133 -2.709 18.547 1 75.19 301 ILE B CA 1
ATOM 5660 C C . ILE B 1 301 ? -8.617 -2.08 19.844 1 75.19 301 ILE B C 1
ATOM 5662 O O . ILE B 1 301 ? -9.305 -1.259 20.453 1 75.19 301 ILE B O 1
ATOM 5666 N N . ALA B 1 302 ? -7.449 -2.477 20.188 1 73 302 ALA B N 1
ATOM 5667 C CA . ALA B 1 302 ? -6.848 -1.958 21.406 1 73 302 ALA B CA 1
ATOM 5668 C C . ALA B 1 302 ? -6.703 -0.44 21.344 1 73 302 ALA B C 1
ATOM 5670 O O . ALA B 1 302 ? -6.941 0.252 22.344 1 73 302 ALA B O 1
ATOM 5671 N N . SER B 1 303 ? -6.246 0.011 20.25 1 79.94 303 SER B N 1
ATOM 5672 C CA . SER B 1 303 ? -6.078 1.449 20.078 1 79.94 303 SER B CA 1
ATOM 5673 C C . SER B 1 303 ? -7.398 2.188 20.266 1 79.94 303 SER B C 1
ATOM 5675 O O . SER B 1 303 ? -7.449 3.221 20.922 1 79.94 303 SER B O 1
ATOM 5677 N N . LEU B 1 304 ? -8.43 1.685 19.719 1 82.12 304 LEU B N 1
ATOM 5678 C CA . LEU B 1 304 ? -9.742 2.314 19.812 1 82.12 304 LEU B CA 1
ATOM 5679 C C . LEU B 1 304 ? -10.273 2.268 21.234 1 82.12 304 LEU B C 1
ATOM 5681 O O . LEU B 1 304 ? -10.906 3.221 21.703 1 82.12 304 LEU B O 1
ATOM 5685 N N . GLU B 1 305 ? -10.078 1.167 21.844 1 76.88 305 GLU B N 1
ATOM 5686 C CA . GLU B 1 305 ? -10.523 1.021 23.219 1 76.88 305 GLU B CA 1
ATOM 5687 C C . GLU B 1 305 ? -9.828 2.031 24.141 1 76.88 305 GLU B C 1
ATOM 5689 O O . GLU B 1 305 ? -10.469 2.646 24.984 1 76.88 305 GLU B O 1
ATOM 5694 N N . ILE B 1 306 ? -8.609 2.213 23.938 1 78.5 306 ILE B N 1
ATOM 5695 C CA . ILE B 1 306 ? -7.84 3.154 24.75 1 78.5 306 ILE B CA 1
ATOM 5696 C C . ILE B 1 306 ? -8.336 4.578 24.484 1 78.5 306 ILE B C 1
ATOM 5698 O O . ILE B 1 306 ? -8.461 5.375 25.422 1 78.5 306 ILE B O 1
ATOM 5702 N N . VAL B 1 307 ? -8.594 4.887 23.281 1 86.69 307 VAL B N 1
ATOM 5703 C CA . VAL B 1 307 ? -9.078 6.215 22.906 1 86.69 307 VAL B CA 1
ATOM 5704 C C . VAL B 1 307 ? -10.383 6.512 23.641 1 86.69 307 VAL B C 1
ATOM 5706 O O . VAL B 1 307 ? -10.578 7.617 24.156 1 86.69 307 VAL B O 1
ATOM 5709 N N . GLN B 1 308 ? -11.195 5.539 23.734 1 85.81 308 GLN B N 1
ATOM 5710 C CA . GLN B 1 308 ? -12.508 5.711 24.359 1 85.81 308 GLN B CA 1
ATOM 5711 C C . GLN B 1 308 ? -12.391 5.711 25.875 1 85.81 308 GLN B C 1
ATOM 5713 O O . GLN B 1 308 ? -12.938 6.586 26.547 1 85.81 308 GLN B O 1
ATOM 5718 N N . GLU B 1 309 ? -11.68 4.777 26.375 1 80.69 309 GLU B N 1
ATOM 5719 C CA . GLU B 1 309 ? -11.594 4.586 27.828 1 80.69 309 GLU B CA 1
ATOM 5720 C C . GLU B 1 309 ? -10.891 5.758 28.484 1 80.69 309 GLU B C 1
ATOM 5722 O O . GLU B 1 309 ? -11.266 6.176 29.594 1 80.69 309 GLU B O 1
ATOM 5727 N N . GLU B 1 310 ? -9.906 6.234 27.828 1 85.5 310 GLU B N 1
ATOM 5728 C CA . GLU B 1 310 ? -9.109 7.301 28.422 1 85.5 310 GLU B CA 1
ATOM 5729 C C . GLU B 1 310 ? -9.594 8.672 27.969 1 85.5 310 GLU B C 1
ATOM 5731 O O . GLU B 1 310 ? -8.969 9.688 28.281 1 85.5 310 GLU B O 1
ATOM 5736 N N . CYS B 1 311 ? -10.664 8.711 27.312 1 92.69 311 CYS B N 1
ATOM 5737 C CA . CYS B 1 311 ? -11.281 9.945 26.859 1 92.69 311 CYS B CA 1
ATOM 5738 C C . CYS B 1 311 ? -10.258 10.844 26.172 1 92.69 311 CYS B C 1
ATOM 5740 O O . CYS B 1 311 ? -10.109 12.016 26.516 1 92.69 311 CYS B O 1
ATOM 5742 N N . LEU B 1 312 ? -9.586 10.258 25.203 1 92.5 312 LEU B N 1
ATOM 5743 C CA . LEU B 1 312 ? -8.453 10.93 24.578 1 92.5 312 LEU B CA 1
ATOM 5744 C C . LEU B 1 312 ? -8.922 12.055 23.672 1 92.5 312 LEU B C 1
ATOM 5746 O O . LEU B 1 312 ? -8.188 13.016 23.422 1 92.5 312 LEU B O 1
ATOM 5750 N N . ALA B 1 313 ? -10.148 11.969 23.156 1 96.06 313 ALA B N 1
ATOM 5751 C CA . ALA B 1 313 ? -10.68 13.062 22.344 1 96.06 313 ALA B CA 1
ATOM 5752 C C . ALA B 1 313 ? -10.859 14.328 23.172 1 96.06 313 ALA B C 1
ATOM 5754 O O . ALA B 1 313 ? -10.422 15.406 22.781 1 96.06 313 ALA B O 1
ATOM 5755 N N . GLU B 1 314 ? -11.492 14.188 24.297 1 97.12 314 GLU B N 1
ATOM 5756 C CA . GLU B 1 314 ? -11.695 15.312 25.203 1 97.12 314 GLU B CA 1
ATOM 5757 C C . GLU B 1 314 ? -10.367 15.875 25.688 1 97.12 314 GLU B C 1
ATOM 5759 O O . GLU B 1 314 ? -10.195 17.094 25.766 1 97.12 314 GLU B O 1
ATOM 5764 N N . ARG B 1 315 ? -9.484 14.984 25.984 1 96.25 315 ARG B N 1
ATOM 5765 C CA . ARG B 1 315 ? -8.148 15.391 26.422 1 96.25 315 ARG B CA 1
ATOM 5766 C C . ARG B 1 315 ? -7.434 16.188 25.344 1 96.25 315 ARG B C 1
ATOM 5768 O O . ARG B 1 315 ? -6.801 17.203 25.625 1 96.25 315 ARG B O 1
ATOM 5775 N N . ALA B 1 316 ? -7.508 15.664 24.109 1 97.06 316 ALA B N 1
ATOM 5776 C CA . ALA B 1 316 ? -6.871 16.344 22.984 1 97.06 316 ALA B CA 1
ATOM 5777 C C . ALA B 1 316 ? -7.441 17.75 22.812 1 97.06 316 ALA B C 1
ATOM 5779 O O . ALA B 1 316 ? -6.707 18.688 22.5 1 97.06 316 ALA B O 1
ATOM 5780 N N . GLU B 1 317 ? -8.742 17.906 22.938 1 98 317 GLU B N 1
ATOM 5781 C CA . GLU B 1 317 ? -9.383 19.219 22.812 1 98 317 GLU B CA 1
ATOM 5782 C C . GLU B 1 317 ? -8.883 20.188 23.891 1 98 317 GLU B C 1
ATOM 5784 O O . GLU B 1 317 ? -8.508 21.312 23.594 1 98 317 GLU B O 1
ATOM 5789 N N . GLU B 1 318 ? -8.852 19.719 25.078 1 98 318 GLU B N 1
ATOM 5790 C CA . GLU B 1 318 ? -8.461 20.547 26.219 1 98 318 GLU B CA 1
ATOM 5791 C C . GLU B 1 318 ? -6.984 20.938 26.141 1 98 318 GLU B C 1
ATOM 5793 O O . GLU B 1 318 ? -6.637 22.109 26.219 1 98 318 GLU B O 1
ATOM 5798 N N . LEU B 1 319 ? -6.133 19.906 26 1 96.94 319 LEU B N 1
ATOM 5799 C CA . LEU B 1 319 ? -4.691 20.141 26 1 96.94 319 LEU B CA 1
ATOM 5800 C C . LEU B 1 319 ? -4.266 20.875 24.734 1 96.94 319 LEU B C 1
ATOM 5802 O O . LEU B 1 319 ? -3.314 21.656 24.75 1 96.94 319 LEU B O 1
ATOM 5806 N N . GLY B 1 320 ? -4.988 20.578 23.609 1 98.06 320 GLY B N 1
ATOM 5807 C CA . GLY B 1 320 ? -4.723 21.328 22.391 1 98.06 320 GLY B CA 1
ATOM 5808 C C . GLY B 1 320 ? -4.965 22.828 22.547 1 98.06 320 GLY B C 1
ATOM 5809 O O . GLY B 1 320 ? -4.188 23.641 22.047 1 98.06 320 GLY B O 1
ATOM 5810 N N . GLU B 1 321 ? -6.031 23.188 23.234 1 97.94 321 GLU B N 1
ATOM 5811 C CA . GLU B 1 321 ? -6.336 24.594 23.484 1 97.94 321 GLU B CA 1
ATOM 5812 C C . GLU B 1 321 ? -5.27 25.234 24.359 1 97.94 321 GLU B C 1
ATOM 5814 O O . GLU B 1 321 ? -4.84 26.359 24.094 1 97.94 321 GLU B O 1
ATOM 5819 N N . LYS B 1 322 ? -4.828 24.531 25.359 1 97.56 322 LYS B N 1
ATOM 5820 C CA . LYS B 1 322 ? -3.777 25.031 26.234 1 97.56 322 LYS B CA 1
ATOM 5821 C C . LYS B 1 322 ? -2.477 25.266 25.469 1 97.56 322 LYS B C 1
ATOM 5823 O O . LYS B 1 322 ? -1.79 26.266 25.672 1 97.56 322 LYS B O 1
ATOM 5828 N N . LEU B 1 323 ? -2.16 24.297 24.656 1 97.75 323 LEU B N 1
ATOM 5829 C CA . LEU B 1 323 ? -0.956 24.406 23.844 1 97.75 323 LEU B CA 1
ATOM 5830 C C . LEU B 1 323 ? -1.021 25.641 22.953 1 97.75 323 LEU B C 1
ATOM 5832 O O . LEU B 1 323 ? -0.078 26.438 22.906 1 97.75 323 LEU B O 1
ATOM 5836 N N . ARG B 1 324 ? -2.096 25.844 22.266 1 98.25 324 ARG B N 1
ATOM 5837 C CA . ARG B 1 324 ? -2.244 26.953 21.344 1 98.25 324 ARG B CA 1
ATOM 5838 C C . ARG B 1 324 ? -2.246 28.297 22.094 1 98.25 324 ARG B C 1
ATOM 5840 O O . ARG B 1 324 ? -1.697 29.281 21.594 1 98.25 324 ARG B O 1
ATOM 5847 N N . GLU B 1 325 ? -2.891 28.312 23.234 1 98 325 GLU B N 1
ATOM 5848 C CA . GLU B 1 325 ? -2.889 29.531 24.047 1 98 325 GLU B CA 1
ATOM 5849 C C . GLU B 1 325 ? -1.471 29.922 24.453 1 98 325 GLU B C 1
ATOM 5851 O O . GLU B 1 325 ? -1.094 31.094 24.344 1 98 325 GLU B O 1
ATOM 5856 N N . SER B 1 326 ? -0.741 28.922 24.891 1 97.44 326 SER B N 1
ATOM 5857 C CA . SER B 1 326 ? 0.641 29.172 25.281 1 97.44 326 SER B CA 1
ATOM 5858 C C . SER B 1 326 ? 1.481 29.641 24.094 1 97.44 326 SER B C 1
ATOM 5860 O O . SER B 1 326 ? 2.33 30.516 24.234 1 97.44 326 SER B O 1
ATOM 5862 N N . LEU B 1 327 ? 1.287 29.062 22.953 1 97.62 327 LEU B N 1
ATOM 5863 C CA . LEU B 1 327 ? 2.021 29.438 21.75 1 97.62 327 LEU B CA 1
ATOM 5864 C C . LEU B 1 327 ? 1.624 30.844 21.297 1 97.62 327 LEU B C 1
ATOM 5866 O O . LEU B 1 327 ? 2.455 31.578 20.766 1 97.62 327 LEU B O 1
ATOM 5870 N N . ARG B 1 328 ? 0.373 31.219 21.469 1 97.81 328 ARG B N 1
ATOM 5871 C CA . ARG B 1 328 ? -0.091 32.562 21.109 1 97.81 328 ARG B CA 1
ATOM 5872 C C . ARG B 1 328 ? 0.558 33.594 22 1 97.81 328 ARG B C 1
ATOM 5874 O O . ARG B 1 328 ? 0.835 34.719 21.562 1 97.81 328 ARG B O 1
ATOM 5881 N N . GLU B 1 329 ? 0.76 33.188 23.188 1 97.31 329 GLU B N 1
ATOM 5882 C CA . GLU B 1 329 ? 1.495 34.094 24.062 1 97.31 329 GLU B CA 1
ATOM 5883 C C . GLU B 1 329 ? 2.904 34.344 23.547 1 97.31 329 GLU B C 1
ATOM 5885 O O . GLU B 1 329 ? 3.398 35.469 23.609 1 97.31 329 GLU B O 1
ATOM 5890 N N . LEU B 1 330 ? 3.506 33.312 23.094 1 96 330 LEU B N 1
ATOM 5891 C CA . LEU B 1 330 ? 4.82 33.469 22.484 1 96 330 LEU B CA 1
ATOM 5892 C C . LEU B 1 330 ? 4.738 34.344 21.234 1 96 330 LEU B C 1
ATOM 5894 O O . LEU B 1 330 ? 5.652 35.125 20.969 1 96 330 LEU B O 1
ATOM 5898 N N . GLN B 1 331 ? 3.699 34.156 20.469 1 96.31 331 GLN B N 1
ATOM 5899 C CA . GLN B 1 331 ? 3.488 34.969 19.281 1 96.31 331 GLN B CA 1
ATOM 5900 C C . GLN B 1 331 ? 3.41 36.469 19.625 1 96.31 331 GLN B C 1
ATOM 5902 O O . GLN B 1 331 ? 3.961 37.312 18.922 1 96.31 331 GLN B O 1
ATOM 5907 N N . VAL B 1 332 ? 2.727 36.812 20.688 1 96.88 332 VAL B N 1
ATOM 5908 C CA . VAL B 1 332 ? 2.578 38.188 21.141 1 96.88 332 VAL B CA 1
ATOM 5909 C C . VAL B 1 332 ? 3.941 38.75 21.531 1 96.88 332 VAL B C 1
ATOM 5911 O O . VAL B 1 332 ? 4.238 39.906 21.266 1 96.88 332 VAL B O 1
ATOM 5914 N N . ARG B 1 333 ? 4.742 37.906 22.094 1 95.38 333 ARG B N 1
ATOM 5915 C CA . ARG B 1 333 ? 6.062 38.344 22.547 1 95.38 333 ARG B CA 1
ATOM 5916 C C . ARG B 1 333 ? 7.035 38.438 21.375 1 95.38 333 ARG B C 1
ATOM 5918 O O . ARG B 1 333 ? 7.969 39.25 21.406 1 95.38 333 ARG B O 1
ATOM 5925 N N . HIS B 1 334 ? 6.754 37.625 20.391 1 93.88 334 HIS B N 1
ATOM 5926 C CA . HIS B 1 334 ? 7.645 37.594 19.25 1 93.88 334 HIS B CA 1
ATOM 5927 C C . HIS B 1 334 ? 6.859 37.719 17.938 1 93.88 334 HIS B C 1
ATOM 5929 O O . HIS B 1 334 ? 6.941 36.844 17.078 1 93.88 334 HIS B O 1
ATOM 5935 N N . PRO B 1 335 ? 6.215 38.812 17.719 1 93.19 335 PRO B N 1
ATOM 5936 C CA . PRO B 1 335 ? 5.348 39 16.547 1 93.19 335 PRO B CA 1
ATOM 5937 C C . PRO B 1 335 ? 6.133 39.094 15.242 1 93.19 335 PRO B C 1
ATOM 5939 O O . PRO B 1 335 ? 5.578 38.844 14.172 1 93.19 335 PRO B O 1
ATOM 5942 N N . ASP B 1 336 ? 7.391 39.375 15.367 1 90.5 336 ASP B N 1
ATOM 5943 C CA . ASP B 1 336 ? 8.219 39.5 14.18 1 90.5 336 ASP B CA 1
ATOM 5944 C C . ASP B 1 336 ? 8.688 38.125 13.672 1 90.5 336 ASP B C 1
ATOM 5946 O O . ASP B 1 336 ? 9.164 38.031 12.539 1 90.5 336 ASP B O 1
ATOM 5950 N N . VAL B 1 337 ? 8.516 37.156 14.5 1 91.94 337 VAL B N 1
ATOM 5951 C CA . VAL B 1 337 ? 9 35.844 14.141 1 91.94 337 VAL B CA 1
ATOM 5952 C C . VAL B 1 337 ? 7.828 34.906 13.812 1 91.94 337 VAL B C 1
ATOM 5954 O O . VAL B 1 337 ? 7.812 34.25 12.766 1 91.94 337 VAL B O 1
ATOM 5957 N N . ILE B 1 338 ? 6.809 34.875 14.703 1 95.31 338 ILE B N 1
ATOM 5958 C CA . ILE B 1 338 ? 5.672 34 14.555 1 95.31 338 ILE B CA 1
ATOM 5959 C C . ILE B 1 338 ? 4.535 34.719 13.836 1 95.31 338 ILE B C 1
ATOM 5961 O O . ILE B 1 338 ? 4 35.688 14.344 1 95.31 338 ILE B O 1
ATOM 5965 N N . LYS B 1 339 ? 4.184 34.188 12.695 1 95.62 339 LYS B N 1
ATOM 5966 C CA . LYS B 1 339 ? 3.115 34.75 11.875 1 95.62 339 LYS B CA 1
ATOM 5967 C C . LYS B 1 339 ? 1.747 34.281 12.359 1 95.62 339 LYS B C 1
ATOM 5969 O O . LYS B 1 339 ? 0.816 35.094 12.484 1 95.62 339 LYS B O 1
ATOM 5974 N N . GLU B 1 340 ? 1.646 32.969 12.633 1 96.88 340 GLU B N 1
ATOM 5975 C CA . GLU B 1 340 ? 0.338 32.406 12.953 1 96.88 340 GLU B CA 1
ATOM 5976 C C . GLU B 1 340 ? 0.474 31.109 13.773 1 96.88 340 GLU B C 1
ATOM 5978 O O . GLU B 1 340 ? 1.425 30.344 13.586 1 96.88 340 GLU B O 1
ATOM 5983 N N . VAL B 1 341 ? -0.396 30.969 14.742 1 97.75 341 VAL B N 1
ATOM 5984 C CA . VAL B 1 341 ? -0.604 29.703 15.445 1 97.75 341 VAL B CA 1
ATOM 5985 C C . VAL B 1 341 ? -1.982 29.141 15.109 1 97.75 341 VAL B C 1
ATOM 5987 O O . VAL B 1 341 ? -2.994 29.828 15.25 1 97.75 341 VAL B O 1
ATOM 5990 N N . ARG B 1 342 ? -2.025 27.922 14.57 1 97.88 342 ARG B N 1
ATOM 5991 C CA . ARG B 1 342 ? -3.303 27.344 14.188 1 97.88 342 ARG B CA 1
ATOM 5992 C C . ARG B 1 342 ? -3.34 25.844 14.516 1 97.88 342 ARG B C 1
ATOM 5994 O O . ARG B 1 342 ? -2.299 25.234 14.781 1 97.88 342 ARG B O 1
ATOM 6001 N N . GLY B 1 343 ? -4.586 25.312 14.539 1 98 343 GLY B N 1
ATOM 6002 C CA . GLY B 1 343 ? -4.758 23.875 14.758 1 98 343 GLY B CA 1
ATOM 6003 C C . GLY B 1 343 ? -6.086 23.531 15.398 1 98 343 GLY B C 1
ATOM 6004 O O . GLY B 1 343 ? -6.934 24.406 15.594 1 98 343 GLY B O 1
ATOM 6005 N N . ARG B 1 344 ? -6.289 22.328 15.594 1 98.12 344 ARG B N 1
ATOM 6006 C CA . ARG B 1 344 ? -7.426 21.734 16.297 1 98.12 344 ARG B CA 1
ATOM 6007 C C . ARG B 1 344 ? -6.996 20.531 17.109 1 98.12 344 ARG B C 1
ATOM 6009 O O . ARG B 1 344 ? -6.25 19.672 16.625 1 98.12 344 ARG B O 1
ATOM 6016 N N . GLY B 1 345 ? -7.492 20.5 18.391 1 98.19 345 GLY B N 1
ATOM 6017 C CA . GLY B 1 345 ? -6.969 19.453 19.25 1 98.19 345 GLY B CA 1
ATOM 6018 C C . GLY B 1 345 ? -5.453 19.453 19.344 1 98.19 345 GLY B C 1
ATOM 6019 O O . GLY B 1 345 ? -4.836 20.516 19.516 1 98.19 345 GLY B O 1
ATOM 6020 N N . LEU B 1 346 ? -4.863 18.281 19.266 1 95.44 346 LEU B N 1
ATOM 6021 C CA . LEU B 1 346 ? -3.416 18.172 19.391 1 95.44 346 LEU B CA 1
ATOM 6022 C C . LEU B 1 346 ? -2.754 18.031 18.016 1 95.44 346 LEU B C 1
ATOM 6024 O O . LEU B 1 346 ? -1.714 17.391 17.891 1 95.44 346 LEU B O 1
ATOM 6028 N N . LEU B 1 347 ? -3.418 18.531 17.016 1 97 347 LEU B N 1
ATOM 6029 C CA . LEU B 1 347 ? -2.834 18.797 15.703 1 97 347 LEU B CA 1
ATOM 6030 C C . LEU B 1 347 ? -2.652 20.297 15.477 1 97 347 LEU B C 1
ATOM 6032 O O . LEU B 1 347 ? -3.609 21 15.141 1 97 347 LEU B O 1
ATOM 6036 N N . ASN B 1 348 ? -1.393 20.766 15.633 1 97.19 348 ASN B N 1
ATOM 6037 C CA . ASN B 1 348 ? -1.148 22.203 15.648 1 97.19 348 ASN B CA 1
ATOM 6038 C C . ASN B 1 348 ? 0.05 22.578 14.781 1 97.19 348 ASN B C 1
ATOM 6040 O O . ASN B 1 348 ? 0.824 21.719 14.375 1 97.19 348 ASN B O 1
ATOM 6044 N N . ALA B 1 349 ? 0.12 23.859 14.414 1 97.31 349 ALA B N 1
ATOM 6045 C CA . ALA B 1 349 ? 1.255 24.375 13.656 1 97.31 349 ALA B CA 1
ATOM 6046 C C . ALA B 1 349 ? 1.575 25.812 14.055 1 97.31 349 ALA B C 1
ATOM 6048 O O . ALA B 1 349 ? 0.682 26.578 14.445 1 97.31 349 ALA B O 1
ATOM 6049 N N . VAL B 1 350 ? 2.836 26.109 14.039 1 96.44 350 VAL B N 1
ATOM 6050 C CA . VAL B 1 350 ? 3.342 27.484 14.148 1 96.44 350 VAL B CA 1
ATOM 6051 C C . VAL B 1 350 ? 3.947 27.922 12.82 1 96.44 350 VAL B C 1
ATOM 6053 O O . VAL B 1 350 ? 4.871 27.281 12.312 1 96.44 350 VAL B O 1
ATOM 6056 N N . GLU B 1 351 ? 3.367 28.875 12.234 1 95.69 351 GLU B N 1
ATOM 6057 C CA . GLU B 1 351 ? 3.914 29.438 11 1 95.69 351 GLU B CA 1
ATOM 6058 C C . GLU B 1 351 ? 4.777 30.656 11.273 1 95.69 351 GLU B C 1
ATOM 6060 O O . GLU B 1 351 ? 4.328 31.609 11.922 1 95.69 351 GLU B O 1
ATOM 6065 N N . MET B 1 352 ? 5.949 30.609 10.797 1 92.75 352 MET B N 1
ATOM 6066 C CA . MET B 1 352 ? 6.883 31.719 10.93 1 92.75 352 MET B CA 1
ATOM 6067 C C . MET B 1 352 ? 6.773 32.656 9.734 1 92.75 352 MET B C 1
ATOM 6069 O O . MET B 1 352 ? 6.289 32.281 8.672 1 92.75 352 MET B O 1
ATOM 6073 N N . HIS B 1 353 ? 7.172 33.875 9.938 1 89.31 353 HIS B N 1
ATOM 6074 C CA . HIS B 1 353 ? 7.223 34.812 8.812 1 89.31 353 HIS B CA 1
ATOM 6075 C C . HIS B 1 353 ? 8.25 34.375 7.777 1 89.31 353 HIS B C 1
ATOM 6077 O O . HIS B 1 353 ? 9.305 33.844 8.133 1 89.31 353 HIS B O 1
ATOM 6083 N N . PRO B 1 354 ? 7.66 34.562 6.461 1 75.5 354 PRO B N 1
ATOM 6084 C CA . PRO B 1 354 ? 8.617 34.219 5.406 1 75.5 354 PRO B CA 1
ATOM 6085 C C . PRO B 1 354 ? 9.93 34.969 5.523 1 75.5 354 PRO B C 1
ATOM 6087 O O . PRO B 1 354 ? 9.977 36.062 6.117 1 75.5 354 PRO B O 1
ATOM 6090 N N . VAL B 1 355 ? 11.008 34.406 5.02 1 58.75 355 VAL B N 1
ATOM 6091 C CA . VAL B 1 355 ? 12.383 34.906 5.059 1 58.75 355 VAL B CA 1
ATOM 6092 C C . VAL B 1 355 ? 12.43 36.312 4.504 1 58.75 355 VAL B C 1
ATOM 6094 O O . VAL B 1 355 ? 12.133 36.531 3.326 1 58.75 355 VAL B O 1
ATOM 6097 N N . GLY B 1 356 ? 11.766 37.219 5.07 1 53.16 356 GLY B N 1
ATOM 6098 C CA . GLY B 1 356 ? 12.227 38.5 4.598 1 53.16 356 GLY B CA 1
ATOM 6099 C C . GLY B 1 356 ? 13.742 38.625 4.559 1 53.16 356 GLY B C 1
ATOM 6100 O O . GLY B 1 356 ? 14.406 37.875 3.83 1 53.16 356 GLY B O 1
ATOM 6101 N N . SER B 1 357 ? 14.281 39.438 5.484 1 52.38 357 SER B N 1
ATOM 6102 C CA . SER B 1 357 ? 15.719 39.656 5.637 1 52.38 357 SER B CA 1
ATOM 6103 C C . SER B 1 357 ? 16.359 38.469 6.359 1 52.38 357 SER B C 1
ATOM 6105 O O . SER B 1 357 ? 17.562 38.25 6.238 1 52.38 357 SER B O 1
ATOM 6107 N N . SER B 1 358 ? 15.492 37.594 7.055 1 62.28 358 SER B N 1
ATOM 6108 C CA . SER B 1 358 ? 16.109 36.469 7.781 1 62.28 358 SER B CA 1
ATOM 6109 C C . SER B 1 358 ? 15.992 35.156 7.008 1 62.28 358 SER B C 1
ATOM 6111 O O . SER B 1 358 ? 14.984 34.938 6.328 1 62.28 358 SER B O 1
ATOM 6113 N N . LYS B 1 359 ? 17.031 34.438 6.785 1 76.5 359 LYS B N 1
ATOM 6114 C CA . LYS B 1 359 ? 17.109 33.188 6.078 1 76.5 359 LYS B CA 1
ATOM 6115 C C . LYS B 1 359 ? 16.875 32 7.027 1 76.5 359 LYS B C 1
ATOM 6117 O O . LYS B 1 359 ? 17.219 30.859 6.707 1 76.5 359 LYS B O 1
ATOM 6122 N N . VAL B 1 360 ? 16.219 32.469 8.258 1 83.81 360 VAL B N 1
ATOM 6123 C CA . VAL B 1 360 ? 15.992 31.391 9.219 1 83.81 360 VAL B CA 1
ATOM 6124 C C . VAL B 1 360 ? 14.789 30.562 8.789 1 83.81 360 VAL B C 1
ATOM 6126 O O . VAL B 1 360 ? 13.711 31.125 8.523 1 83.81 360 VAL B O 1
ATOM 6129 N N . THR B 1 361 ? 14.93 29.281 8.742 1 86.25 361 THR B N 1
ATOM 6130 C CA . THR B 1 361 ? 13.867 28.375 8.312 1 86.25 361 THR B CA 1
ATOM 6131 C C . THR B 1 361 ? 13.273 27.641 9.508 1 86.25 361 THR B C 1
ATOM 6133 O O . THR B 1 361 ? 13.859 27.641 10.594 1 86.25 361 THR B O 1
ATOM 6136 N N . ALA B 1 362 ? 12.055 27.094 9.305 1 89.75 362 ALA B N 1
ATOM 6137 C CA . ALA B 1 362 ? 11.453 26.219 10.305 1 89.75 362 ALA B CA 1
ATOM 6138 C C . ALA B 1 362 ? 12.398 25.078 10.672 1 89.75 362 ALA B C 1
ATOM 6140 O O . ALA B 1 362 ? 12.422 24.625 11.82 1 89.75 362 ALA B O 1
ATOM 6141 N N . TYR B 1 363 ? 13.156 24.672 9.711 1 87.31 363 TYR B N 1
ATOM 6142 C CA . TYR B 1 363 ? 14.125 23.609 9.945 1 87.31 363 TYR B CA 1
ATOM 6143 C C . TYR B 1 363 ? 15.156 24.016 10.992 1 87.31 363 TYR B C 1
ATOM 6145 O O . TYR B 1 363 ? 15.477 23.234 11.891 1 87.31 363 TYR B O 1
ATOM 6153 N N . ASP B 1 364 ? 15.664 25.172 10.906 1 87.44 364 ASP B N 1
ATOM 6154 C CA . ASP B 1 364 ? 16.656 25.688 11.852 1 87.44 364 ASP B CA 1
ATOM 6155 C C . ASP B 1 364 ? 16.094 25.703 13.273 1 87.44 364 ASP B C 1
ATOM 6157 O O . ASP B 1 364 ? 16.781 25.312 14.219 1 87.44 364 ASP B O 1
ATOM 6161 N N . VAL B 1 365 ? 14.914 26.125 13.297 1 90.81 365 VAL B N 1
ATOM 6162 C CA . VAL B 1 365 ? 14.273 26.203 14.602 1 90.81 365 VAL B CA 1
ATOM 6163 C C . VAL B 1 365 ? 14.062 24.797 15.164 1 90.81 365 VAL B C 1
ATOM 6165 O O . VAL B 1 365 ? 14.273 24.562 16.359 1 90.81 365 VAL B O 1
ATOM 6168 N N . CYS B 1 366 ? 13.641 23.875 14.32 1 88.19 366 CYS B N 1
ATOM 6169 C CA . CYS B 1 366 ? 13.406 22.5 14.742 1 88.19 366 CYS B CA 1
ATOM 6170 C C . CYS B 1 366 ? 14.695 21.859 15.234 1 88.19 366 CYS B C 1
ATOM 6172 O O . CYS B 1 366 ? 14.68 21.062 16.172 1 88.19 366 CYS B O 1
ATOM 6174 N N . LEU B 1 367 ? 15.828 22.203 14.609 1 87.12 367 LEU B N 1
ATOM 6175 C CA . LEU B 1 367 ? 17.125 21.688 15.062 1 87.12 367 LEU B CA 1
ATOM 6176 C C . LEU B 1 367 ? 17.453 22.203 16.453 1 87.12 367 LEU B C 1
ATOM 6178 O O . LEU B 1 367 ? 18 21.469 17.281 1 87.12 367 LEU B O 1
ATOM 6182 N N . ALA B 1 368 ? 17.203 23.453 16.641 1 89.69 368 ALA B N 1
ATOM 6183 C CA . ALA B 1 368 ? 17.453 24.031 17.953 1 89.69 368 ALA B CA 1
ATOM 6184 C C . ALA B 1 368 ? 16.547 23.406 19.016 1 89.69 368 ALA B C 1
ATOM 6186 O O . ALA B 1 368 ? 16.969 23.203 20.156 1 89.69 368 ALA B O 1
ATOM 6187 N N . LEU B 1 369 ? 15.32 23.141 18.656 1 88.19 369 LEU B N 1
ATOM 6188 C CA . LEU B 1 369 ? 14.375 22.484 19.562 1 88.19 369 LEU B CA 1
ATOM 6189 C C . LEU B 1 369 ? 14.852 21.078 19.906 1 88.19 369 LEU B C 1
ATOM 6191 O O . LEU B 1 369 ? 14.719 20.641 21.047 1 88.19 369 LEU B O 1
ATOM 6195 N N . LYS B 1 370 ? 15.344 20.438 18.875 1 85.94 370 LYS B N 1
ATOM 6196 C CA . LYS B 1 370 ? 15.883 19.094 19.078 1 85.94 370 LYS B CA 1
ATOM 6197 C C . LYS B 1 370 ? 16.969 19.094 20.156 1 85.94 370 LYS B C 1
ATOM 6199 O O . LYS B 1 370 ? 17.016 18.188 20.984 1 85.94 370 LYS B O 1
ATOM 6204 N N . GLU B 1 371 ? 17.812 20.094 20.203 1 84.5 371 GLU B N 1
ATOM 6205 C CA . GLU B 1 371 ? 18.891 20.203 21.188 1 84.5 371 GLU B CA 1
ATOM 6206 C C . GLU B 1 371 ? 18.328 20.406 22.594 1 84.5 371 GLU B C 1
ATOM 6208 O O . GLU B 1 371 ? 19.016 20.156 23.578 1 84.5 371 GLU B O 1
ATOM 6213 N N . ARG B 1 372 ? 17.125 20.75 22.578 1 85.5 372 ARG B N 1
ATOM 6214 C CA . ARG B 1 372 ? 16.469 20.953 23.859 1 85.5 372 ARG B CA 1
ATOM 6215 C C . ARG B 1 372 ? 15.516 19.812 24.172 1 85.5 372 ARG B C 1
ATOM 6217 O O . ARG B 1 372 ? 14.703 19.922 25.094 1 85.5 372 ARG B O 1
ATOM 6224 N N . GLY B 1 373 ? 15.445 18.828 23.312 1 79.25 373 GLY B N 1
ATOM 6225 C CA . GLY B 1 373 ? 14.711 17.609 23.594 1 79.25 373 GLY B CA 1
ATOM 6226 C C . GLY B 1 373 ? 13.328 17.578 22.969 1 79.25 373 GLY B C 1
ATOM 6227 O O . GLY B 1 373 ? 12.5 16.734 23.312 1 79.25 373 GLY B O 1
ATOM 6228 N N . ILE B 1 374 ? 13.062 18.531 22.109 1 84.88 374 ILE B N 1
ATOM 6229 C CA . ILE B 1 374 ? 11.758 18.594 21.469 1 84.88 374 ILE B CA 1
ATOM 6230 C C . ILE B 1 374 ? 11.914 18.297 19.984 1 84.88 374 ILE B C 1
ATOM 6232 O O . ILE B 1 374 ? 12.625 19 19.266 1 84.88 374 ILE B O 1
ATOM 6236 N N . LEU B 1 375 ? 11.203 17.266 19.547 1 79.69 375 LEU B N 1
ATOM 6237 C CA . LEU B 1 375 ? 11.203 16.938 18.125 1 79.69 375 LEU B CA 1
ATOM 6238 C C . LEU B 1 375 ? 9.945 17.469 17.438 1 79.69 375 LEU B C 1
ATOM 6240 O O . LEU B 1 375 ? 8.828 17.156 17.859 1 79.69 375 LEU B O 1
ATOM 6244 N N . ALA B 1 376 ? 10.164 18.312 16.531 1 84.25 376 ALA B N 1
ATOM 6245 C CA . ALA B 1 376 ? 9.086 18.891 15.734 1 84.25 376 ALA B CA 1
ATOM 6246 C C . ALA B 1 376 ? 9.336 18.703 14.242 1 84.25 376 ALA B C 1
ATOM 6248 O O . ALA B 1 376 ? 10.453 18.375 13.828 1 84.25 376 ALA B O 1
ATOM 6249 N N . LYS B 1 377 ? 8.25 18.891 13.508 1 82.62 377 LYS B N 1
ATOM 6250 C CA . LYS B 1 377 ? 8.375 18.656 12.07 1 82.62 377 LYS B CA 1
ATOM 6251 C C . LYS B 1 377 ? 8.273 19.953 11.281 1 82.62 377 LYS B C 1
ATOM 6253 O O . LYS B 1 377 ? 7.258 20.656 11.359 1 82.62 377 LYS B O 1
ATOM 6258 N N . PRO B 1 378 ? 9.391 20.219 10.555 1 85.44 378 PRO B N 1
ATOM 6259 C CA . PRO B 1 378 ? 9.312 21.391 9.664 1 85.44 378 PRO B CA 1
ATOM 6260 C C . PRO B 1 378 ? 8.578 21.078 8.359 1 85.44 378 PRO B C 1
ATOM 6262 O O . PRO B 1 378 ? 8.719 19.984 7.816 1 85.44 378 PRO B O 1
ATOM 6265 N N . THR B 1 379 ? 7.812 22 7.949 1 81.19 379 THR B N 1
ATOM 6266 C CA . THR B 1 379 ? 7.09 21.859 6.688 1 81.19 379 THR B CA 1
ATOM 6267 C C . THR B 1 379 ? 7.152 23.156 5.891 1 81.19 379 THR B C 1
ATOM 6269 O O . THR B 1 379 ? 7.043 24.25 6.457 1 81.19 379 THR B O 1
ATOM 6272 N N . HIS B 1 380 ? 7.406 23.125 4.617 1 80.12 380 HIS B N 1
ATOM 6273 C CA . HIS B 1 380 ? 7.363 24.234 3.676 1 80.12 380 HIS B CA 1
ATOM 6274 C C . HIS B 1 380 ? 8.219 25.406 4.164 1 80.12 380 HIS B C 1
ATOM 6276 O O . HIS B 1 380 ? 7.758 26.547 4.184 1 80.12 380 HIS B O 1
ATOM 6282 N N . ASN B 1 381 ? 9.273 25.203 4.777 1 80.38 381 ASN B N 1
ATOM 6283 C CA . ASN B 1 381 ? 10.336 26.141 5.129 1 80.38 381 ASN B CA 1
ATOM 6284 C C . ASN B 1 381 ? 9.945 27.016 6.316 1 80.38 381 ASN B C 1
ATOM 6286 O O . ASN B 1 381 ? 10.812 27.516 7.031 1 80.38 381 ASN B O 1
ATOM 6290 N N . THR B 1 382 ? 8.641 27.297 6.473 1 90.12 382 THR B N 1
ATOM 6291 C CA . THR B 1 382 ? 8.289 28.281 7.48 1 90.12 382 THR B CA 1
ATOM 6292 C C . THR B 1 382 ? 7.336 27.688 8.516 1 90.12 382 THR B C 1
ATOM 6294 O O . THR B 1 382 ? 7.02 28.344 9.516 1 90.12 382 THR B O 1
ATOM 6297 N N . ILE B 1 383 ? 6.895 26.5 8.32 1 92.94 383 ILE B N 1
ATOM 6298 C CA . ILE B 1 383 ? 5.852 25.969 9.188 1 92.94 383 ILE B CA 1
ATOM 6299 C C . ILE B 1 383 ? 6.422 24.844 10.055 1 92.94 383 ILE B C 1
ATOM 6301 O O . ILE B 1 383 ? 7.145 23.984 9.562 1 92.94 383 ILE B O 1
ATOM 6305 N N . ILE B 1 384 ? 6.141 24.938 11.32 1 92.44 384 ILE B N 1
ATOM 6306 C CA . ILE B 1 384 ? 6.492 23.906 12.281 1 92.44 384 ILE B CA 1
ATOM 6307 C C . ILE B 1 384 ? 5.23 23.172 12.734 1 92.44 384 ILE B C 1
ATOM 6309 O O . ILE B 1 384 ? 4.348 23.766 13.352 1 92.44 384 ILE B O 1
ATOM 6313 N N . ARG B 1 385 ? 5.129 21.922 12.43 1 92.62 385 ARG B N 1
ATOM 6314 C CA . ARG B 1 385 ? 3.98 21.109 12.828 1 92.62 385 ARG B CA 1
ATOM 6315 C C . ARG B 1 385 ? 4.211 20.469 14.188 1 92.62 385 ARG B C 1
ATOM 6317 O O . ARG B 1 385 ? 5.297 19.953 14.461 1 92.62 385 ARG B O 1
ATOM 6324 N N . LEU B 1 386 ? 3.227 20.562 15.023 1 92.56 386 LEU B N 1
ATOM 6325 C CA . LEU B 1 386 ? 3.264 20 16.375 1 92.56 386 LEU B CA 1
ATOM 6326 C C . LEU B 1 386 ? 2.104 19.047 16.594 1 92.56 386 LEU B C 1
ATOM 6328 O O . LEU B 1 386 ? 0.958 19.469 16.766 1 92.56 386 LEU B O 1
ATOM 6332 N N . SER B 1 387 ? 2.385 17.766 16.609 1 89.19 387 SER B N 1
ATOM 6333 C CA . SER B 1 387 ? 1.41 16.703 16.844 1 89.19 387 SER B CA 1
ATOM 6334 C C . SER B 1 387 ? 1.886 15.75 17.953 1 89.19 387 SER B C 1
ATOM 6336 O O . SER B 1 387 ? 2.172 14.586 17.688 1 89.19 387 SER B O 1
ATOM 6338 N N . PRO B 1 388 ? 1.923 16.219 19.172 1 88.88 388 PRO B N 1
ATOM 6339 C CA . PRO B 1 388 ? 2.406 15.367 20.266 1 88.88 388 PRO B CA 1
ATOM 6340 C C . PRO B 1 388 ? 1.512 14.156 20.516 1 88.88 388 PRO B C 1
ATOM 6342 O O . PRO B 1 388 ? 0.386 14.102 20.016 1 88.88 388 PRO B O 1
ATOM 6345 N N . PRO B 1 389 ? 2.014 13.203 21.297 1 83.62 389 PRO B N 1
ATOM 6346 C CA . PRO B 1 389 ? 1.155 12.07 21.656 1 83.62 389 PRO B CA 1
ATOM 6347 C C . PRO B 1 389 ? -0.111 12.508 22.391 1 83.62 389 PRO B C 1
ATOM 6349 O O . PRO B 1 389 ? -0.079 13.469 23.172 1 83.62 389 PRO B O 1
ATOM 6352 N N . LEU B 1 390 ? -1.178 11.75 22.203 1 86.94 390 LEU B N 1
ATOM 6353 C CA . LEU B 1 390 ? -2.445 12.102 22.844 1 86.94 390 LEU B CA 1
ATOM 6354 C C . LEU B 1 390 ? -2.354 11.953 24.359 1 86.94 390 LEU B C 1
ATOM 6356 O O . LEU B 1 390 ? -3.193 12.484 25.078 1 86.94 390 LEU B O 1
ATOM 6360 N N . THR B 1 391 ? -1.34 11.273 24.828 1 80.44 391 THR B N 1
ATOM 6361 C CA . THR B 1 391 ? -1.161 11.016 26.25 1 80.44 391 THR B CA 1
ATOM 6362 C C . THR B 1 391 ? -0.257 12.078 26.875 1 80.44 391 THR B C 1
ATOM 6364 O O . THR B 1 391 ? 0.123 11.961 28.047 1 80.44 391 THR B O 1
ATOM 6367 N N . ILE B 1 392 ? 0.095 13.109 26.141 1 87.56 392 ILE B N 1
ATOM 6368 C CA . ILE B 1 392 ? 0.979 14.156 26.625 1 87.56 392 ILE B CA 1
ATOM 6369 C C . ILE B 1 392 ? 0.366 14.812 27.859 1 87.56 392 ILE B C 1
ATOM 6371 O O . ILE B 1 392 ? -0.858 14.875 28 1 87.56 392 ILE B O 1
ATOM 6375 N N . THR B 1 393 ? 1.208 15.242 28.75 1 87.5 393 THR B N 1
ATOM 6376 C CA . THR B 1 393 ? 0.73 15.906 29.953 1 87.5 393 THR B CA 1
ATOM 6377 C C . THR B 1 393 ? 0.836 17.422 29.812 1 87.5 393 THR B C 1
ATOM 6379 O O . THR B 1 393 ? 1.54 17.922 28.938 1 87.5 393 THR B O 1
ATOM 6382 N N . GLU B 1 394 ? 0.097 18.078 30.688 1 93.69 394 GLU B N 1
ATOM 6383 C CA . GLU B 1 394 ? 0.155 19.531 30.688 1 93.69 394 GLU B CA 1
ATOM 6384 C C . GLU B 1 394 ? 1.564 20.031 31 1 93.69 394 GLU B C 1
ATOM 6386 O O . GLU B 1 394 ? 2.014 21.031 30.453 1 93.69 394 GLU B O 1
ATOM 6391 N N . GLU B 1 395 ? 2.25 19.328 31.859 1 91.81 395 GLU B N 1
ATOM 6392 C CA . GLU B 1 395 ? 3.627 19.672 32.219 1 91.81 395 GLU B CA 1
ATOM 6393 C C . GLU B 1 395 ? 4.543 19.578 30.984 1 91.81 395 GLU B C 1
ATOM 6395 O O . GLU B 1 395 ? 5.387 20.438 30.766 1 91.81 395 GLU B O 1
ATOM 6400 N N . GLN B 1 396 ? 4.352 18.516 30.25 1 89.94 396 GLN B N 1
ATOM 6401 C CA . GLN B 1 396 ? 5.16 18.328 29.047 1 89.94 396 GLN B CA 1
ATOM 6402 C C . GLN B 1 396 ? 4.871 19.406 28.016 1 89.94 396 GLN B C 1
ATOM 6404 O O . GLN B 1 396 ? 5.773 19.828 27.281 1 89.94 396 GLN B O 1
ATOM 6409 N N . ILE B 1 397 ? 3.674 19.828 27.922 1 94.31 397 ILE B N 1
ATOM 6410 C CA . ILE B 1 397 ? 3.289 20.906 27.031 1 94.31 397 ILE B CA 1
ATOM 6411 C C . ILE B 1 397 ? 4.004 22.203 27.438 1 94.31 397 ILE B C 1
ATOM 6413 O O . ILE B 1 397 ? 4.578 22.891 26.594 1 94.31 397 ILE B O 1
ATOM 6417 N N . GLN B 1 398 ? 4.02 22.484 28.672 1 94.12 398 GLN B N 1
ATOM 6418 C CA . GLN B 1 398 ? 4.668 23.688 29.172 1 94.12 398 GLN B CA 1
ATOM 6419 C C . GLN B 1 398 ? 6.176 23.641 28.938 1 94.12 398 GLN B C 1
ATOM 6421 O O . GLN B 1 398 ? 6.785 24.656 28.578 1 94.12 398 GLN B O 1
ATOM 6426 N N . GLU B 1 399 ? 6.695 22.469 29.109 1 91.31 399 GLU B N 1
ATOM 6427 C CA . GLU B 1 399 ? 8.117 22.297 28.844 1 91.31 399 GLU B CA 1
ATOM 6428 C C . GLU B 1 399 ? 8.445 22.562 27.375 1 91.31 399 GLU B C 1
ATOM 6430 O O . GLU B 1 399 ? 9.453 23.203 27.062 1 91.31 399 GLU B O 1
ATOM 6435 N N . ALA B 1 400 ? 7.621 22.047 26.547 1 92.44 400 ALA B N 1
ATOM 6436 C CA . ALA B 1 400 ? 7.84 22.234 25.109 1 92.44 400 ALA B CA 1
ATOM 6437 C C . ALA B 1 400 ? 7.711 23.703 24.719 1 92.44 400 ALA B C 1
ATOM 6439 O O . ALA B 1 400 ? 8.5 24.219 23.922 1 92.44 400 ALA B O 1
ATOM 6440 N N . VAL B 1 401 ? 6.754 24.391 25.297 1 95.56 401 VAL B N 1
ATOM 6441 C CA . VAL B 1 401 ? 6.523 25.797 24.984 1 95.56 401 VAL B CA 1
ATOM 6442 C C . VAL B 1 401 ? 7.688 26.641 25.516 1 95.56 401 VAL B C 1
ATOM 6444 O O . VAL B 1 401 ? 8.133 27.578 24.859 1 95.56 401 VAL B O 1
ATOM 6447 N N . LYS B 1 402 ? 8.141 26.266 26.656 1 94.75 402 LYS B N 1
ATOM 6448 C CA . LYS B 1 402 ? 9.297 26.953 27.219 1 94.75 402 LYS B CA 1
ATOM 6449 C C . LYS B 1 402 ? 10.523 26.781 26.328 1 94.75 402 LYS B C 1
ATOM 6451 O O . LYS B 1 402 ? 11.281 27.734 26.125 1 94.75 402 LYS B O 1
ATOM 6456 N N . ALA B 1 403 ? 10.68 25.594 25.922 1 93.12 403 ALA B N 1
ATOM 6457 C CA . ALA B 1 403 ? 11.797 25.328 25.016 1 93.12 403 ALA B CA 1
ATOM 6458 C C . ALA B 1 403 ? 11.672 26.172 23.734 1 93.12 403 ALA B C 1
ATOM 6460 O O . ALA B 1 403 ? 12.664 26.719 23.266 1 93.12 403 ALA B O 1
ATOM 6461 N N . PHE B 1 404 ? 10.523 26.234 23.219 1 95.44 404 PHE B N 1
ATOM 6462 C CA . PHE B 1 404 ? 10.266 27.047 22.031 1 95.44 404 PHE B CA 1
ATOM 6463 C C . PHE B 1 404 ? 10.602 28.5 22.281 1 95.44 404 PHE B C 1
ATOM 6465 O O . PHE B 1 404 ? 11.258 29.141 21.453 1 95.44 404 PHE B O 1
ATOM 6472 N N . GLY B 1 405 ? 10.164 29.016 23.328 1 95.81 405 GLY B N 1
ATOM 6473 C CA . GLY B 1 405 ? 10.469 30.391 23.719 1 95.81 405 GLY B CA 1
ATOM 6474 C C . GLY B 1 405 ? 11.953 30.641 23.875 1 95.81 405 GLY B C 1
ATOM 6475 O O . GLY B 1 405 ? 12.461 31.672 23.422 1 95.81 405 GLY B O 1
ATOM 6476 N N . SER B 1 406 ? 12.602 29.688 24.469 1 95.19 406 SER B N 1
ATOM 6477 C CA . SER B 1 406 ? 14.039 29.812 24.656 1 95.19 406 SER B CA 1
ATOM 6478 C C . SER B 1 406 ? 14.773 29.875 23.312 1 95.19 406 SER B C 1
ATOM 6480 O O . 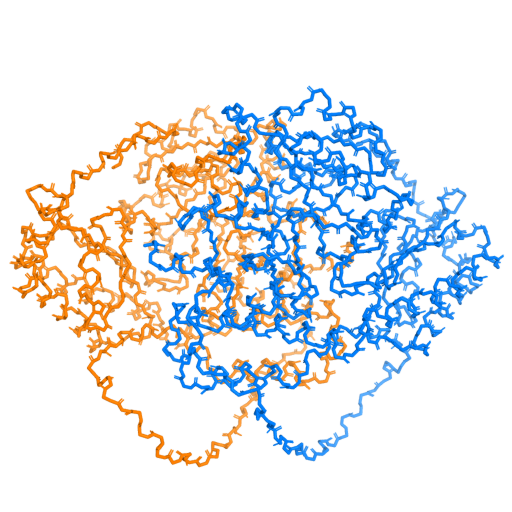SER B 1 406 ? 15.758 30.594 23.172 1 95.19 406 SER B O 1
ATOM 6482 N N . VAL B 1 407 ? 14.32 29.078 22.406 1 94.56 407 VAL B N 1
ATOM 6483 C CA . VAL B 1 407 ? 14.938 29.109 21.078 1 94.56 407 VAL B CA 1
ATOM 6484 C C . VAL B 1 407 ? 14.742 30.469 20.438 1 94.56 407 VAL B C 1
ATOM 6486 O O . VAL B 1 407 ? 15.672 31.016 19.828 1 94.56 407 VAL B O 1
ATOM 6489 N N . LEU B 1 408 ? 13.617 31.109 20.625 1 93.69 408 LEU B N 1
ATOM 6490 C CA . LEU B 1 408 ? 13.32 32.406 20.016 1 93.69 408 LEU B CA 1
ATOM 6491 C C . LEU B 1 408 ? 14.07 33.531 20.719 1 93.69 408 LEU B C 1
ATOM 6493 O O . LEU B 1 408 ? 14.453 34.5 20.094 1 93.69 408 LEU B O 1
ATOM 6497 N N . GLU B 1 409 ? 14.297 33.312 21.969 1 93 409 GLU B N 1
ATOM 6498 C CA . GLU B 1 409 ? 14.93 34.375 22.766 1 93 409 GLU B CA 1
ATOM 6499 C C . GLU B 1 409 ? 16.453 34.25 22.734 1 93 409 GLU B C 1
ATOM 6501 O O . GLU B 1 409 ? 17.156 35.25 22.594 1 93 409 GLU B O 1
ATOM 6506 N N . ASP B 1 410 ? 16.875 33.031 22.797 1 91.38 410 ASP B N 1
ATOM 6507 C CA . ASP B 1 410 ? 18.297 32.812 23.016 1 91.38 410 ASP B CA 1
ATOM 6508 C C . ASP B 1 410 ? 19.016 32.469 21.719 1 91.38 410 ASP B C 1
ATOM 6510 O O . ASP B 1 410 ? 20.172 32.812 21.516 1 91.38 410 ASP B O 1
ATOM 6514 N N . ASP B 1 411 ? 18.375 31.75 20.922 1 89.69 411 ASP B N 1
ATOM 6515 C CA . ASP B 1 411 ? 19.078 31.141 19.797 1 89.69 411 ASP B CA 1
ATOM 6516 C C . ASP B 1 411 ? 18.766 31.875 18.484 1 89.69 411 ASP B C 1
ATOM 6518 O O . ASP B 1 411 ? 19.5 31.75 17.5 1 89.69 411 ASP B O 1
ATOM 6522 N N . TYR B 1 412 ? 17.781 32.625 18.438 1 87.62 412 TYR B N 1
ATOM 6523 C CA . TYR B 1 412 ? 17.266 33.094 17.156 1 87.62 412 TYR B CA 1
ATOM 6524 C C . TYR B 1 412 ? 18.266 34.031 16.484 1 87.62 412 TYR B C 1
ATOM 6526 O O . TYR B 1 412 ? 18.422 34 15.266 1 87.62 412 TYR B O 1
ATOM 6534 N N . SER B 1 413 ? 18.875 34.906 17.281 1 84.88 413 SER B N 1
ATOM 6535 C CA . SER B 1 413 ? 19.875 35.781 16.719 1 84.88 413 SER B CA 1
ATOM 6536 C C . SER B 1 413 ? 21.031 35.031 16.094 1 84.88 413 SER B C 1
ATOM 6538 O O . SER B 1 413 ? 21.516 35.406 15.023 1 84.88 413 SER B O 1
ATOM 6540 N N . HIS B 1 414 ? 21.375 34.031 16.75 1 87.12 414 HIS B N 1
ATOM 6541 C CA . HIS B 1 414 ? 22.438 33.156 16.219 1 87.12 414 HIS B CA 1
ATOM 6542 C C . HIS B 1 414 ? 21.984 32.469 14.945 1 87.12 414 HIS B C 1
ATOM 6544 O O . HIS B 1 414 ? 22.766 32.312 14.008 1 87.12 414 HIS B O 1
ATOM 6550 N N . LEU B 1 415 ? 20.797 31.984 14.953 1 87.38 415 LEU B N 1
ATOM 6551 C CA . LEU B 1 415 ? 20.234 31.328 13.773 1 87.38 415 LEU B CA 1
ATOM 6552 C C . LEU B 1 415 ? 20.188 32.281 12.586 1 87.38 415 LEU B C 1
ATOM 6554 O O . LEU B 1 415 ? 20.438 31.891 11.445 1 87.38 415 LEU B O 1
ATOM 6558 N N . LYS B 1 416 ? 19.922 33.5 12.836 1 84.81 416 LYS B N 1
ATOM 6559 C CA . LYS B 1 416 ? 19.891 34.531 11.797 1 84.81 416 LYS B CA 1
ATOM 6560 C C . LYS B 1 416 ? 21.281 34.719 11.195 1 84.81 416 LYS B C 1
ATOM 6562 O O . LYS B 1 416 ? 21.422 34.844 9.977 1 84.81 416 LYS B O 1
ATOM 6567 N N . ASP B 1 417 ? 22.234 34.719 12.086 1 82.62 417 ASP B N 1
ATOM 6568 C CA . ASP B 1 417 ? 23.609 34.875 11.633 1 82.62 417 ASP B CA 1
ATOM 6569 C C . ASP B 1 417 ? 24.047 33.719 10.758 1 82.62 417 ASP B C 1
ATOM 6571 O O . ASP B 1 417 ? 24.703 33.906 9.727 1 82.62 417 ASP B O 1
ATOM 6575 N N . LEU B 1 418 ? 23.672 32.562 11.109 1 79.88 418 LEU B N 1
ATOM 6576 C CA . LEU B 1 418 ? 24.047 31.359 10.367 1 79.88 418 LEU B CA 1
ATOM 6577 C C . LEU B 1 418 ? 23.344 31.297 9.016 1 79.88 418 LEU B C 1
ATOM 6579 O O . LEU B 1 418 ? 23.922 30.859 8.023 1 79.88 418 LEU B O 1
ATOM 6583 N N . SER B 1 419 ? 22.125 31.672 9.086 1 79.38 419 SER B N 1
ATOM 6584 C CA . SER B 1 419 ? 21.328 31.578 7.871 1 79.38 419 SER B CA 1
ATOM 6585 C C . SER B 1 419 ? 21.766 32.625 6.852 1 79.38 419 SER B C 1
ATOM 6587 O O . SER B 1 419 ? 21.547 32.438 5.648 1 79.38 419 SER B O 1
ATOM 6589 N N . SER B 1 420 ? 22.281 33.719 7.281 1 75.81 420 SER B N 1
ATOM 6590 C CA . SER B 1 420 ? 22.734 34.781 6.391 1 75.81 420 SER B CA 1
ATOM 6591 C C . SER B 1 420 ? 23.875 34.312 5.5 1 75.81 420 SER B C 1
ATOM 6593 O O . SER B 1 420 ? 24.125 34.875 4.445 1 75.81 420 SER B O 1
ATOM 6595 N N . LYS B 1 421 ? 24.562 33.25 5.812 1 73 421 LYS B N 1
ATOM 6596 C CA . LYS B 1 421 ? 25.672 32.719 5.035 1 73 421 LYS B CA 1
ATOM 6597 C C . LYS B 1 421 ? 25.188 31.766 3.943 1 73 421 LYS B C 1
ATOM 6599 O O . LYS B 1 421 ? 25.969 31.344 3.088 1 73 421 LYS B O 1
ATOM 6604 N N . ARG B 1 422 ? 23.844 31.547 4.113 1 73.06 422 ARG B N 1
ATOM 6605 C CA . ARG B 1 422 ? 23.297 30.625 3.133 1 73.06 422 ARG B CA 1
ATOM 6606 C C . ARG B 1 422 ? 22.906 31.344 1.847 1 73.06 422 ARG B C 1
ATOM 6608 O O . ARG B 1 422 ? 22.547 32.531 1.875 1 73.06 422 ARG B O 1
ATOM 6615 N N . GLY B 1 423 ? 23.328 30.719 0.787 1 64.75 423 GLY B N 1
ATOM 6616 C CA . GLY B 1 423 ? 22.953 31.281 -0.499 1 64.75 423 GLY B CA 1
ATOM 6617 C C . GLY B 1 423 ? 21.453 31.5 -0.647 1 64.75 423 GLY B C 1
ATOM 6618 O O . GLY B 1 423 ? 20.688 31.188 0.267 1 64.75 423 GLY B O 1
ATOM 6619 N N . SER B 1 424 ? 21 32.219 -1.702 1 58.81 424 SER B N 1
ATOM 6620 C CA . SER B 1 424 ? 19.609 32.562 -1.991 1 58.81 424 SER B CA 1
ATOM 6621 C C . SER B 1 424 ? 18.75 31.297 -2.057 1 58.81 424 SER B C 1
ATOM 6623 O O . SER B 1 424 ? 19.188 30.266 -2.566 1 58.81 424 SER B O 1
ATOM 6625 N N . VAL B 1 425 ? 17.703 31.375 -1.209 1 59.31 425 VAL B N 1
ATOM 6626 C CA . VAL B 1 425 ? 16.734 30.266 -1.245 1 59.31 425 VAL B CA 1
ATOM 6627 C C . VAL B 1 425 ? 16.047 30.234 -2.604 1 59.31 425 VAL B C 1
ATOM 6629 O O . VAL B 1 425 ? 15.68 31.281 -3.15 1 59.31 425 VAL B O 1
ATOM 6632 N N . GLN B 1 426 ? 16.125 29.094 -3.256 1 59.72 426 GLN B N 1
ATOM 6633 C CA . GLN B 1 426 ? 15.445 28.922 -4.539 1 59.72 426 GLN B CA 1
ATOM 6634 C C . GLN B 1 426 ? 13.969 29.297 -4.434 1 59.72 426 GLN B C 1
ATOM 6636 O O . GLN B 1 426 ? 13.297 28.938 -3.465 1 59.72 426 GLN B O 1
ATOM 6641 N N . LYS B 1 427 ? 13.453 30.312 -5.258 1 62.47 427 LYS B N 1
ATOM 6642 C CA . LYS B 1 427 ? 12.047 30.688 -5.359 1 62.47 427 LYS B CA 1
ATOM 6643 C C . LYS B 1 427 ? 11.164 29.453 -5.566 1 62.47 427 LYS B C 1
ATOM 6645 O O . LYS B 1 427 ? 11.539 28.531 -6.281 1 62.47 427 LYS B O 1
ATOM 6650 N N . PRO B 1 428 ? 10.109 29.453 -4.812 1 72.56 428 PRO B N 1
ATOM 6651 C CA . PRO B 1 428 ? 9.203 28.312 -5.023 1 72.56 428 PRO B CA 1
ATOM 6652 C C . PRO B 1 428 ? 8.734 28.203 -6.473 1 72.56 428 PRO B C 1
ATOM 6654 O O . PRO B 1 428 ? 8.484 29.203 -7.125 1 72.56 428 PRO B O 1
ATOM 6657 N N . GLU B 1 429 ? 8.945 27.109 -7.121 1 80.44 429 GLU B N 1
ATOM 6658 C CA . GLU B 1 429 ? 8.469 26.828 -8.477 1 80.44 429 GLU B CA 1
ATOM 6659 C C . GLU B 1 429 ? 6.957 26.609 -8.492 1 80.44 429 GLU B C 1
ATOM 6661 O O . GLU B 1 429 ? 6.395 26.062 -7.543 1 80.44 429 GLU B O 1
ATOM 6666 N N . PRO B 1 430 ? 6.336 27.141 -9.477 1 86.94 430 PRO B N 1
ATOM 6667 C CA . PRO B 1 430 ? 4.895 26.906 -9.57 1 86.94 430 PRO B CA 1
ATOM 6668 C C . PRO B 1 430 ? 4.543 25.422 -9.625 1 86.94 430 PRO B C 1
ATOM 6670 O O . PRO B 1 430 ? 5.316 24.609 -10.156 1 86.94 430 PRO B O 1
ATOM 6673 N N . CYS B 1 431 ? 3.436 25.141 -9.094 1 87.69 431 CYS B N 1
ATOM 6674 C CA . CYS B 1 431 ? 2.904 23.797 -9.172 1 87.69 431 CYS B CA 1
ATOM 6675 C C . CYS B 1 431 ? 2.703 23.359 -10.617 1 87.69 431 CYS B C 1
ATOM 6677 O O . CYS B 1 431 ? 2.137 24.109 -11.414 1 87.69 431 CYS B O 1
ATOM 6679 N N . ASP B 1 432 ? 3.197 22.25 -10.977 1 86 432 ASP B N 1
ATOM 6680 C CA . ASP B 1 432 ? 3.082 21.766 -12.344 1 86 432 ASP B CA 1
ATOM 6681 C C . ASP B 1 432 ? 1.626 21.469 -12.703 1 86 432 ASP B C 1
ATOM 6683 O O . ASP B 1 432 ? 1.257 21.5 -13.883 1 86 432 ASP B O 1
ATOM 6687 N N . ARG B 1 433 ? 0.799 21.328 -11.727 1 83.31 433 ARG B N 1
ATOM 6688 C CA . ARG B 1 433 ? -0.585 20.922 -11.961 1 83.31 433 ARG B CA 1
ATOM 6689 C C . ARG B 1 433 ? -1.505 22.141 -12.008 1 83.31 433 ARG B C 1
ATOM 6691 O O . ARG B 1 433 ? -2.285 22.297 -12.953 1 83.31 433 ARG B O 1
ATOM 6698 N N . CYS B 1 434 ? -1.356 22.953 -10.992 1 77.75 434 CYS B N 1
ATOM 6699 C CA . CYS B 1 434 ? -2.338 24.016 -10.898 1 77.75 434 CYS B CA 1
ATOM 6700 C C . CYS B 1 434 ? -1.703 25.359 -11.227 1 77.75 434 CYS B C 1
ATOM 6702 O O . CYS B 1 434 ? -2.404 26.375 -11.375 1 77.75 434 CYS B O 1
ATOM 6704 N N . GLY B 1 435 ? -0.364 25.344 -11.352 1 78.88 435 GLY B N 1
ATOM 6705 C CA . GLY B 1 435 ? 0.333 26.547 -11.773 1 78.88 435 GLY B CA 1
ATOM 6706 C C . GLY B 1 435 ? 0.515 27.562 -10.664 1 78.88 435 GLY B C 1
ATOM 6707 O O . GLY B 1 435 ? 1.147 28.594 -10.859 1 78.88 435 GLY B O 1
ATOM 6708 N N . ARG B 1 436 ? 0.112 27.234 -9.531 1 77.25 436 ARG B N 1
ATOM 6709 C CA . ARG B 1 436 ? 0.185 28.172 -8.43 1 77.25 436 ARG B CA 1
ATOM 6710 C C . ARG B 1 436 ? 1.522 28.078 -7.703 1 77.25 436 ARG B C 1
ATOM 6712 O O . ARG B 1 436 ? 2.113 26.984 -7.633 1 77.25 436 ARG B O 1
ATOM 6719 N N . VAL B 1 437 ? 2.076 29.25 -7.363 1 69.75 437 VAL B N 1
ATOM 6720 C CA . VAL B 1 437 ? 3.287 29.312 -6.555 1 69.75 437 VAL B CA 1
ATOM 6721 C C . VAL B 1 437 ? 2.918 29.375 -5.074 1 69.75 437 VAL B C 1
ATOM 6723 O O . VAL B 1 437 ? 2.139 30.234 -4.66 1 69.75 437 VAL B O 1
ATOM 6726 N N . LYS B 1 438 ? 3.287 28.266 -4.375 1 57.72 438 LYS B N 1
ATOM 6727 C CA . LYS B 1 438 ? 2.93 28.203 -2.959 1 57.72 438 LYS B CA 1
ATOM 6728 C C . LYS B 1 438 ? 3.988 28.891 -2.098 1 57.72 438 LYS B C 1
ATOM 6730 O O . LYS B 1 438 ? 5.184 28.812 -2.391 1 57.72 438 LYS B O 1
#

Foldseek 3Di:
DQVLQFCQFDFPDDDPPPPDPDPPPPPPPPDDDDPDDPPPDPVPFQAALPLPLPPLDPVLVVVVCCVVPPPCVVVPDLSVLSVLLVVLFVVVCVVQVFGGKWKDFAQLVLLVLVVVLLQLLLVPPLPADPPQAAEEEEALAQRDQPLQRLLQYLDCVSNPPSPPGDDRYHYDHPLCLPRVLVCCVVCLSRYRAYEYECFHQQSFRHHHDPCSLVSVLVSCVVSVHFYEYEQQPPACLQQLDNGSSVVNDDDTQKYKYFCSLLSNPGGMIMIGHYCSRNVSDHGPNDDDSCGSGSSSSSSSVSSNVCCVVVVLSNLLQVLVVVLQVLVVVLCVVPVQFWPDWDGGRQWIKTFTDDPDVFLQFPVNLQVQLSSRNYHWDGHPRGMTIGRGHSPDDSVSSVSSSVSSSCCVPPVVVVSRVVSNPDPDDPQAAARPPPRHGD/DCVLQFCQFDFPDDDPPPPDPDPPPPPPPPDDDDPDDPPPDPVPFQAALPLPLPPLDPSLVVVVCCVVPPPCVVVPDLSVLSVLLVVLFVVVCVVQVARGKWKDFAQLVLLVLVVVLLQLLLVPPLPAPPPQAAEEEEALAQRDQPLQRLLQYLDCVSNPPSPPGDDRYHYDHPQCLPRVLVCCVVCLSRYRAYEYECFHQQSFRHHHDPCSLVSVLVSCVVSVHFYEYEQQPPACLQQLDNGSSVVNDDDTQKYKYFCSLQSNPGGMIMIGHYCSRNVSDGGPNDDDSCGSGSSSSSSSVSSNVCCVVVVLSNLLQVLVVVLQVLVVVLCVVPVQFWPDWDGGRQWIKTFTDDPDVFLQFPVNLQVQLSSRNYHWDGHPRGMTIGRGHSPDDSVSSVSSSVSSSCCVVPVVVVSRVVSNPDDDDPQAAARPPPRHRD

pLDDT: mean 76.87, std 27.03, range [16.48, 98.94]

Secondary structure (DSSP, 8-state):
-HHHHGGG---SSS---S-----------------------STT-------------HHHHHHHHHHHHSTTSTT--TTTHHHHHHHHHHHHHHHHT-SEEEEESSHHHHHHHHHHHHHHHIIIII-PPTT--EEEEETT----SSHHHHTT---HHHHTT-PSPP--EEEE-TT-HHHHHHHHHHHGGGEEEEEE-SSBTTTT-BPPPTTHHHHHHHHHHHTT-EEEEE-TTTTTTTTSSSSGGGGGT---SEEEE-GGGGTTTS--EEEEE-HHHHTTSPBTTB--SSTT-HHHHHHHHHHHHHHHHTTHHHHHHHHHHHHHHHHHHHHHH-TTTEEEEEEETTEEEEEEPP-SS----HHHHHHHHHHTT---EEETTTEEEE---TT--HHHHHHHHHHHHHIIIIIHHHHHHHHTTSPPPPPPPPPTTT----/-HHHHGGGS--SSS---S-----------------------S---------------HHHHHHHHHHHHSTTSTT--TTTHHHHHHHHHHHHHHHHT-SEEEEESSHHHHHHHHHHHHHHHIIIII-PPTT--EEEEETT----SSHHHHTT---HHHHTT-PSPP--EEEE-TT-HHHHHHHHHHHGGGEEEEEE-SSBTTTT-BPPPTTHHHHHHHHHHHTT-EEEEE-TTTTTTTTSSSSGGGGGT---SEEEE-GGGGTTTS--EEEEE-HHHHTTSPBTTB--SSTT-HHHHHHHHHHHHHHHHTTHHHHHHHHHHHHHHHHHHHHHH-TTTEEEEEEETTEEEEEEPP-SS----HHHHHHHHHHTT---EEETTTEEEE---TT--HHHHHHHHHHHHHIIIIIHHHHHHHHTTSPPPPPPPPPTTT----

InterPro domains:
  IPR005814 Aminotransferase class-III [PF00202] (90-407)
  IPR005814 Aminotransferase class-III [cd00610] (90-408)
  IPR010164 Ornithine aminotransferase [TIGR01885] (90-408)
  IPR015421 Pyridoxal phosphate-dependent transferase, major domain [G3DSA:3.40.640.10] (85-311)
  IPR015422 Pyridoxal phosphate-dependent transferase, small domain [G3DSA:3.90.1150.10] (312-400)
  IPR015424 Pyridoxal phosphate-dependent transferase [SSF53383] (91-409)
  IPR049704 Aminotransferases class-III pyridoxal-phosphate attachment site [PS00600] (227-264)
  IPR050103 Class-III Pyridoxal-phosphate-dependent Aminotransferase [PTHR11986] (91-410)

Solvent-accessible surface area (backbone atoms only — not comparable to full-atom values): 45781 Å² total; per-residue (Å²): 91,50,70,76,43,42,65,58,70,55,65,82,73,77,88,79,74,67,73,78,77,80,80,76,75,76,76,81,74,79,77,77,82,80,76,81,81,76,77,73,74,75,87,71,72,57,46,58,60,55,44,31,53,59,71,74,50,71,62,55,52,47,45,48,43,43,50,58,58,40,72,56,42,59,57,44,39,78,72,55,27,54,65,56,25,46,63,33,43,52,50,49,19,62,74,73,69,34,49,25,50,48,51,27,35,35,45,42,53,18,43,45,48,51,52,43,39,29,26,26,30,19,46,74,71,72,61,26,58,87,63,49,32,25,38,35,33,31,55,58,47,80,56,48,71,43,58,56,36,24,42,60,38,46,46,52,67,57,38,63,53,46,35,44,53,39,59,46,66,46,77,34,60,66,65,38,63,66,58,45,50,52,50,41,72,74,44,26,75,29,31,19,26,41,46,40,48,72,48,32,56,85,64,49,30,47,70,51,55,89,63,40,66,43,48,50,52,51,50,23,60,74,54,64,25,42,36,31,36,46,25,37,78,38,22,78,16,34,36,29,30,58,40,51,49,52,80,60,72,45,80,62,52,28,42,27,33,9,55,58,37,18,33,77,71,47,60,19,14,29,32,35,20,36,59,86,46,53,59,57,57,46,59,63,48,61,78,53,96,49,29,36,29,41,63,46,24,49,40,31,41,50,37,52,49,48,38,59,74,65,40,30,17,59,46,13,35,53,53,20,50,51,48,50,51,55,51,47,51,48,26,70,77,35,58,84,49,38,65,44,75,45,59,42,19,34,38,29,21,42,30,36,47,72,57,69,94,41,56,52,35,24,54,58,52,30,53,55,31,40,70,57,10,33,80,55,42,40,33,92,54,27,20,33,39,46,65,61,23,73,73,60,48,73,67,56,48,50,51,50,51,50,49,52,49,44,41,63,70,69,40,37,67,56,43,35,60,58,25,63,75,48,72,84,76,80,75,68,66,51,18,83,75,79,57,50,65,114,89,49,70,78,45,40,64,58,71,55,67,79,75,76,90,80,75,66,73,78,74,81,81,76,76,77,75,82,74,81,79,77,82,81,78,81,81,76,77,73,74,72,91,71,74,56,46,56,61,53,44,32,52,60,71,73,52,70,62,54,53,46,44,47,42,43,50,56,59,39,72,56,42,60,58,43,38,79,72,54,27,54,64,57,26,46,62,32,44,54,50,50,19,62,75,73,68,34,48,24,51,47,51,27,34,36,44,42,53,17,43,45,48,51,52,44,40,28,27,26,31,20,45,74,69,73,60,26,58,87,65,48,32,23,37,36,34,31,53,58,47,80,55,47,72,42,60,58,34,23,43,60,39,47,46,51,68,57,39,65,53,46,37,43,50,39,58,46,66,45,77,34,62,68,62,40,64,67,56,46,48,53,50,42,71,73,45,25,76,30,32,20,25,42,45,41,49,73,50,33,56,85,63,49,33,48,70,53,55,91,62,41,66,44,49,50,55,51,50,23,62,74,53,63,25,42,35,30,36,46,26,36,78,38,24,77,16,33,36,28,31,59,41,51,48,52,81,59,72,46,81,62,54,28,40,26,33,9,56,59,38,17,36,76,69,46,61,17,15,30,32,34,20,36,59,85,49,55,60,57,56,46,60,65,51,60,78,54,96,51,30,36,29,42,61,47,23,51,41,31,41,51,37,52,48,49,40,60,75,64,42,28,17,60,46,12,35,53,53,19,49,52,48,50,53,56,50,46,52,48,28,71,76,35,56,86,48,38,65,46,75,46,59,40,18,34,38,28,22,42,29,36,46,72,57,67,95,41,55,51,35,24,53,57,52,32,54,54,32,40,70,57,10,33,81,55,42,40,34,90,55,28,22,33,38,44,65,61,23,72,72,60,47,74,68,57,48,51,51,49,52,49,48,52,51,44,41,62,71,68,40,37,67,56,43,35,58,59,25,63,74,47,72,86,76,80,73,68,66,50,17,83,76,80,57,49,66,113